Protein AF-A0A7T2UNK9-F1 (afdb_monomer_lite)

Radius of gyration: 37.45 Å; chains: 1; bounding box: 100×78×127 Å

Sequence (846 aa):
MREQMENLTQFVATYQAVFDERLAEYAATNLMSWNDPSWLAGDKGVAWFRQSKRAVLIFSHTEMQGIERIDIDDNYAQFMKAIIILETFRRSRPPSVATTNKILNILRRWYYEMVKMTGQSHPMYLNSDIIHGAMRRHNENSASSSNVSDYCDIAVSLARIIRPFNLTLSNIECQNQFPSRNHTNNTKKRKAADSNPEDTNDNKLISIRAFISIIELLYLAKSNGEKIFYNCILLLIITGWRFQELQSIRIDALIKRSLKGDKLLYAQEHELPEYNLGIKYLGAKKSGWRTFWAAPSTIKLIESIFDAVMALTDESRQILIQYRNSGFTDFLPPSIRALPHDLIEVSELNGLVFSGSGGTRGNAGLRKSMVNAFLQKGIGIKPITKSNPVTSREKLFLFTKKQINDFVELKYAQSKSFHDGYKCTLVIRDNGVEQKFNYEDLLFISPTSTFGMDHTLVTITNPEPLTHDILQSLLGGNKQRISIFDKLNLTEDNGERIELNPHIPRHNINTFLAISGLTDHLQAMLMGRIDITQNQFYQHRVESFNYKASSLAIMALNNNSESFKSPTRENFGDDRNASYENDNVTAQSILPAIAESGDRRINALAKAAKSKTVYSGIDAAKKYMAIVVDPNLSPEDNLKVNLHTVGESRDEVTLHLEKTLSSKFLPDLKRAHDKLLSVKRNELAKELIERHAQLHALPLGACTRDVARWGCPFGMKCQSGGPCGYFTLTGRLDEYEAINIKVTNKRAEVYQLEQLNEKDNSFELALSEQREALLLLEAFQANVIKSFSDREIVSLISQDKSNPLASIVNRIESQKLVGKTPKTLADAFYIEQLRIEKRKLTTEDE

Organism: NCBI:txid656

Foldseek 3Di:
DVVLVVLLVVLLVVLQVVVCVQCVVQVNNPPDDLQDQKAWAELSHGRLRHHPDTDIQGLQWLDDQLADTDGADPSLSSVLSSLLSCQQPVDPHGDHNVVSNLSSNLSSLLQRLCCVVPVDRHPQARAQVSSVSSLVSVVVRDPDLVVSQVSLVVSQVSLVVCQVSSNYPDRHDYDRPRCPPPPDDPCPVVCVVVPDLADDPPVAAADPLNVVVLVVLVVVVDDLLSLLLSLLVVVCLQQLAFPVFQLFFFLPQKDWAADDDPLQVVCVVVVFDRTWIWGWTQHPPQLGIDIQIGDRVCVVVNVVSSVSLCVSCVLVLVQLVVCVVVVNPFLAFPVLVPDPDQKDWLLNCDVGFKDFQLPPVGSVSVSVVSQVLCCDDDRNDAFDWDQDPVDNPDITGIDGSVSSRSSLSVVQVPDSQPDPPRRQWDWDDRPNDTDIDHNSRRSAKAFPCSLQLVDRMTGRSHIHGDDQVSSQQQQQVDVVGQHVCNSVVRADPVSHRGHHHSSNSSLVVLLVCLVLVPDLVVVCSSHSHPDSVVSVVNNSNNSNPCVQVVVVVVVVVVPDPPDDDDDDDPPPDDDDDDDDDDDDDDDDDDDDDDDDDDDPVVVVVVVVVPPVDLQQLVNVCVVVLWWKFDPQDDLVLSCCLSNVVQDPDLVSLLVSCVRQPDCLWPVVLVVVLVVCVVVVNNVVSSVSSSVQSAWDDDSAFTFSDPCVPPNDSVNPCVLQLRDDPRGHGSLHPSNLVSLVVNLVVLVVVLVVLVVVCVVPVVSVVVSVVSVNSNVSSVSSNVSSVVSRVNIDIGRCLDCDPSNSCNVVNVVVVVLVPPDDDDPDPVSVVVVVVVVVVVVVVVVVVD

Secondary structure (DSSP, 8-state):
-HHHHHHHHHHHHHHHHHHHHHHHHTT-TTT--TT-SEEEEBTT--GGGB-SS-EEEE-SB--BTTB---BPPHHHHHHHHHHHHHHHHSSSSPPPHHHHHHHHHHHHHHHHHHHHHHS--SGGG--HHHHHHHHHHHHHT-S-HHHHHHHHHHHHHHHHHHGGG--SSS------SS------TTSHHHHHHH--TT---GGGS--HHHHHHHHHHHHH--SHHHHHHHHHHHHHHHH---HHHHHT-BTT-EEEEE--THHHHHHHHTT--SEEEEEEEEETTTTEEEEEEPPGGGHHHHHHHHHHHHHHHHHHHHHHHHHHHTTTS----HHHHT-S-SEEEGGGGBTTTEEE--GGGHHHHHHHHHHHHHHSSS--PPPEEEE-SS-TTPEEEEEEHHHHHHHHHHHHHTSTT-STTTTTEEEEEETTEEEEEEGGGBSSEEEETTT-TT-SEEEEEEEEE--HHHHHHHTB--TTS--HHHHTT-B-TTSPBP-B-TTHHHHHHHHHHHHTT--HHHHHHHTT-S-GGGSHHHHTTTS-HHHHHHHHHHHHHTT--S---PPPTT-----------------------------HHHHHHHHHTT-S----HHHHHHHHTEEEEPTTS-HHHHHHHHHT---SSHHHHHHHHHHH--SSSSHHHHHHHHHHHHTT-HHHHHHHHHHT---EE-SSSEESS-HHHH--TTTTGGGGT---TTEE----THHHHHHHHHHHHHHHHHHHHHHHHTT-GGGHHHHHHHHHHHHHHHHHHHHHHHHHTTSEEEETTS--TT-TTHHHHHHHHHHHSTT----SHHHHHHHHHHHHHHHHHHSS--

pLDDT: mean 73.13, std 19.63, range [22.64, 97.06]

Structure (mmCIF, N/CA/C/O backbone):
data_AF-A0A7T2UNK9-F1
#
_entry.id   AF-A0A7T2UNK9-F1
#
loop_
_atom_site.group_PDB
_atom_site.id
_atom_site.type_symbol
_atom_site.label_atom_id
_atom_site.label_alt_id
_atom_site.label_comp_id
_atom_site.label_asym_id
_atom_site.label_entity_id
_atom_site.label_seq_id
_atom_site.pdbx_PDB_ins_code
_atom_site.Cartn_x
_atom_site.Cartn_y
_atom_site.Cartn_z
_atom_site.occupancy
_atom_site.B_iso_or_equiv
_atom_site.auth_seq_id
_atom_site.auth_comp_id
_atom_site.auth_asym_id
_atom_site.auth_atom_id
_atom_site.pdbx_PDB_model_num
ATOM 1 N N . MET A 1 1 ? -47.170 22.556 19.948 1.00 80.62 1 MET A N 1
ATOM 2 C CA . MET A 1 1 ? -46.203 22.169 21.004 1.00 80.62 1 MET A CA 1
ATOM 3 C C . MET A 1 1 ? -46.579 20.844 21.660 1.00 80.62 1 MET A C 1
ATOM 5 O O . MET A 1 1 ? -45.781 19.930 21.552 1.00 80.62 1 MET A O 1
ATOM 9 N N . ARG A 1 2 ? -47.777 20.694 22.256 1.00 85.75 2 ARG A N 1
ATOM 10 C CA . ARG A 1 2 ? -48.217 19.427 2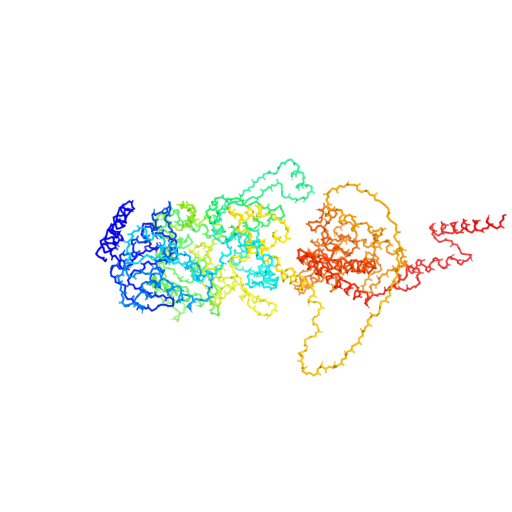2.885 1.00 85.75 2 ARG A CA 1
ATOM 11 C C . ARG A 1 2 ? -48.158 18.215 21.941 1.00 85.75 2 ARG A C 1
ATOM 13 O O . ARG A 1 2 ? -47.501 17.242 22.267 1.00 85.75 2 ARG A O 1
ATOM 20 N N . GLU A 1 3 ? -48.714 18.351 20.737 1.00 88.94 3 GLU A N 1
ATOM 21 C CA . GLU A 1 3 ? -48.640 17.329 19.676 1.00 88.94 3 GLU A CA 1
ATOM 22 C C . GLU A 1 3 ? -47.195 16.894 19.362 1.00 88.94 3 GLU A C 1
ATOM 24 O O . GLU A 1 3 ? -46.898 15.714 19.256 1.00 88.94 3 GLU A O 1
ATOM 29 N N . GLN A 1 4 ? -46.261 17.846 19.282 1.00 89.25 4 GLN A N 1
ATOM 30 C CA . GLN A 1 4 ? -44.852 17.572 18.968 1.00 89.25 4 GLN A CA 1
ATOM 31 C C . GLN A 1 4 ? -44.138 16.825 20.105 1.00 89.25 4 GLN A C 1
ATOM 33 O O . GLN A 1 4 ? -43.268 15.995 19.855 1.00 89.25 4 GLN A O 1
ATOM 38 N N . MET A 1 5 ? -44.508 17.107 21.361 1.00 87.00 5 MET A N 1
ATOM 39 C CA . MET A 1 5 ? -44.008 16.362 22.521 1.00 87.00 5 MET A CA 1
ATOM 40 C C . MET A 1 5 ? -44.530 14.927 22.515 1.00 87.00 5 MET A C 1
ATOM 42 O O . MET A 1 5 ? -43.743 14.004 22.691 1.00 87.00 5 MET A O 1
ATOM 46 N N . GLU A 1 6 ? -45.825 14.739 22.253 1.00 91.00 6 GLU A N 1
ATOM 47 C CA . GLU A 1 6 ? -46.444 13.412 22.150 1.00 91.00 6 GLU A CA 1
ATOM 48 C C . GLU A 1 6 ? -45.817 12.591 21.015 1.00 91.00 6 GLU A C 1
ATOM 50 O O . GLU A 1 6 ? -45.406 11.450 21.240 1.00 91.00 6 GLU A O 1
ATOM 55 N N . ASN A 1 7 ? -45.628 13.196 19.836 1.00 91.81 7 ASN A N 1
ATOM 56 C CA . ASN A 1 7 ? -44.958 12.556 18.703 1.00 91.81 7 ASN A CA 1
ATOM 57 C C . ASN A 1 7 ? -43.518 12.153 19.047 1.00 91.81 7 ASN A C 1
ATOM 59 O O . ASN A 1 7 ? -43.092 11.055 18.690 1.00 91.81 7 ASN A O 1
ATOM 63 N N . LEU A 1 8 ? -42.765 12.996 19.766 1.00 92.50 8 LEU A N 1
ATOM 64 C CA . LEU A 1 8 ? -41.409 12.661 20.210 1.00 92.50 8 LEU A CA 1
ATOM 65 C C . LEU A 1 8 ? -41.403 11.489 21.193 1.00 92.50 8 LEU A C 1
ATOM 67 O O . LEU A 1 8 ? -40.608 10.564 21.024 1.00 92.50 8 LEU A O 1
ATOM 71 N N . THR A 1 9 ? -42.288 11.495 22.189 1.00 93.56 9 THR A N 1
ATOM 72 C CA . THR A 1 9 ? -42.405 10.394 23.152 1.00 93.56 9 THR A CA 1
ATOM 73 C C . THR A 1 9 ? -42.759 9.086 22.445 1.00 93.56 9 THR A C 1
ATOM 75 O O . THR A 1 9 ? -42.119 8.064 22.692 1.00 93.56 9 THR A O 1
ATOM 78 N N . GLN A 1 10 ? -43.711 9.115 21.510 1.00 93.75 10 GLN A N 1
ATOM 79 C CA . GLN A 1 10 ? -44.103 7.940 20.732 1.00 93.75 10 GLN A CA 1
ATOM 80 C C . GLN A 1 10 ? -42.977 7.456 19.808 1.00 93.75 10 GLN A C 1
ATOM 82 O O . GLN A 1 10 ? -42.738 6.251 19.693 1.00 93.75 10 GLN A O 1
ATOM 87 N N . PHE A 1 11 ? -42.251 8.381 19.178 1.00 95.44 11 PHE A N 1
ATOM 88 C CA . PHE A 1 11 ? -41.097 8.077 18.338 1.00 95.44 11 PHE A CA 1
ATOM 89 C C . PHE A 1 11 ? -40.001 7.367 19.138 1.00 95.44 11 PHE A C 1
ATOM 91 O O . PHE A 1 11 ? -39.546 6.296 18.739 1.00 95.44 11 PHE A O 1
ATOM 98 N N . VAL A 1 12 ? -39.619 7.915 20.295 1.00 96.12 12 VAL A N 1
ATOM 99 C CA . VAL A 1 12 ? -38.621 7.305 21.186 1.00 96.12 12 VAL A CA 1
ATOM 100 C C . VAL A 1 12 ? -39.077 5.923 21.646 1.00 96.12 12 VAL A C 1
ATOM 102 O O . VAL A 1 12 ? -38.320 4.968 21.490 1.00 96.12 12 VAL A O 1
ATOM 105 N N . ALA A 1 13 ? -40.319 5.786 22.120 1.00 95.38 13 ALA A N 1
ATOM 106 C CA . ALA A 1 13 ? -40.859 4.506 22.578 1.00 95.38 13 ALA A CA 1
ATOM 107 C C . ALA A 1 13 ? -40.846 3.434 21.473 1.00 95.38 13 ALA A C 1
ATOM 109 O O . ALA A 1 13 ? -40.486 2.285 21.723 1.00 95.38 13 ALA A O 1
ATOM 110 N N . THR A 1 14 ? -41.170 3.818 20.234 1.00 95.62 14 THR A N 1
ATOM 111 C CA . THR A 1 14 ? -41.161 2.906 19.078 1.00 95.62 14 THR A CA 1
ATOM 112 C C . THR A 1 14 ? -39.763 2.344 18.820 1.00 95.62 14 THR A C 1
ATOM 114 O O . THR A 1 14 ? -39.595 1.134 18.684 1.00 95.62 14 THR A O 1
ATOM 117 N N . TYR A 1 15 ? -38.736 3.197 18.770 1.00 95.44 15 TYR A N 1
ATOM 118 C CA . TYR A 1 15 ? -37.372 2.737 18.481 1.00 95.44 15 TYR A CA 1
ATOM 119 C C . TYR A 1 15 ? -36.661 2.131 19.691 1.00 95.44 15 TYR A C 1
ATOM 121 O O . TYR A 1 15 ? -35.747 1.330 19.503 1.00 95.44 15 TYR A O 1
ATOM 129 N N . GLN A 1 16 ? -37.103 2.446 20.907 1.00 95.81 16 GLN A N 1
ATOM 130 C CA . GLN A 1 16 ? -36.698 1.722 22.105 1.00 95.81 16 GLN A CA 1
ATOM 131 C C . GLN A 1 16 ? -37.211 0.276 22.070 1.00 95.81 16 GLN A C 1
ATOM 133 O O . GLN A 1 16 ? -36.425 -0.645 22.264 1.00 95.81 16 GLN A O 1
ATOM 138 N N . ALA A 1 17 ? -38.478 0.052 21.703 1.00 94.19 17 ALA A N 1
ATOM 139 C CA . ALA A 1 17 ? -39.016 -1.301 21.550 1.00 94.19 17 ALA A CA 1
ATOM 140 C C . ALA A 1 17 ? -38.251 -2.114 20.487 1.00 94.19 17 ALA A C 1
ATOM 142 O O . ALA A 1 17 ? -37.890 -3.263 20.731 1.00 94.19 17 ALA A O 1
ATOM 143 N N . VAL A 1 18 ? -37.919 -1.498 19.341 1.00 92.44 18 VAL A N 1
ATOM 144 C CA . VAL A 1 18 ? -37.078 -2.131 18.303 1.00 92.44 18 VAL A CA 1
ATOM 145 C C . VAL A 1 18 ? -35.681 -2.460 18.835 1.00 92.44 18 VAL A C 1
ATOM 147 O O . VAL A 1 18 ? -35.119 -3.500 18.498 1.00 92.44 18 VAL A O 1
ATOM 150 N N . PHE A 1 19 ? -35.089 -1.581 19.646 1.00 92.31 19 PHE A N 1
ATOM 151 C CA . PHE A 1 19 ? -33.796 -1.838 20.272 1.00 92.31 19 PHE A CA 1
ATOM 152 C C . PHE A 1 19 ? -33.856 -3.056 21.197 1.00 92.31 19 PHE A C 1
ATOM 154 O O . PHE A 1 19 ? -33.013 -3.941 21.062 1.00 92.31 19 PHE A O 1
ATOM 161 N N . ASP A 1 20 ? -34.854 -3.124 22.077 1.00 91.44 20 ASP A N 1
ATOM 162 C CA . ASP A 1 20 ? -35.005 -4.206 23.053 1.00 91.44 20 ASP A CA 1
ATOM 163 C C . ASP A 1 20 ? -35.283 -5.556 22.368 1.00 91.44 20 ASP A C 1
ATOM 165 O O . ASP A 1 20 ? -34.641 -6.559 22.688 1.00 91.44 20 ASP A O 1
ATOM 169 N N . GLU A 1 21 ? -36.163 -5.574 21.359 1.00 90.06 21 GLU A N 1
ATOM 170 C CA . GLU A 1 21 ? -36.463 -6.760 20.543 1.00 90.06 21 GLU A CA 1
ATOM 171 C C . GLU A 1 21 ? -35.196 -7.305 19.873 1.00 90.06 21 GLU A C 1
ATOM 173 O O . GLU A 1 21 ? -34.854 -8.484 20.002 1.00 90.06 21 GLU A O 1
ATOM 178 N N . ARG A 1 22 ? -34.433 -6.430 19.210 1.00 86.50 22 ARG A N 1
ATOM 179 C CA . ARG A 1 22 ? -33.183 -6.817 18.550 1.00 86.50 22 ARG A CA 1
ATOM 180 C C . ARG A 1 22 ? -32.131 -7.258 19.558 1.00 86.50 22 ARG A C 1
ATOM 182 O O . ARG A 1 22 ? -31.371 -8.181 19.285 1.00 86.50 22 ARG A O 1
ATOM 189 N N . LEU A 1 23 ? -32.044 -6.626 20.723 1.00 86.06 23 LEU A N 1
ATOM 190 C CA . LEU A 1 23 ? -31.084 -7.014 21.755 1.00 86.06 23 LEU A CA 1
ATOM 191 C C . LEU A 1 23 ? -31.362 -8.440 22.266 1.00 86.06 23 LEU A C 1
ATOM 193 O O . LEU A 1 23 ? -30.418 -9.200 22.514 1.00 86.06 23 LEU A O 1
ATOM 197 N N . ALA A 1 24 ? -32.642 -8.816 22.356 1.00 85.88 24 ALA A N 1
ATOM 198 C CA . ALA A 1 24 ? -33.083 -10.167 22.683 1.00 85.88 24 ALA A CA 1
ATOM 199 C C . ALA A 1 24 ? -32.728 -11.188 21.588 1.00 85.88 24 ALA A C 1
ATOM 201 O O . ALA A 1 24 ? -32.190 -12.244 21.922 1.00 85.88 24 ALA A O 1
ATOM 202 N N . GLU A 1 25 ? -32.913 -10.866 20.299 1.00 83.94 25 GLU A N 1
ATOM 203 C CA . GLU A 1 25 ? -32.491 -11.731 19.175 1.00 83.94 25 GLU A CA 1
ATOM 204 C C . GLU A 1 25 ? -30.994 -12.089 19.235 1.00 83.94 25 GLU A C 1
ATOM 206 O O . GLU A 1 25 ? -30.589 -13.192 18.871 1.00 83.94 25 GLU A O 1
ATOM 211 N N . TYR A 1 26 ? -30.162 -11.161 19.714 1.00 76.44 26 TYR A N 1
ATOM 212 C CA . TYR A 1 26 ? -28.715 -11.343 19.852 1.00 76.44 26 TYR A CA 1
ATOM 213 C C . TYR A 1 26 ? -28.284 -11.940 21.204 1.00 76.44 26 TYR A C 1
ATOM 215 O O . TYR A 1 26 ? -27.080 -12.027 21.460 1.00 76.44 26 TYR A O 1
ATOM 223 N N . ALA A 1 27 ? -29.227 -12.330 22.072 1.00 79.25 27 ALA A N 1
ATOM 224 C CA . ALA A 1 27 ? -28.974 -12.817 23.433 1.00 79.25 27 ALA A CA 1
ATOM 225 C C . ALA A 1 27 ? -28.066 -11.878 24.260 1.00 79.25 27 ALA A C 1
ATOM 227 O O . ALA A 1 27 ? -27.228 -12.319 25.047 1.00 79.25 27 ALA A O 1
ATOM 228 N N . ALA A 1 28 ? -28.213 -10.564 24.061 1.00 77.56 28 ALA A N 1
ATOM 229 C CA . ALA A 1 28 ? -27.320 -9.539 24.603 1.00 77.56 28 ALA A CA 1
ATOM 230 C C . ALA A 1 28 ? -27.998 -8.608 25.626 1.00 77.56 28 ALA A C 1
ATOM 232 O O . ALA A 1 28 ? -27.474 -7.535 25.922 1.00 77.56 28 ALA A O 1
ATOM 233 N N . THR A 1 29 ? -29.145 -9.014 26.176 1.00 79.44 29 THR A N 1
ATOM 234 C CA . THR A 1 29 ? -30.021 -8.185 27.025 1.00 79.44 29 THR A CA 1
ATOM 235 C C . THR A 1 29 ? -29.346 -7.610 28.270 1.00 79.44 29 THR A C 1
ATOM 237 O O . THR A 1 29 ? -29.632 -6.485 28.655 1.00 79.44 29 THR A O 1
ATOM 240 N N . ASN A 1 30 ? -28.391 -8.332 28.862 1.00 80.56 30 ASN A N 1
ATOM 241 C CA . ASN A 1 30 ? -27.669 -7.892 30.065 1.00 80.56 30 ASN A CA 1
ATOM 242 C C . ASN A 1 30 ? -26.362 -7.133 29.768 1.00 80.56 30 ASN A C 1
ATOM 244 O O . ASN A 1 30 ? -25.624 -6.799 30.693 1.00 80.56 30 ASN A O 1
ATOM 248 N N . LEU A 1 31 ? -26.021 -6.918 28.493 1.00 77.50 31 LEU A N 1
ATOM 249 C CA . LEU A 1 31 ? -24.723 -6.366 28.085 1.00 77.50 31 LEU A CA 1
ATOM 250 C C . LEU A 1 31 ? -24.780 -4.884 27.689 1.00 77.50 31 LEU A C 1
ATOM 252 O O . LEU A 1 31 ? -23.730 -4.252 27.583 1.00 77.50 31 LEU A O 1
ATOM 256 N N . MET A 1 32 ? -25.970 -4.341 27.428 1.00 85.75 32 MET A N 1
ATOM 257 C CA . MET A 1 32 ? -26.172 -2.956 26.998 1.00 85.75 32 MET A CA 1
ATOM 258 C C . MET A 1 32 ? -27.596 -2.517 27.341 1.00 85.75 32 MET A C 1
ATOM 260 O O . MET A 1 32 ? -28.534 -3.267 27.089 1.00 85.75 32 MET A O 1
ATOM 264 N N . SER A 1 33 ? -27.766 -1.306 27.870 1.00 89.88 33 SER A N 1
ATOM 265 C CA . SER A 1 33 ? -29.074 -0.735 28.200 1.00 89.88 33 SER A CA 1
ATOM 266 C C . SER A 1 33 ? -29.395 0.472 27.324 1.00 89.88 33 SER A C 1
ATOM 268 O O . SER A 1 33 ? -28.523 1.274 26.969 1.00 89.88 33 SER A O 1
ATOM 270 N N . TRP A 1 34 ? -30.680 0.645 27.008 1.00 92.88 34 TRP A N 1
ATOM 271 C CA . TRP A 1 34 ? -31.168 1.820 26.290 1.00 92.88 34 TRP A CA 1
ATOM 272 C C . TRP A 1 34 ? -30.782 3.120 27.004 1.00 92.88 34 TRP A C 1
ATOM 274 O O . TRP A 1 34 ? -30.349 4.070 26.356 1.00 92.88 34 TRP A O 1
ATOM 284 N N . ASN A 1 35 ? -30.846 3.150 28.338 1.00 91.56 35 ASN A N 1
ATOM 285 C CA . ASN A 1 35 ? -30.592 4.348 29.146 1.00 91.56 35 ASN A CA 1
ATOM 286 C C . ASN A 1 35 ? -29.110 4.620 29.431 1.00 91.56 35 ASN A C 1
ATOM 288 O O . ASN A 1 35 ? -28.793 5.631 30.055 1.00 91.56 35 ASN A O 1
ATOM 292 N N . ASP A 1 36 ? -28.190 3.795 28.929 1.00 90.88 36 ASP A N 1
ATOM 293 C CA . ASP A 1 36 ? -26.763 4.029 29.143 1.00 90.88 36 ASP A CA 1
ATOM 294 C C . ASP A 1 36 ? -26.322 5.387 28.554 1.00 90.88 36 ASP A C 1
ATOM 296 O O . ASP A 1 36 ? -26.754 5.766 27.456 1.00 90.88 36 ASP A O 1
ATOM 300 N N . PRO A 1 37 ? -25.425 6.133 29.231 1.00 89.44 37 PRO A N 1
ATOM 301 C CA . PRO A 1 37 ? -24.912 7.414 28.731 1.00 89.44 37 PRO A CA 1
ATOM 302 C C . PRO A 1 37 ? -24.014 7.243 27.495 1.00 89.44 37 PRO A C 1
ATOM 304 O O . PRO A 1 37 ? -23.742 8.197 26.756 1.00 89.44 37 PRO A O 1
ATOM 307 N N . SER A 1 38 ? -23.542 6.018 27.261 1.00 91.94 38 SER A N 1
ATOM 308 C CA . SER A 1 38 ? -22.772 5.641 26.087 1.00 91.94 38 SER A CA 1
ATOM 309 C C . SER A 1 38 ? -22.966 4.172 25.743 1.00 91.94 38 SER A C 1
ATOM 311 O O . SER A 1 38 ? -23.018 3.341 26.645 1.00 91.94 38 SER A O 1
ATOM 313 N N . TRP A 1 39 ? -22.949 3.840 24.455 1.00 91.88 39 TRP A N 1
ATOM 314 C CA . TRP A 1 39 ? -22.945 2.456 23.986 1.00 91.88 39 TRP A CA 1
ATOM 315 C C . TRP A 1 39 ? -21.561 2.048 23.494 1.00 91.88 39 TRP A C 1
ATOM 317 O O . TRP A 1 39 ? -20.914 2.762 22.717 1.00 91.88 39 TRP A O 1
ATOM 327 N N . LEU A 1 40 ? -21.099 0.877 23.934 1.00 84.62 40 LEU A N 1
ATOM 328 C CA . LEU A 1 40 ? -19.861 0.294 23.432 1.00 84.62 40 LEU A CA 1
ATOM 329 C C . LEU A 1 40 ? -20.054 -0.129 21.975 1.00 84.62 40 LEU A C 1
ATOM 331 O O . LEU A 1 40 ? -21.005 -0.828 21.626 1.00 84.62 40 LEU A O 1
ATOM 335 N N . ALA A 1 41 ? -19.121 0.274 21.119 1.00 81.56 41 ALA A N 1
ATOM 336 C CA . ALA A 1 41 ? -19.121 -0.062 19.706 1.00 81.56 41 ALA A CA 1
ATOM 337 C C . ALA A 1 41 ? -17.737 -0.554 19.273 1.00 81.56 41 ALA A C 1
ATOM 339 O O . ALA A 1 41 ? -16.728 -0.390 19.963 1.00 81.56 41 ALA A O 1
ATOM 340 N N . GLY A 1 42 ? -17.656 -1.182 18.106 1.00 74.75 42 GLY A N 1
ATOM 341 C CA . GLY A 1 42 ? -16.371 -1.675 17.642 1.00 74.75 42 GLY A CA 1
ATOM 342 C C . GLY A 1 42 ? -15.954 -2.976 18.311 1.00 74.75 42 GLY A C 1
ATOM 343 O O . GLY A 1 42 ? -16.760 -3.896 18.408 1.00 74.75 42 GLY A O 1
ATOM 344 N N . ASP A 1 43 ? -14.688 -3.078 18.717 1.00 60.38 43 ASP A N 1
ATOM 345 C CA . ASP A 1 43 ? -14.091 -4.340 19.181 1.00 60.38 43 ASP A CA 1
ATOM 346 C C . ASP A 1 43 ? -14.748 -4.874 20.462 1.00 60.38 43 ASP A C 1
ATOM 348 O O . ASP A 1 43 ? -14.984 -6.074 20.583 1.00 60.38 43 ASP A O 1
ATOM 352 N N . LYS A 1 44 ? -15.121 -3.967 21.367 1.00 73.25 44 LYS A N 1
ATOM 353 C CA . LYS A 1 44 ? -15.916 -4.222 22.576 1.00 73.25 44 LYS A CA 1
ATOM 354 C C . LYS A 1 44 ? -17.414 -3.973 22.377 1.00 73.25 44 LYS A C 1
ATOM 356 O O . LYS A 1 44 ? -18.142 -3.841 23.353 1.00 73.25 44 LYS A O 1
ATOM 361 N N . GLY A 1 45 ? -17.863 -3.838 21.130 1.00 76.00 45 GLY A N 1
ATOM 362 C CA . GLY A 1 45 ? -19.258 -3.558 20.819 1.00 76.00 45 GLY A CA 1
ATOM 363 C C . GLY A 1 45 ? -20.181 -4.729 21.139 1.00 76.00 45 GLY A C 1
ATOM 364 O O . GLY A 1 45 ? -19.789 -5.892 21.030 1.00 76.00 45 GLY A O 1
ATOM 365 N N . VAL A 1 46 ? -21.421 -4.405 21.494 1.00 77.12 46 VAL A N 1
ATOM 366 C CA . VAL A 1 46 ? -22.480 -5.375 21.800 1.00 77.12 46 VAL A CA 1
ATOM 367 C C . VAL A 1 46 ? -23.384 -5.553 20.574 1.00 77.12 46 VAL A C 1
ATOM 369 O O . VAL A 1 46 ? -23.640 -4.594 19.843 1.00 77.12 46 VAL A O 1
ATOM 372 N N . ALA A 1 47 ? -23.841 -6.784 20.322 1.00 81.94 47 ALA A N 1
ATOM 373 C CA . ALA A 1 47 ? -24.751 -7.130 19.224 1.00 81.94 47 ALA A CA 1
ATOM 374 C C . ALA A 1 47 ? -24.311 -6.554 17.851 1.00 81.94 47 ALA A C 1
ATOM 376 O O . ALA A 1 47 ? -23.175 -6.767 17.410 1.00 81.94 47 ALA A O 1
ATOM 377 N N . TRP A 1 48 ? -25.182 -5.804 17.167 1.00 82.44 48 TRP A N 1
ATOM 378 C CA . TRP A 1 48 ? -24.922 -5.216 15.843 1.00 82.44 48 TRP A CA 1
ATOM 379 C C . TRP A 1 48 ? -23.871 -4.093 15.838 1.00 82.44 48 TRP A C 1
ATOM 381 O O . TRP A 1 48 ? -23.377 -3.720 14.769 1.00 82.44 48 TRP A O 1
ATOM 391 N N . PHE A 1 49 ? -23.462 -3.578 17.003 1.00 80.38 49 PHE A N 1
ATOM 392 C CA . PHE A 1 49 ? -22.372 -2.604 17.107 1.00 80.38 49 PHE A CA 1
ATOM 393 C C . PHE A 1 49 ? -20.976 -3.246 17.164 1.00 80.38 49 PHE A C 1
ATOM 395 O O . PHE A 1 49 ? -19.976 -2.521 17.108 1.00 80.38 49 PHE A O 1
ATOM 402 N N . ARG A 1 50 ? -20.864 -4.584 17.210 1.00 74.56 50 ARG A N 1
ATOM 403 C CA . ARG A 1 50 ? -19.571 -5.289 17.224 1.00 74.56 50 ARG A CA 1
ATOM 404 C C . ARG A 1 50 ? -18.873 -5.230 15.860 1.00 74.56 50 ARG A C 1
ATOM 406 O O . ARG A 1 50 ? -19.375 -5.774 14.873 1.00 74.56 50 ARG A O 1
ATOM 413 N N . GLN A 1 51 ? -17.713 -4.569 15.788 1.00 70.00 51 GLN A N 1
ATOM 414 C CA . GLN A 1 51 ? -16.895 -4.365 14.575 1.00 70.00 51 GLN A CA 1
ATOM 415 C C . GLN A 1 51 ? -15.385 -4.324 14.900 1.00 70.00 51 GLN A C 1
ATOM 417 O O . GLN A 1 51 ? -14.987 -4.323 16.051 1.00 70.00 51 GLN A O 1
ATOM 422 N N . SER A 1 52 ? -14.501 -4.277 13.902 1.00 53.91 52 SER A N 1
ATOM 423 C CA . SER A 1 52 ? -13.048 -4.468 14.106 1.00 53.91 52 SER A CA 1
ATOM 424 C C . SER A 1 52 ? -12.310 -3.319 14.823 1.00 53.91 52 SER A C 1
ATOM 426 O O . SER A 1 52 ? -11.190 -3.505 15.295 1.00 53.91 52 SER A O 1
ATOM 428 N N . LYS A 1 53 ? -12.874 -2.103 14.859 1.00 61.19 53 LYS A N 1
ATOM 429 C CA . LYS A 1 53 ? -12.219 -0.903 15.416 1.00 61.19 53 LYS A CA 1
ATOM 430 C C . LYS A 1 53 ? -12.933 -0.435 16.672 1.00 61.19 53 LYS A C 1
ATOM 432 O O . LYS A 1 53 ? -14.107 -0.111 16.557 1.00 61.19 53 LYS A O 1
ATOM 437 N N . ARG A 1 54 ? -12.224 -0.321 17.804 1.00 68.88 54 ARG A N 1
ATOM 438 C CA . ARG A 1 54 ? -12.740 0.253 19.059 1.00 68.88 54 ARG A CA 1
ATOM 439 C C . ARG A 1 54 ? -13.446 1.583 18.825 1.00 68.88 54 ARG A C 1
ATOM 441 O O . ARG A 1 54 ? -12.881 2.478 18.197 1.00 68.88 54 ARG A O 1
ATOM 448 N N . ALA A 1 55 ? -14.652 1.710 19.359 1.00 79.06 55 ALA A N 1
ATOM 449 C CA . ALA A 1 55 ? -15.423 2.939 19.331 1.00 79.06 55 ALA A CA 1
ATOM 450 C C . ALA A 1 55 ? -16.352 3.011 20.545 1.00 79.06 55 ALA A C 1
ATOM 452 O O . ALA A 1 55 ? -16.671 2.007 21.173 1.00 79.06 55 ALA A O 1
ATOM 453 N N . VAL A 1 56 ? -16.803 4.210 20.876 1.00 88.19 56 VAL A N 1
ATOM 454 C CA . VAL A 1 56 ? -17.833 4.416 21.892 1.00 88.19 56 VAL A CA 1
ATOM 455 C C . VAL A 1 56 ? -18.795 5.451 21.332 1.00 88.19 56 VAL A C 1
ATOM 457 O O . VAL A 1 56 ? -18.355 6.491 20.844 1.00 88.19 56 VAL A O 1
ATOM 460 N N . LEU A 1 57 ? -20.087 5.137 21.351 1.00 91.38 57 LEU A N 1
ATOM 461 C CA . LEU A 1 57 ? -21.156 6.053 20.971 1.00 91.38 57 LEU A CA 1
ATOM 462 C C . LEU A 1 57 ? -21.559 6.820 22.225 1.00 91.38 57 LEU A C 1
ATOM 464 O O . LEU A 1 57 ? -22.095 6.220 23.149 1.00 91.38 57 LEU A O 1
ATOM 468 N N . ILE A 1 58 ? -21.257 8.114 22.290 1.00 92.94 58 ILE A N 1
ATOM 469 C CA . ILE A 1 58 ? -21.487 8.926 23.489 1.00 92.94 58 ILE A CA 1
ATOM 470 C C . ILE A 1 58 ? -22.697 9.838 23.286 1.00 92.94 58 ILE A C 1
ATOM 472 O O . ILE A 1 58 ? -22.709 10.640 22.352 1.00 92.94 58 ILE A O 1
ATOM 476 N N . PHE A 1 59 ? -23.676 9.745 24.187 1.00 95.38 59 PHE A N 1
ATOM 477 C CA . PHE A 1 59 ? -24.932 10.499 24.115 1.00 95.38 59 PHE A CA 1
ATOM 478 C C . PHE A 1 59 ? -25.045 11.596 25.180 1.00 95.38 59 PHE A C 1
ATOM 480 O O . PHE A 1 59 ? -25.984 12.378 25.131 1.00 95.38 59 PHE A O 1
ATOM 487 N N . SER A 1 60 ? -24.095 11.671 26.119 1.00 94.44 60 SER A N 1
ATOM 488 C CA . SER A 1 60 ? -24.190 12.536 27.302 1.00 94.44 60 SER A CA 1
ATOM 489 C C . SER A 1 60 ? -23.668 13.965 27.130 1.00 94.44 60 SER A C 1
ATOM 491 O O . SER A 1 60 ? -24.040 14.830 27.911 1.00 94.44 60 SER A O 1
ATOM 493 N N . HIS A 1 61 ? -22.792 14.235 26.158 1.00 94.25 61 HIS A N 1
ATOM 494 C CA . HIS A 1 61 ? -22.151 15.552 26.012 1.00 94.25 61 HIS A CA 1
ATOM 495 C C . HIS A 1 61 ? -21.715 15.840 24.568 1.00 94.25 61 HIS A C 1
ATOM 497 O O . HIS A 1 61 ? -21.592 14.911 23.772 1.00 94.25 61 HIS A O 1
ATOM 503 N N . THR A 1 62 ? -21.432 17.098 24.207 1.00 93.06 62 THR A N 1
ATOM 504 C CA . THR A 1 62 ? -21.093 17.543 22.828 1.00 93.06 62 THR A CA 1
ATOM 505 C C . THR A 1 62 ? -19.606 17.623 22.471 1.00 93.06 62 THR A C 1
ATOM 507 O O . THR A 1 62 ? -19.295 17.870 21.311 1.00 93.06 62 THR A O 1
ATOM 510 N N . GLU A 1 63 ? -18.688 17.392 23.412 1.00 89.62 63 GLU A N 1
ATOM 511 C CA . GLU A 1 63 ? -17.241 17.588 23.208 1.00 89.62 63 GLU A CA 1
ATOM 512 C C . GLU A 1 63 ? -16.689 16.868 21.961 1.00 89.62 63 GLU A C 1
ATOM 514 O O . GLU A 1 63 ? -16.793 15.639 21.829 1.00 89.62 63 GLU A O 1
ATOM 519 N N . MET A 1 64 ? -16.119 17.642 21.030 1.00 88.00 64 MET A N 1
ATOM 520 C CA . MET A 1 64 ? -15.419 17.163 19.833 1.00 88.00 64 MET A CA 1
ATOM 521 C C . MET A 1 64 ? -14.667 18.305 19.135 1.00 88.00 64 MET A C 1
ATOM 523 O O . MET A 1 64 ? -14.794 19.467 19.499 1.00 88.00 64 MET A O 1
ATOM 527 N N . GLN A 1 65 ? -13.913 18.003 18.073 1.00 78.88 65 GLN A N 1
ATOM 528 C CA . GLN A 1 65 ? -13.214 19.033 17.300 1.00 78.88 65 GLN A CA 1
ATOM 529 C C . GLN A 1 65 ? -14.172 20.142 16.816 1.00 78.88 65 GLN A C 1
ATOM 531 O O . GLN A 1 65 ? -15.145 19.871 16.095 1.00 78.88 65 GLN A O 1
ATOM 536 N N . GLY A 1 66 ? -13.860 21.378 17.221 1.00 82.06 66 GLY A N 1
ATOM 537 C CA . GLY A 1 66 ? -14.607 22.597 16.901 1.00 82.06 66 GLY A CA 1
ATOM 538 C C . GLY A 1 66 ? -15.791 22.915 17.819 1.00 82.06 66 GLY A C 1
ATOM 539 O O . GLY A 1 66 ? -16.510 23.871 17.540 1.00 82.06 66 GLY A O 1
ATOM 540 N N . ILE A 1 67 ? -16.043 22.114 18.864 1.00 90.62 67 ILE A N 1
ATOM 541 C CA . ILE A 1 67 ? -17.195 22.272 19.763 1.00 90.62 67 ILE A CA 1
ATOM 542 C C . ILE A 1 67 ? -16.801 21.961 21.216 1.00 90.62 67 ILE A C 1
ATOM 544 O O . ILE A 1 67 ? -16.239 20.904 21.504 1.00 90.62 67 ILE A O 1
ATOM 548 N N . GLU A 1 68 ? -17.141 22.863 22.138 1.00 92.12 68 GLU A N 1
ATOM 549 C CA . GLU A 1 68 ? -16.921 22.677 23.577 1.00 92.12 68 GLU A CA 1
ATOM 550 C C . GLU A 1 68 ? -17.910 21.686 24.211 1.00 92.12 68 GLU A C 1
ATOM 552 O O . GLU A 1 68 ? -18.909 21.263 23.616 1.00 92.12 68 GLU A O 1
ATOM 557 N N . ARG A 1 69 ? -17.613 21.288 25.447 1.00 94.38 69 ARG A N 1
ATOM 558 C CA . ARG A 1 69 ? -18.444 20.359 26.203 1.00 94.38 69 ARG A CA 1
ATOM 559 C C . ARG A 1 69 ? -19.691 21.062 26.749 1.00 94.38 69 ARG A C 1
ATOM 561 O O . ARG A 1 69 ? -19.586 21.909 27.625 1.00 94.38 69 ARG A O 1
ATOM 568 N N . ILE A 1 70 ? -20.859 20.639 26.273 1.00 94.38 70 ILE A N 1
ATOM 569 C CA . ILE A 1 70 ? -22.174 20.916 26.859 1.00 94.38 70 ILE A CA 1
ATOM 570 C C . ILE A 1 70 ? -22.812 19.569 27.191 1.00 94.38 70 ILE A C 1
ATOM 572 O O . ILE A 1 70 ? -22.778 18.660 26.355 1.00 94.38 70 ILE A O 1
ATOM 576 N N . ASP A 1 71 ? -23.371 19.440 28.391 1.00 95.50 71 ASP A N 1
ATOM 577 C CA . ASP A 1 71 ? -24.131 18.254 28.778 1.00 95.50 71 ASP A CA 1
ATOM 578 C C . ASP A 1 71 ? -25.480 18.228 28.038 1.00 95.50 71 ASP A C 1
ATOM 580 O O . ASP A 1 71 ? -26.156 19.248 27.860 1.00 95.50 71 ASP A O 1
ATOM 584 N N . ILE A 1 72 ? -25.831 17.055 27.521 1.00 95.38 72 ILE A N 1
ATOM 585 C CA . ILE A 1 72 ? -26.987 16.871 26.644 1.00 95.38 72 ILE A CA 1
ATOM 586 C C . ILE A 1 72 ? -28.215 16.530 27.488 1.00 95.38 72 ILE A C 1
ATOM 588 O O . ILE A 1 72 ? -28.171 15.598 28.288 1.00 95.38 72 ILE A O 1
ATOM 592 N N . ASP A 1 73 ? -29.305 17.273 27.281 1.00 95.75 73 ASP A N 1
ATOM 593 C CA . ASP A 1 73 ? -30.607 17.019 27.905 1.00 95.75 73 ASP A CA 1
ATOM 594 C C . ASP A 1 73 ? -31.116 15.611 27.594 1.00 95.75 73 ASP A C 1
ATOM 596 O O . ASP A 1 73 ? -30.948 15.115 26.474 1.00 95.75 73 ASP A O 1
ATOM 600 N N . ASP A 1 74 ? -31.777 14.981 28.566 1.00 94.12 74 ASP A N 1
ATOM 601 C CA . ASP A 1 74 ? -32.230 13.598 28.431 1.00 94.12 74 ASP A CA 1
ATOM 602 C C . ASP A 1 74 ? -33.161 13.427 27.223 1.00 94.12 74 ASP A C 1
ATOM 604 O O . ASP A 1 74 ? -32.925 12.544 26.402 1.00 94.12 74 ASP A O 1
ATOM 608 N N . ASN A 1 75 ? -34.114 14.340 26.987 1.00 94.31 75 ASN A N 1
ATOM 609 C CA . ASN A 1 75 ? -35.019 14.234 25.834 1.00 94.31 75 ASN A CA 1
ATOM 610 C C . ASN A 1 75 ? -34.253 14.241 24.505 1.00 94.31 75 ASN A C 1
ATOM 612 O O . ASN A 1 75 ? -34.613 13.531 23.561 1.00 94.31 75 ASN A O 1
ATOM 616 N N . TYR A 1 76 ? -33.170 15.018 24.423 1.00 96.62 76 TYR A N 1
ATOM 617 C CA . TYR A 1 76 ? -32.323 15.047 23.236 1.00 96.62 76 TYR A CA 1
ATOM 618 C C . TYR A 1 76 ? -31.425 13.812 23.126 1.00 96.62 76 TYR A C 1
ATOM 620 O O . TYR A 1 76 ? -31.231 13.287 22.026 1.00 96.62 76 TYR A O 1
ATOM 628 N N . ALA A 1 77 ? -30.915 13.290 24.242 1.00 96.38 77 ALA A N 1
ATOM 629 C CA . ALA A 1 77 ? -30.175 12.033 24.265 1.00 96.38 77 ALA A CA 1
ATOM 630 C C . ALA A 1 77 ? -31.045 10.858 23.784 1.00 96.38 77 ALA A C 1
ATOM 632 O O . ALA A 1 77 ? -30.606 10.080 22.932 1.00 96.38 77 ALA A O 1
ATOM 633 N N . GLN A 1 78 ? -32.293 10.777 24.253 1.00 96.38 78 GLN A N 1
ATOM 634 C CA . GLN A 1 78 ? -33.278 9.782 23.821 1.00 96.38 78 GLN A CA 1
ATOM 635 C C . GLN A 1 78 ? -33.617 9.924 22.328 1.00 96.38 78 GLN A C 1
ATOM 637 O O . GLN A 1 78 ? -33.624 8.938 21.586 1.00 96.38 78 GLN A O 1
ATOM 642 N N . PHE A 1 79 ? -33.794 11.158 21.849 1.00 96.56 79 PHE A N 1
ATOM 643 C CA . PHE A 1 79 ? -33.973 11.455 20.426 1.00 96.56 79 PHE A CA 1
ATOM 644 C C . PHE A 1 79 ? -32.793 10.966 19.570 1.00 96.56 79 PHE A C 1
ATOM 646 O O . PHE A 1 79 ? -32.997 10.294 18.556 1.00 96.56 79 PHE A O 1
ATOM 653 N N . MET A 1 80 ? -31.548 11.237 19.981 1.00 96.81 80 MET A N 1
ATOM 654 C CA . MET A 1 80 ? -30.365 10.770 19.249 1.00 96.81 80 MET A CA 1
ATOM 655 C C . MET A 1 80 ? -30.306 9.243 19.162 1.00 96.81 80 MET A C 1
ATOM 657 O O . MET A 1 80 ? -30.022 8.705 18.090 1.00 96.81 80 MET A O 1
ATOM 661 N N . LYS A 1 81 ? -30.588 8.543 20.266 1.00 96.25 81 LYS A N 1
ATOM 662 C CA . LYS A 1 81 ? -30.626 7.073 20.316 1.00 96.25 81 LYS A CA 1
ATOM 663 C C . LYS A 1 81 ? -31.656 6.513 19.336 1.00 96.25 81 LYS A C 1
ATOM 665 O O . LYS A 1 81 ? -31.316 5.647 18.527 1.00 96.25 81 LYS A O 1
ATOM 670 N N . ALA A 1 82 ? -32.865 7.073 19.322 1.00 96.38 82 ALA A N 1
ATOM 671 C CA . ALA A 1 82 ? -33.925 6.679 18.397 1.00 96.38 82 ALA A CA 1
ATOM 672 C C . ALA A 1 82 ? -33.530 6.874 16.921 1.00 96.38 82 ALA A C 1
ATOM 674 O O . ALA A 1 82 ? -33.720 5.967 16.110 1.00 96.38 82 ALA A O 1
ATOM 675 N N . ILE A 1 83 ? -32.877 7.990 16.570 1.00 94.50 83 ILE A N 1
ATOM 676 C CA . ILE A 1 83 ? -32.375 8.223 15.203 1.00 94.50 83 ILE A CA 1
ATOM 677 C C . ILE A 1 83 ? -31.301 7.208 14.801 1.00 94.50 83 ILE A C 1
ATOM 679 O O . ILE A 1 83 ? -31.300 6.725 13.666 1.00 94.50 83 ILE A O 1
ATOM 683 N N . ILE A 1 84 ? -30.393 6.855 15.716 1.00 93.56 84 ILE A N 1
ATOM 684 C CA . ILE A 1 84 ? -29.362 5.846 15.452 1.00 93.56 84 ILE A CA 1
ATOM 685 C C . ILE A 1 84 ? -29.990 4.477 15.172 1.00 93.56 84 ILE A C 1
ATOM 687 O O . ILE A 1 84 ? -29.561 3.802 14.233 1.00 93.56 84 ILE A O 1
ATOM 691 N N . ILE A 1 85 ? -31.006 4.067 15.934 1.00 93.75 85 ILE A N 1
ATOM 692 C CA . ILE A 1 85 ? -31.697 2.785 15.726 1.00 93.75 85 ILE A CA 1
ATOM 693 C C . ILE A 1 85 ? -32.521 2.788 14.439 1.00 93.75 85 ILE A C 1
ATOM 695 O O . ILE A 1 85 ? -32.395 1.850 13.648 1.00 93.75 85 ILE A O 1
ATOM 699 N N . LEU A 1 86 ? -33.247 3.871 14.153 1.00 92.81 86 LEU A N 1
ATOM 700 C CA . LEU A 1 86 ? -33.925 4.071 12.872 1.00 92.81 86 LEU A CA 1
ATOM 701 C C . LEU A 1 86 ? -32.960 3.892 11.693 1.00 92.81 86 LEU A C 1
ATOM 703 O O . LEU A 1 86 ? -33.197 3.066 10.815 1.00 92.81 86 LEU A O 1
ATOM 707 N N . GLU A 1 87 ? -31.836 4.610 11.668 1.00 89.06 87 GLU A N 1
ATOM 708 C CA . GLU A 1 87 ? -30.869 4.497 10.568 1.00 89.06 87 GLU A CA 1
ATOM 709 C C . GLU A 1 87 ? -30.184 3.127 10.497 1.00 89.06 87 GLU A C 1
ATOM 711 O O . GLU A 1 87 ? -29.787 2.690 9.412 1.00 89.06 87 GLU A O 1
ATOM 716 N N . THR A 1 88 ? -30.058 2.441 11.633 1.00 87.00 88 THR A N 1
ATOM 717 C CA . THR A 1 88 ? -29.453 1.109 11.706 1.00 87.00 88 THR A CA 1
ATOM 718 C C . THR A 1 88 ? -30.326 0.060 11.025 1.00 87.00 88 THR A C 1
ATOM 720 O O . THR A 1 88 ? -29.800 -0.743 10.253 1.00 87.00 88 THR A O 1
ATOM 723 N N . PHE A 1 89 ? -31.642 0.100 11.256 1.00 85.50 89 PHE A N 1
ATOM 724 C CA . PHE A 1 89 ? -32.578 -0.932 10.794 1.00 85.50 89 PHE A CA 1
ATOM 725 C C . PHE A 1 89 ? -33.438 -0.535 9.589 1.00 85.50 89 PHE A C 1
ATOM 727 O O . PHE A 1 89 ? -34.033 -1.403 8.959 1.00 85.50 89 PHE A O 1
ATOM 734 N N . ARG A 1 90 ? -33.447 0.740 9.178 1.00 81.12 90 ARG A N 1
ATOM 735 C CA . ARG A 1 90 ? -34.049 1.168 7.899 1.00 81.12 90 ARG A CA 1
ATOM 736 C C . ARG A 1 90 ? -33.315 0.598 6.685 1.00 81.12 90 ARG A C 1
ATOM 738 O O . ARG A 1 90 ? -33.867 0.503 5.592 1.00 81.12 90 ARG A O 1
ATOM 745 N N . ARG A 1 91 ? -32.035 0.272 6.852 1.00 72.19 91 ARG A N 1
ATOM 746 C CA . ARG A 1 91 ? -31.180 -0.295 5.807 1.00 72.19 91 ARG A CA 1
ATOM 747 C C . ARG A 1 91 ? -31.273 -1.815 5.856 1.00 72.19 91 ARG A C 1
ATOM 749 O O . ARG A 1 91 ? -31.327 -2.395 6.931 1.00 72.19 91 ARG A O 1
ATOM 756 N N . SER A 1 92 ? -31.140 -2.475 4.705 1.00 63.84 92 SER A N 1
ATOM 757 C CA . SER A 1 92 ? -31.109 -3.947 4.630 1.00 63.84 92 SER A CA 1
ATOM 758 C C . SER A 1 92 ? -29.986 -4.579 5.468 1.00 63.84 92 SER A C 1
ATOM 760 O O . SER A 1 92 ? -30.015 -5.775 5.734 1.00 63.84 92 SER A O 1
ATOM 762 N N . ARG A 1 93 ? -28.955 -3.799 5.834 1.00 65.38 93 ARG A N 1
ATOM 763 C CA . ARG A 1 93 ? -27.859 -4.203 6.724 1.00 65.38 93 ARG A CA 1
ATOM 764 C C . ARG A 1 93 ? -27.426 -3.031 7.619 1.00 65.38 93 ARG A C 1
ATOM 766 O O . ARG A 1 93 ? -27.348 -1.912 7.099 1.00 65.38 93 ARG A O 1
ATOM 773 N N . PRO A 1 94 ? -27.038 -3.288 8.885 1.00 73.69 94 PRO A N 1
ATOM 774 C CA . PRO A 1 94 ? -26.529 -2.263 9.795 1.00 73.69 94 PRO A CA 1
ATOM 775 C C . PRO A 1 94 ? -25.341 -1.474 9.209 1.00 73.69 94 PRO A C 1
ATOM 777 O O . PRO A 1 94 ? -24.462 -2.066 8.565 1.00 73.69 94 PRO A O 1
ATOM 780 N N . PRO A 1 95 ? -25.274 -0.146 9.417 1.00 77.25 95 PRO A N 1
ATOM 781 C CA . PRO A 1 95 ? -24.165 0.684 8.961 1.00 77.25 95 PRO A CA 1
ATOM 782 C C . PRO A 1 95 ? -22.852 0.362 9.696 1.00 77.25 95 PRO A C 1
ATOM 784 O O . PRO A 1 95 ? -22.815 -0.255 10.761 1.00 77.25 95 PRO A O 1
ATOM 787 N N . SER A 1 96 ? -21.723 0.796 9.122 1.00 77.31 96 SER A N 1
ATOM 788 C CA . SER A 1 96 ? -20.439 0.706 9.826 1.00 77.31 96 SER A CA 1
ATOM 789 C C . SER A 1 96 ? -20.431 1.634 11.042 1.00 77.31 96 SER A C 1
ATOM 791 O O . SER A 1 96 ? -20.991 2.726 10.987 1.00 77.31 96 SER A O 1
ATOM 793 N N . VAL A 1 97 ? -19.712 1.261 12.101 1.00 81.12 97 VAL A N 1
ATOM 794 C CA . VAL A 1 97 ? -19.562 2.066 13.326 1.00 81.12 97 VAL A CA 1
ATOM 795 C C . VAL A 1 97 ? -19.000 3.456 13.016 1.00 81.12 97 VAL A C 1
ATOM 797 O O . VAL A 1 97 ? -19.385 4.435 13.642 1.00 81.12 97 VAL A O 1
ATOM 800 N N . ALA A 1 98 ? -18.142 3.578 11.997 1.00 79.75 98 ALA A N 1
ATOM 801 C CA . ALA A 1 98 ? -17.664 4.874 11.517 1.00 79.75 98 ALA A CA 1
ATOM 802 C C . ALA A 1 98 ? -18.795 5.747 10.940 1.00 79.75 98 ALA A C 1
ATOM 804 O O . ALA A 1 98 ? -18.812 6.953 11.164 1.00 79.75 98 ALA A O 1
ATOM 805 N N . THR A 1 99 ? -19.745 5.147 10.220 1.00 83.50 99 THR A N 1
ATOM 806 C CA . THR A 1 99 ? -20.922 5.851 9.683 1.00 83.50 99 THR A CA 1
ATOM 807 C C . THR A 1 99 ? -21.872 6.247 10.811 1.00 83.50 99 THR A C 1
ATOM 809 O O . THR A 1 99 ? -22.312 7.391 10.859 1.00 83.50 99 THR A O 1
ATOM 812 N N . THR A 1 100 ? -22.120 5.342 11.761 1.00 88.25 100 THR A N 1
ATOM 813 C CA . THR A 1 100 ? -22.929 5.608 12.960 1.00 88.25 100 THR A CA 1
ATOM 814 C C . THR A 1 100 ? -22.346 6.757 13.785 1.00 88.25 100 THR A C 1
ATOM 816 O O . THR A 1 100 ? -23.065 7.685 14.141 1.00 88.25 100 THR A O 1
ATOM 819 N N . ASN A 1 101 ? -21.027 6.762 14.006 1.00 88.69 101 ASN A N 1
ATOM 820 C CA . ASN A 1 101 ? -20.324 7.856 14.679 1.00 88.69 101 ASN A CA 1
ATOM 821 C C . ASN A 1 101 ? -20.450 9.192 13.939 1.00 88.69 101 ASN A C 1
ATOM 823 O O . ASN A 1 101 ? -20.593 10.228 14.581 1.00 88.69 101 ASN A O 1
ATOM 827 N N . LYS A 1 102 ? -20.404 9.193 12.599 1.00 89.25 102 LYS A N 1
ATOM 828 C CA . LYS A 1 102 ? -20.624 10.417 11.812 1.00 89.25 102 LYS A CA 1
ATOM 829 C C . LYS A 1 102 ? -22.029 10.979 12.039 1.00 89.25 102 LYS A C 1
ATOM 831 O O . LYS A 1 102 ? -22.148 12.170 12.303 1.00 89.25 102 LYS A O 1
ATOM 836 N N . ILE A 1 103 ? -23.058 10.129 11.994 1.00 92.75 103 ILE A N 1
ATOM 837 C CA . ILE A 1 103 ? -24.451 10.523 12.263 1.00 92.75 103 ILE A CA 1
ATOM 838 C C . ILE A 1 103 ? -24.580 11.098 13.678 1.00 92.75 103 ILE A C 1
ATOM 840 O O . ILE A 1 103 ? -25.073 12.209 13.842 1.00 92.75 103 ILE A O 1
ATOM 844 N N . LEU A 1 104 ? -24.069 10.392 14.690 1.00 94.56 104 LEU A N 1
ATOM 845 C CA . LEU A 1 104 ? -24.112 10.852 16.081 1.00 94.56 104 LEU A CA 1
ATOM 846 C C . LEU A 1 104 ? -23.405 12.201 16.263 1.00 94.56 104 LEU A C 1
ATOM 848 O O . LEU A 1 104 ? -23.931 13.105 16.905 1.00 94.56 104 LEU A O 1
ATOM 852 N N . ASN A 1 105 ? -22.230 12.369 15.657 1.00 93.56 105 ASN A N 1
ATOM 853 C CA . ASN A 1 105 ? -21.496 13.626 15.719 1.00 93.56 105 ASN A CA 1
ATOM 854 C C . ASN A 1 105 ? -22.254 14.782 15.060 1.00 93.56 105 ASN A C 1
ATOM 856 O O . ASN A 1 105 ? -22.138 15.897 15.554 1.00 93.56 105 ASN A O 1
ATOM 860 N N . ILE A 1 106 ? -23.023 14.543 13.991 1.00 95.06 106 ILE A N 1
ATOM 861 C CA . ILE A 1 106 ? -23.906 15.553 13.383 1.00 95.06 106 ILE A CA 1
ATOM 862 C C . ILE A 1 106 ? -24.999 15.968 14.368 1.00 95.06 106 ILE A C 1
ATOM 864 O O . ILE A 1 106 ? -25.154 17.156 14.636 1.00 95.06 106 ILE A O 1
ATOM 868 N N . LEU A 1 107 ? -25.692 15.001 14.973 1.00 96.19 107 LEU A N 1
ATOM 869 C CA . LEU A 1 107 ? -26.766 15.275 15.933 1.00 96.19 107 LEU A CA 1
ATOM 870 C C . LEU A 1 107 ? -26.266 16.041 17.168 1.00 96.19 107 LEU A C 1
ATOM 872 O O . LEU A 1 107 ? -26.950 16.945 17.650 1.00 96.19 107 LEU A O 1
ATOM 876 N N . ARG A 1 108 ? -25.051 15.739 17.642 1.00 96.00 108 ARG A N 1
ATOM 877 C CA . ARG A 1 108 ? -24.383 16.486 18.721 1.00 96.00 108 ARG A CA 1
ATOM 878 C C . ARG A 1 108 ? -24.042 17.925 18.308 1.00 96.00 108 ARG A C 1
ATOM 880 O O . ARG A 1 108 ? -24.161 18.821 19.138 1.00 96.00 108 ARG A O 1
ATOM 887 N N . ARG A 1 109 ? -23.662 18.180 17.043 1.00 95.19 109 ARG A N 1
ATOM 888 C CA . ARG A 1 109 ? -23.463 19.560 16.544 1.00 95.19 109 ARG A CA 1
ATOM 889 C C . ARG A 1 109 ? -24.773 20.335 16.484 1.00 95.19 109 ARG A C 1
ATOM 891 O O . ARG A 1 109 ? -24.776 21.514 16.807 1.00 95.19 109 ARG A O 1
ATOM 898 N N . TRP A 1 110 ? -25.867 19.683 16.089 1.00 96.06 110 TRP A N 1
ATOM 899 C CA . TRP A 1 110 ? -27.191 20.310 16.077 1.00 96.06 110 TRP A CA 1
ATOM 900 C C . TRP A 1 110 ? -27.627 20.719 17.485 1.00 96.06 110 TRP A C 1
ATOM 902 O O . TRP A 1 110 ? -28.081 21.844 17.662 1.00 96.06 110 TRP A O 1
ATOM 912 N N . TYR A 1 111 ? -27.411 19.858 18.488 1.00 97.06 111 TYR A N 1
ATOM 913 C CA . TYR A 1 111 ? -27.685 20.199 19.888 1.00 97.06 111 TYR A CA 1
ATOM 914 C C . TYR A 1 111 ? -26.865 21.401 20.348 1.00 97.06 111 TYR A C 1
ATOM 916 O O . TYR A 1 111 ? -27.410 22.358 20.890 1.00 97.06 111 TYR A O 1
ATOM 924 N N . TYR A 1 112 ? -25.554 21.359 20.099 1.00 96.62 112 TYR A N 1
ATOM 925 C CA . TYR A 1 112 ? -24.659 22.447 20.467 1.00 96.62 112 TYR A CA 1
ATOM 926 C C . TYR A 1 112 ? -25.118 23.781 19.871 1.00 96.62 112 TYR A C 1
ATOM 928 O O . TYR A 1 112 ? -25.214 24.780 20.582 1.00 96.62 112 TYR A O 1
ATOM 936 N N . GLU A 1 113 ? -25.440 23.789 18.576 1.00 95.81 113 GLU A N 1
ATOM 937 C CA . GLU A 1 113 ? -25.879 25.006 17.903 1.00 95.81 113 GLU A CA 1
ATOM 938 C C . GLU A 1 113 ? -27.245 25.482 18.410 1.00 95.81 113 GLU A C 1
ATOM 940 O O . GLU A 1 113 ? -27.429 26.677 18.621 1.00 95.81 113 GLU A O 1
ATOM 945 N N . MET A 1 114 ? -28.177 24.567 18.690 1.00 95.81 114 MET A N 1
ATOM 946 C CA . MET A 1 114 ? -29.488 24.892 19.259 1.00 95.81 114 MET A CA 1
ATOM 947 C C . MET A 1 114 ? -29.350 25.605 20.607 1.00 95.81 114 MET A C 1
ATOM 949 O O . MET A 1 114 ? -29.918 26.684 20.788 1.00 95.81 114 MET A O 1
ATOM 953 N N . VAL A 1 115 ? -28.540 25.053 21.515 1.00 95.88 115 VAL A N 1
ATOM 954 C CA . VAL A 1 115 ? -28.293 25.645 22.838 1.00 95.88 115 VAL A CA 1
ATOM 955 C C . VAL A 1 115 ? -27.627 27.013 22.699 1.00 95.88 115 VAL A C 1
ATOM 957 O O . VAL A 1 115 ? -28.031 27.960 23.368 1.00 95.88 115 VAL A O 1
ATOM 960 N N . LYS A 1 116 ? -26.642 27.160 21.805 1.00 93.81 116 LYS A N 1
ATOM 961 C CA . LYS A 1 116 ? -25.934 28.435 21.614 1.00 93.81 116 LYS A CA 1
ATOM 962 C C . LYS A 1 116 ? -26.775 29.517 20.941 1.00 93.81 116 LYS A C 1
ATOM 964 O O . LYS A 1 116 ? -26.655 30.675 21.324 1.00 93.81 116 LYS A O 1
ATOM 969 N N . MET A 1 117 ? -27.602 29.165 19.958 1.00 92.19 117 MET A N 1
ATOM 970 C CA . MET A 1 117 ? -28.423 30.132 19.222 1.00 92.19 117 MET A CA 1
ATOM 971 C C . MET A 1 117 ? -29.699 30.521 19.972 1.00 92.19 117 MET A C 1
ATOM 973 O O . MET A 1 117 ? -30.156 31.651 19.834 1.00 92.19 117 MET A O 1
ATOM 977 N N . THR A 1 118 ? -30.295 29.595 20.729 1.00 91.06 118 THR A N 1
ATOM 978 C CA . THR A 1 118 ? -31.655 29.772 21.274 1.00 91.06 118 THR A CA 1
ATOM 979 C C . THR A 1 118 ? -31.761 29.600 22.789 1.00 91.06 118 THR A C 1
ATOM 981 O O . THR A 1 118 ? -32.793 29.940 23.362 1.00 91.06 118 THR A O 1
ATOM 984 N N . GLY A 1 119 ? -30.738 29.046 23.450 1.00 91.69 119 GLY A N 1
ATOM 985 C CA . GLY A 1 119 ? -30.797 28.656 24.863 1.00 91.69 119 GLY A CA 1
ATOM 986 C C . GLY A 1 119 ? -31.684 27.437 25.151 1.00 91.69 119 GLY A C 1
ATOM 987 O O . GLY A 1 119 ? -31.805 27.038 26.305 1.00 91.69 119 GLY A O 1
ATOM 988 N N . GLN A 1 120 ? -32.305 26.838 24.130 1.00 93.31 120 GLN A N 1
ATOM 989 C CA . GLN A 1 120 ? -33.185 25.677 24.269 1.00 93.31 120 GLN A CA 1
ATOM 990 C C . GLN A 1 120 ? -32.405 24.362 24.161 1.00 93.31 120 GLN A C 1
ATOM 992 O O . GLN A 1 120 ? -31.417 24.272 23.433 1.00 93.31 120 GLN A O 1
ATOM 997 N N . SER A 1 121 ? -32.888 23.320 24.840 1.00 92.88 121 SER A N 1
ATOM 998 C CA . SER A 1 121 ? -32.273 21.982 24.855 1.00 92.88 121 SER A CA 1
ATOM 999 C C . SER A 1 121 ? -33.158 20.877 24.259 1.00 92.88 121 SER A C 1
ATOM 1001 O O . SER A 1 121 ? -32.664 19.807 23.904 1.00 92.88 121 SER A O 1
ATOM 1003 N N . HIS A 1 122 ? -34.460 21.118 24.094 1.00 93.56 122 HIS A N 1
ATOM 1004 C CA . HIS A 1 122 ? -35.403 20.091 23.647 1.00 93.56 122 HIS A CA 1
ATOM 1005 C C . HIS A 1 122 ? -35.413 19.924 22.106 1.00 93.56 122 HIS A C 1
ATOM 1007 O O . HIS A 1 122 ? -35.485 20.932 21.400 1.00 93.56 122 HIS A O 1
ATOM 1013 N N . PRO A 1 123 ? -35.450 18.688 21.548 1.00 93.06 123 PRO A N 1
ATOM 1014 C CA . PRO A 1 123 ? -35.418 18.433 20.095 1.00 93.06 123 PRO A CA 1
ATOM 1015 C C . PRO A 1 123 ? -36.458 19.189 19.263 1.00 93.06 123 PRO A C 1
ATOM 1017 O O . PRO A 1 123 ? -36.200 19.523 18.112 1.00 93.06 123 PRO A O 1
ATOM 1020 N N . MET A 1 124 ? -37.625 19.480 19.848 1.00 93.06 124 MET A N 1
ATOM 1021 C CA . MET A 1 124 ? -38.722 20.184 19.167 1.00 93.06 124 MET A CA 1
ATOM 1022 C C . MET A 1 124 ? -38.325 21.554 18.596 1.00 93.06 124 MET A C 1
ATOM 1024 O O . MET A 1 124 ? -38.981 22.047 17.678 1.00 93.06 124 MET A O 1
ATOM 1028 N N . TYR A 1 125 ? -37.291 22.181 19.164 1.00 93.31 125 TYR A N 1
ATOM 1029 C CA . TYR A 1 125 ? -36.816 23.500 18.757 1.00 93.31 125 TYR A CA 1
ATOM 1030 C C . TYR A 1 125 ? -35.839 23.449 17.581 1.00 93.31 125 TYR A C 1
ATOM 1032 O O . TYR A 1 125 ? -35.465 24.503 17.074 1.00 93.31 125 TYR A O 1
ATOM 1040 N N . LEU A 1 126 ? -35.453 22.256 17.110 1.00 93.69 126 LEU A N 1
ATOM 1041 C CA . LEU A 1 126 ? -34.656 22.117 15.896 1.00 93.69 126 LEU A CA 1
ATOM 1042 C C . LEU A 1 126 ? -35.390 22.743 14.702 1.00 93.69 126 LEU A C 1
ATOM 1044 O O . LEU A 1 126 ? -36.568 22.486 14.452 1.00 93.69 126 LEU A O 1
ATOM 1048 N N . ASN A 1 127 ? -34.658 23.554 13.948 1.00 92.88 127 ASN A N 1
ATOM 1049 C CA . ASN A 1 127 ? -35.132 24.234 12.751 1.00 92.88 127 ASN A CA 1
ATOM 1050 C C . ASN A 1 127 ? -33.996 24.330 11.718 1.00 92.88 127 ASN A C 1
ATOM 1052 O O . ASN A 1 127 ? -32.858 23.917 11.973 1.00 92.88 127 ASN A O 1
ATOM 1056 N N . SER A 1 128 ? -34.305 24.855 10.533 1.00 91.69 128 SER A N 1
ATOM 1057 C CA . SER A 1 128 ? -33.324 24.995 9.453 1.00 91.69 128 SER A CA 1
ATOM 1058 C C . SER A 1 128 ? -32.133 25.878 9.831 1.00 91.69 128 SER A C 1
ATOM 1060 O O . SER A 1 128 ? -30.999 25.516 9.515 1.00 91.69 128 SER A O 1
ATOM 1062 N N . ASP A 1 129 ? -32.368 26.974 10.557 1.00 92.19 129 ASP A N 1
ATOM 1063 C CA . ASP A 1 129 ? -31.328 27.939 10.932 1.00 92.19 129 ASP A CA 1
ATOM 1064 C C . ASP A 1 129 ? -30.290 27.332 11.878 1.00 92.19 129 ASP A C 1
ATOM 1066 O O . ASP A 1 129 ? -29.093 27.562 11.707 1.00 92.19 129 ASP A O 1
ATOM 1070 N N . ILE A 1 130 ? -30.725 26.495 12.824 1.00 94.44 130 ILE A N 1
ATOM 1071 C CA . ILE A 1 130 ? -29.846 25.744 13.731 1.00 94.44 130 ILE A CA 1
ATOM 1072 C C . ILE A 1 130 ? -28.964 24.778 12.940 1.00 94.44 130 ILE A C 1
ATOM 1074 O O . ILE A 1 130 ? -27.754 24.700 13.159 1.00 94.44 130 ILE A O 1
ATOM 1078 N N . ILE A 1 131 ? -29.542 24.038 11.991 1.00 94.81 131 ILE A N 1
ATOM 1079 C CA . ILE A 1 131 ? -28.774 23.089 11.176 1.00 94.81 131 ILE A CA 1
ATOM 1080 C C . ILE A 1 131 ? -27.761 23.831 10.301 1.00 94.81 131 ILE A C 1
ATOM 1082 O O . ILE A 1 131 ? -26.608 23.409 10.198 1.00 94.81 131 ILE A O 1
ATOM 1086 N N . HIS A 1 132 ? -28.160 24.949 9.702 1.00 94.25 132 HIS A N 1
ATOM 1087 C CA . HIS A 1 132 ? -27.281 25.822 8.927 1.00 94.25 132 HIS A CA 1
ATOM 1088 C C . HIS A 1 132 ? -26.186 26.467 9.784 1.00 94.25 132 HIS A C 1
ATOM 1090 O O . HIS A 1 132 ? -25.032 26.517 9.364 1.00 94.25 132 HIS A O 1
ATOM 1096 N N . GLY A 1 133 ? -26.489 26.889 11.012 1.00 93.19 133 GLY A N 1
ATOM 1097 C CA . GLY A 1 133 ? -25.491 27.327 11.993 1.00 93.19 133 GLY A CA 1
ATOM 1098 C C . GLY A 1 133 ? -24.464 26.230 12.288 1.00 93.19 133 GLY A C 1
ATOM 1099 O O . GLY A 1 133 ? -23.258 26.462 12.194 1.00 93.19 133 GLY A O 1
ATOM 1100 N N . ALA A 1 134 ? -24.926 24.996 12.505 1.00 94.19 134 ALA A N 1
ATOM 1101 C CA . ALA A 1 134 ? -24.054 23.852 12.751 1.00 94.19 134 ALA A CA 1
ATOM 1102 C C . ALA A 1 134 ? -23.166 23.522 11.534 1.00 94.19 134 ALA A C 1
ATOM 1104 O O . ALA A 1 134 ? -22.011 23.124 11.705 1.00 94.19 134 ALA A O 1
ATOM 1105 N N . MET A 1 135 ? -23.678 23.695 10.307 1.00 94.06 135 MET A N 1
ATOM 1106 C CA . MET A 1 135 ? -22.893 23.572 9.069 1.00 94.06 135 MET A CA 1
ATOM 1107 C C . MET A 1 135 ? -21.793 24.638 8.991 1.00 94.06 135 MET A C 1
ATOM 1109 O O . MET A 1 135 ? -20.635 24.290 8.753 1.00 94.06 135 MET A O 1
ATOM 1113 N N . ARG A 1 136 ? -22.124 25.914 9.244 1.00 93.06 136 ARG A N 1
ATOM 1114 C CA . ARG A 1 136 ? -21.159 27.031 9.238 1.00 93.06 136 ARG A CA 1
ATOM 1115 C C . ARG A 1 136 ? -20.043 26.820 10.248 1.00 93.06 136 ARG A C 1
ATOM 1117 O O . ARG A 1 136 ? -18.873 26.850 9.876 1.00 93.06 136 ARG A O 1
ATOM 1124 N N . ARG A 1 137 ? -20.391 26.470 11.486 1.00 91.44 137 ARG A N 1
ATOM 1125 C CA . ARG A 1 137 ? -19.399 26.189 12.528 1.00 91.44 137 ARG A CA 1
ATOM 1126 C C . ARG A 1 137 ? -18.501 25.012 12.169 1.00 91.44 137 ARG A C 1
ATOM 1128 O O . ARG A 1 137 ? -17.299 25.047 12.426 1.00 91.44 137 ARG A O 1
ATOM 1135 N N . HIS A 1 138 ? -19.057 23.953 11.579 1.00 91.69 138 HIS A N 1
ATOM 1136 C CA . HIS A 1 138 ? -18.240 22.825 11.141 1.00 91.69 138 HIS A CA 1
ATOM 1137 C C . HIS A 1 138 ? -17.247 23.231 10.044 1.00 91.69 138 HIS A C 1
ATOM 1139 O O . HIS A 1 138 ? -16.100 22.785 10.093 1.00 91.69 138 HIS A O 1
ATOM 1145 N N . ASN A 1 139 ? -17.665 24.092 9.112 1.00 89.94 139 ASN A N 1
ATOM 1146 C CA . ASN A 1 139 ? -16.803 24.660 8.080 1.00 89.94 139 ASN A CA 1
ATOM 1147 C C . ASN A 1 139 ? -15.668 25.509 8.678 1.00 89.94 139 ASN A C 1
ATOM 1149 O O . ASN A 1 139 ? -14.509 25.282 8.353 1.00 89.94 139 ASN A O 1
ATOM 1153 N N . GLU A 1 140 ? -15.977 26.408 9.614 1.00 89.56 140 GLU A N 1
ATOM 1154 C CA . GLU A 1 140 ? -14.991 27.272 10.290 1.00 89.56 140 GLU A CA 1
ATOM 1155 C C . GLU A 1 140 ? -13.916 26.482 11.055 1.00 89.56 140 GLU A C 1
ATOM 1157 O O . GLU A 1 140 ? -12.780 26.928 11.183 1.00 89.56 140 GLU A O 1
ATOM 1162 N N . ASN A 1 141 ? -14.260 25.288 11.546 1.00 87.12 141 ASN A N 1
ATOM 1163 C CA . ASN A 1 141 ? -13.377 24.458 12.370 1.00 87.12 141 ASN A CA 1
ATOM 1164 C C . ASN A 1 141 ? -12.757 23.267 11.616 1.00 87.12 141 ASN A C 1
ATOM 1166 O O . ASN A 1 141 ? -12.126 22.406 12.237 1.00 87.12 141 ASN A O 1
ATOM 1170 N N . SER A 1 142 ? -12.939 23.182 10.294 1.00 83.44 142 SER A N 1
ATOM 1171 C CA . SER A 1 142 ? -12.440 22.075 9.471 1.00 83.44 142 SER A CA 1
ATOM 1172 C C . SER A 1 142 ? -11.591 22.573 8.308 1.00 83.44 142 SER A C 1
ATOM 1174 O O . SER A 1 142 ? -12.067 23.289 7.440 1.00 83.44 142 SER A O 1
ATOM 1176 N N . ALA A 1 143 ? -10.358 22.075 8.199 1.00 77.06 143 ALA A N 1
ATOM 1177 C CA . ALA A 1 143 ? -9.482 22.384 7.063 1.00 77.06 143 ALA A CA 1
ATOM 1178 C C . ALA A 1 143 ? -9.860 21.642 5.757 1.00 77.06 143 ALA A C 1
ATOM 1180 O O . ALA A 1 143 ? -9.309 21.923 4.697 1.00 77.06 143 ALA A O 1
ATOM 1181 N N . SER A 1 144 ? -10.763 20.653 5.815 1.00 76.75 144 SER A N 1
ATOM 1182 C CA . SER A 1 144 ? -11.118 19.794 4.675 1.00 76.75 144 SER A CA 1
ATOM 1183 C C . SER A 1 144 ? -12.508 20.119 4.132 1.00 76.75 144 SER A C 1
ATOM 1185 O O . SER A 1 144 ? -13.513 19.668 4.681 1.00 76.75 144 SER A O 1
ATOM 1187 N N . SER A 1 145 ? -12.561 20.812 2.992 1.00 75.25 145 SER A N 1
ATOM 1188 C CA . SER A 1 145 ? -13.821 21.154 2.313 1.00 75.25 145 SER A CA 1
ATOM 1189 C C . SER A 1 145 ? -14.658 19.920 1.943 1.00 75.25 145 SER A C 1
ATOM 1191 O O . SER A 1 145 ? -15.879 19.936 2.070 1.00 75.25 145 SER A O 1
ATOM 1193 N N . SER A 1 146 ? -14.023 18.811 1.541 1.00 68.88 146 SER A N 1
ATOM 1194 C CA . SER A 1 146 ? -14.719 17.552 1.234 1.00 68.88 146 SER A CA 1
ATOM 1195 C C . SER A 1 146 ? -15.397 16.939 2.460 1.00 68.88 146 SER A C 1
ATOM 1197 O O . SER A 1 146 ? -16.485 16.385 2.343 1.00 68.88 146 SER A O 1
ATOM 1199 N N . ASN A 1 147 ? -14.768 17.036 3.638 1.00 79.56 147 ASN A N 1
ATOM 1200 C CA . ASN A 1 147 ? -15.350 16.532 4.881 1.00 79.56 147 ASN A CA 1
ATOM 1201 C C . ASN A 1 147 ? -16.548 17.384 5.321 1.00 79.56 147 ASN A C 1
ATOM 1203 O O . ASN A 1 147 ? -17.561 16.838 5.750 1.00 79.56 147 ASN A O 1
ATOM 1207 N N . VAL A 1 148 ? -16.448 18.708 5.155 1.00 85.06 148 VAL A N 1
ATOM 1208 C CA . VAL A 1 148 ? -17.545 19.644 5.442 1.00 85.06 148 VAL A CA 1
ATOM 1209 C C . VAL A 1 148 ? -18.755 19.343 4.559 1.00 85.06 148 VAL A C 1
ATOM 1211 O O . VAL A 1 148 ? -19.876 19.286 5.057 1.00 85.06 148 VAL A O 1
ATOM 1214 N N . SER A 1 149 ? -18.540 19.083 3.270 1.00 81.50 149 SER A N 1
ATOM 1215 C CA . SER A 1 149 ? -19.635 18.742 2.360 1.00 81.50 149 SER A CA 1
ATOM 1216 C C . SER A 1 149 ? -20.263 17.386 2.667 1.00 81.50 149 SER A C 1
ATOM 1218 O O . SER A 1 149 ? -21.483 17.307 2.772 1.00 81.50 149 SER A O 1
ATOM 1220 N N . ASP A 1 150 ? -19.454 16.348 2.930 1.00 80.50 150 ASP A N 1
ATOM 1221 C CA . ASP A 1 150 ? -19.957 15.040 3.380 1.00 80.50 150 ASP A CA 1
ATOM 1222 C C . ASP A 1 150 ? -20.820 15.177 4.646 1.00 80.50 150 ASP A C 1
ATOM 1224 O O . ASP A 1 150 ? -21.873 14.549 4.764 1.00 80.50 150 ASP A O 1
ATOM 1228 N N . TYR A 1 151 ? -20.383 15.999 5.606 1.00 89.81 151 TYR A N 1
ATOM 1229 C CA . TYR A 1 151 ? -21.162 16.329 6.797 1.00 89.81 151 TYR A CA 1
ATOM 1230 C C . TYR A 1 151 ? -22.501 16.977 6.424 1.00 89.81 151 TYR A C 1
ATOM 1232 O O . TYR A 1 151 ? -23.546 16.547 6.918 1.00 89.81 151 TYR A O 1
ATOM 1240 N N . CYS A 1 152 ? -22.483 17.984 5.547 1.00 89.50 152 CYS A N 1
ATOM 1241 C CA . CYS A 1 152 ? -23.678 18.722 5.155 1.00 89.50 152 CYS A CA 1
ATOM 1242 C C . CYS A 1 152 ? -24.676 17.837 4.391 1.00 89.50 152 CYS A C 1
ATOM 1244 O O . CYS A 1 152 ? -25.871 17.899 4.672 1.00 89.50 152 CYS A O 1
ATOM 1246 N N . ASP A 1 153 ? -24.209 16.960 3.500 1.00 86.31 153 ASP A N 1
ATOM 1247 C CA . ASP A 1 153 ? -25.054 16.010 2.766 1.00 86.31 153 ASP A CA 1
ATOM 1248 C C . ASP A 1 153 ? -25.756 15.027 3.711 1.00 86.31 153 ASP A C 1
ATOM 1250 O O . ASP A 1 153 ? -26.960 14.773 3.590 1.00 86.31 153 ASP A O 1
ATOM 1254 N N . ILE A 1 154 ? -25.027 14.497 4.700 1.00 89.19 154 ILE A N 1
ATOM 1255 C CA . ILE A 1 154 ? -25.620 13.616 5.713 1.00 89.19 154 ILE A CA 1
ATOM 1256 C C . ILE A 1 154 ? -26.614 14.402 6.578 1.00 89.19 154 ILE A C 1
ATOM 1258 O O . ILE A 1 154 ? -27.698 13.889 6.850 1.00 89.19 154 ILE A O 1
ATOM 1262 N N . ALA A 1 155 ? -26.302 15.641 6.966 1.00 92.75 155 ALA A N 1
ATOM 1263 C CA . ALA A 1 155 ? -27.200 16.492 7.746 1.00 92.75 155 ALA A CA 1
ATOM 1264 C C . ALA A 1 155 ? -28.525 16.771 7.009 1.00 92.75 155 ALA A C 1
ATOM 1266 O O . ALA A 1 155 ? -29.597 16.596 7.589 1.00 92.75 155 ALA A O 1
ATOM 1267 N N . VAL A 1 156 ? -28.471 17.107 5.716 1.00 92.19 156 VAL A N 1
ATOM 1268 C CA . VAL A 1 156 ? -29.665 17.277 4.867 1.00 92.19 156 VAL A CA 1
ATOM 1269 C C . VAL A 1 156 ? -30.453 15.971 4.762 1.00 92.19 156 VAL A C 1
ATOM 1271 O O . VAL A 1 156 ? -31.681 15.960 4.875 1.00 92.19 156 VAL A O 1
ATOM 1274 N N . SER A 1 157 ? -29.761 14.840 4.588 1.00 90.50 157 SER A N 1
ATOM 1275 C CA . SER A 1 157 ? -30.423 13.536 4.553 1.00 90.50 157 SER A CA 1
ATOM 1276 C C . SER A 1 157 ? -31.138 13.221 5.868 1.00 90.50 157 SER A C 1
ATOM 1278 O O . SER A 1 157 ? -32.264 12.731 5.820 1.00 90.50 157 SER A O 1
ATOM 1280 N N . LEU A 1 158 ? -30.521 13.497 7.021 1.00 92.06 158 LEU A N 1
ATOM 1281 C CA . LEU A 1 158 ? -31.122 13.289 8.343 1.00 92.06 158 LEU A CA 1
ATOM 1282 C C . LEU A 1 158 ? -32.351 14.177 8.549 1.00 92.06 158 LEU A C 1
ATOM 1284 O O . LEU A 1 158 ? -33.394 13.669 8.952 1.00 92.06 158 LEU A O 1
ATOM 1288 N N . ALA A 1 159 ? -32.278 15.461 8.189 1.00 91.31 159 ALA A N 1
ATOM 1289 C CA . ALA A 1 159 ? -33.419 16.375 8.265 1.00 91.31 159 ALA A CA 1
ATOM 1290 C C . ALA A 1 159 ? -34.628 15.857 7.465 1.00 91.31 159 ALA A C 1
ATOM 1292 O O . ALA A 1 159 ? -35.759 15.856 7.950 1.00 91.31 159 ALA A O 1
ATOM 1293 N N . ARG A 1 160 ? -34.382 15.326 6.261 1.00 90.19 160 ARG A N 1
ATOM 1294 C CA . ARG A 1 160 ? -35.420 14.709 5.422 1.00 90.19 160 ARG A CA 1
ATOM 1295 C C . ARG A 1 160 ? -35.993 13.421 6.019 1.00 90.19 160 ARG A C 1
ATOM 1297 O O . ARG A 1 160 ? -37.166 13.142 5.807 1.00 90.19 160 ARG A O 1
ATOM 1304 N N . ILE A 1 161 ? -35.185 12.636 6.733 1.00 88.44 161 ILE A N 1
ATOM 1305 C CA . ILE A 1 161 ? -35.631 11.404 7.407 1.00 88.44 161 ILE A CA 1
ATOM 1306 C C . ILE A 1 161 ? -36.519 11.723 8.610 1.00 88.44 161 ILE A C 1
ATOM 1308 O O . ILE A 1 161 ? -37.461 10.985 8.865 1.00 88.44 161 ILE A O 1
ATOM 1312 N N . ILE A 1 162 ? -36.228 12.805 9.332 1.00 89.75 162 ILE A N 1
ATOM 1313 C CA . ILE A 1 162 ? -36.965 13.202 10.538 1.00 89.75 162 ILE A CA 1
ATOM 1314 C C . ILE A 1 162 ? -38.310 13.856 10.193 1.00 89.75 162 ILE A C 1
ATOM 1316 O O . ILE A 1 162 ? -39.283 13.680 10.920 1.00 89.75 162 ILE A O 1
ATOM 1320 N N . ARG A 1 163 ? -38.385 14.572 9.065 1.00 87.38 163 ARG A N 1
ATOM 1321 C CA . ARG A 1 163 ? -39.562 15.355 8.653 1.00 87.38 163 ARG A CA 1
ATOM 1322 C C . ARG A 1 163 ? -40.908 14.604 8.717 1.00 87.38 163 ARG A C 1
ATOM 1324 O O . ARG A 1 163 ? -41.842 15.181 9.264 1.00 87.38 163 ARG A O 1
ATOM 1331 N N . PRO A 1 164 ? -41.049 13.357 8.220 1.00 88.56 164 PRO A N 1
ATOM 1332 C CA . PRO A 1 164 ? -42.334 12.652 8.233 1.00 88.56 164 PRO A CA 1
ATOM 1333 C C . PRO A 1 164 ? -42.868 12.357 9.637 1.00 88.56 164 PRO A C 1
ATOM 1335 O O . PRO A 1 164 ? -44.061 12.128 9.787 1.00 88.56 164 PRO A O 1
ATOM 1338 N N . PHE A 1 165 ? -42.001 12.353 10.654 1.00 89.94 165 PHE A N 1
ATOM 1339 C CA . PHE A 1 165 ? -42.387 12.055 12.031 1.00 89.94 165 PHE A CA 1
ATOM 1340 C C . PHE A 1 165 ? -42.964 13.262 12.773 1.00 89.94 165 PHE A C 1
ATOM 1342 O O . PHE A 1 165 ? -43.440 13.077 13.885 1.00 89.94 165 PHE A O 1
ATOM 1349 N N . ASN A 1 166 ? -42.924 14.465 12.179 1.00 89.88 166 ASN A N 1
ATOM 1350 C CA . ASN A 1 166 ? -43.478 15.689 12.764 1.00 89.88 166 ASN A CA 1
ATOM 1351 C C . ASN A 1 166 ? -43.062 15.843 14.244 1.00 89.88 166 ASN A C 1
ATOM 1353 O O . ASN A 1 166 ? -43.899 15.735 15.139 1.00 89.88 166 ASN A O 1
ATOM 1357 N N . LEU A 1 167 ? -41.744 15.969 14.479 1.00 90.38 167 LEU A N 1
ATOM 1358 C CA . LEU A 1 167 ? -41.126 16.045 15.818 1.00 90.38 167 LEU A CA 1
ATOM 1359 C C . LEU A 1 167 ? -40.731 17.473 16.231 1.00 90.38 167 LEU A C 1
ATOM 1361 O O . LEU A 1 167 ? -40.310 17.699 17.367 1.00 90.38 167 LEU A O 1
ATOM 1365 N N . THR A 1 168 ? -40.781 18.424 15.299 1.00 90.81 168 THR A N 1
ATOM 1366 C CA . THR A 1 168 ? -40.281 19.791 15.464 1.00 90.81 168 THR A CA 1
ATOM 1367 C C . THR A 1 168 ? -41.377 20.825 15.259 1.00 90.81 168 THR A C 1
ATOM 1369 O O . THR A 1 168 ? -42.293 20.640 14.467 1.00 90.81 168 THR A O 1
ATOM 1372 N N . LEU A 1 169 ? -41.271 21.963 15.952 1.00 87.56 169 LEU A N 1
ATOM 1373 C CA . LEU A 1 169 ? -42.245 23.061 15.863 1.00 87.56 169 LEU A CA 1
ATOM 1374 C C . LEU A 1 169 ? -42.287 23.715 14.476 1.00 87.56 169 LEU A C 1
ATOM 1376 O O . LEU A 1 169 ? -43.283 24.336 14.117 1.00 87.56 169 LEU A O 1
ATOM 1380 N N . SER A 1 170 ? -41.199 23.593 13.717 1.00 85.56 170 SER A N 1
ATOM 1381 C CA . SER A 1 170 ? -41.083 24.079 12.346 1.00 85.56 170 SER A CA 1
ATOM 1382 C C . SER A 1 170 ? -40.599 22.958 11.436 1.00 85.56 170 SER A C 1
ATOM 1384 O O . SER A 1 170 ? -39.829 22.093 11.864 1.00 85.56 170 SER A O 1
ATOM 1386 N N . ASN A 1 171 ? -41.038 22.973 10.177 1.00 82.38 171 ASN A N 1
ATOM 1387 C CA . ASN A 1 171 ? -40.534 22.035 9.184 1.00 82.38 171 ASN A CA 1
ATOM 1388 C C . ASN A 1 171 ? -39.059 22.312 8.904 1.00 82.38 171 ASN A C 1
ATOM 1390 O O . ASN A 1 171 ? -38.680 23.417 8.519 1.00 82.38 171 ASN A O 1
ATOM 1394 N N . ILE A 1 172 ? -38.232 21.280 9.054 1.00 86.00 172 ILE A N 1
ATOM 1395 C CA . ILE A 1 172 ? -36.811 21.379 8.746 1.00 86.00 172 ILE A CA 1
ATOM 1396 C C . ILE A 1 172 ? -36.616 21.238 7.234 1.00 86.00 172 ILE A C 1
ATOM 1398 O O . ILE A 1 172 ? -36.638 20.135 6.671 1.00 86.00 172 ILE A O 1
ATOM 1402 N N . GLU A 1 173 ? -36.390 22.367 6.574 1.00 84.75 173 GLU A N 1
ATOM 1403 C CA . GLU A 1 173 ? -35.982 22.459 5.174 1.00 84.75 173 GLU A CA 1
ATOM 1404 C C . GLU A 1 173 ? -34.585 23.055 5.077 1.00 84.75 173 GLU A C 1
ATOM 1406 O O . GLU A 1 173 ? -34.394 24.265 5.169 1.00 84.75 173 GLU A O 1
ATOM 1411 N N . CYS A 1 174 ? -33.588 22.194 4.912 1.00 84.81 174 CYS A N 1
ATOM 1412 C CA . CYS A 1 174 ? -32.205 22.614 4.783 1.00 84.81 174 CYS A CA 1
ATOM 1413 C C . CYS A 1 174 ? -31.598 22.067 3.492 1.00 84.81 174 CYS A C 1
ATOM 1415 O O . CYS A 1 174 ? -31.896 20.960 3.042 1.00 84.81 174 CYS A O 1
ATOM 1417 N N . GLN A 1 175 ? -30.734 22.878 2.896 1.00 86.62 175 GLN A N 1
ATOM 1418 C CA . GLN A 1 175 ? -29.863 22.498 1.791 1.00 86.62 175 GLN A CA 1
ATOM 1419 C C . GLN A 1 175 ? -28.409 22.553 2.259 1.00 86.62 175 GLN A C 1
ATOM 1421 O O . GLN A 1 175 ? -28.094 23.226 3.244 1.00 86.62 175 GLN A O 1
ATOM 1426 N N . ASN A 1 176 ? -27.534 21.838 1.556 1.00 86.19 176 ASN A N 1
ATOM 1427 C CA . ASN A 1 176 ? -26.102 21.862 1.818 1.00 86.19 176 ASN A CA 1
ATOM 1428 C C . ASN A 1 176 ? -25.561 23.273 1.501 1.00 86.19 176 ASN A C 1
ATOM 1430 O O . ASN A 1 176 ? -25.557 23.672 0.340 1.00 86.19 176 ASN A O 1
ATOM 1434 N N . GLN A 1 177 ? -25.140 24.023 2.530 1.00 83.00 177 GLN A N 1
ATOM 1435 C CA . GLN A 1 177 ? -24.588 25.384 2.390 1.00 83.00 177 GLN A CA 1
ATOM 1436 C C . GLN A 1 177 ? -23.139 25.404 1.904 1.00 83.00 177 GLN A C 1
ATOM 1438 O O . GLN A 1 177 ? -22.681 26.392 1.335 1.00 83.00 177 GLN A O 1
ATOM 1443 N N . PHE A 1 178 ? -22.425 24.302 2.115 1.00 82.75 178 PHE A N 1
ATOM 1444 C CA . PHE A 1 178 ? -21.033 24.136 1.732 1.00 82.75 178 PHE A CA 1
ATOM 1445 C C . PHE A 1 178 ? -20.906 22.922 0.826 1.00 82.75 178 PHE A C 1
ATOM 1447 O O . PHE A 1 178 ? -20.227 21.955 1.193 1.00 82.75 178 PHE A O 1
ATOM 1454 N N . PRO A 1 179 ? -21.555 22.940 -0.354 1.00 70.12 179 PRO A N 1
ATOM 1455 C CA . PRO A 1 179 ? -21.390 21.880 -1.317 1.00 70.12 179 PRO A CA 1
ATOM 1456 C C . PRO A 1 179 ? -19.968 21.993 -1.860 1.00 70.12 179 PRO A C 1
ATOM 1458 O O . PRO A 1 179 ? -19.709 22.561 -2.919 1.00 70.12 179 PRO A O 1
ATOM 1461 N N . SER A 1 180 ? -19.009 21.419 -1.144 1.00 55.50 180 SER A N 1
ATOM 1462 C CA . SER A 1 180 ? -17.801 20.960 -1.795 1.00 55.50 180 SER A CA 1
ATOM 1463 C C . SER A 1 180 ? -18.290 19.880 -2.729 1.00 55.50 180 SER A C 1
ATOM 1465 O O . SER A 1 180 ? -18.844 18.871 -2.285 1.00 55.50 180 SER A O 1
ATOM 1467 N N . ARG A 1 181 ? -18.203 20.146 -4.031 1.00 45.22 181 ARG A N 1
ATOM 1468 C CA . ARG A 1 181 ? -18.521 19.168 -5.061 1.00 45.22 181 ARG A CA 1
ATOM 1469 C C . ARG A 1 181 ? -17.624 17.962 -4.810 1.00 45.22 181 ARG A C 1
ATOM 1471 O O . ARG A 1 181 ? -16.538 17.872 -5.374 1.00 45.22 181 ARG A O 1
ATOM 1478 N N . ASN A 1 182 ? -18.078 17.010 -4.001 1.00 37.28 182 ASN A N 1
ATOM 1479 C CA . ASN A 1 182 ? -17.543 15.672 -4.042 1.00 37.28 182 ASN A CA 1
ATOM 1480 C C . ASN A 1 182 ? -17.969 15.148 -5.401 1.00 37.28 182 ASN A C 1
ATOM 1482 O O . ASN A 1 182 ? -19.111 14.756 -5.609 1.00 37.28 182 ASN A O 1
ATOM 1486 N N . HIS A 1 183 ? -17.016 15.313 -6.318 1.00 42.66 183 HIS A N 1
ATOM 1487 C CA . HIS A 1 183 ? -16.868 14.918 -7.708 1.00 42.66 183 HIS A CA 1
ATOM 1488 C C . HIS A 1 183 ? -17.613 13.625 -8.065 1.00 42.66 183 HIS A C 1
ATOM 1490 O O . HIS A 1 183 ? -17.009 12.599 -8.382 1.00 42.66 183 HIS A O 1
ATOM 1496 N N . THR A 1 184 ? -18.936 13.654 -7.997 1.00 37.06 184 THR A N 1
ATOM 1497 C CA . THR A 1 184 ? -19.820 12.530 -8.265 1.00 37.06 184 THR A CA 1
ATOM 1498 C C . THR A 1 184 ? -20.342 12.674 -9.688 1.00 37.06 184 THR A C 1
ATOM 1500 O O . THR A 1 184 ? -20.926 13.678 -10.082 1.00 37.06 184 THR A O 1
ATOM 1503 N N . ASN A 1 185 ? -19.972 11.659 -10.462 1.00 36.56 185 ASN A N 1
ATOM 1504 C CA . ASN A 1 185 ? -20.293 11.203 -11.816 1.00 36.56 185 ASN A CA 1
ATOM 1505 C C . ASN A 1 185 ? -20.930 12.139 -12.870 1.00 36.56 185 ASN A C 1
ATOM 1507 O O . ASN A 1 185 ? -20.499 12.059 -14.016 1.00 36.56 185 ASN A O 1
ATOM 1511 N N . ASN A 1 186 ? -21.862 13.045 -12.563 1.00 31.02 186 ASN A N 1
ATOM 1512 C CA . ASN A 1 186 ? -22.611 13.768 -13.606 1.00 31.02 186 ASN A CA 1
ATOM 1513 C C . ASN A 1 186 ? -22.046 15.135 -14.024 1.00 31.02 186 ASN A C 1
ATOM 1515 O O . ASN A 1 186 ? -22.381 15.609 -15.105 1.00 31.02 186 ASN A O 1
ATOM 1519 N N . THR A 1 187 ? -21.122 15.732 -13.266 1.00 37.31 187 THR A N 1
ATOM 1520 C CA . THR A 1 187 ? -20.456 16.997 -13.665 1.00 37.31 187 THR A CA 1
ATOM 1521 C C . THR A 1 187 ? -18.981 16.818 -14.051 1.00 37.31 187 THR A C 1
ATOM 1523 O O . THR A 1 187 ? -18.288 17.800 -14.301 1.00 37.31 187 THR A O 1
ATOM 1526 N N . LYS A 1 188 ? -18.475 15.577 -14.147 1.00 39.31 188 LYS A N 1
ATOM 1527 C CA . LYS A 1 188 ? -17.079 15.297 -14.553 1.00 39.31 188 LYS A CA 1
ATOM 1528 C C . LYS A 1 188 ? -16.804 15.596 -16.030 1.00 39.31 188 LYS A C 1
ATOM 1530 O O . LYS A 1 188 ? -15.705 16.020 -16.356 1.00 39.31 188 LYS A O 1
ATOM 1535 N N . LYS A 1 189 ? -17.823 15.491 -16.895 1.00 34.44 189 LYS A N 1
ATOM 1536 C CA . LYS A 1 189 ? -17.736 15.911 -18.306 1.00 34.44 189 LYS A CA 1
ATOM 1537 C C . LYS A 1 189 ? -17.456 17.409 -18.482 1.00 34.44 189 LYS A C 1
ATOM 1539 O O . LYS A 1 189 ? -16.870 17.779 -19.484 1.00 34.44 189 LYS A O 1
ATOM 1544 N N . ARG A 1 190 ? -17.859 18.260 -17.526 1.00 33.41 190 ARG A N 1
ATOM 1545 C CA . ARG A 1 190 ? -17.652 19.719 -17.609 1.00 33.41 190 ARG A CA 1
ATOM 1546 C C . ARG A 1 190 ? -16.327 20.186 -17.006 1.00 33.41 190 ARG A C 1
ATOM 1548 O O . ARG A 1 190 ? -15.819 21.204 -17.435 1.00 33.41 190 ARG A O 1
ATOM 1555 N N . LYS A 1 191 ? -15.718 19.432 -16.079 1.00 36.00 191 LYS A N 1
ATOM 1556 C CA . LYS A 1 191 ? -14.374 19.770 -15.575 1.00 36.00 191 LYS A CA 1
ATOM 1557 C C . LYS A 1 191 ? -13.251 19.463 -16.566 1.00 36.00 191 LYS A C 1
ATOM 1559 O O . LYS A 1 191 ? -12.227 20.117 -16.477 1.00 36.00 191 LYS A O 1
ATOM 1564 N N . ALA A 1 192 ? -13.435 18.548 -17.516 1.00 34.56 192 ALA A N 1
ATOM 1565 C CA . ALA A 1 192 ? -12.474 18.388 -18.611 1.00 34.56 192 ALA A CA 1
ATOM 1566 C C . ALA A 1 192 ? -12.337 19.660 -19.477 1.00 34.56 192 ALA A C 1
ATOM 1568 O O . ALA A 1 192 ? -11.320 19.826 -20.130 1.00 34.56 192 ALA A O 1
ATOM 1569 N N . ALA A 1 193 ? -13.337 20.552 -19.453 1.00 33.41 193 ALA A N 1
ATOM 1570 C CA . ALA A 1 193 ? -13.320 21.813 -20.192 1.00 33.41 193 ALA A CA 1
ATOM 1571 C C . ALA A 1 193 ? -12.769 23.010 -19.384 1.00 33.41 193 ALA A C 1
ATOM 1573 O O . ALA A 1 193 ? -12.333 23.973 -19.990 1.00 33.41 193 ALA A O 1
ATOM 1574 N N . ASP A 1 194 ? -12.775 22.946 -18.043 1.00 32.72 194 ASP A N 1
ATOM 1575 C CA . ASP A 1 194 ? -12.471 24.090 -17.151 1.00 32.72 194 ASP A CA 1
ATOM 1576 C C . ASP A 1 194 ? -11.298 23.835 -16.174 1.00 32.72 194 ASP A C 1
ATOM 1578 O O . ASP A 1 194 ? -10.993 24.676 -15.328 1.00 32.72 194 ASP A O 1
ATOM 1582 N N . SER A 1 195 ? -10.674 22.649 -16.185 1.00 33.50 195 SER A N 1
ATOM 1583 C CA . SER A 1 195 ? -9.549 22.348 -15.279 1.00 33.50 195 SER A CA 1
ATOM 1584 C C . SER A 1 195 ? -8.231 22.717 -15.951 1.00 33.50 195 SER A C 1
ATOM 1586 O O . SER A 1 195 ? -7.904 22.148 -16.987 1.00 33.50 195 SER A O 1
ATOM 1588 N N . ASN A 1 196 ? -7.459 23.621 -15.343 1.00 33.81 196 ASN A N 1
ATOM 1589 C CA . ASN A 1 196 ? -6.125 23.963 -15.831 1.00 33.81 196 ASN A CA 1
ATOM 1590 C C . ASN A 1 196 ? -5.185 22.738 -15.667 1.00 33.81 196 ASN A C 1
ATOM 1592 O O . ASN A 1 196 ? -5.108 22.207 -14.553 1.00 33.81 196 ASN A O 1
ATOM 1596 N N . PRO A 1 197 ? -4.481 22.264 -16.716 1.00 33.47 197 PRO A N 1
ATOM 1597 C CA . PRO A 1 197 ? -3.642 21.052 -16.681 1.00 33.47 197 PRO A CA 1
ATOM 1598 C C . PRO A 1 197 ? -2.484 21.070 -15.667 1.00 33.47 197 PRO A C 1
ATOM 1600 O O . PRO A 1 197 ? -1.857 20.032 -15.435 1.00 33.47 197 PRO A O 1
ATOM 1603 N N . GLU A 1 198 ? -2.189 22.235 -15.087 1.00 30.47 198 GLU A N 1
ATOM 1604 C CA . GLU A 1 198 ? -1.090 22.467 -14.143 1.00 30.47 198 GLU A CA 1
ATOM 1605 C C . GLU A 1 198 ? -1.436 22.155 -12.677 1.00 30.47 198 GLU A C 1
ATOM 1607 O O . GLU A 1 198 ? -0.534 21.962 -11.864 1.00 30.47 198 GLU A O 1
ATOM 1612 N N . ASP A 1 199 ? -2.719 22.074 -12.314 1.00 37.19 199 ASP A N 1
ATOM 1613 C CA . ASP A 1 199 ? -3.141 21.994 -10.910 1.00 37.19 199 ASP A CA 1
ATOM 1614 C C . ASP A 1 199 ? -3.324 20.530 -10.456 1.00 37.19 199 ASP A C 1
ATOM 1616 O O . ASP A 1 199 ? -4.439 20.052 -10.201 1.00 37.19 199 ASP A O 1
ATOM 1620 N N . THR A 1 200 ? -2.221 19.766 -10.395 1.00 40.09 200 THR A N 1
ATOM 1621 C CA . THR A 1 200 ? -2.216 18.403 -9.837 1.00 40.09 200 THR A CA 1
ATOM 1622 C C . THR A 1 200 ? -1.584 18.265 -8.465 1.00 40.09 200 THR A C 1
ATOM 1624 O O . THR A 1 200 ? -0.561 18.835 -8.112 1.00 40.09 200 THR A O 1
ATOM 1627 N N . ASN A 1 201 ? -2.234 17.430 -7.654 1.00 43.81 201 ASN A N 1
ATOM 1628 C CA . ASN A 1 201 ? -1.807 17.099 -6.302 1.00 43.81 201 ASN A CA 1
ATOM 1629 C C . ASN A 1 201 ? -0.754 15.973 -6.354 1.00 43.81 201 ASN A C 1
ATOM 1631 O O . ASN A 1 201 ? -1.045 14.820 -6.008 1.00 43.81 201 ASN A O 1
ATOM 1635 N N . ASP A 1 202 ? 0.434 16.324 -6.853 1.00 44.72 202 ASP A N 1
ATOM 1636 C CA . ASP A 1 202 ? 1.573 15.442 -7.161 1.00 44.72 202 ASP A CA 1
ATOM 1637 C C . ASP A 1 202 ? 2.165 14.759 -5.912 1.00 44.72 202 ASP A C 1
ATOM 1639 O O . ASP A 1 202 ? 2.738 13.674 -5.991 1.00 44.72 202 ASP A O 1
ATOM 1643 N N . ASN A 1 203 ? 1.867 15.289 -4.723 1.00 48.88 203 ASN A N 1
ATOM 1644 C CA . ASN A 1 203 ? 2.287 14.795 -3.402 1.00 48.88 203 ASN A CA 1
ATOM 1645 C C . ASN A 1 203 ? 1.797 13.369 -3.034 1.00 48.88 203 ASN A C 1
ATOM 1647 O O . ASN A 1 203 ? 1.911 12.949 -1.883 1.00 48.88 203 ASN A O 1
ATOM 1651 N N . LYS A 1 204 ? 1.157 12.629 -3.951 1.00 50.47 204 LYS A N 1
ATOM 1652 C CA . LYS A 1 204 ? 0.543 11.306 -3.701 1.00 50.47 204 LYS A CA 1
ATOM 1653 C C . LYS A 1 204 ? 1.095 10.170 -4.567 1.00 50.47 204 LYS A C 1
ATOM 1655 O O . LYS A 1 204 ? 0.569 9.057 -4.480 1.00 50.47 204 LYS A O 1
ATOM 1660 N N . LEU A 1 205 ? 2.082 10.430 -5.415 1.00 56.06 205 LEU A N 1
ATOM 1661 C CA . LEU A 1 205 ? 2.702 9.441 -6.304 1.00 56.06 205 LEU A CA 1
ATOM 1662 C C . LEU A 1 205 ? 4.120 9.107 -5.822 1.00 56.06 205 LEU A C 1
ATOM 1664 O O . LEU A 1 205 ? 4.696 9.851 -5.034 1.00 56.06 205 LEU A O 1
ATOM 1668 N N . ILE A 1 206 ? 4.661 7.954 -6.237 1.00 62.91 206 ILE A N 1
ATOM 1669 C CA . ILE A 1 206 ? 6.037 7.587 -5.866 1.00 62.91 206 ILE A CA 1
ATOM 1670 C C . ILE A 1 206 ? 7.026 8.420 -6.680 1.00 62.91 206 ILE A C 1
ATOM 1672 O O . ILE A 1 206 ? 6.871 8.533 -7.899 1.00 62.91 206 ILE A O 1
ATOM 1676 N N . SER A 1 207 ? 8.052 8.968 -6.034 1.00 63.75 207 SER A N 1
ATOM 1677 C CA . SER A 1 207 ? 9.183 9.538 -6.759 1.00 63.75 207 SER A CA 1
ATOM 1678 C C . SER A 1 207 ? 10.003 8.420 -7.418 1.00 63.75 207 SER A C 1
ATOM 1680 O O . SER A 1 207 ? 9.987 7.259 -6.991 1.00 63.75 207 SER A O 1
ATOM 1682 N N . ILE A 1 208 ? 10.746 8.757 -8.473 1.00 56.19 208 ILE A N 1
ATOM 1683 C CA . ILE A 1 208 ? 11.665 7.806 -9.117 1.00 56.19 208 ILE A CA 1
ATOM 1684 C C . ILE A 1 208 ? 12.729 7.353 -8.114 1.00 56.19 208 ILE A C 1
ATOM 1686 O O . ILE A 1 208 ? 13.038 6.162 -8.040 1.00 56.19 208 ILE A O 1
ATOM 1690 N N . ARG A 1 209 ? 13.241 8.282 -7.298 1.00 64.62 209 ARG A N 1
ATOM 1691 C CA . ARG A 1 209 ? 14.230 7.976 -6.269 1.00 64.62 209 ARG A CA 1
ATOM 1692 C C . ARG A 1 209 ? 13.681 6.990 -5.239 1.00 64.62 209 ARG A C 1
ATOM 1694 O O . ARG A 1 209 ? 14.326 5.973 -4.997 1.00 64.62 209 ARG A O 1
ATOM 1701 N N . ALA A 1 210 ? 12.464 7.198 -4.739 1.00 67.81 210 ALA A N 1
ATOM 1702 C CA . ALA A 1 210 ? 11.801 6.268 -3.830 1.00 67.81 210 ALA A CA 1
ATOM 1703 C C . ALA A 1 210 ? 11.574 4.882 -4.455 1.00 67.81 210 ALA A C 1
ATOM 1705 O O . ALA A 1 210 ? 11.743 3.865 -3.782 1.00 67.81 210 ALA A O 1
ATOM 1706 N N . PHE A 1 211 ? 11.236 4.809 -5.747 1.00 67.38 211 PHE A N 1
ATOM 1707 C CA . PHE A 1 211 ? 11.105 3.532 -6.453 1.00 67.38 211 PHE A CA 1
ATOM 1708 C C . PHE A 1 211 ? 12.445 2.793 -6.578 1.00 67.38 211 PHE A C 1
ATOM 1710 O O . PHE A 1 211 ? 12.515 1.596 -6.297 1.00 67.38 211 PHE A O 1
ATOM 1717 N N . ILE A 1 212 ? 13.522 3.499 -6.935 1.00 61.31 212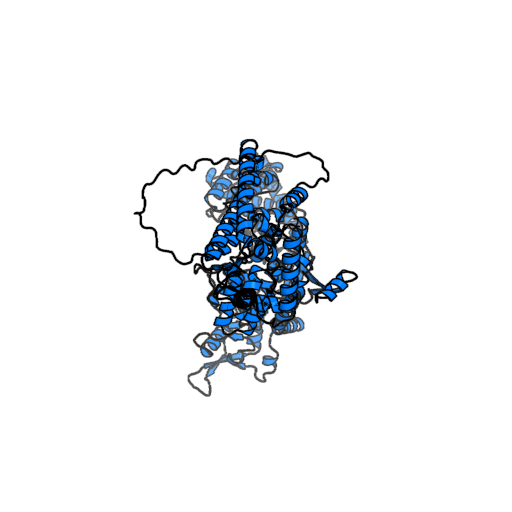 ILE A N 1
ATOM 1718 C CA . ILE A 1 212 ? 14.877 2.934 -6.974 1.00 61.31 212 ILE A CA 1
ATOM 1719 C C . ILE A 1 212 ? 15.286 2.451 -5.582 1.00 61.31 212 ILE A C 1
ATOM 1721 O O . ILE A 1 212 ? 15.785 1.337 -5.454 1.00 61.31 212 ILE A O 1
ATOM 1725 N N . SER A 1 213 ? 15.003 3.221 -4.531 1.00 71.06 213 SER A N 1
ATOM 1726 C CA . SER A 1 213 ? 15.293 2.823 -3.153 1.00 71.06 213 SER A CA 1
ATOM 1727 C C . SER A 1 213 ? 14.549 1.558 -2.722 1.00 71.06 213 SER A C 1
ATOM 1729 O O . SER A 1 213 ? 15.115 0.761 -1.982 1.00 71.06 213 SER A O 1
ATOM 1731 N N . ILE A 1 214 ? 13.335 1.295 -3.225 1.00 73.00 214 ILE A N 1
ATOM 1732 C CA . ILE A 1 214 ? 12.652 0.001 -3.023 1.00 73.00 214 ILE A CA 1
ATOM 1733 C C . ILE A 1 214 ? 13.412 -1.144 -3.704 1.00 73.00 214 ILE A C 1
ATOM 1735 O O . ILE A 1 214 ? 13.508 -2.229 -3.135 1.00 73.00 214 ILE A O 1
ATOM 1739 N N . ILE A 1 215 ? 13.955 -0.931 -4.905 1.00 66.56 215 ILE A N 1
ATOM 1740 C CA . ILE A 1 215 ? 14.761 -1.945 -5.604 1.00 66.56 215 ILE A CA 1
ATOM 1741 C C . ILE A 1 215 ? 16.091 -2.169 -4.874 1.00 66.56 215 ILE A C 1
ATOM 1743 O O . ILE A 1 215 ? 16.510 -3.313 -4.721 1.00 66.56 215 ILE A O 1
ATOM 1747 N N . GLU A 1 216 ? 16.724 -1.110 -4.363 1.00 67.12 216 GLU A N 1
ATOM 1748 C CA . GLU A 1 216 ? 17.950 -1.192 -3.556 1.00 67.12 216 GLU A CA 1
ATOM 1749 C C . GLU A 1 216 ? 17.753 -2.085 -2.311 1.00 67.12 216 GLU A C 1
ATOM 1751 O O . GLU A 1 216 ? 18.689 -2.785 -1.911 1.00 67.12 216 GLU A O 1
ATOM 1756 N N . LEU A 1 217 ? 16.532 -2.173 -1.755 1.00 75.44 217 LEU A N 1
ATOM 1757 C CA . LEU A 1 217 ? 16.216 -3.095 -0.651 1.00 75.44 217 LEU A CA 1
ATOM 1758 C C . LEU A 1 217 ? 16.488 -4.567 -0.991 1.00 75.44 217 LEU A C 1
ATOM 1760 O O . LEU A 1 217 ? 16.807 -5.319 -0.072 1.00 75.44 217 LEU A O 1
ATOM 1764 N N . LEU A 1 218 ? 16.430 -4.975 -2.267 1.00 65.62 218 LEU A N 1
ATOM 1765 C CA . LEU A 1 218 ? 16.786 -6.337 -2.694 1.00 65.62 218 LEU A CA 1
ATOM 1766 C C . LEU A 1 218 ? 18.187 -6.728 -2.209 1.00 65.62 218 LEU A C 1
ATOM 1768 O O . LEU A 1 218 ? 18.423 -7.868 -1.818 1.00 65.62 218 LEU A O 1
ATOM 1772 N N . TYR A 1 219 ? 19.113 -5.769 -2.234 1.00 71.44 219 TYR A N 1
ATOM 1773 C CA . TYR A 1 219 ? 20.512 -5.987 -1.887 1.00 71.44 219 TYR A CA 1
ATOM 1774 C C . TYR A 1 219 ? 20.852 -5.520 -0.469 1.00 71.44 219 TYR A C 1
ATOM 1776 O O . TYR A 1 219 ? 21.813 -6.018 0.118 1.00 71.44 219 TYR A O 1
ATOM 1784 N N . LEU A 1 220 ? 20.096 -4.564 0.079 1.00 78.00 220 LEU A N 1
ATOM 1785 C CA . LEU A 1 220 ? 20.378 -3.955 1.381 1.00 78.00 220 LEU A CA 1
ATOM 1786 C C . LEU A 1 220 ? 19.654 -4.629 2.557 1.00 78.00 220 LEU A C 1
ATOM 1788 O O . LEU A 1 220 ? 20.127 -4.512 3.688 1.00 78.00 220 LEU A O 1
ATOM 1792 N N . ALA A 1 221 ? 18.539 -5.331 2.326 1.00 80.75 221 ALA A N 1
ATOM 1793 C CA . ALA A 1 221 ? 17.782 -6.006 3.382 1.00 80.75 221 ALA A CA 1
ATOM 1794 C C . ALA A 1 221 ? 18.584 -7.165 4.001 1.00 80.75 221 ALA A C 1
ATOM 1796 O O . ALA A 1 221 ? 18.898 -8.156 3.335 1.00 80.75 221 ALA A O 1
ATOM 1797 N N . LYS A 1 222 ? 18.889 -7.075 5.302 1.00 80.25 222 LYS A N 1
ATOM 1798 C CA . LYS A 1 222 ? 19.714 -8.066 6.015 1.00 80.25 222 LYS A CA 1
ATOM 1799 C C . LYS A 1 222 ? 18.867 -9.016 6.851 1.00 80.25 222 LYS A C 1
ATOM 1801 O O . LYS A 1 222 ? 19.047 -10.229 6.769 1.00 80.25 222 LYS A O 1
ATOM 1806 N N . SER A 1 223 ? 17.946 -8.475 7.643 1.00 82.25 223 SER A N 1
ATOM 1807 C CA . SER A 1 223 ? 17.108 -9.260 8.556 1.00 82.25 223 SER A CA 1
ATOM 1808 C C . SER A 1 223 ? 15.958 -9.966 7.833 1.00 82.25 223 SER A C 1
ATOM 1810 O O . SER A 1 223 ? 15.477 -9.504 6.797 1.00 82.25 223 SER A O 1
ATOM 1812 N N . ASN A 1 224 ? 15.464 -11.065 8.415 1.00 85.31 224 ASN A N 1
ATOM 1813 C CA . ASN A 1 224 ? 14.297 -11.781 7.886 1.00 85.31 224 ASN A CA 1
ATOM 1814 C C . ASN A 1 224 ? 13.071 -10.859 7.785 1.00 85.31 224 ASN A C 1
ATOM 1816 O O . ASN A 1 224 ? 12.359 -10.895 6.787 1.00 85.31 224 ASN A O 1
ATOM 1820 N N . GLY A 1 225 ? 12.884 -9.964 8.762 1.00 83.69 225 GLY A N 1
ATOM 1821 C CA . GLY A 1 225 ? 11.844 -8.936 8.734 1.00 83.69 225 GLY A CA 1
ATOM 1822 C C . GLY A 1 225 ? 11.931 -8.012 7.523 1.00 83.69 225 GLY A C 1
ATOM 1823 O O . GLY A 1 225 ? 10.959 -7.853 6.790 1.00 83.69 225 GLY A O 1
ATOM 1824 N N . GLU A 1 226 ? 13.104 -7.433 7.266 1.00 85.31 226 GLU A N 1
ATOM 1825 C CA . GLU A 1 226 ? 13.320 -6.548 6.110 1.00 85.31 226 GLU A CA 1
ATOM 1826 C C . GLU A 1 226 ? 13.049 -7.270 4.784 1.00 85.31 226 GLU A C 1
ATOM 1828 O O . GLU A 1 226 ? 12.408 -6.706 3.898 1.00 85.31 226 GLU A O 1
ATOM 1833 N N . LYS A 1 227 ? 13.463 -8.538 4.666 1.00 87.94 227 LYS A N 1
ATOM 1834 C CA . LYS A 1 227 ? 13.209 -9.366 3.478 1.00 87.94 227 LYS A CA 1
ATOM 1835 C C . LYS A 1 227 ? 11.722 -9.678 3.291 1.00 87.94 227 LYS A C 1
ATOM 1837 O O . LYS A 1 227 ? 11.228 -9.599 2.167 1.00 87.94 227 LYS A O 1
ATOM 1842 N N . ILE A 1 228 ? 10.989 -9.982 4.367 1.00 90.00 228 ILE A N 1
ATOM 1843 C CA . ILE A 1 228 ? 9.526 -10.163 4.326 1.00 90.00 228 ILE A CA 1
ATOM 1844 C C . ILE A 1 228 ? 8.850 -8.864 3.865 1.00 90.00 228 ILE A C 1
ATOM 1846 O O . ILE A 1 228 ? 7.985 -8.889 2.990 1.00 90.00 228 ILE A O 1
ATOM 1850 N N . PHE A 1 229 ? 9.266 -7.718 4.410 1.00 86.94 229 PHE A N 1
ATOM 1851 C CA . PHE A 1 229 ? 8.715 -6.412 4.047 1.00 86.94 229 PHE A CA 1
ATOM 1852 C C . PHE A 1 229 ? 8.976 -6.043 2.582 1.00 86.94 229 PHE A C 1
ATOM 1854 O O . PHE A 1 229 ? 8.057 -5.612 1.885 1.00 86.94 229 PHE A O 1
ATOM 1861 N N . TYR A 1 230 ? 10.200 -6.253 2.097 1.00 85.88 230 TYR A N 1
ATOM 1862 C CA . TYR A 1 230 ? 10.563 -6.042 0.697 1.00 85.88 230 TYR A CA 1
ATOM 1863 C C . TYR A 1 230 ? 9.658 -6.845 -0.251 1.00 85.88 230 TYR A C 1
ATOM 1865 O O . TYR A 1 230 ? 9.036 -6.275 -1.149 1.00 85.88 230 TYR A O 1
ATOM 1873 N N . ASN A 1 231 ? 9.508 -8.148 0.003 1.00 88.62 231 ASN A N 1
ATOM 1874 C CA . ASN A 1 231 ? 8.647 -9.028 -0.790 1.00 88.62 231 ASN A CA 1
ATOM 1875 C C . ASN A 1 231 ? 7.167 -8.609 -0.729 1.00 88.62 231 ASN A C 1
ATOM 1877 O O . ASN A 1 231 ? 6.463 -8.639 -1.739 1.00 88.62 231 ASN A O 1
ATOM 1881 N N . CYS A 1 232 ? 6.702 -8.146 0.435 1.00 89.25 232 CYS A N 1
ATOM 1882 C CA . CYS A 1 232 ? 5.371 -7.563 0.609 1.00 89.25 232 CYS A CA 1
ATOM 1883 C C . CYS A 1 232 ? 5.165 -6.330 -0.292 1.00 89.25 232 CYS A C 1
ATOM 1885 O O . CYS A 1 232 ? 4.151 -6.239 -0.988 1.00 89.25 232 CYS A O 1
ATOM 1887 N N . ILE A 1 233 ? 6.119 -5.391 -0.320 1.00 84.06 233 ILE A N 1
ATOM 1888 C CA . ILE A 1 233 ? 6.044 -4.209 -1.194 1.00 84.06 233 ILE A CA 1
ATOM 1889 C C . ILE A 1 233 ? 6.049 -4.612 -2.664 1.00 84.06 233 ILE A C 1
ATOM 1891 O O . ILE A 1 233 ? 5.216 -4.113 -3.422 1.00 84.06 233 ILE A O 1
ATOM 1895 N N . LEU A 1 234 ? 6.953 -5.502 -3.076 1.00 80.62 234 LEU A N 1
ATOM 1896 C CA . LEU A 1 234 ? 7.004 -5.964 -4.460 1.00 80.62 234 LEU A CA 1
ATOM 1897 C C . LEU A 1 234 ? 5.669 -6.554 -4.897 1.00 80.62 234 LEU A C 1
ATOM 1899 O O . LEU A 1 234 ? 5.161 -6.202 -5.960 1.00 80.62 234 LEU A O 1
ATOM 1903 N N . LEU A 1 235 ? 5.063 -7.398 -4.062 1.00 86.12 235 LEU A N 1
ATOM 1904 C CA . LEU A 1 235 ? 3.786 -8.007 -4.398 1.00 86.12 235 LEU A CA 1
ATOM 1905 C C . LEU A 1 235 ? 2.672 -6.955 -4.509 1.00 86.12 235 LEU A C 1
ATOM 1907 O O . LEU A 1 235 ? 1.856 -7.038 -5.426 1.00 86.12 235 LEU A O 1
ATOM 1911 N N . LEU A 1 236 ? 2.669 -5.916 -3.665 1.00 84.25 236 LEU A N 1
ATOM 1912 C CA . LEU A 1 236 ? 1.757 -4.769 -3.804 1.00 84.25 236 LEU A CA 1
ATOM 1913 C C . LEU A 1 236 ? 1.992 -3.976 -5.101 1.00 84.25 236 LEU A C 1
ATOM 1915 O O . LEU A 1 236 ? 1.024 -3.513 -5.704 1.00 84.25 236 LEU A O 1
ATOM 1919 N N . ILE A 1 237 ? 3.246 -3.826 -5.539 1.00 75.12 237 ILE A N 1
ATOM 1920 C CA . ILE A 1 237 ? 3.616 -3.144 -6.793 1.00 75.12 237 ILE A CA 1
ATOM 1921 C C . ILE A 1 237 ? 3.249 -3.977 -8.023 1.00 75.12 237 ILE A C 1
ATOM 1923 O O . ILE A 1 237 ? 2.870 -3.406 -9.036 1.00 75.12 237 ILE A O 1
ATOM 1927 N N . ILE A 1 238 ? 3.335 -5.304 -7.962 1.00 73.81 238 ILE A N 1
ATOM 1928 C CA . ILE A 1 238 ? 2.977 -6.178 -9.089 1.00 73.81 238 ILE A CA 1
ATOM 1929 C C . ILE A 1 238 ? 1.453 -6.271 -9.236 1.00 73.81 238 ILE A C 1
ATOM 1931 O O . ILE A 1 238 ? 0.925 -6.250 -10.346 1.00 73.81 238 ILE A O 1
ATOM 1935 N N . THR A 1 239 ? 0.737 -6.378 -8.115 1.00 77.25 239 THR A N 1
ATOM 1936 C CA . THR A 1 239 ? -0.707 -6.674 -8.106 1.00 77.25 239 THR A CA 1
ATOM 1937 C C . THR A 1 239 ? -1.597 -5.434 -8.037 1.00 77.25 239 THR A C 1
ATOM 1939 O O . THR A 1 239 ? -2.754 -5.470 -8.454 1.00 77.25 239 THR A O 1
ATOM 1942 N N . GLY A 1 240 ? -1.104 -4.326 -7.477 1.00 74.12 240 GLY A N 1
ATOM 1943 C CA . GLY A 1 240 ? -1.905 -3.121 -7.231 1.00 74.12 240 GLY A CA 1
ATOM 1944 C C . GLY A 1 240 ? -2.938 -3.276 -6.123 1.00 74.12 240 GLY A C 1
ATOM 1945 O O . GLY A 1 240 ? -3.895 -2.492 -6.042 1.00 74.12 240 GLY A O 1
ATOM 1946 N N . TRP A 1 241 ? -2.790 -4.295 -5.284 1.00 80.44 241 TRP A N 1
ATOM 1947 C CA . TRP A 1 241 ? -3.711 -4.583 -4.198 1.00 80.44 241 TRP A CA 1
ATOM 1948 C C . TRP A 1 241 ? -3.711 -3.512 -3.110 1.00 80.44 241 TRP A C 1
ATOM 1950 O O . TRP A 1 241 ? -2.774 -2.737 -2.918 1.00 80.44 241 TRP A O 1
ATOM 1960 N N . ARG A 1 242 ? -4.817 -3.454 -2.371 1.00 79.06 242 ARG A N 1
ATOM 1961 C CA . ARG A 1 242 ? -4.860 -2.794 -1.067 1.00 79.06 242 ARG A CA 1
ATOM 1962 C C . ARG A 1 242 ? -4.149 -3.668 -0.051 1.00 79.06 242 ARG A C 1
ATOM 1964 O O . ARG A 1 242 ? -4.197 -4.890 -0.132 1.00 79.06 242 ARG A O 1
ATOM 1971 N N . PHE A 1 243 ? -3.626 -3.036 0.993 1.00 84.50 243 PHE A N 1
ATOM 1972 C CA . PHE A 1 243 ? -3.014 -3.766 2.096 1.00 84.50 243 PHE A CA 1
ATOM 1973 C C . PHE A 1 243 ? -3.920 -4.864 2.683 1.00 84.50 243 PHE A C 1
ATOM 1975 O O . PHE A 1 243 ? -3.450 -5.962 2.927 1.00 84.50 243 PHE A O 1
ATOM 1982 N N . GLN A 1 244 ? -5.222 -4.603 2.851 1.00 81.31 244 GLN A N 1
ATOM 1983 C CA . GLN A 1 244 ? -6.165 -5.608 3.368 1.00 81.31 244 GLN A CA 1
ATOM 1984 C C . GLN A 1 244 ? -6.298 -6.845 2.467 1.00 81.31 244 GLN A C 1
ATOM 1986 O O . GLN A 1 244 ? -6.507 -7.940 2.974 1.00 81.31 244 GLN A O 1
ATOM 1991 N N . GLU A 1 245 ? -6.177 -6.673 1.147 1.00 87.44 245 GLU A N 1
ATOM 1992 C CA . GLU A 1 245 ? -6.229 -7.781 0.185 1.00 87.44 245 GLU A CA 1
ATOM 1993 C C . GLU A 1 245 ? -4.968 -8.646 0.354 1.00 87.44 245 GLU A C 1
ATOM 1995 O O . GLU A 1 245 ? -5.078 -9.857 0.529 1.00 87.44 245 GLU A O 1
ATOM 2000 N N . LEU A 1 246 ? -3.792 -8.006 0.447 1.00 89.88 246 LEU A N 1
ATOM 2001 C CA . LEU A 1 246 ? -2.503 -8.659 0.707 1.00 89.88 246 LEU A CA 1
ATOM 2002 C C . LEU A 1 246 ? -2.448 -9.366 2.076 1.00 89.88 246 LEU A C 1
ATOM 2004 O O . LEU A 1 246 ? -1.958 -10.485 2.178 1.00 89.88 246 LEU A O 1
ATOM 2008 N N . GLN A 1 247 ? -2.963 -8.725 3.126 1.00 88.81 247 GLN A N 1
ATOM 2009 C CA . GLN A 1 247 ? -2.942 -9.239 4.500 1.00 88.81 247 GLN A CA 1
ATOM 2010 C C . GLN A 1 247 ? -3.676 -10.585 4.633 1.00 88.81 247 GLN A C 1
ATOM 2012 O O . GLN A 1 247 ? -3.371 -11.362 5.530 1.00 88.81 247 GLN A O 1
ATOM 2017 N N . SER A 1 248 ? -4.638 -10.851 3.745 1.00 89.06 248 SER A N 1
ATOM 2018 C CA . SER A 1 248 ? -5.451 -12.075 3.728 1.00 89.06 248 SER A CA 1
ATOM 2019 C C . SER A 1 248 ? -4.913 -13.185 2.821 1.00 89.06 248 SER A C 1
ATOM 2021 O O . SER A 1 248 ? -5.556 -14.227 2.682 1.00 89.06 248 SER A O 1
ATOM 2023 N N . ILE A 1 249 ? -3.771 -12.964 2.162 1.00 94.25 249 ILE A N 1
ATOM 2024 C CA . ILE A 1 249 ? -3.194 -13.946 1.243 1.00 94.25 249 ILE A CA 1
ATOM 2025 C C . ILE A 1 249 ? -2.727 -15.164 2.023 1.00 94.25 249 ILE A C 1
ATOM 2027 O O . ILE A 1 249 ? -2.007 -15.047 3.015 1.00 94.25 249 ILE A O 1
ATOM 2031 N N . ARG A 1 250 ? -3.139 -16.332 1.535 1.00 95.00 250 ARG A N 1
ATOM 2032 C CA . ARG A 1 250 ? -2.776 -17.630 2.089 1.00 95.00 250 ARG A CA 1
ATOM 2033 C C . ARG A 1 250 ? -1.574 -18.227 1.365 1.00 95.00 250 ARG A C 1
ATOM 2035 O O . ARG A 1 250 ? -1.317 -17.893 0.208 1.00 95.00 250 ARG A O 1
ATOM 2042 N N . ILE A 1 251 ? -0.880 -19.147 2.023 1.00 95.06 251 ILE A N 1
ATOM 2043 C CA . ILE A 1 251 ? 0.231 -19.905 1.425 1.00 95.06 251 ILE A CA 1
ATOM 2044 C C . ILE A 1 251 ? -0.209 -20.760 0.223 1.00 95.06 251 ILE A C 1
ATOM 2046 O O . ILE A 1 251 ? 0.543 -20.930 -0.728 1.00 95.06 251 ILE A O 1
ATOM 2050 N N . ASP A 1 252 ? -1.462 -21.220 0.213 1.00 94.44 252 ASP A N 1
ATOM 2051 C CA . ASP A 1 252 ? -2.070 -22.030 -0.850 1.00 94.44 252 ASP A CA 1
ATOM 2052 C C . ASP A 1 252 ? -2.786 -21.187 -1.926 1.00 94.44 252 ASP A C 1
ATOM 2054 O O . ASP A 1 252 ? -3.592 -21.696 -2.706 1.00 94.44 252 ASP A O 1
ATOM 2058 N N . ALA A 1 253 ? -2.522 -19.877 -1.978 1.00 95.12 253 ALA A N 1
ATOM 2059 C CA . ALA A 1 253 ? -3.228 -18.964 -2.873 1.00 95.12 253 ALA A CA 1
ATOM 2060 C C . ALA A 1 253 ? -2.868 -19.132 -4.360 1.00 95.12 253 ALA A C 1
ATOM 2062 O O . ALA A 1 253 ? -3.621 -18.655 -5.215 1.00 95.12 253 ALA A O 1
ATOM 2063 N N . LEU A 1 254 ? -1.738 -19.763 -4.692 1.00 95.62 254 LEU A N 1
ATOM 2064 C CA . LEU A 1 254 ? -1.295 -19.920 -6.078 1.00 95.62 254 LEU A CA 1
ATOM 2065 C C . LEU A 1 254 ? -2.130 -20.970 -6.825 1.00 95.62 254 LEU A C 1
ATOM 2067 O O . LEU A 1 254 ? -2.287 -22.106 -6.393 1.00 95.62 254 LEU A O 1
ATOM 2071 N N . ILE A 1 255 ? -2.636 -20.591 -7.997 1.00 91.94 255 ILE A N 1
ATOM 2072 C CA . ILE A 1 255 ? -3.398 -21.443 -8.910 1.00 91.94 255 ILE A CA 1
ATOM 2073 C C . ILE A 1 255 ? -2.606 -21.567 -10.207 1.00 91.94 255 ILE A C 1
ATOM 2075 O O . ILE A 1 255 ? -2.424 -20.579 -10.915 1.00 91.94 255 ILE A O 1
ATOM 2079 N N . LYS A 1 256 ? -2.194 -22.783 -10.565 1.00 92.56 256 LYS A N 1
ATOM 2080 C CA . LYS A 1 256 ? -1.554 -23.066 -11.857 1.00 92.56 256 LYS A CA 1
ATOM 2081 C C . LYS A 1 256 ? -2.561 -23.699 -12.813 1.00 92.56 256 LYS A C 1
ATOM 2083 O O . LYS A 1 256 ? -3.297 -24.608 -12.433 1.00 92.56 256 LYS A O 1
ATOM 2088 N N . ARG A 1 257 ? -2.619 -23.212 -14.054 1.00 84.12 257 ARG A N 1
ATOM 2089 C CA . ARG A 1 257 ? -3.429 -23.805 -15.133 1.00 84.12 257 ARG A CA 1
ATOM 2090 C C . ARG A 1 257 ? -2.577 -23.983 -16.380 1.00 84.12 257 ARG A C 1
ATOM 2092 O O . ARG A 1 257 ? -2.079 -22.993 -16.905 1.00 84.12 257 ARG A O 1
ATOM 2099 N N . SER A 1 258 ? -2.454 -25.215 -16.865 1.00 82.19 258 SER A N 1
ATOM 2100 C CA . SER A 1 258 ? -1.717 -25.537 -18.094 1.00 82.19 258 SER A CA 1
ATOM 2101 C C . SER A 1 258 ? -2.255 -24.758 -19.300 1.00 82.19 258 SER A C 1
ATOM 2103 O O . SER A 1 258 ? -3.478 -24.656 -19.474 1.00 82.19 258 SER A O 1
ATOM 2105 N N . LEU A 1 259 ? -1.360 -24.247 -20.146 1.00 72.25 259 LEU A N 1
ATOM 2106 C CA . LEU A 1 259 ? -1.727 -23.676 -21.441 1.00 72.25 259 LEU A CA 1
ATOM 2107 C C . LEU A 1 259 ? -2.156 -24.782 -22.417 1.00 72.25 259 LEU A C 1
ATOM 2109 O O . LEU A 1 259 ? -1.824 -25.953 -22.246 1.00 72.25 259 LEU A O 1
ATOM 2113 N N . LYS A 1 260 ? -2.957 -24.416 -23.421 1.00 72.88 260 LYS A N 1
ATOM 2114 C CA . LYS A 1 260 ? -3.441 -25.321 -24.473 1.00 72.88 260 LYS A CA 1
ATOM 2115 C C . LYS A 1 260 ? -3.440 -24.599 -25.821 1.00 72.88 260 LYS A C 1
ATOM 2117 O O . LYS A 1 260 ? -3.652 -23.384 -25.850 1.00 72.88 260 LYS A O 1
ATOM 2122 N N . GLY A 1 261 ? -3.267 -25.357 -26.905 1.00 72.88 261 GLY A N 1
ATOM 2123 C CA . GLY A 1 261 ? -3.303 -24.854 -28.284 1.00 72.88 261 GLY A CA 1
ATOM 2124 C C . GLY A 1 261 ? -2.190 -23.845 -28.577 1.00 72.88 261 GLY A C 1
ATOM 2125 O O . GLY A 1 261 ? -1.098 -23.950 -28.024 1.00 72.88 261 GLY A O 1
ATOM 2126 N N . ASP A 1 262 ? -2.500 -22.833 -29.383 1.00 52.09 262 ASP A N 1
ATOM 2127 C CA . ASP A 1 262 ? -1.552 -21.824 -29.884 1.00 52.09 262 ASP A CA 1
ATOM 2128 C C . ASP A 1 262 ? -0.772 -21.100 -28.775 1.00 52.09 262 ASP A C 1
ATOM 2130 O O . ASP A 1 262 ? 0.386 -20.734 -28.945 1.00 52.09 262 ASP A O 1
ATOM 2134 N N . LYS A 1 263 ? -1.380 -20.934 -27.592 1.00 52.78 263 LYS A N 1
ATOM 2135 C CA . LYS A 1 263 ? -0.729 -20.289 -26.440 1.00 52.78 263 LYS A CA 1
ATOM 2136 C C . LYS A 1 263 ? 0.397 -21.130 -25.838 1.00 52.78 263 LYS A C 1
ATOM 2138 O O . LYS A 1 263 ? 1.311 -20.560 -25.254 1.00 52.78 263 LYS A O 1
ATOM 2143 N N . LEU A 1 264 ? 0.302 -22.459 -25.931 1.00 60.53 264 LEU A N 1
ATOM 2144 C CA . LEU A 1 264 ? 1.344 -23.371 -25.459 1.00 60.53 264 LEU A CA 1
ATOM 2145 C C . LEU A 1 264 ? 2.527 -23.375 -26.430 1.00 60.53 264 LEU A C 1
ATOM 2147 O O . LEU A 1 264 ? 3.654 -23.215 -25.977 1.00 60.53 264 LEU A O 1
ATOM 2151 N N . LEU A 1 265 ? 2.258 -23.461 -27.740 1.00 57.47 265 LEU A N 1
ATOM 2152 C CA . LEU A 1 265 ? 3.300 -23.336 -28.767 1.00 57.47 265 LEU A CA 1
ATOM 2153 C C . LEU A 1 265 ? 4.062 -22.016 -28.615 1.00 57.47 265 LEU A C 1
ATOM 2155 O O . LEU A 1 265 ? 5.283 -22.014 -28.522 1.00 57.47 265 LEU A O 1
ATOM 2159 N N . TYR A 1 266 ? 3.336 -20.907 -28.471 1.00 52.25 266 TYR A N 1
ATOM 2160 C CA . TYR A 1 266 ? 3.940 -19.597 -28.251 1.00 52.25 266 TYR A CA 1
ATOM 2161 C C . TYR A 1 266 ? 4.792 -19.537 -26.971 1.00 52.25 266 TYR A C 1
ATOM 2163 O O . TYR A 1 266 ? 5.840 -18.902 -26.951 1.00 52.25 266 TYR A O 1
ATOM 2171 N N . ALA A 1 267 ? 4.368 -20.184 -25.879 1.00 52.72 267 ALA A N 1
ATOM 2172 C CA . ALA A 1 267 ? 5.169 -20.215 -24.656 1.00 52.72 267 ALA A CA 1
ATOM 2173 C C . ALA A 1 267 ? 6.478 -20.999 -24.850 1.00 52.72 267 ALA A C 1
ATOM 2175 O O . ALA A 1 267 ? 7.526 -20.541 -24.396 1.00 52.72 267 ALA A O 1
ATOM 2176 N N . GLN A 1 268 ? 6.419 -22.125 -25.569 1.00 70.62 268 GLN A N 1
ATOM 2177 C CA . GLN A 1 268 ? 7.570 -22.974 -25.890 1.00 70.62 268 GLN A CA 1
ATOM 2178 C C . GLN A 1 268 ? 8.573 -22.273 -26.807 1.00 70.62 268 GLN A C 1
ATOM 2180 O O . GLN A 1 268 ? 9.768 -22.291 -26.531 1.00 70.62 268 GLN A O 1
ATOM 2185 N N . GLU A 1 269 ? 8.091 -21.581 -27.839 1.00 58.22 269 GLU A N 1
ATOM 2186 C CA . GLU A 1 269 ? 8.925 -20.800 -28.764 1.00 58.22 269 GLU A CA 1
ATOM 2187 C C . GLU A 1 269 ? 9.670 -19.637 -28.087 1.00 58.22 269 GLU A C 1
ATOM 2189 O O . GLU A 1 269 ? 10.660 -19.136 -28.619 1.00 58.22 269 GLU A O 1
ATOM 2194 N N . HIS A 1 270 ? 9.195 -19.185 -26.923 1.00 46.62 270 HIS A N 1
ATOM 2195 C CA . HIS A 1 270 ? 9.679 -17.988 -26.234 1.00 46.62 270 HIS A CA 1
ATOM 2196 C C . HIS A 1 270 ? 10.252 -18.250 -24.833 1.00 46.62 270 HIS A C 1
ATOM 2198 O O . HIS A 1 270 ? 10.482 -17.294 -24.090 1.00 46.62 270 HIS A O 1
ATOM 2204 N N . GLU A 1 271 ? 10.453 -19.517 -24.455 1.00 66.12 271 GLU A N 1
ATOM 2205 C CA . GLU A 1 271 ? 10.947 -19.924 -23.127 1.00 66.12 271 GLU A CA 1
ATOM 2206 C C . GLU A 1 271 ? 10.135 -19.324 -21.955 1.00 66.12 271 GLU A C 1
ATOM 2208 O O . GLU A 1 271 ? 10.640 -19.069 -20.851 1.00 66.12 271 GLU A O 1
ATOM 2213 N N . LEU A 1 272 ? 8.846 -19.071 -22.192 1.00 60.81 272 LEU A N 1
ATOM 2214 C CA . LEU A 1 272 ? 7.910 -18.581 -21.186 1.00 60.81 272 LEU A CA 1
ATOM 2215 C C . LEU A 1 272 ? 7.283 -19.762 -20.431 1.00 60.81 272 LEU A C 1
ATOM 2217 O O . LEU A 1 272 ? 7.208 -20.871 -20.958 1.00 60.81 272 LEU A O 1
ATOM 2221 N N . PRO A 1 273 ? 6.785 -19.552 -19.199 1.00 69.06 273 PRO A N 1
ATOM 2222 C CA . PRO A 1 273 ? 6.097 -20.609 -18.468 1.00 69.06 273 PRO A CA 1
ATOM 2223 C C . PRO A 1 273 ? 4.911 -21.180 -19.260 1.00 69.06 273 PRO A C 1
ATOM 2225 O O . PRO A 1 273 ? 4.022 -20.443 -19.686 1.00 69.06 273 PRO A O 1
ATOM 2228 N N . GLU A 1 274 ? 4.854 -22.508 -19.387 1.00 81.31 274 GLU A N 1
ATOM 2229 C CA . GLU A 1 274 ? 3.801 -23.250 -20.106 1.00 81.31 274 GLU A CA 1
ATOM 2230 C C . GLU A 1 274 ? 2.439 -23.283 -19.368 1.00 81.31 274 GLU A C 1
ATOM 2232 O O . GLU A 1 274 ? 1.542 -24.083 -19.658 1.00 81.31 274 GLU A O 1
ATOM 2237 N N . TYR A 1 275 ? 2.256 -22.413 -18.377 1.00 80.12 275 TYR A N 1
ATOM 2238 C CA . TYR A 1 275 ? 1.061 -22.324 -17.547 1.00 80.12 275 TYR A CA 1
ATOM 2239 C C . TYR A 1 275 ? 0.709 -20.871 -17.234 1.00 80.12 275 TYR A C 1
ATOM 2241 O O . TYR A 1 275 ? 1.566 -20.002 -17.100 1.00 80.12 275 TYR A O 1
ATOM 2249 N N . ASN A 1 276 ? -0.584 -20.620 -17.035 1.00 75.44 276 ASN A N 1
ATOM 2250 C CA . ASN A 1 276 ? -1.055 -19.399 -16.397 1.00 75.44 276 ASN A CA 1
ATOM 2251 C C . ASN A 1 276 ? -0.936 -19.539 -14.879 1.00 75.44 276 ASN A C 1
ATOM 2253 O O . ASN A 1 276 ? -1.408 -20.529 -14.306 1.00 75.44 276 ASN A O 1
ATOM 2257 N N . LEU A 1 277 ? -0.379 -18.517 -14.233 1.00 81.06 277 LEU A N 1
ATOM 2258 C CA . LEU A 1 277 ? -0.359 -18.393 -12.781 1.00 81.06 277 LEU A CA 1
ATOM 2259 C C . LEU A 1 277 ? -1.441 -17.411 -12.323 1.00 81.06 277 LEU A C 1
ATOM 2261 O O . LEU A 1 277 ? -1.518 -16.276 -12.794 1.00 81.06 277 LEU A O 1
ATOM 2265 N N . GLY A 1 278 ? -2.275 -17.855 -11.393 1.00 83.38 278 GLY A N 1
ATOM 2266 C CA . GLY A 1 278 ? -3.251 -17.040 -10.690 1.00 83.38 278 GLY A CA 1
ATOM 2267 C C . GLY A 1 278 ? -2.923 -16.947 -9.202 1.00 83.38 278 GLY A C 1
ATOM 2268 O O . GLY A 1 278 ? -2.393 -17.894 -8.634 1.00 83.38 278 GLY A O 1
ATOM 2269 N N . ILE A 1 279 ? -3.288 -15.844 -8.551 1.00 91.00 279 ILE A N 1
ATOM 2270 C CA . ILE A 1 279 ? -3.266 -15.715 -7.089 1.00 91.00 279 ILE A CA 1
ATOM 2271 C C . ILE A 1 279 ? -4.698 -15.506 -6.600 1.00 91.00 279 ILE A C 1
ATOM 2273 O O . ILE A 1 279 ? -5.353 -14.527 -6.969 1.00 91.00 279 ILE A O 1
ATOM 2277 N N . LYS A 1 280 ? -5.210 -16.435 -5.793 1.00 92.88 280 LYS A N 1
ATOM 2278 C CA . LYS A 1 280 ? -6.535 -16.361 -5.175 1.00 92.88 280 LYS A CA 1
ATOM 2279 C C . LYS A 1 280 ? -6.496 -15.439 -3.959 1.00 92.88 280 LYS A C 1
ATOM 2281 O O . LYS A 1 280 ? -5.689 -15.631 -3.059 1.00 92.88 280 LYS A O 1
ATOM 2286 N N . TYR A 1 281 ? -7.395 -14.464 -3.908 1.00 90.19 281 TYR A N 1
ATOM 2287 C CA . TYR A 1 281 ? -7.435 -13.479 -2.829 1.00 90.19 281 TYR A CA 1
ATOM 2288 C C . TYR A 1 281 ? -8.860 -13.020 -2.514 1.00 90.19 281 TYR A C 1
ATOM 2290 O O . TYR A 1 281 ? -9.775 -13.173 -3.331 1.00 90.19 281 TYR A O 1
ATOM 2298 N N . LEU A 1 282 ? -9.049 -12.444 -1.325 1.00 86.56 282 LEU A N 1
ATOM 2299 C CA . LEU A 1 282 ? -10.303 -11.815 -0.922 1.00 86.56 282 LEU A CA 1
ATOM 2300 C C . LEU A 1 282 ? -10.269 -10.325 -1.290 1.00 86.56 282 LEU A C 1
ATOM 2302 O O . LEU A 1 282 ? -9.496 -9.549 -0.730 1.00 86.56 282 LEU A O 1
ATOM 2306 N N . GLY A 1 283 ? -11.097 -9.915 -2.250 1.00 78.88 283 GLY A N 1
ATOM 2307 C CA . GLY A 1 283 ? -11.171 -8.529 -2.706 1.00 78.88 283 GLY A CA 1
ATOM 2308 C C . GLY A 1 283 ? -11.827 -7.607 -1.675 1.00 78.88 283 GLY A C 1
ATOM 2309 O O . GLY A 1 283 ? -12.835 -7.955 -1.064 1.00 78.88 283 GLY A O 1
ATOM 2310 N N . ALA A 1 284 ? -11.297 -6.392 -1.508 1.00 70.69 284 ALA A N 1
ATOM 2311 C CA . ALA A 1 284 ? -11.857 -5.421 -0.570 1.00 70.69 284 ALA A CA 1
ATOM 2312 C C . ALA A 1 284 ? -13.170 -4.800 -1.083 1.00 70.69 284 ALA A C 1
ATOM 2314 O O . ALA A 1 284 ? -13.536 -4.922 -2.249 1.00 70.69 284 ALA A O 1
ATOM 2315 N N . LYS A 1 285 ? -13.860 -4.050 -0.212 1.00 66.50 285 LYS A N 1
ATOM 2316 C CA . LYS A 1 285 ? -15.114 -3.338 -0.531 1.00 66.50 285 LYS A CA 1
ATOM 2317 C C . LYS A 1 285 ? -16.186 -4.244 -1.151 1.00 66.50 285 LYS A C 1
ATOM 2319 O O . LYS A 1 285 ? -16.824 -3.834 -2.118 1.00 66.50 285 LYS A O 1
ATOM 2324 N N . LYS A 1 286 ? -16.432 -5.419 -0.562 1.00 65.69 286 LYS A N 1
ATOM 2325 C CA . LYS A 1 286 ? -17.514 -6.324 -0.985 1.00 65.69 286 LYS A CA 1
ATOM 2326 C C . LYS A 1 286 ? -17.254 -7.043 -2.312 1.00 65.69 286 LYS A C 1
ATOM 2328 O O . LYS A 1 286 ? -18.182 -7.627 -2.867 1.00 65.69 286 LYS A O 1
ATOM 2333 N N . SER A 1 287 ? -16.021 -7.019 -2.821 1.00 64.56 287 SER A N 1
ATOM 2334 C CA . SER A 1 287 ? -15.661 -7.731 -4.048 1.00 64.56 287 SER A CA 1
ATOM 2335 C C . SER A 1 287 ? -15.684 -9.250 -3.879 1.00 64.56 287 SER A C 1
ATOM 2337 O O . SER A 1 287 ? -15.845 -9.936 -4.878 1.00 64.56 287 SER A O 1
ATOM 2339 N N . GLY A 1 288 ? -15.593 -9.808 -2.669 1.00 78.00 288 GLY A N 1
ATOM 2340 C CA . GLY A 1 288 ? -15.545 -11.261 -2.480 1.00 78.00 288 GLY A CA 1
ATOM 2341 C C . GLY A 1 288 ? -14.299 -11.907 -3.093 1.00 78.00 288 GLY A C 1
ATOM 2342 O O . GLY A 1 288 ? -13.321 -11.234 -3.419 1.00 78.00 288 GLY A O 1
ATOM 2343 N N . TRP A 1 289 ? -14.313 -13.234 -3.236 1.00 82.94 289 TRP A N 1
ATOM 2344 C CA . TRP A 1 289 ? -13.165 -13.994 -3.738 1.00 82.94 289 TRP A CA 1
ATOM 2345 C C . TRP A 1 289 ? -12.871 -13.705 -5.213 1.00 82.94 289 TRP A C 1
ATOM 2347 O O . TRP A 1 289 ? -13.773 -13.683 -6.056 1.00 82.94 289 TRP A O 1
ATOM 2357 N N . ARG A 1 290 ? -11.595 -13.482 -5.529 1.00 80.44 290 ARG A N 1
ATOM 2358 C CA . ARG A 1 290 ? -11.092 -13.171 -6.870 1.00 80.44 290 ARG A CA 1
ATOM 2359 C C . ARG A 1 290 ? -9.789 -13.914 -7.143 1.00 80.44 290 ARG A C 1
ATOM 2361 O O . ARG A 1 290 ? -9.141 -14.424 -6.231 1.00 80.44 290 ARG A O 1
ATOM 2368 N N . THR A 1 291 ? -9.413 -13.954 -8.415 1.00 80.69 291 THR A N 1
ATOM 2369 C CA . THR A 1 291 ? -8.118 -14.469 -8.859 1.00 80.69 291 THR A CA 1
ATOM 2370 C C . THR A 1 291 ? -7.429 -13.392 -9.678 1.00 80.69 291 THR A C 1
ATOM 2372 O O . THR A 1 291 ? -7.984 -12.922 -10.670 1.00 80.69 291 THR A O 1
ATOM 2375 N N . PHE A 1 292 ? -6.235 -12.994 -9.252 1.00 80.44 292 PHE A N 1
ATOM 2376 C CA . PHE A 1 292 ? -5.339 -12.156 -10.039 1.00 80.44 292 PHE A CA 1
ATOM 2377 C C . PHE A 1 292 ? -4.551 -13.056 -10.987 1.00 80.44 292 PHE A C 1
ATOM 2379 O O . PHE A 1 292 ? -3.808 -13.907 -10.511 1.00 80.44 292 PHE A O 1
ATOM 2386 N N . TRP A 1 293 ? -4.721 -12.897 -12.297 1.00 76.06 293 TRP A N 1
ATOM 2387 C CA . TRP A 1 293 ? -3.947 -13.639 -13.295 1.00 76.06 293 TRP A CA 1
ATOM 2388 C C . TRP A 1 293 ? -2.689 -12.851 -13.657 1.00 76.06 293 TRP A C 1
ATOM 2390 O O . TRP A 1 293 ? -2.783 -11.707 -14.099 1.00 76.06 293 TRP A O 1
ATOM 2400 N N . ALA A 1 294 ? -1.523 -13.455 -13.431 1.00 67.56 294 ALA A N 1
ATOM 2401 C CA . ALA A 1 294 ? -0.232 -12.822 -13.656 1.00 67.56 294 ALA A CA 1
ATOM 2402 C C . ALA A 1 294 ? 0.110 -12.729 -15.149 1.00 67.56 294 ALA A C 1
ATOM 2404 O O . ALA A 1 294 ? -0.265 -13.591 -15.945 1.00 67.56 294 ALA A O 1
ATOM 2405 N N . ALA A 1 295 ? 0.870 -11.697 -15.516 1.00 63.28 295 ALA A N 1
ATOM 2406 C CA . ALA A 1 295 ? 1.481 -11.622 -16.836 1.00 63.28 295 ALA A CA 1
ATOM 2407 C C . ALA A 1 295 ? 2.592 -12.685 -16.955 1.00 63.28 295 ALA A C 1
ATOM 2409 O O . ALA A 1 295 ? 3.317 -12.887 -15.979 1.00 63.28 295 ALA A O 1
ATOM 2410 N N . PRO A 1 296 ? 2.799 -13.318 -18.127 1.00 57.84 296 PRO A N 1
ATOM 2411 C CA . PRO A 1 296 ? 3.803 -14.375 -18.289 1.00 57.84 296 PRO A CA 1
ATOM 2412 C C . PRO A 1 296 ? 5.209 -13.989 -17.809 1.00 57.84 296 PRO A C 1
ATOM 2414 O O . PRO A 1 296 ? 5.893 -14.789 -17.176 1.00 57.84 296 PRO A O 1
ATOM 2417 N N . SER A 1 297 ? 5.613 -12.733 -18.028 1.00 56.38 297 SER A N 1
ATOM 2418 C CA . SER A 1 297 ? 6.920 -12.205 -17.619 1.00 56.38 297 SER A CA 1
ATOM 2419 C C . SER A 1 297 ? 7.100 -12.052 -16.105 1.00 56.38 297 SER A C 1
ATOM 2421 O O . SER A 1 297 ? 8.234 -12.002 -15.636 1.00 56.38 297 SER A O 1
ATOM 2423 N N . THR A 1 298 ? 6.018 -11.980 -15.324 1.00 63.28 298 THR A N 1
ATOM 2424 C CA . THR A 1 298 ? 6.078 -11.789 -13.864 1.00 63.28 298 THR A CA 1
ATOM 2425 C C . THR A 1 298 ? 5.856 -13.075 -13.072 1.00 63.28 298 THR A C 1
ATOM 2427 O O . THR A 1 298 ? 6.048 -13.066 -11.857 1.00 63.28 298 THR A O 1
ATOM 2430 N N . ILE A 1 299 ? 5.512 -14.188 -13.733 1.00 74.25 299 ILE A N 1
ATOM 2431 C CA . ILE A 1 299 ? 5.232 -15.488 -13.097 1.00 74.25 299 ILE A CA 1
ATOM 2432 C C . ILE A 1 299 ? 6.403 -15.943 -12.220 1.00 74.25 299 ILE A C 1
ATOM 2434 O O . ILE A 1 299 ? 6.211 -16.145 -11.023 1.00 74.25 299 ILE A O 1
ATOM 2438 N N . LYS A 1 300 ? 7.620 -16.012 -12.782 1.00 75.75 300 LYS A N 1
ATOM 2439 C CA . LYS A 1 300 ? 8.821 -16.457 -12.050 1.00 75.75 300 LYS A CA 1
ATOM 2440 C C . LYS A 1 300 ? 9.114 -15.584 -10.823 1.00 75.75 300 LYS A C 1
ATOM 2442 O O . LYS A 1 300 ? 9.524 -16.090 -9.785 1.00 75.75 300 LYS A O 1
ATOM 2447 N N . LEU A 1 301 ? 8.876 -14.273 -10.927 1.00 76.31 301 LEU A N 1
ATOM 2448 C CA . LEU A 1 301 ? 9.059 -13.342 -9.812 1.00 76.31 301 LEU A CA 1
ATOM 2449 C C . LEU A 1 301 ? 8.028 -13.583 -8.703 1.00 76.31 301 LEU A C 1
ATOM 2451 O O . LEU A 1 301 ? 8.391 -13.597 -7.534 1.00 76.31 301 LEU A O 1
ATOM 2455 N N . ILE A 1 302 ? 6.755 -13.788 -9.054 1.00 83.25 302 ILE A N 1
ATOM 2456 C CA . ILE A 1 302 ? 5.700 -14.082 -8.073 1.00 83.25 302 ILE A CA 1
ATOM 2457 C C . ILE A 1 302 ? 5.993 -15.397 -7.349 1.00 83.25 302 ILE A C 1
ATOM 2459 O O . ILE A 1 302 ? 5.863 -15.449 -6.130 1.00 83.25 302 ILE A O 1
ATOM 2463 N N . GLU A 1 303 ? 6.407 -16.438 -8.068 1.00 88.75 303 GLU A N 1
ATOM 2464 C CA . GLU A 1 303 ? 6.773 -17.722 -7.457 1.00 88.75 303 GLU A CA 1
ATOM 2465 C C . GLU A 1 303 ? 7.965 -17.568 -6.514 1.00 88.75 303 GLU A C 1
ATOM 2467 O O . GLU A 1 303 ? 7.865 -17.952 -5.356 1.00 88.75 303 GLU A O 1
ATOM 2472 N N . SER A 1 304 ? 9.019 -16.874 -6.951 1.00 86.31 304 SER A N 1
ATOM 2473 C CA . SER A 1 304 ? 10.175 -16.551 -6.108 1.00 86.31 304 SER A CA 1
ATOM 2474 C C . SER A 1 304 ? 9.786 -15.780 -4.838 1.00 86.31 304 SER A C 1
ATOM 2476 O O . SER A 1 304 ? 10.274 -16.095 -3.753 1.00 86.31 304 SER A O 1
ATOM 2478 N N . ILE A 1 305 ? 8.855 -14.820 -4.933 1.00 89.75 305 ILE A N 1
ATOM 2479 C CA . ILE A 1 305 ? 8.311 -14.101 -3.770 1.00 89.75 305 ILE A CA 1
ATOM 2480 C C . ILE A 1 305 ? 7.607 -15.072 -2.812 1.00 89.75 305 ILE A C 1
ATOM 2482 O O . ILE A 1 305 ? 7.838 -15.009 -1.604 1.00 89.75 305 ILE A O 1
ATOM 2486 N N . PHE A 1 306 ? 6.744 -15.954 -3.324 1.00 95.44 306 PHE A N 1
ATOM 2487 C CA . PHE A 1 306 ? 6.035 -16.933 -2.497 1.00 95.44 306 PHE A CA 1
ATOM 2488 C C . PHE A 1 306 ? 7.012 -17.897 -1.824 1.00 95.44 306 PHE A C 1
ATOM 2490 O O . PHE A 1 306 ? 6.946 -18.051 -0.608 1.00 95.44 306 PHE A O 1
ATOM 2497 N N . ASP A 1 307 ? 7.949 -18.474 -2.571 1.00 94.19 307 ASP A N 1
ATOM 2498 C CA . ASP A 1 307 ? 8.940 -19.419 -2.052 1.00 94.19 307 ASP A CA 1
ATOM 2499 C C . ASP A 1 307 ? 9.826 -18.767 -0.982 1.00 94.19 307 ASP A C 1
ATOM 2501 O O . ASP A 1 307 ? 9.992 -19.309 0.114 1.00 94.19 307 ASP A O 1
ATOM 2505 N N . ALA A 1 308 ? 10.325 -17.555 -1.249 1.00 92.50 308 ALA A N 1
ATOM 2506 C CA . ALA A 1 308 ? 11.142 -16.807 -0.301 1.00 92.50 308 ALA A CA 1
ATOM 2507 C C . ALA A 1 308 ? 10.373 -16.480 0.985 1.00 92.50 308 ALA A C 1
ATOM 2509 O O . ALA A 1 308 ? 10.894 -16.665 2.085 1.00 92.50 308 ALA A O 1
ATOM 2510 N N . VAL A 1 309 ? 9.130 -16.001 0.877 1.00 95.06 309 VAL A N 1
ATOM 2511 C CA . VAL A 1 309 ? 8.324 -15.645 2.052 1.00 95.06 309 VAL A CA 1
ATOM 2512 C C . VAL A 1 309 ? 7.896 -16.893 2.822 1.00 95.06 309 VAL A C 1
ATOM 2514 O O . VAL A 1 309 ? 7.945 -16.875 4.051 1.00 95.06 309 VAL A O 1
ATOM 2517 N N . MET A 1 310 ? 7.537 -17.989 2.149 1.00 95.38 310 MET A N 1
ATOM 2518 C CA . MET A 1 310 ? 7.224 -19.261 2.808 1.00 95.38 310 MET A CA 1
ATOM 2519 C C . MET A 1 310 ? 8.412 -19.761 3.633 1.00 95.38 310 MET A C 1
ATOM 2521 O O . MET A 1 310 ? 8.224 -20.060 4.811 1.00 95.38 310 MET A O 1
ATOM 2525 N N . ALA A 1 311 ? 9.626 -19.742 3.071 1.00 95.38 311 ALA A N 1
ATOM 2526 C CA . ALA A 1 311 ? 10.847 -20.117 3.784 1.00 95.38 311 ALA A CA 1
ATOM 2527 C C . ALA A 1 311 ? 11.142 -19.189 4.977 1.00 95.38 311 ALA A C 1
ATOM 2529 O O . ALA A 1 311 ? 11.444 -19.657 6.071 1.00 95.38 311 ALA A O 1
ATOM 2530 N N . LEU A 1 312 ? 11.005 -17.870 4.802 1.00 93.62 312 LEU A N 1
ATOM 2531 C CA . LEU A 1 312 ? 11.247 -16.886 5.869 1.00 93.62 312 LEU A CA 1
ATOM 2532 C C . LEU A 1 312 ? 10.234 -16.969 7.021 1.00 93.62 312 LEU A C 1
ATOM 2534 O O . LEU A 1 312 ? 10.529 -16.513 8.125 1.00 93.62 312 LEU A O 1
ATOM 2538 N N . THR A 1 313 ? 9.041 -17.506 6.764 1.00 94.94 313 THR A N 1
ATOM 2539 C CA . THR A 1 313 ? 7.937 -17.574 7.733 1.00 94.94 313 THR A CA 1
ATOM 2540 C C . THR A 1 313 ? 7.711 -18.967 8.311 1.00 94.94 313 THR A C 1
ATOM 2542 O O . THR A 1 313 ? 6.849 -19.116 9.176 1.00 94.94 313 THR A O 1
ATOM 2545 N N . ASP A 1 314 ? 8.468 -19.977 7.873 1.00 94.69 314 ASP A N 1
ATOM 2546 C CA . ASP A 1 314 ? 8.252 -21.375 8.254 1.00 94.69 314 ASP A CA 1
ATOM 2547 C C . ASP A 1 314 ? 8.352 -21.599 9.768 1.00 94.69 314 ASP A C 1
ATOM 2549 O O . ASP A 1 314 ? 7.399 -22.076 10.374 1.00 94.69 314 ASP A O 1
ATOM 2553 N N . GLU A 1 315 ? 9.423 -21.137 10.419 1.00 91.75 315 GLU A N 1
ATOM 2554 C CA . GLU A 1 315 ? 9.595 -21.287 11.874 1.00 91.75 315 GLU A CA 1
ATOM 2555 C C . GLU A 1 315 ? 8.433 -20.655 12.662 1.00 91.75 315 GLU A C 1
ATOM 2557 O O . GLU A 1 315 ? 7.847 -21.270 13.555 1.00 91.75 315 GLU A O 1
ATOM 2562 N N . SER A 1 316 ? 8.029 -19.442 12.272 1.00 93.25 316 SER A N 1
ATOM 2563 C CA . SER A 1 316 ? 6.872 -18.752 12.857 1.00 93.25 316 SER A CA 1
ATOM 2564 C C . SER A 1 316 ? 5.571 -19.537 12.668 1.00 93.25 316 SER A C 1
ATOM 2566 O O . SER A 1 316 ? 4.716 -19.560 13.553 1.00 93.25 316 SER A O 1
ATOM 2568 N N . ARG A 1 317 ? 5.415 -20.200 11.521 1.00 94.94 317 ARG A N 1
ATOM 2569 C CA . ARG A 1 317 ? 4.253 -21.029 11.204 1.00 94.94 317 ARG A CA 1
ATOM 2570 C C . ARG A 1 317 ? 4.227 -22.306 12.035 1.00 94.94 317 ARG A C 1
ATOM 2572 O O . ARG A 1 317 ? 3.182 -22.617 12.599 1.00 94.94 317 ARG A O 1
ATOM 2579 N N . GLN A 1 318 ? 5.357 -23.000 12.170 1.00 93.94 318 GLN A N 1
ATOM 2580 C CA . GLN A 1 318 ? 5.458 -24.211 12.993 1.00 93.94 318 GLN A CA 1
ATOM 2581 C C . GLN A 1 318 ? 5.112 -23.927 14.458 1.00 93.94 318 GLN A C 1
ATOM 2583 O O . GLN A 1 318 ? 4.370 -24.690 15.076 1.00 93.94 318 GLN A O 1
ATOM 2588 N N . ILE A 1 319 ? 5.566 -22.787 14.988 1.00 92.44 319 ILE A N 1
ATOM 2589 C CA . ILE A 1 319 ? 5.210 -22.327 16.336 1.00 92.44 319 ILE A CA 1
ATOM 2590 C C . ILE A 1 319 ? 3.685 -22.161 16.479 1.00 92.44 319 ILE A C 1
ATOM 2592 O O . ILE A 1 319 ? 3.085 -22.677 17.421 1.00 92.44 319 ILE A O 1
ATOM 2596 N N . LEU A 1 320 ? 3.031 -21.485 15.528 1.00 92.94 320 LEU A N 1
ATOM 2597 C CA . LEU A 1 320 ? 1.576 -21.288 15.553 1.00 92.94 320 LEU A CA 1
ATOM 2598 C C . LEU A 1 320 ? 0.798 -22.611 15.435 1.00 92.94 320 LEU A C 1
ATOM 2600 O O . LEU A 1 320 ? -0.197 -22.794 16.139 1.00 92.94 320 LEU A O 1
ATOM 2604 N N . ILE A 1 321 ? 1.261 -23.541 14.592 1.00 93.94 321 ILE A N 1
ATOM 2605 C CA . ILE A 1 321 ? 0.680 -24.887 14.458 1.00 93.94 321 ILE A CA 1
ATOM 2606 C C . ILE A 1 321 ? 0.793 -25.647 15.783 1.00 93.94 321 ILE A C 1
ATOM 2608 O O . ILE A 1 321 ? -0.187 -26.241 16.232 1.00 93.94 321 ILE A O 1
ATOM 2612 N N . GLN A 1 322 ? 1.950 -25.589 16.451 1.00 92.00 322 GLN A N 1
ATOM 2613 C CA . GLN A 1 322 ? 2.146 -26.209 17.762 1.00 92.00 322 GLN A CA 1
ATOM 2614 C C . GLN A 1 322 ? 1.146 -25.665 18.789 1.00 92.00 322 GLN A C 1
ATOM 2616 O O . GLN A 1 322 ? 0.482 -26.449 19.470 1.00 92.00 322 GLN A O 1
ATOM 2621 N N . TYR A 1 323 ? 1.001 -24.340 18.882 1.00 91.81 323 TYR A N 1
ATOM 2622 C CA . TYR A 1 323 ? 0.053 -23.719 19.811 1.00 91.81 323 TYR A CA 1
ATOM 2623 C C . TYR A 1 323 ? -1.387 -24.118 19.504 1.00 91.81 323 TYR A C 1
ATOM 2625 O O . TYR A 1 323 ? -2.172 -24.366 20.416 1.00 91.81 323 TYR A O 1
ATOM 2633 N N . ARG A 1 324 ? -1.757 -24.217 18.225 1.00 91.06 324 ARG A N 1
ATOM 2634 C CA . ARG A 1 324 ? -3.110 -24.631 17.852 1.00 91.06 324 ARG A CA 1
ATOM 2635 C C . ARG A 1 324 ? -3.370 -26.099 18.176 1.00 91.06 324 ARG A C 1
ATOM 2637 O O . ARG A 1 324 ? -4.438 -26.408 18.699 1.00 91.06 324 ARG A O 1
ATOM 2644 N N . ASN A 1 325 ? -2.399 -26.977 17.933 1.00 91.75 325 ASN A N 1
ATOM 2645 C CA . ASN A 1 325 ? -2.494 -28.403 18.255 1.00 91.75 325 ASN A CA 1
ATOM 2646 C C . ASN A 1 325 ? -2.617 -28.655 19.766 1.00 91.75 325 ASN A C 1
ATOM 2648 O O . ASN A 1 325 ? -3.271 -29.614 20.165 1.00 91.75 325 ASN A O 1
ATOM 2652 N N . SER A 1 326 ? -2.048 -27.784 20.607 1.00 89.75 326 SER A N 1
ATOM 2653 C CA . SER A 1 326 ? -2.246 -27.828 22.062 1.00 89.75 326 SER A CA 1
ATOM 2654 C C . SER A 1 326 ? -3.567 -27.200 22.525 1.00 89.75 326 SER A C 1
ATOM 2656 O O . SER A 1 326 ? -3.838 -27.155 23.718 1.00 89.75 326 SER A O 1
ATOM 2658 N N . GLY A 1 327 ? -4.402 -26.677 21.620 1.00 87.00 327 GLY A N 1
ATOM 2659 C CA . GLY A 1 327 ? -5.600 -25.921 21.998 1.00 87.00 327 GLY A CA 1
ATOM 2660 C C . GLY A 1 327 ? -5.283 -24.574 22.661 1.00 87.00 327 GLY A C 1
ATOM 2661 O O . GLY A 1 327 ? -6.138 -24.003 23.343 1.00 87.00 327 GLY A O 1
ATOM 2662 N N . PHE A 1 328 ? -4.073 -24.048 22.439 1.00 88.50 328 PHE A N 1
ATOM 2663 C CA . PHE A 1 328 ? -3.525 -22.842 23.057 1.00 88.50 328 PHE A CA 1
ATOM 2664 C C . PHE A 1 328 ? -3.396 -22.939 24.583 1.00 88.50 328 PHE A C 1
ATOM 2666 O O . PHE A 1 328 ? -3.648 -21.958 25.279 1.00 88.50 328 PHE A O 1
ATOM 2673 N N . THR A 1 329 ? -3.034 -24.113 25.106 1.00 85.44 329 THR A N 1
ATOM 2674 C CA . THR A 1 329 ? -2.721 -24.306 26.536 1.00 85.44 329 THR A CA 1
ATOM 2675 C C . THR A 1 329 ? -1.222 -24.376 26.812 1.00 85.44 329 THR A C 1
ATOM 2677 O O . THR A 1 329 ? -0.801 -24.340 27.964 1.00 85.44 329 THR A O 1
ATOM 2680 N N . ASP A 1 330 ? -0.413 -24.528 25.766 1.00 87.75 330 ASP A N 1
ATOM 2681 C CA . ASP A 1 330 ? 1.020 -24.776 25.867 1.00 87.75 330 ASP A CA 1
ATOM 2682 C C . ASP A 1 330 ? 1.766 -23.986 24.792 1.00 87.75 330 ASP A C 1
ATOM 2684 O O . ASP A 1 330 ? 1.605 -24.236 23.592 1.00 87.75 330 ASP A O 1
ATOM 2688 N N . PHE A 1 331 ? 2.566 -23.029 25.260 1.00 88.75 331 PHE A N 1
ATOM 2689 C CA . PHE A 1 331 ? 3.326 -22.063 24.472 1.00 88.75 331 PHE A CA 1
ATOM 2690 C C . PHE A 1 331 ? 4.842 -22.250 24.591 1.00 88.75 331 PHE A C 1
ATOM 2692 O O . PHE A 1 331 ? 5.615 -21.455 24.055 1.00 88.75 331 PHE A O 1
ATOM 2699 N N . LEU A 1 332 ? 5.296 -23.273 25.317 1.00 87.75 332 LEU A N 1
ATOM 2700 C CA . LEU A 1 332 ? 6.719 -23.492 25.548 1.00 87.75 332 LEU A CA 1
ATOM 2701 C C . LEU A 1 332 ? 7.395 -24.083 24.302 1.00 87.75 332 LEU A C 1
ATOM 2703 O O . LEU A 1 332 ? 6.978 -25.153 23.838 1.00 87.75 332 LEU A O 1
ATOM 2707 N N . PRO A 1 333 ? 8.490 -23.468 23.810 1.00 84.62 333 PRO A N 1
ATOM 2708 C CA . PRO A 1 333 ? 9.303 -24.049 22.749 1.00 84.62 333 PRO A CA 1
ATOM 2709 C C . PRO A 1 333 ? 9.799 -25.461 23.115 1.00 84.62 333 PRO A C 1
ATOM 2711 O O . PRO A 1 333 ? 10.205 -25.680 24.266 1.00 84.62 333 PRO A O 1
ATOM 2714 N N . PRO A 1 334 ? 9.850 -26.413 22.162 1.00 84.44 334 PRO A N 1
ATOM 2715 C CA . PRO A 1 334 ? 10.330 -27.774 22.417 1.00 84.44 334 PRO A CA 1
ATOM 2716 C C . PRO A 1 334 ? 11.737 -27.813 23.029 1.00 84.44 334 PRO A C 1
ATOM 2718 O O . PRO A 1 334 ? 11.982 -28.570 23.968 1.00 84.44 334 PRO A O 1
ATOM 2721 N N . SER A 1 335 ? 12.631 -26.928 22.575 1.00 85.19 335 SER A N 1
ATOM 2722 C CA . SER A 1 335 ? 14.000 -26.796 23.089 1.00 85.19 335 SER A CA 1
ATOM 2723 C C . SER A 1 335 ? 14.039 -26.447 24.577 1.00 85.19 335 SER A C 1
ATOM 2725 O O . SER A 1 335 ? 14.857 -26.983 25.315 1.00 85.19 335 SER A O 1
ATOM 2727 N N . ILE A 1 336 ? 13.117 -25.597 25.042 1.00 85.69 336 ILE A N 1
ATOM 2728 C CA . ILE A 1 336 ? 13.000 -25.232 26.460 1.00 85.69 336 ILE A CA 1
ATOM 2729 C C . ILE A 1 336 ? 12.388 -26.380 27.266 1.00 85.69 336 ILE A C 1
ATOM 2731 O O . ILE A 1 336 ? 12.784 -26.641 28.404 1.00 85.69 336 ILE A O 1
ATOM 2735 N N . ARG A 1 337 ? 11.429 -27.102 26.681 1.00 84.62 337 ARG A N 1
ATOM 2736 C CA . ARG A 1 337 ? 10.802 -28.256 27.332 1.00 84.62 337 ARG A CA 1
ATOM 2737 C C . ARG A 1 337 ? 11.814 -29.356 27.629 1.00 84.62 337 ARG A C 1
ATOM 2739 O O . ARG A 1 337 ? 11.781 -29.889 28.736 1.00 84.62 337 ARG A O 1
ATOM 2746 N N . ALA A 1 338 ? 12.711 -29.625 26.680 1.00 86.06 338 ALA A N 1
ATOM 2747 C CA . ALA A 1 338 ? 13.746 -30.653 26.766 1.00 86.06 338 ALA A CA 1
ATOM 2748 C C . ALA A 1 338 ? 14.816 -30.385 27.840 1.00 86.06 338 ALA A C 1
ATOM 2750 O O . ALA A 1 338 ? 15.513 -31.315 28.241 1.00 86.06 338 ALA A O 1
ATOM 2751 N N . LEU A 1 339 ? 14.948 -29.146 28.333 1.00 85.12 339 LEU A N 1
ATOM 2752 C CA . LEU A 1 339 ? 15.904 -28.833 29.396 1.00 85.12 339 LEU A CA 1
ATOM 2753 C C . LEU A 1 339 ? 15.544 -29.592 30.689 1.00 85.12 339 LEU A C 1
ATOM 2755 O O . LEU A 1 339 ? 14.384 -29.564 31.105 1.00 85.12 339 LEU A O 1
ATOM 2759 N N . PRO A 1 340 ? 16.508 -30.228 31.378 1.00 81.94 340 PRO A N 1
ATOM 2760 C CA . PRO A 1 340 ? 16.226 -31.025 32.575 1.00 81.94 340 PRO A CA 1
ATOM 2761 C C . PRO A 1 340 ? 15.878 -30.177 33.811 1.00 81.94 340 PRO A C 1
ATOM 2763 O O . PRO A 1 340 ? 15.309 -30.689 34.771 1.00 81.94 340 PRO A O 1
ATOM 2766 N N . HIS A 1 341 ? 16.183 -28.877 33.790 1.00 84.75 341 HIS A N 1
ATOM 2767 C CA . HIS A 1 341 ? 15.953 -27.951 34.900 1.00 84.75 341 HIS A CA 1
ATOM 2768 C C . HIS A 1 341 ? 14.743 -27.043 34.624 1.00 84.75 341 HIS A C 1
ATOM 2770 O O . HIS A 1 341 ? 14.517 -26.638 33.484 1.00 84.75 341 HIS A O 1
ATOM 2776 N N . ASP A 1 342 ? 13.967 -26.707 35.661 1.00 88.94 342 ASP A N 1
ATOM 2777 C CA . ASP A 1 342 ? 12.822 -25.784 35.541 1.00 88.94 342 ASP A CA 1
ATOM 2778 C C . ASP A 1 342 ? 13.242 -24.305 35.541 1.00 88.94 342 ASP A C 1
ATOM 2780 O O . ASP A 1 342 ? 12.604 -23.475 34.899 1.00 88.94 342 ASP A O 1
ATOM 2784 N N . LEU A 1 343 ? 14.331 -23.975 36.241 1.00 90.44 343 LEU A N 1
ATOM 2785 C CA . LEU A 1 343 ? 14.875 -22.619 36.306 1.00 90.44 343 LEU A CA 1
ATOM 2786 C C . LEU A 1 343 ? 15.832 -22.378 35.141 1.00 90.44 343 LEU A C 1
ATOM 2788 O O . LEU A 1 343 ? 16.877 -23.020 35.066 1.00 90.44 343 LEU A O 1
ATOM 2792 N N . ILE A 1 344 ? 15.488 -21.419 34.287 1.00 89.75 344 ILE A N 1
ATOM 2793 C CA . ILE A 1 344 ? 16.236 -21.081 33.075 1.00 89.75 344 ILE A CA 1
ATOM 2794 C C . ILE A 1 344 ? 16.784 -19.667 33.208 1.00 89.75 344 ILE A C 1
ATOM 2796 O O . ILE A 1 344 ? 16.069 -18.739 33.603 1.00 89.75 344 ILE A O 1
ATOM 2800 N N . GLU A 1 345 ? 18.066 -19.500 32.908 1.00 90.50 345 GLU A N 1
ATOM 2801 C CA . GLU A 1 345 ? 18.724 -18.201 32.945 1.00 90.50 345 GLU A CA 1
ATOM 2802 C C . GLU A 1 345 ? 18.263 -17.345 31.760 1.00 90.50 345 GLU A C 1
ATOM 2804 O O . GLU A 1 345 ? 18.127 -17.826 30.638 1.00 90.50 345 GLU A O 1
ATOM 2809 N N . VAL A 1 346 ? 18.019 -16.051 31.982 1.00 88.19 346 VAL A N 1
ATOM 2810 C CA . VAL A 1 346 ? 17.458 -15.171 30.943 1.00 88.19 346 VAL A CA 1
ATOM 2811 C C . VAL A 1 346 ? 18.299 -15.120 29.658 1.00 88.19 346 VAL A C 1
ATOM 2813 O O . VAL A 1 346 ? 17.755 -14.899 28.581 1.00 88.19 346 VAL A O 1
ATOM 2816 N N . SER A 1 347 ? 19.614 -15.322 29.741 1.00 87.56 347 SER A N 1
ATOM 2817 C CA . SER A 1 347 ? 20.513 -15.317 28.582 1.00 87.56 347 SER A CA 1
ATOM 2818 C C . SER A 1 347 ? 20.343 -16.567 27.718 1.00 87.56 347 SER A C 1
ATOM 2820 O O . SER A 1 347 ? 20.560 -16.482 26.513 1.00 87.56 347 SER A O 1
ATOM 2822 N N . GLU A 1 348 ? 19.896 -17.690 28.294 1.00 88.31 348 GLU A N 1
ATOM 2823 C CA . GLU A 1 348 ? 19.556 -18.919 27.558 1.00 88.31 348 GLU A CA 1
ATOM 2824 C C . GLU A 1 348 ? 18.279 -18.753 26.719 1.00 88.31 348 GLU A C 1
ATOM 2826 O O . GLU A 1 348 ? 18.035 -19.519 25.793 1.00 88.31 348 GLU A O 1
ATOM 2831 N N . LEU A 1 349 ? 17.464 -17.729 27.001 1.00 89.00 349 LEU A N 1
ATOM 2832 C CA . LEU A 1 349 ? 16.252 -17.434 26.231 1.00 89.00 349 LEU A CA 1
ATOM 2833 C C . LEU A 1 349 ? 16.541 -16.735 24.893 1.00 89.00 349 LEU A C 1
ATOM 2835 O O . LEU A 1 349 ? 15.633 -16.607 24.065 1.00 89.00 349 LEU A O 1
ATOM 2839 N N . ASN A 1 350 ? 17.778 -16.283 24.665 1.00 89.94 350 ASN A N 1
ATOM 2840 C CA . ASN A 1 350 ? 18.195 -15.714 23.388 1.00 89.94 350 ASN A CA 1
ATOM 2841 C C . ASN A 1 350 ? 18.304 -16.811 22.316 1.00 89.94 350 ASN A C 1
ATOM 2843 O O . ASN A 1 350 ? 18.957 -17.827 22.521 1.00 89.94 350 ASN A O 1
ATOM 2847 N N . GLY A 1 351 ? 17.667 -16.599 21.170 1.00 86.44 351 GLY A N 1
ATOM 2848 C CA . GLY A 1 351 ? 17.493 -17.588 20.107 1.00 86.44 351 GLY A CA 1
ATOM 2849 C C . GLY A 1 351 ? 16.333 -18.566 20.329 1.00 86.44 351 GLY A C 1
ATOM 2850 O O . GLY A 1 351 ? 15.996 -19.286 19.399 1.00 86.44 351 GLY A O 1
ATOM 2851 N N . LEU A 1 352 ? 15.703 -18.584 21.513 1.00 88.69 352 LEU A N 1
ATOM 2852 C CA . LEU A 1 352 ? 14.586 -19.490 21.831 1.00 88.69 352 LEU A CA 1
ATOM 2853 C C . LEU A 1 352 ? 13.256 -18.750 22.018 1.00 88.69 352 LEU A C 1
ATOM 2855 O O . LEU A 1 352 ? 12.244 -19.117 21.431 1.00 88.69 352 LEU A O 1
ATOM 2859 N N . VAL A 1 353 ? 13.250 -17.702 22.848 1.00 87.88 353 VAL A N 1
ATOM 2860 C CA . VAL A 1 353 ? 12.072 -16.849 23.109 1.00 87.88 353 VAL A CA 1
ATOM 2861 C C . VAL A 1 353 ? 12.269 -15.469 22.498 1.00 87.88 353 VAL A C 1
ATOM 2863 O O . VAL A 1 353 ? 11.338 -14.874 21.951 1.00 87.88 353 VAL A O 1
ATOM 2866 N N . PHE A 1 354 ? 13.498 -14.962 22.564 1.00 89.50 354 PHE A N 1
ATOM 2867 C CA . PHE A 1 354 ? 13.860 -13.638 22.083 1.00 89.50 354 PHE A CA 1
ATOM 2868 C C . PHE A 1 354 ? 14.992 -13.702 21.068 1.00 89.50 354 PHE A C 1
ATOM 2870 O O . PHE A 1 354 ? 15.795 -14.623 21.088 1.00 89.50 354 PHE A O 1
ATOM 2877 N N . SER A 1 355 ? 15.102 -12.683 20.226 1.00 87.31 355 SER A N 1
ATOM 2878 C CA . SER A 1 355 ? 16.296 -12.412 19.423 1.00 87.31 355 SER A CA 1
ATOM 2879 C C . SER A 1 355 ? 16.612 -10.925 19.493 1.00 87.31 355 SER A C 1
ATOM 2881 O O . SER A 1 355 ? 15.704 -10.099 19.594 1.00 87.31 355 SER A O 1
ATOM 2883 N N . GLY A 1 356 ? 17.887 -10.551 19.470 1.00 83.06 356 GLY A N 1
ATOM 2884 C CA . GLY A 1 356 ? 18.260 -9.145 19.511 1.00 83.06 356 GLY A CA 1
ATOM 2885 C C . GLY A 1 356 ? 19.760 -8.902 19.522 1.00 83.06 356 GLY A C 1
ATOM 2886 O O . GLY A 1 356 ? 20.544 -9.764 19.902 1.00 83.06 356 GLY A O 1
ATOM 2887 N N . SER A 1 357 ? 20.160 -7.693 19.129 1.00 78.00 357 SER A N 1
ATOM 2888 C CA . SER A 1 357 ? 21.567 -7.269 19.143 1.00 78.00 357 SER A CA 1
ATOM 2889 C C . SER A 1 357 ? 22.010 -6.695 20.492 1.00 78.00 357 SER A C 1
ATOM 2891 O O . SER A 1 357 ? 23.202 -6.563 20.748 1.00 78.00 357 SER A O 1
ATOM 2893 N N . GLY A 1 358 ? 21.059 -6.291 21.346 1.00 73.56 358 GLY A N 1
ATOM 2894 C CA . GLY A 1 358 ? 21.347 -5.583 22.599 1.00 73.56 358 GLY A CA 1
ATOM 2895 C C . GLY A 1 358 ? 21.866 -4.146 22.423 1.00 73.56 358 GLY A C 1
ATOM 2896 O O . GLY A 1 358 ? 22.205 -3.489 23.413 1.00 73.56 358 GLY A O 1
ATOM 2897 N N . GLY A 1 359 ? 21.891 -3.637 21.185 1.00 79.00 359 GLY A N 1
ATOM 2898 C CA . GLY A 1 359 ? 22.370 -2.297 20.841 1.00 79.00 359 GLY A CA 1
ATOM 2899 C C . GLY A 1 359 ? 23.856 -2.094 21.155 1.00 79.00 359 GLY A C 1
ATOM 2900 O O . GLY A 1 359 ? 24.651 -3.028 21.121 1.00 79.00 359 GLY A O 1
ATOM 2901 N N . THR A 1 360 ? 24.235 -0.867 21.520 1.00 75.94 360 THR A N 1
ATOM 2902 C CA . THR A 1 360 ? 25.629 -0.498 21.850 1.00 75.94 360 THR A CA 1
ATOM 2903 C C . THR A 1 360 ? 26.193 -1.223 23.074 1.00 75.94 360 THR A C 1
ATOM 2905 O O . THR A 1 360 ? 27.404 -1.277 23.254 1.00 75.94 360 THR A O 1
ATOM 2908 N N . ARG A 1 361 ? 25.326 -1.790 23.924 1.00 77.25 361 ARG A N 1
ATOM 2909 C CA . ARG A 1 361 ? 25.708 -2.520 25.144 1.00 77.25 361 ARG A CA 1
ATOM 2910 C C . ARG A 1 361 ? 25.844 -4.033 24.932 1.00 77.25 361 ARG A C 1
ATOM 2912 O O . ARG A 1 361 ? 26.077 -4.746 25.910 1.00 77.25 361 ARG A O 1
ATOM 2919 N N . GLY A 1 362 ? 25.659 -4.525 23.703 1.00 83.44 362 GLY A N 1
ATOM 2920 C CA . GLY A 1 362 ? 25.776 -5.942 23.349 1.00 83.44 362 GLY A CA 1
ATOM 2921 C C . GLY A 1 362 ? 24.982 -6.865 24.282 1.00 83.44 362 GLY A C 1
ATOM 2922 O O . GLY A 1 362 ? 23.861 -6.549 24.690 1.00 83.44 362 GLY A O 1
ATOM 2923 N N . ASN A 1 363 ? 25.588 -7.983 24.689 1.00 82.19 363 ASN A N 1
ATOM 2924 C CA . ASN A 1 363 ? 24.936 -9.022 25.499 1.00 82.19 363 ASN A CA 1
ATOM 2925 C C . ASN A 1 363 ? 24.361 -8.513 26.834 1.00 82.19 363 ASN A C 1
ATOM 2927 O O . ASN A 1 363 ? 23.272 -8.925 27.233 1.00 82.19 363 ASN A O 1
ATOM 2931 N N . ALA A 1 364 ? 25.030 -7.573 27.510 1.00 81.19 364 ALA A N 1
ATOM 2932 C CA . ALA A 1 364 ? 24.520 -6.993 28.756 1.00 81.19 364 ALA A CA 1
ATOM 2933 C C . ALA A 1 364 ? 23.253 -6.147 28.519 1.00 81.19 364 ALA A C 1
ATOM 2935 O O . ALA A 1 364 ? 22.308 -6.174 29.316 1.00 81.19 364 ALA A O 1
ATOM 2936 N N . GLY A 1 365 ? 23.210 -5.419 27.398 1.00 83.69 365 GLY A N 1
ATOM 2937 C CA . GLY A 1 365 ? 22.025 -4.692 26.944 1.00 83.69 365 GLY A CA 1
ATOM 2938 C C . GLY A 1 365 ? 20.874 -5.626 26.578 1.00 83.69 365 GLY A C 1
ATOM 2939 O O . GLY A 1 365 ? 19.730 -5.370 26.964 1.00 83.69 365 GLY A O 1
ATOM 2940 N N . LEU A 1 366 ? 21.180 -6.733 25.898 1.00 85.62 366 LEU A N 1
ATOM 2941 C CA . LEU A 1 366 ? 20.205 -7.754 25.519 1.00 85.62 366 LEU A CA 1
ATOM 2942 C C . LEU A 1 366 ? 19.572 -8.406 26.753 1.00 85.62 366 LEU A C 1
ATOM 2944 O O . LEU A 1 366 ? 18.351 -8.398 26.893 1.00 85.62 366 LEU A O 1
ATOM 2948 N N . ARG A 1 367 ? 20.399 -8.858 27.702 1.00 87.06 367 ARG A N 1
ATOM 2949 C CA . ARG A 1 367 ? 19.983 -9.415 28.999 1.00 87.06 367 ARG A CA 1
ATOM 2950 C C . ARG A 1 367 ? 19.020 -8.485 29.734 1.00 87.06 367 ARG A C 1
ATOM 2952 O O . ARG A 1 367 ? 17.939 -8.902 30.145 1.00 87.06 367 ARG A O 1
ATOM 2959 N N . LYS A 1 368 ? 19.381 -7.205 29.865 1.00 86.56 368 LYS A N 1
ATOM 2960 C CA . LYS A 1 368 ? 18.527 -6.197 30.512 1.00 86.56 368 LYS A CA 1
ATOM 2961 C C . LYS A 1 368 ? 17.204 -6.003 29.769 1.00 86.56 368 LYS A C 1
ATOM 2963 O O . LYS A 1 368 ? 16.170 -5.842 30.409 1.00 86.56 368 LYS A O 1
ATOM 2968 N N . SER A 1 369 ? 17.233 -6.021 28.439 1.00 87.44 369 SER A N 1
ATOM 2969 C CA . SER A 1 369 ? 16.037 -5.865 27.606 1.00 87.44 369 SER A CA 1
ATOM 2970 C C . SER A 1 369 ? 15.084 -7.050 27.759 1.00 87.44 369 SER A C 1
ATOM 2972 O O . SER A 1 369 ? 13.888 -6.831 27.921 1.00 87.44 369 SER A O 1
ATOM 2974 N N . MET A 1 370 ? 15.605 -8.281 27.800 1.00 88.88 370 MET A N 1
ATOM 2975 C CA . MET A 1 370 ? 14.815 -9.490 28.059 1.00 88.88 370 MET A CA 1
ATOM 2976 C C . MET A 1 370 ? 14.165 -9.447 29.444 1.00 88.88 370 MET A C 1
ATOM 2978 O O . MET A 1 370 ? 12.955 -9.606 29.555 1.00 88.88 370 MET A O 1
ATOM 2982 N N . VAL A 1 371 ? 14.927 -9.128 30.498 1.00 88.50 371 VAL A N 1
ATOM 2983 C CA . VAL A 1 371 ? 14.369 -8.967 31.854 1.00 88.50 371 VAL A CA 1
ATOM 2984 C C . VAL A 1 371 ? 13.288 -7.882 31.879 1.00 88.50 371 VAL A C 1
ATOM 2986 O O . VAL A 1 371 ? 12.208 -8.094 32.424 1.00 88.50 371 VAL A O 1
ATOM 2989 N N . ASN A 1 372 ? 13.537 -6.736 31.242 1.00 87.06 372 ASN A N 1
ATOM 2990 C CA . ASN A 1 372 ? 12.546 -5.669 31.136 1.00 87.06 372 ASN A CA 1
ATOM 2991 C C . ASN A 1 372 ? 11.290 -6.099 30.367 1.00 87.06 372 ASN A C 1
ATOM 2993 O O . ASN A 1 372 ? 10.218 -5.602 30.691 1.00 87.06 372 ASN A O 1
ATOM 2997 N N . ALA A 1 373 ? 11.391 -7.005 29.391 1.00 85.75 373 ALA A N 1
ATOM 2998 C CA . ALA A 1 373 ? 10.231 -7.522 28.667 1.00 85.75 373 ALA A CA 1
ATOM 2999 C C . ALA A 1 373 ? 9.292 -8.324 29.583 1.00 85.75 373 ALA A C 1
ATOM 3001 O O . ALA A 1 373 ? 8.080 -8.177 29.467 1.00 85.75 373 ALA A O 1
ATOM 3002 N N . PHE A 1 374 ? 9.832 -9.097 30.533 1.00 86.31 374 PHE A N 1
ATOM 3003 C CA . PHE A 1 374 ? 9.030 -9.773 31.565 1.00 86.31 374 PHE A CA 1
ATOM 3004 C C . PHE A 1 374 ? 8.456 -8.796 32.608 1.00 86.31 374 PHE A C 1
ATOM 3006 O O . PHE A 1 374 ? 7.344 -8.990 33.106 1.00 86.31 374 PHE A O 1
ATOM 3013 N N . LEU A 1 375 ? 9.202 -7.730 32.930 1.00 82.56 375 LEU A N 1
ATOM 3014 C CA . LEU A 1 375 ? 8.823 -6.745 33.949 1.00 82.56 375 LEU A CA 1
ATOM 3015 C C . LEU A 1 375 ? 7.819 -5.684 33.457 1.00 82.56 375 LEU A C 1
ATOM 3017 O O . LEU A 1 375 ? 6.986 -5.232 34.243 1.00 82.56 375 LEU A O 1
ATOM 3021 N N . GLN A 1 376 ? 7.912 -5.231 32.201 1.00 72.00 376 GLN A N 1
ATOM 3022 C CA . GLN A 1 376 ? 7.143 -4.097 31.670 1.00 72.00 376 GLN A CA 1
ATOM 3023 C C . GLN A 1 376 ? 5.903 -4.513 30.861 1.00 72.00 376 GLN A C 1
ATOM 3025 O O . GLN A 1 376 ? 5.885 -5.527 30.179 1.00 72.00 376 GLN A O 1
ATOM 3030 N N . LYS A 1 377 ? 4.879 -3.644 30.915 1.00 47.72 377 LYS A N 1
ATOM 3031 C CA . LYS A 1 377 ? 3.560 -3.724 30.251 1.00 47.72 377 LYS A CA 1
ATOM 3032 C C . LYS A 1 377 ? 2.764 -5.015 30.518 1.00 47.72 377 LYS A C 1
ATOM 3034 O O . LYS A 1 377 ? 2.703 -5.929 29.707 1.00 47.72 377 LYS A O 1
ATOM 3039 N N . GLY A 1 378 ? 2.038 -5.003 31.638 1.00 50.25 378 GLY A N 1
ATOM 3040 C CA . GLY A 1 378 ? 0.817 -5.801 31.829 1.00 50.25 378 GLY A CA 1
ATOM 3041 C C . GLY A 1 378 ? 0.991 -7.252 32.284 1.00 50.25 378 GLY A C 1
ATOM 3042 O O . GLY A 1 378 ? -0.017 -7.936 32.408 1.00 50.25 378 GLY A O 1
ATOM 3043 N N . ILE A 1 379 ? 2.224 -7.711 32.533 1.00 59.78 379 ILE A N 1
ATOM 3044 C CA . ILE A 1 379 ? 2.519 -9.105 32.920 1.00 59.78 379 ILE A CA 1
ATOM 3045 C C . ILE A 1 379 ? 3.086 -9.195 34.348 1.00 59.78 379 ILE A C 1
ATOM 3047 O O . ILE A 1 379 ? 2.634 -10.016 35.139 1.00 59.78 379 ILE A O 1
ATOM 3051 N N . GLY A 1 380 ? 4.032 -8.318 34.717 1.00 67.75 380 GLY A N 1
ATOM 3052 C CA . GLY A 1 380 ? 4.516 -8.191 36.101 1.00 67.75 380 GLY A CA 1
ATOM 3053 C C . GLY A 1 380 ? 5.282 -9.410 36.638 1.00 67.75 380 GLY A C 1
ATOM 3054 O O . GLY A 1 380 ? 5.408 -9.560 37.856 1.00 67.75 380 GLY A O 1
ATOM 3055 N N . ILE A 1 381 ? 5.803 -10.270 35.755 1.00 82.19 381 ILE A N 1
ATOM 3056 C CA . ILE A 1 381 ? 6.546 -11.476 36.134 1.00 82.19 381 ILE A CA 1
ATOM 3057 C C . ILE A 1 381 ? 7.948 -11.074 36.599 1.00 82.19 381 ILE A C 1
ATOM 3059 O O . ILE A 1 381 ? 8.745 -10.514 35.844 1.00 82.19 381 ILE A O 1
ATOM 3063 N N . LYS A 1 382 ? 8.257 -11.361 37.867 1.00 84.94 382 LYS A N 1
ATOM 3064 C CA . LYS A 1 382 ? 9.550 -11.033 38.478 1.00 84.94 382 LYS A CA 1
ATOM 3065 C C . LYS A 1 382 ? 10.543 -12.195 38.333 1.00 84.94 382 LYS A C 1
ATOM 3067 O O . LYS A 1 382 ? 10.162 -13.335 38.607 1.00 84.94 382 LYS A O 1
ATOM 3072 N N . PRO A 1 383 ? 11.810 -11.916 37.971 1.00 87.94 383 PRO A N 1
ATOM 3073 C CA . PRO A 1 383 ? 12.852 -12.933 37.936 1.00 87.94 383 PRO A CA 1
ATOM 3074 C C . PRO A 1 383 ? 13.253 -13.372 39.346 1.00 87.94 383 PRO A C 1
ATOM 3076 O O . PRO A 1 383 ? 13.323 -12.561 40.276 1.00 87.94 383 PRO A O 1
ATOM 3079 N N . ILE A 1 384 ? 13.629 -14.640 39.482 1.00 87.25 384 ILE A N 1
ATOM 3080 C CA . ILE A 1 384 ? 14.321 -15.156 40.663 1.00 87.25 384 ILE A CA 1
ATOM 3081 C C . ILE A 1 384 ? 15.792 -14.751 40.544 1.00 87.25 384 ILE A C 1
ATOM 3083 O O . ILE A 1 384 ? 16.473 -15.108 39.584 1.00 87.25 384 ILE A O 1
ATOM 3087 N N . THR A 1 385 ? 16.284 -13.975 41.509 1.00 84.12 385 THR A N 1
ATOM 3088 C CA . THR A 1 385 ? 17.657 -13.452 41.481 1.00 84.12 385 THR A CA 1
ATOM 3089 C C . THR A 1 385 ? 18.584 -14.328 42.320 1.00 84.12 385 THR A C 1
ATOM 3091 O O . THR A 1 385 ? 18.320 -14.535 43.502 1.00 84.12 385 THR A O 1
ATOM 3094 N N . LYS A 1 386 ? 19.687 -14.810 41.736 1.00 82.44 386 LYS A N 1
ATOM 3095 C CA . LYS A 1 386 ? 20.758 -15.532 42.451 1.00 82.44 386 LYS A CA 1
ATOM 3096 C C . LYS A 1 386 ? 22.115 -14.866 42.208 1.00 82.44 386 LYS A C 1
ATOM 3098 O O . LYS A 1 386 ? 22.312 -14.230 41.175 1.00 82.44 386 LYS A O 1
ATOM 3103 N N . SER A 1 387 ? 23.048 -14.988 43.150 1.00 73.75 387 SER A N 1
ATOM 3104 C CA . SER A 1 387 ? 24.443 -14.582 42.930 1.00 73.75 387 SER A CA 1
ATOM 3105 C C . SER A 1 387 ? 25.107 -15.522 41.926 1.00 73.75 387 SER A C 1
ATOM 3107 O O . SER A 1 387 ? 24.933 -16.738 42.020 1.00 73.75 387 SER A O 1
ATOM 3109 N N . ASN A 1 388 ? 25.851 -14.976 40.963 1.00 70.19 388 ASN A N 1
ATOM 3110 C CA . ASN A 1 388 ? 26.643 -15.783 40.043 1.00 70.19 388 ASN A CA 1
ATOM 3111 C C . ASN A 1 388 ? 27.763 -16.496 40.838 1.00 70.19 388 ASN A C 1
ATOM 3113 O O . ASN A 1 388 ? 28.521 -15.819 41.538 1.00 70.19 388 ASN A O 1
ATOM 3117 N N . PRO A 1 389 ? 27.868 -17.838 40.772 1.00 62.28 389 PRO A N 1
ATOM 3118 C CA . PRO A 1 389 ? 28.881 -18.596 41.508 1.00 62.28 389 PRO A CA 1
ATOM 3119 C C . PRO A 1 389 ? 30.320 -18.342 41.026 1.00 62.28 389 PRO A C 1
ATOM 3121 O O . PRO A 1 389 ? 31.253 -18.620 41.772 1.00 62.28 389 PRO A O 1
ATOM 3124 N N . VAL A 1 390 ? 30.513 -17.803 39.814 1.00 62.53 390 VAL A N 1
ATOM 3125 C CA . VAL A 1 390 ? 31.840 -17.556 39.211 1.00 62.53 390 VAL A CA 1
ATOM 3126 C C . VAL A 1 390 ? 32.331 -16.125 39.462 1.00 62.53 390 VAL A C 1
ATOM 3128 O O . VAL A 1 390 ? 33.513 -15.892 39.702 1.00 62.53 390 VAL A O 1
ATOM 3131 N N . THR A 1 391 ? 31.421 -15.153 39.457 1.00 59.91 391 THR A N 1
ATOM 3132 C CA . THR A 1 391 ? 31.711 -13.723 39.626 1.00 59.91 391 THR A CA 1
ATOM 3133 C C . THR A 1 391 ? 30.737 -13.135 40.638 1.00 59.91 391 THR A C 1
ATOM 3135 O O . THR A 1 391 ? 29.605 -12.794 40.309 1.00 59.91 391 THR A O 1
ATOM 3138 N N . SER A 1 392 ? 31.183 -12.939 41.882 1.00 55.78 392 SER A N 1
ATOM 3139 C CA . SER A 1 392 ? 30.356 -12.456 43.007 1.00 55.78 392 SER A CA 1
ATOM 3140 C C . SER A 1 392 ? 29.660 -11.098 42.785 1.00 55.78 392 SER A C 1
ATOM 3142 O O . SER A 1 392 ? 28.783 -10.720 43.561 1.00 55.78 392 SER A O 1
ATOM 3144 N N . ARG A 1 393 ? 30.019 -10.362 41.721 1.00 60.06 393 ARG A N 1
ATOM 3145 C CA . ARG A 1 393 ? 29.417 -9.078 41.321 1.00 60.06 393 ARG A CA 1
ATOM 3146 C C . ARG A 1 393 ? 28.255 -9.201 40.324 1.00 60.06 393 ARG A C 1
ATOM 3148 O O . ARG A 1 393 ? 27.520 -8.230 40.155 1.00 60.06 393 ARG A O 1
ATOM 3155 N N . GLU A 1 394 ? 28.054 -10.350 39.678 1.00 67.12 394 GLU A N 1
ATOM 3156 C CA . GLU A 1 394 ? 26.986 -10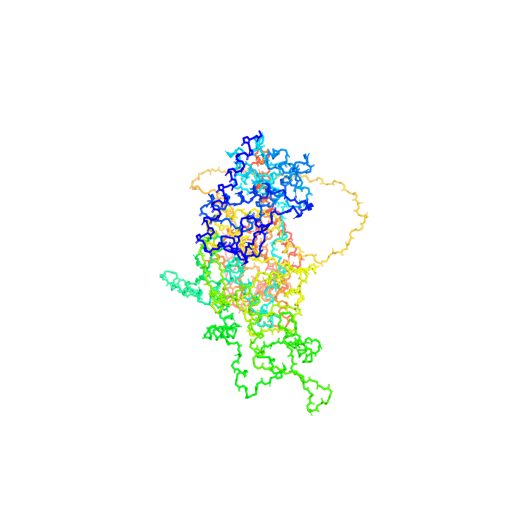.541 38.688 1.00 67.12 394 GLU A CA 1
ATOM 3157 C C . GLU A 1 394 ? 25.765 -11.248 39.287 1.00 67.12 394 GLU A C 1
ATOM 3159 O O . GLU A 1 394 ? 25.869 -12.244 40.000 1.00 67.12 394 GLU A O 1
ATOM 3164 N N . LYS A 1 395 ? 24.572 -10.724 38.988 1.00 78.69 395 LYS A N 1
ATOM 3165 C CA . LYS A 1 395 ? 23.293 -11.311 39.405 1.00 78.69 395 LYS A CA 1
ATOM 3166 C C . LYS A 1 395 ? 22.705 -12.121 38.258 1.00 78.69 395 LYS A C 1
ATOM 3168 O O . LYS A 1 395 ? 22.485 -11.562 37.183 1.00 78.69 395 LYS A O 1
ATOM 3173 N N . LEU A 1 396 ? 22.410 -13.396 38.498 1.00 83.69 396 LEU A N 1
ATOM 3174 C CA . LEU A 1 396 ? 21.655 -14.265 37.595 1.00 83.69 396 LEU A CA 1
ATOM 3175 C C . LEU A 1 396 ? 20.158 -13.958 37.709 1.00 83.69 396 LEU A C 1
ATOM 3177 O O . LEU A 1 396 ? 19.650 -13.807 38.821 1.00 83.69 396 LEU A O 1
ATOM 3181 N N . PHE A 1 397 ? 19.467 -13.865 36.572 1.00 88.62 397 PHE A N 1
ATOM 3182 C CA . PHE A 1 397 ? 18.022 -13.652 36.505 1.00 88.62 397 PHE A CA 1
ATOM 3183 C C . PHE A 1 397 ? 17.400 -14.915 35.920 1.00 88.62 397 PHE A C 1
ATOM 3185 O O . PHE A 1 397 ? 17.609 -15.219 34.748 1.00 88.62 397 PHE A O 1
ATOM 3192 N N . LEU A 1 398 ? 16.681 -15.657 36.756 1.00 89.81 398 LEU A N 1
ATOM 3193 C CA . LEU A 1 398 ? 16.126 -16.965 36.426 1.00 89.81 398 LEU A CA 1
ATOM 3194 C C . LEU A 1 398 ? 14.603 -16.878 36.322 1.00 89.81 398 LEU A C 1
ATOM 3196 O O . LEU A 1 398 ? 13.966 -16.195 37.130 1.00 89.81 398 LEU A O 1
ATOM 3200 N N . PHE A 1 399 ? 14.031 -17.605 35.369 1.00 90.69 399 PHE A N 1
ATOM 3201 C CA . PHE A 1 399 ? 12.588 -17.751 35.186 1.00 90.69 399 PHE A CA 1
ATOM 3202 C C . PHE A 1 399 ? 12.214 -19.234 35.163 1.00 90.69 399 PHE A C 1
ATOM 3204 O O . PHE A 1 399 ? 12.980 -20.054 34.660 1.00 90.69 399 PHE A O 1
ATOM 3211 N N . THR A 1 400 ? 11.052 -19.588 35.713 1.00 91.06 400 THR A N 1
ATOM 3212 C CA . THR A 1 400 ? 10.527 -20.960 35.613 1.00 91.06 400 THR A CA 1
ATOM 3213 C C . THR A 1 400 ? 9.932 -21.215 34.229 1.00 91.06 400 THR A C 1
ATOM 3215 O O . THR A 1 400 ? 9.497 -20.274 33.553 1.00 91.06 400 THR A O 1
ATOM 3218 N N . LYS A 1 401 ? 9.816 -22.482 33.808 1.00 91.81 401 LYS A N 1
ATOM 3219 C CA . LYS A 1 401 ? 9.134 -22.819 32.542 1.00 91.81 401 LYS A CA 1
ATOM 3220 C C . LYS A 1 401 ? 7.699 -22.294 32.522 1.00 91.81 401 LYS A C 1
ATOM 3222 O O . LYS A 1 401 ? 7.255 -21.758 31.511 1.00 91.81 401 LYS A O 1
ATOM 3227 N N . LYS A 1 402 ? 7.003 -22.363 33.661 1.00 89.31 402 LYS A N 1
ATOM 3228 C CA . LYS A 1 402 ? 5.659 -21.792 33.818 1.00 89.31 402 LYS A CA 1
ATOM 3229 C C . LYS A 1 402 ? 5.645 -20.279 33.573 1.00 89.31 402 LYS A C 1
ATOM 3231 O O . LYS A 1 402 ? 4.836 -19.808 32.789 1.00 89.31 402 LYS A O 1
ATOM 3236 N N . GLN A 1 403 ? 6.576 -19.527 34.166 1.00 89.69 403 GLN A N 1
ATOM 3237 C CA . GLN A 1 403 ? 6.672 -18.078 33.947 1.00 89.69 403 GLN A CA 1
ATOM 3238 C C . GLN A 1 403 ? 6.913 -17.718 32.473 1.00 89.69 403 GLN A C 1
ATOM 3240 O O . GLN A 1 403 ? 6.383 -16.720 31.988 1.00 89.69 403 GLN A O 1
ATOM 3245 N N . ILE A 1 404 ? 7.700 -18.522 31.755 1.00 89.69 404 ILE A N 1
ATOM 3246 C CA . ILE A 1 404 ? 7.950 -18.324 30.321 1.00 89.69 404 ILE A CA 1
ATOM 3247 C C . ILE A 1 404 ? 6.684 -18.619 29.505 1.00 89.69 404 ILE A C 1
ATOM 3249 O O . ILE A 1 404 ? 6.347 -17.836 28.620 1.00 89.69 404 ILE A O 1
ATOM 3253 N N . ASN A 1 405 ? 5.962 -19.699 29.821 1.00 90.31 405 ASN A N 1
ATOM 3254 C CA . ASN A 1 405 ? 4.682 -20.024 29.186 1.00 90.31 405 ASN A CA 1
ATOM 3255 C C . ASN A 1 405 ? 3.657 -18.895 29.371 1.00 90.31 405 ASN A C 1
ATOM 3257 O O . ASN A 1 405 ? 3.121 -18.375 28.393 1.00 90.31 405 ASN A O 1
ATOM 3261 N N . ASP A 1 406 ? 3.460 -18.474 30.623 1.00 88.44 406 ASP A N 1
ATOM 3262 C CA . ASP A 1 406 ? 2.510 -17.427 31.004 1.00 88.44 406 ASP A CA 1
ATOM 3263 C C . ASP A 1 406 ? 2.848 -16.100 30.304 1.00 88.44 406 ASP A C 1
ATOM 3265 O O . ASP A 1 406 ? 1.957 -15.369 29.876 1.00 88.44 406 ASP A O 1
ATOM 3269 N N . PHE A 1 407 ? 4.137 -15.787 30.123 1.00 88.56 407 PHE A N 1
ATOM 3270 C CA . PHE A 1 407 ? 4.570 -14.605 29.376 1.00 88.56 407 PHE A CA 1
ATOM 3271 C C . PHE A 1 407 ? 4.090 -14.617 27.915 1.00 88.56 407 PHE A C 1
ATOM 3273 O O . PHE A 1 407 ? 3.559 -13.608 27.438 1.00 88.56 407 PHE A O 1
ATOM 3280 N N . VAL A 1 408 ? 4.259 -15.739 27.206 1.00 88.19 408 VAL A N 1
ATOM 3281 C CA . VAL A 1 408 ? 3.858 -15.862 25.792 1.00 88.19 408 VAL A CA 1
ATOM 3282 C C . VAL A 1 408 ? 2.337 -15.826 25.657 1.00 88.19 408 VAL A C 1
ATOM 3284 O O . VAL A 1 408 ? 1.820 -15.127 24.779 1.00 88.19 408 VAL A O 1
ATOM 3287 N N . GLU A 1 409 ? 1.624 -16.514 26.549 1.00 87.56 409 GLU A N 1
ATOM 3288 C CA . GLU A 1 409 ? 0.162 -16.515 26.595 1.00 87.56 409 GLU A CA 1
ATOM 3289 C C . GLU A 1 409 ? -0.391 -15.111 26.853 1.00 87.56 409 GLU A C 1
ATOM 3291 O O . GLU A 1 409 ? -1.233 -14.628 26.098 1.00 87.56 409 GLU A O 1
ATOM 3296 N N . LEU A 1 410 ? 0.116 -14.409 27.871 1.00 84.38 410 LEU A N 1
ATOM 3297 C CA . LEU A 1 410 ? -0.361 -13.074 28.233 1.00 84.38 410 LEU A CA 1
ATOM 3298 C C . LEU A 1 410 ? -0.132 -12.054 27.115 1.00 84.38 410 LEU A C 1
ATOM 3300 O O . LEU A 1 410 ? -0.980 -11.190 26.883 1.00 84.38 410 LEU A O 1
ATOM 3304 N N . LYS A 1 411 ? 0.979 -12.168 26.380 1.00 82.06 411 LYS A N 1
ATOM 3305 C CA . LYS A 1 411 ? 1.232 -11.373 25.170 1.00 82.06 411 LYS A CA 1
ATOM 3306 C C . LYS A 1 411 ? 0.137 -11.569 24.121 1.00 82.06 411 LYS A C 1
ATOM 3308 O O . LYS A 1 411 ? -0.331 -10.584 23.547 1.00 82.06 411 LYS A O 1
ATOM 3313 N N . TYR A 1 412 ? -0.304 -12.806 23.902 1.00 82.12 412 TYR A N 1
ATOM 3314 C CA . TYR A 1 412 ? -1.427 -13.084 23.012 1.00 82.12 412 TYR A CA 1
ATOM 3315 C C . TYR A 1 412 ? -2.767 -12.643 23.600 1.00 82.12 412 TYR A C 1
ATOM 3317 O O . TYR A 1 412 ? -3.542 -12.025 22.876 1.00 82.12 412 TYR A O 1
ATOM 3325 N N . ALA A 1 413 ? -3.024 -12.860 24.890 1.00 78.75 413 ALA A N 1
ATOM 3326 C CA . ALA A 1 413 ? -4.257 -12.451 25.569 1.00 78.75 413 ALA A CA 1
ATOM 3327 C C . ALA A 1 413 ? -4.483 -10.929 25.548 1.00 78.75 413 ALA A C 1
ATOM 3329 O O . ALA A 1 413 ? -5.619 -10.460 25.535 1.00 78.75 413 ALA A O 1
ATOM 3330 N N . GLN A 1 414 ? -3.408 -10.139 25.495 1.00 72.56 414 GLN A N 1
ATOM 3331 C CA . GLN A 1 414 ? -3.479 -8.689 25.292 1.00 72.56 414 GLN A CA 1
ATOM 3332 C C . GLN A 1 414 ? -3.799 -8.292 23.835 1.00 72.56 414 GLN A C 1
ATOM 3334 O O . GLN A 1 414 ? -4.147 -7.136 23.573 1.00 72.56 414 GLN A O 1
ATOM 3339 N N . SER A 1 415 ? -3.679 -9.214 22.877 1.00 68.06 415 SER A N 1
ATOM 3340 C CA . SER A 1 415 ? -3.963 -8.975 21.461 1.00 68.06 415 SER A CA 1
ATOM 3341 C C . SER A 1 415 ? -5.464 -9.070 21.149 1.00 68.06 415 SER A C 1
ATOM 3343 O O . SER A 1 415 ? -6.216 -9.822 21.763 1.00 68.06 415 SER A O 1
ATOM 3345 N N . LYS A 1 416 ? -5.915 -8.321 20.135 1.00 58.56 416 LYS A N 1
ATOM 3346 C CA . LYS A 1 416 ? -7.336 -8.242 19.733 1.00 58.56 416 LYS A CA 1
ATOM 3347 C C . LYS A 1 416 ? -7.918 -9.560 19.204 1.00 58.56 416 LYS A C 1
ATOM 3349 O O . LYS A 1 416 ? -9.135 -9.674 19.096 1.00 58.56 416 LYS A O 1
ATOM 3354 N N . SER A 1 417 ? -7.063 -10.518 18.860 1.00 62.31 417 SER A N 1
ATOM 3355 C CA . SER A 1 417 ? -7.418 -11.754 18.156 1.00 62.31 417 SER A CA 1
ATOM 3356 C C . SER A 1 417 ? -7.303 -12.988 19.055 1.00 62.31 417 SER A C 1
ATOM 3358 O O . SER A 1 417 ? -7.092 -14.090 18.558 1.00 62.31 417 SER A O 1
ATOM 3360 N N . PHE A 1 418 ? -7.358 -12.821 20.379 1.00 74.44 418 PHE A N 1
ATOM 3361 C CA . PHE A 1 418 ? -7.167 -13.921 21.324 1.00 74.44 418 PHE A CA 1
ATOM 3362 C C . PHE A 1 418 ? -8.330 -14.029 22.314 1.00 74.44 418 PHE A C 1
ATOM 3364 O O . PHE A 1 418 ? -8.246 -13.633 23.471 1.00 74.44 418 PHE A O 1
ATOM 3371 N N . HIS A 1 419 ? -9.447 -14.561 21.821 1.00 71.81 419 HIS A N 1
ATOM 3372 C CA . HIS A 1 419 ? -10.608 -14.953 22.617 1.00 71.81 419 HIS A CA 1
ATOM 3373 C C . HIS A 1 419 ? -11.209 -16.246 22.054 1.00 71.81 419 HIS A C 1
ATOM 3375 O O . HIS A 1 419 ? -10.886 -16.651 20.931 1.00 71.81 419 HIS A O 1
ATOM 3381 N N . ASP A 1 420 ? -12.081 -16.898 22.821 1.00 67.00 420 ASP A N 1
ATOM 3382 C CA . ASP A 1 420 ? -12.627 -18.203 22.446 1.00 67.00 420 ASP A CA 1
ATOM 3383 C C . ASP A 1 420 ? -13.315 -18.169 21.074 1.00 67.00 420 ASP A C 1
ATOM 3385 O O . ASP A 1 420 ? -14.033 -17.226 20.726 1.00 67.00 420 ASP A O 1
ATOM 3389 N N . GLY A 1 421 ? -12.998 -19.177 20.252 1.00 68.81 421 GLY A N 1
ATOM 3390 C CA . GLY A 1 421 ? -13.433 -19.303 18.856 1.00 68.81 421 GLY A CA 1
ATOM 3391 C C . GLY A 1 421 ? -12.659 -18.468 17.822 1.00 68.81 421 GLY A C 1
ATOM 3392 O O . GLY A 1 421 ? -12.971 -18.560 16.631 1.00 68.81 421 GLY A O 1
ATOM 3393 N N . TYR A 1 422 ? -11.682 -17.654 18.246 1.00 75.88 422 TYR A N 1
ATOM 3394 C CA . TYR A 1 422 ? -10.943 -16.727 17.373 1.00 75.88 422 TYR A CA 1
ATOM 3395 C C . TYR A 1 422 ? -9.440 -16.610 17.685 1.00 75.88 422 TYR A C 1
ATOM 3397 O O . TYR A 1 422 ? -8.771 -15.765 17.093 1.00 75.88 422 TYR A O 1
ATOM 3405 N N . LYS A 1 423 ? -8.893 -17.453 18.575 1.00 83.19 423 LYS A N 1
ATOM 3406 C CA . LYS A 1 423 ? -7.466 -17.459 18.947 1.00 83.19 423 LYS A CA 1
ATOM 3407 C C . LYS A 1 423 ? -6.566 -17.517 17.703 1.00 83.19 423 LYS A C 1
ATOM 3409 O O . LYS A 1 423 ? -6.736 -18.389 16.850 1.00 83.19 423 LYS A O 1
ATOM 3414 N N . CYS A 1 424 ? -5.653 -16.547 17.580 1.00 86.88 424 CYS A N 1
ATOM 3415 C CA . CYS A 1 424 ? -4.722 -16.401 16.451 1.00 86.88 424 CYS A CA 1
ATOM 3416 C C . CYS A 1 424 ? -5.423 -16.524 15.085 1.00 86.88 424 CYS A C 1
ATOM 3418 O O . CYS A 1 424 ? -5.018 -17.300 14.217 1.00 86.88 424 CYS A O 1
ATOM 3420 N N . THR A 1 425 ? -6.532 -15.796 14.925 1.00 87.50 425 THR A N 1
ATOM 3421 C CA . THR A 1 425 ? -7.345 -15.789 13.704 1.00 87.50 425 THR A CA 1
ATOM 3422 C C . THR A 1 425 ? -7.566 -14.356 13.221 1.00 87.50 425 THR A C 1
AT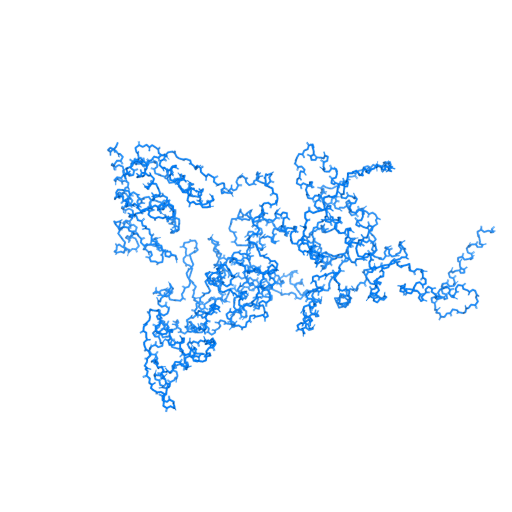OM 3424 O O . THR A 1 425 ? -8.017 -13.490 13.970 1.00 87.50 425 THR A O 1
ATOM 3427 N N . LEU A 1 426 ? -7.272 -14.092 11.950 1.00 86.19 426 LEU A N 1
ATOM 3428 C CA . LEU A 1 426 ? -7.615 -12.855 11.259 1.00 86.19 426 LEU A CA 1
ATOM 3429 C C . LEU A 1 426 ? -9.055 -12.957 10.740 1.00 86.19 426 LEU A C 1
ATOM 3431 O O . LEU A 1 426 ? -9.391 -13.874 9.992 1.00 86.19 426 LEU A O 1
ATOM 3435 N N . VAL A 1 427 ? -9.905 -12.001 11.115 1.00 82.62 427 VAL A N 1
ATOM 3436 C CA . VAL A 1 427 ? -11.311 -11.957 10.686 1.00 82.62 427 VAL A CA 1
ATOM 3437 C C . VAL A 1 427 ? -11.544 -10.761 9.780 1.00 82.62 427 VAL A C 1
ATOM 3439 O O . VAL A 1 427 ? -11.369 -9.610 10.188 1.00 82.62 427 VAL A O 1
ATOM 3442 N N . ILE A 1 428 ? -11.998 -11.028 8.559 1.00 79.38 428 ILE A N 1
ATOM 3443 C CA . ILE A 1 428 ? -12.377 -10.007 7.584 1.00 79.38 428 ILE A CA 1
ATOM 3444 C C . ILE A 1 428 ? -13.859 -10.171 7.267 1.00 79.38 428 ILE A C 1
ATOM 3446 O O . ILE A 1 428 ? -14.312 -11.243 6.879 1.00 79.38 428 ILE A O 1
ATOM 3450 N N . ARG A 1 429 ? -14.633 -9.092 7.413 1.00 71.75 429 ARG A N 1
ATOM 3451 C CA . ARG A 1 429 ? -16.037 -9.070 6.988 1.00 71.75 429 ARG A CA 1
ATOM 3452 C C . ARG A 1 429 ? -16.131 -8.673 5.521 1.00 71.75 429 ARG A C 1
ATOM 3454 O O . ARG A 1 429 ? -15.902 -7.511 5.186 1.00 71.75 429 ARG A O 1
ATOM 3461 N N . ASP A 1 430 ? -16.538 -9.611 4.673 1.00 67.44 430 ASP A N 1
ATOM 3462 C CA . ASP A 1 430 ? -16.887 -9.358 3.275 1.00 67.44 430 ASP A CA 1
ATOM 3463 C C . ASP A 1 430 ? -18.375 -9.635 3.063 1.00 67.44 430 ASP A C 1
ATOM 3465 O O . ASP A 1 430 ? -18.886 -10.681 3.448 1.00 67.44 430 ASP A O 1
ATOM 3469 N N . ASN A 1 431 ? -19.109 -8.672 2.502 1.00 64.94 431 ASN A N 1
ATOM 3470 C CA . ASN A 1 431 ? -20.547 -8.820 2.249 1.00 64.94 431 ASN A CA 1
ATOM 3471 C C . ASN A 1 431 ? -21.408 -9.251 3.453 1.00 64.94 431 ASN A C 1
ATOM 3473 O O . ASN A 1 431 ? -22.489 -9.801 3.264 1.00 64.94 431 ASN A O 1
ATOM 3477 N N . GLY A 1 432 ? -20.988 -8.935 4.681 1.00 60.28 432 GLY A N 1
ATOM 3478 C CA . GLY A 1 432 ? -21.698 -9.343 5.901 1.00 60.28 432 GLY A CA 1
ATOM 3479 C C . GLY A 1 432 ? -21.398 -10.775 6.352 1.00 60.28 432 GLY A C 1
ATOM 3480 O O . GLY A 1 432 ? -21.873 -11.171 7.408 1.00 60.28 432 GLY A O 1
ATOM 3481 N N . VAL A 1 433 ? -20.577 -11.514 5.604 1.00 70.44 433 VAL A N 1
ATOM 3482 C CA . VAL A 1 433 ? -20.060 -12.831 5.979 1.00 70.44 433 VAL A CA 1
ATOM 3483 C C . VAL A 1 433 ? -18.680 -12.658 6.612 1.00 70.44 433 VAL A C 1
ATOM 3485 O O . VAL A 1 433 ? -17.820 -11.948 6.082 1.00 70.44 433 VAL A O 1
ATOM 3488 N N . GLU A 1 434 ? -18.462 -13.294 7.761 1.00 79.38 434 GLU A N 1
ATOM 3489 C CA . GLU A 1 434 ? -17.147 -13.345 8.401 1.00 79.38 434 GLU A CA 1
ATOM 3490 C C . GLU A 1 434 ? -16.266 -14.382 7.701 1.00 79.38 434 GLU A C 1
ATOM 3492 O O . GLU A 1 434 ? -16.561 -15.574 7.713 1.00 79.38 434 GLU A O 1
ATOM 3497 N N . GLN A 1 435 ? -15.176 -13.923 7.092 1.00 83.44 435 GLN A N 1
ATOM 3498 C CA . GLN A 1 435 ? -14.108 -14.771 6.572 1.00 83.44 435 GLN A CA 1
ATOM 3499 C C . GLN A 1 435 ? -13.024 -14.873 7.645 1.00 83.44 435 GLN A C 1
ATOM 3501 O O . GLN A 1 435 ? -12.478 -13.854 8.078 1.00 83.44 435 GLN A O 1
ATOM 3506 N N . LYS A 1 436 ? -12.744 -16.098 8.094 1.00 85.56 436 LYS A N 1
ATOM 3507 C CA . LYS A 1 436 ? -11.750 -16.397 9.128 1.00 85.56 436 LYS A CA 1
ATOM 3508 C C . LYS A 1 436 ? -10.505 -16.996 8.481 1.00 85.56 436 LYS A C 1
ATOM 3510 O O . LYS A 1 436 ? -10.614 -17.929 7.691 1.00 85.56 436 LYS A O 1
ATOM 3515 N N . PHE A 1 437 ? -9.342 -16.470 8.840 1.00 89.81 437 PHE A N 1
ATOM 3516 C CA . PHE A 1 437 ? -8.040 -16.939 8.380 1.00 89.81 437 PHE A CA 1
ATOM 3517 C C . PHE A 1 437 ? -7.176 -17.234 9.599 1.00 89.81 437 PHE A C 1
ATOM 3519 O O . PHE A 1 437 ? -6.915 -16.330 10.395 1.00 89.81 437 PHE A O 1
ATOM 3526 N N . ASN A 1 438 ? -6.740 -18.476 9.771 1.00 92.12 438 ASN A N 1
ATOM 3527 C CA . ASN A 1 438 ? -5.793 -18.799 10.830 1.00 92.12 438 ASN A CA 1
ATOM 3528 C C . ASN A 1 438 ? -4.447 -18.128 10.531 1.00 92.12 438 ASN A C 1
ATOM 3530 O O . ASN A 1 438 ? -4.074 -17.995 9.367 1.00 92.12 438 ASN A O 1
ATOM 3534 N N . TYR A 1 439 ? -3.720 -17.679 11.556 1.00 93.00 439 TYR A N 1
ATOM 3535 C CA . TYR A 1 439 ? -2.449 -16.978 11.345 1.00 93.00 439 TYR A CA 1
ATOM 3536 C C . TYR A 1 439 ? -1.428 -17.831 10.584 1.00 93.00 439 TYR A C 1
ATOM 3538 O O . TYR A 1 439 ? -0.741 -17.308 9.714 1.00 93.00 439 TYR A O 1
ATOM 3546 N N . GLU A 1 440 ? -1.358 -19.133 10.856 1.00 94.50 440 GLU A N 1
ATOM 3547 C CA . GLU A 1 440 ? -0.435 -20.054 10.187 1.00 94.50 440 GLU A CA 1
ATOM 3548 C C . GLU A 1 440 ? -0.739 -20.265 8.692 1.00 94.50 440 GLU A C 1
ATOM 3550 O O . GLU A 1 440 ? 0.171 -20.575 7.923 1.00 94.50 440 GLU A O 1
ATOM 3555 N N . ASP A 1 441 ? -1.979 -20.023 8.256 1.00 95.12 441 ASP A N 1
ATOM 3556 C CA . ASP A 1 441 ? -2.363 -20.124 6.843 1.00 95.12 441 ASP A CA 1
ATOM 3557 C C . ASP A 1 441 ? -1.911 -18.898 6.037 1.00 95.12 441 ASP A C 1
ATOM 3559 O O . ASP A 1 441 ? -1.872 -18.944 4.805 1.00 95.12 441 ASP A O 1
ATOM 3563 N N . LEU A 1 442 ? -1.606 -17.783 6.708 1.00 95.50 442 LEU A N 1
ATOM 3564 C CA . LEU A 1 442 ? -1.253 -16.522 6.065 1.00 95.50 442 LEU A CA 1
ATOM 3565 C C . LEU A 1 442 ? 0.176 -16.557 5.511 1.00 95.50 442 LEU A C 1
ATOM 3567 O O . LEU A 1 442 ? 1.104 -17.116 6.102 1.00 95.50 442 LEU A O 1
ATOM 3571 N N . LEU A 1 443 ? 0.357 -15.895 4.368 1.00 95.44 443 LEU A N 1
ATOM 3572 C CA . LEU A 1 443 ? 1.656 -15.765 3.716 1.00 95.44 443 LEU A CA 1
ATOM 3573 C C . LEU A 1 443 ? 2.577 -14.812 4.491 1.00 95.44 443 LEU A C 1
ATOM 3575 O O . LEU A 1 443 ? 3.732 -15.136 4.739 1.00 95.44 443 LEU A O 1
ATOM 3579 N N . PHE A 1 444 ? 2.064 -13.649 4.907 1.00 93.44 444 PHE A N 1
ATOM 3580 C CA . PHE A 1 444 ? 2.851 -12.608 5.576 1.00 93.44 444 PHE A CA 1
ATOM 3581 C C . PHE A 1 444 ? 2.610 -12.589 7.089 1.00 93.44 444 PHE A C 1
ATOM 3583 O O . PHE A 1 444 ? 1.769 -11.839 7.595 1.00 93.44 444 PHE A O 1
ATOM 3590 N N . ILE A 1 445 ? 3.405 -13.381 7.806 1.00 93.00 445 ILE A N 1
ATOM 3591 C CA . ILE A 1 445 ? 3.504 -13.375 9.270 1.00 93.00 445 ILE A CA 1
ATOM 3592 C C . ILE A 1 445 ? 4.931 -13.046 9.707 1.00 93.00 445 ILE A C 1
ATOM 3594 O O . ILE A 1 445 ? 5.884 -13.270 8.966 1.00 93.00 445 ILE A O 1
ATOM 3598 N N . SER A 1 446 ? 5.093 -12.505 10.908 1.00 90.31 446 SER A N 1
ATOM 3599 C CA . SER A 1 446 ? 6.412 -12.247 11.488 1.00 90.31 446 SER A CA 1
ATOM 3600 C C . SER A 1 446 ? 6.356 -12.248 13.012 1.00 90.31 446 SER A C 1
ATOM 3602 O O . SER A 1 446 ? 5.311 -11.900 13.564 1.00 90.31 446 SER A O 1
ATOM 3604 N N . PRO A 1 447 ? 7.469 -12.519 13.709 1.00 89.19 447 PRO A N 1
ATOM 3605 C CA . PRO A 1 447 ? 7.537 -12.339 15.153 1.00 89.19 447 PRO A CA 1
ATOM 3606 C C . PRO A 1 447 ? 7.224 -10.905 15.601 1.00 89.19 447 PRO A C 1
ATOM 3608 O O . PRO A 1 447 ? 7.515 -9.934 14.892 1.00 89.19 447 PRO A O 1
ATOM 3611 N N . THR A 1 448 ? 6.691 -10.755 16.811 1.00 84.69 448 THR A N 1
ATOM 3612 C CA . THR A 1 448 ? 6.369 -9.438 17.376 1.00 84.69 448 THR A CA 1
ATOM 3613 C C . THR A 1 448 ? 7.625 -8.565 17.481 1.00 84.69 448 THR A C 1
ATOM 3615 O O . THR A 1 448 ? 8.689 -9.022 17.909 1.00 84.69 448 THR A O 1
ATOM 3618 N N . SER A 1 449 ? 7.487 -7.283 17.131 1.00 79.19 449 SER A N 1
ATOM 3619 C CA . SER A 1 449 ? 8.563 -6.273 17.109 1.00 79.19 449 SER A CA 1
ATOM 3620 C C . SER A 1 449 ? 9.637 -6.460 16.029 1.00 79.19 449 SER A C 1
ATOM 3622 O O . SER A 1 449 ? 10.566 -5.660 15.974 1.00 79.19 449 SER A O 1
ATOM 3624 N N . THR A 1 450 ? 9.498 -7.431 15.119 1.00 79.00 450 THR A N 1
ATOM 3625 C CA . THR A 1 450 ? 10.440 -7.652 13.998 1.00 79.00 450 THR A CA 1
ATOM 3626 C C . THR A 1 450 ? 10.625 -6.416 13.112 1.00 79.00 450 THR A C 1
ATOM 3628 O O . THR A 1 450 ? 11.703 -6.172 12.579 1.00 79.00 450 THR A O 1
ATOM 3631 N N . PHE A 1 451 ? 9.568 -5.620 12.962 1.00 72.50 451 PHE A N 1
ATOM 3632 C CA . PHE A 1 451 ? 9.548 -4.416 12.130 1.00 72.50 451 PHE A CA 1
ATOM 3633 C C . PHE A 1 451 ? 9.864 -3.125 12.896 1.00 72.50 451 PHE A C 1
ATOM 3635 O O . PHE A 1 451 ? 9.790 -2.029 12.341 1.00 72.50 451 PHE A O 1
ATOM 3642 N N . GLY A 1 452 ? 10.180 -3.244 14.182 1.00 68.38 452 GLY A N 1
ATOM 3643 C CA . GLY A 1 452 ? 10.607 -2.138 15.014 1.00 68.38 452 GLY A CA 1
ATOM 3644 C C . GLY A 1 452 ? 12.038 -1.733 14.690 1.00 68.38 452 GLY A C 1
ATOM 3645 O O . GLY A 1 452 ? 12.968 -2.364 15.177 1.00 68.38 452 GLY A O 1
ATOM 3646 N N . MET A 1 453 ? 12.231 -0.700 13.871 1.00 69.00 453 MET A N 1
ATOM 3647 C CA . MET A 1 453 ? 13.574 -0.296 13.424 1.00 69.00 453 MET A CA 1
ATOM 3648 C C . MET A 1 453 ? 14.440 0.306 14.544 1.00 69.00 453 MET A C 1
ATOM 3650 O O . MET A 1 453 ? 15.665 0.288 14.451 1.00 69.00 453 MET A O 1
ATOM 3654 N N . ASP A 1 454 ? 13.806 0.794 15.608 1.00 63.81 454 ASP A N 1
ATOM 3655 C CA . ASP A 1 454 ? 14.389 1.299 16.854 1.00 63.81 454 ASP A CA 1
ATOM 3656 C C . ASP A 1 454 ? 14.499 0.230 17.958 1.00 63.81 454 ASP A C 1
ATOM 3658 O O . ASP A 1 454 ? 15.147 0.444 18.987 1.00 63.81 454 ASP A O 1
ATOM 3662 N N . HIS A 1 455 ? 13.874 -0.933 17.766 1.00 66.69 455 HIS A N 1
ATOM 3663 C CA . HIS A 1 455 ? 13.812 -1.981 18.773 1.00 66.69 455 HIS A CA 1
ATOM 3664 C C . HIS A 1 455 ? 15.027 -2.913 18.690 1.00 66.69 455 HIS A C 1
ATOM 3666 O O . HIS A 1 455 ? 15.379 -3.447 17.642 1.00 66.69 455 HIS A O 1
ATOM 3672 N N . THR A 1 456 ? 15.656 -3.162 19.839 1.00 70.31 456 THR A N 1
ATOM 3673 C CA . THR A 1 456 ? 16.816 -4.061 19.961 1.00 70.31 456 THR A CA 1
ATOM 3674 C C . THR A 1 456 ? 16.441 -5.497 20.327 1.00 70.31 456 THR A C 1
ATOM 3676 O O . THR A 1 456 ? 17.335 -6.340 20.409 1.00 70.31 456 THR A O 1
ATOM 3679 N N . LEU A 1 457 ? 15.150 -5.767 20.566 1.00 84.44 457 LEU A N 1
ATOM 3680 C CA . LEU A 1 457 ? 14.616 -7.046 21.035 1.00 84.44 457 LEU A CA 1
ATOM 3681 C C . LEU A 1 457 ? 13.349 -7.434 20.256 1.00 84.44 457 LEU A C 1
ATOM 3683 O O . LEU A 1 457 ? 12.371 -6.685 20.225 1.00 84.44 457 LEU A O 1
ATOM 3687 N N . VAL A 1 458 ? 13.359 -8.638 19.700 1.00 87.12 458 VAL A N 1
ATOM 3688 C CA . VAL A 1 458 ? 12.266 -9.302 18.981 1.00 87.12 458 VAL A CA 1
ATOM 3689 C C . VAL A 1 458 ? 11.779 -10.480 19.821 1.00 87.12 458 VAL A C 1
ATOM 3691 O O . VAL A 1 458 ? 12.591 -11.187 20.415 1.00 87.12 458 VAL A O 1
ATOM 3694 N N . THR A 1 459 ? 10.464 -10.696 19.901 1.00 88.50 459 THR A N 1
ATOM 3695 C CA . THR A 1 459 ? 9.874 -11.856 20.599 1.00 88.50 459 THR A CA 1
ATOM 3696 C C . THR A 1 459 ? 9.483 -12.917 19.572 1.00 88.50 459 THR A C 1
ATOM 3698 O O . THR A 1 459 ? 8.468 -12.765 18.894 1.00 88.50 459 THR A O 1
ATOM 3701 N N . ILE A 1 460 ? 10.298 -13.967 19.449 1.00 89.56 460 ILE A N 1
ATOM 3702 C CA . ILE A 1 460 ? 10.182 -15.017 18.421 1.00 89.56 460 ILE A CA 1
ATOM 3703 C C . ILE A 1 460 ? 8.891 -15.822 18.609 1.00 89.56 460 ILE A C 1
ATOM 3705 O O . ILE A 1 460 ? 8.186 -16.113 17.648 1.00 89.56 460 ILE A O 1
ATOM 3709 N N . THR A 1 461 ? 8.542 -16.109 19.864 1.00 89.44 461 THR A N 1
ATOM 3710 C CA . THR A 1 461 ? 7.418 -16.969 20.267 1.00 89.44 461 THR A CA 1
ATOM 3711 C C . THR A 1 461 ? 6.034 -16.364 20.055 1.00 89.44 461 THR A C 1
ATOM 3713 O O . THR A 1 461 ? 5.045 -17.076 20.222 1.00 89.44 461 THR A O 1
ATOM 3716 N N . ASN A 1 462 ? 5.935 -15.090 19.661 1.00 90.12 462 ASN A N 1
ATOM 3717 C CA . ASN A 1 462 ? 4.667 -14.439 19.337 1.00 90.12 462 ASN A CA 1
ATOM 3718 C C . ASN A 1 462 ? 4.609 -13.985 17.860 1.00 90.12 462 ASN A C 1
ATOM 3720 O O . ASN A 1 462 ? 4.674 -12.779 17.596 1.00 90.12 462 ASN A O 1
ATOM 3724 N N . PRO A 1 463 ? 4.492 -14.897 16.876 1.00 91.75 463 PRO A N 1
ATOM 3725 C CA . PRO A 1 463 ? 4.194 -14.514 15.499 1.00 91.75 463 PRO A CA 1
ATOM 3726 C C . PRO A 1 463 ? 2.820 -13.848 15.345 1.00 91.75 463 PRO A C 1
ATOM 3728 O O . PRO A 1 463 ? 1.823 -14.301 15.921 1.00 91.75 463 PRO A O 1
ATOM 3731 N N . GLU A 1 464 ? 2.763 -12.797 14.529 1.00 88.81 464 GLU A N 1
ATOM 3732 C CA . GLU A 1 464 ? 1.555 -12.046 14.179 1.00 88.81 464 GLU A CA 1
ATOM 3733 C C . GLU A 1 464 ? 1.543 -11.657 12.686 1.00 88.81 464 GLU A C 1
ATOM 3735 O O . GLU A 1 464 ? 2.604 -11.525 12.065 1.00 88.81 464 GLU A O 1
ATOM 3740 N N . PRO A 1 465 ? 0.359 -11.482 12.068 1.00 89.44 465 PRO A N 1
ATOM 3741 C CA . PRO A 1 465 ? 0.265 -10.987 10.702 1.00 89.44 465 PRO A CA 1
ATOM 3742 C C . PRO A 1 465 ? 0.707 -9.528 10.615 1.00 89.44 465 PRO A C 1
ATOM 3744 O O . PRO A 1 465 ? 0.493 -8.733 11.535 1.00 89.44 465 PRO A O 1
ATOM 3747 N N . LEU A 1 466 ? 1.247 -9.145 9.458 1.00 85.69 466 LEU A N 1
ATOM 3748 C CA . LEU A 1 466 ? 1.573 -7.748 9.183 1.00 85.69 466 LEU A CA 1
ATOM 3749 C C . LEU A 1 466 ? 0.320 -6.869 9.353 1.00 85.69 466 LEU A C 1
ATOM 3751 O O . LEU A 1 466 ? -0.779 -7.242 8.937 1.00 85.69 466 LEU A O 1
ATOM 3755 N N . THR A 1 467 ? 0.475 -5.679 9.938 1.00 83.06 467 THR A N 1
ATOM 3756 C CA . THR A 1 467 ? -0.623 -4.717 10.134 1.00 83.06 467 THR A CA 1
ATOM 3757 C C . THR A 1 467 ? -0.404 -3.436 9.335 1.00 83.06 467 THR A C 1
ATOM 3759 O O . THR A 1 467 ? 0.716 -3.106 8.940 1.00 83.06 467 THR A O 1
ATOM 3762 N N . HIS A 1 468 ? -1.489 -2.692 9.097 1.00 82.62 468 HIS A N 1
ATOM 3763 C CA . HIS A 1 468 ? -1.437 -1.457 8.314 1.00 82.62 468 HIS A CA 1
ATOM 3764 C C . HIS A 1 468 ? -0.531 -0.404 8.961 1.00 82.62 468 HIS A C 1
ATOM 3766 O O . HIS A 1 468 ? 0.245 0.242 8.263 1.00 82.62 468 HIS A O 1
ATOM 3772 N N . ASP A 1 469 ? -0.592 -0.277 10.289 1.00 80.19 469 ASP A N 1
ATOM 3773 C CA . ASP A 1 469 ? 0.187 0.706 11.047 1.00 80.19 469 ASP A CA 1
ATOM 3774 C C . ASP A 1 469 ? 1.692 0.404 10.973 1.00 80.19 469 ASP A C 1
ATOM 3776 O O . ASP A 1 469 ? 2.517 1.316 10.859 1.00 80.19 469 ASP A O 1
ATOM 3780 N N . ILE A 1 470 ? 2.056 -0.885 10.992 1.00 81.00 470 ILE A N 1
ATOM 3781 C CA . ILE A 1 470 ? 3.438 -1.332 10.795 1.00 81.00 470 ILE A CA 1
ATOM 3782 C C . ILE A 1 470 ? 3.896 -0.988 9.378 1.00 81.00 470 ILE A C 1
ATOM 3784 O O . ILE A 1 470 ? 4.926 -0.335 9.220 1.00 81.00 470 ILE A O 1
ATOM 3788 N N . LEU A 1 471 ? 3.116 -1.357 8.354 1.00 84.62 471 LEU A N 1
ATOM 3789 C CA . LEU A 1 471 ? 3.460 -1.062 6.963 1.00 84.62 471 LEU A CA 1
ATOM 3790 C C . LEU A 1 471 ? 3.632 0.450 6.736 1.00 84.62 471 LEU A C 1
ATOM 3792 O O . LEU A 1 471 ? 4.618 0.873 6.140 1.00 84.62 471 LEU A O 1
ATOM 3796 N N . GLN A 1 472 ? 2.708 1.271 7.243 1.00 84.00 472 GLN A N 1
ATOM 3797 C CA . GLN A 1 472 ? 2.782 2.729 7.140 1.00 84.00 472 GLN A CA 1
ATOM 3798 C C . GLN A 1 472 ? 4.041 3.292 7.809 1.00 84.00 472 GLN A C 1
ATOM 3800 O O . GLN A 1 472 ? 4.656 4.210 7.272 1.00 84.00 472 GLN A O 1
ATOM 3805 N N . SER A 1 473 ? 4.431 2.747 8.964 1.00 84.25 473 SER A N 1
ATOM 3806 C CA . SER A 1 473 ? 5.646 3.172 9.669 1.00 84.25 473 SER A CA 1
ATOM 3807 C C . SER A 1 473 ? 6.902 2.841 8.860 1.00 84.25 473 SER A C 1
ATOM 3809 O O . SER A 1 473 ? 7.756 3.701 8.666 1.00 84.25 473 SER A O 1
ATOM 3811 N N . LEU A 1 474 ? 6.988 1.617 8.334 1.00 84.38 474 LEU A N 1
ATOM 3812 C CA . LEU A 1 474 ? 8.133 1.153 7.546 1.00 84.38 474 LEU A CA 1
ATOM 3813 C C . LEU A 1 474 ? 8.299 1.908 6.225 1.00 84.38 474 LEU A C 1
ATOM 3815 O O . LEU A 1 474 ? 9.423 2.088 5.771 1.00 84.38 474 LEU A O 1
ATOM 3819 N N . LEU A 1 475 ? 7.191 2.356 5.634 1.00 84.88 475 LEU A N 1
ATOM 3820 C CA . LEU A 1 475 ? 7.159 3.153 4.409 1.00 84.88 475 LEU A CA 1
ATOM 3821 C C . LEU A 1 475 ? 7.477 4.644 4.628 1.00 84.88 475 LEU A C 1
ATOM 3823 O O . LEU A 1 475 ? 7.480 5.405 3.669 1.00 84.88 475 LEU A O 1
ATOM 3827 N N . GLY A 1 476 ? 7.697 5.084 5.868 1.00 82.12 476 GLY A N 1
ATOM 3828 C CA . GLY A 1 476 ? 7.963 6.490 6.176 1.00 82.12 476 GLY A CA 1
ATOM 3829 C C . GLY A 1 476 ? 6.713 7.358 6.318 1.00 82.12 476 GLY A C 1
ATOM 3830 O O . GLY A 1 476 ? 6.818 8.528 6.657 1.00 82.12 476 GLY A O 1
ATOM 3831 N N . GLY A 1 477 ? 5.505 6.807 6.195 1.00 79.50 477 GLY A N 1
ATOM 3832 C CA . GLY A 1 477 ? 4.269 7.576 6.385 1.00 79.50 477 GLY A CA 1
ATOM 3833 C C . GLY A 1 477 ? 4.041 8.088 7.818 1.00 79.50 477 GLY A C 1
ATOM 3834 O O . GLY A 1 477 ? 3.158 8.917 8.032 1.00 79.50 477 GLY A O 1
ATOM 3835 N N . ASN A 1 478 ? 4.799 7.599 8.807 1.00 78.69 478 ASN A N 1
ATOM 3836 C CA . ASN A 1 478 ? 4.789 8.108 10.178 1.00 78.69 478 ASN A CA 1
ATOM 3837 C C . ASN A 1 478 ? 6.112 8.822 10.499 1.00 78.69 478 ASN A C 1
ATOM 3839 O O . ASN A 1 478 ? 7.146 8.172 10.650 1.00 78.69 478 ASN A O 1
ATOM 3843 N N . LYS A 1 479 ? 6.057 10.149 10.657 1.00 76.00 479 LYS A N 1
ATOM 3844 C CA . LYS A 1 479 ? 7.225 11.005 10.935 1.00 76.00 479 LYS A CA 1
ATOM 3845 C C . LYS A 1 479 ? 7.862 10.776 12.308 1.00 76.00 479 LYS A C 1
ATOM 3847 O O . LYS A 1 479 ? 9.012 11.136 12.513 1.00 76.00 479 LYS A O 1
ATOM 3852 N N . GLN A 1 480 ? 7.132 10.185 13.255 1.00 78.88 480 GLN A N 1
ATOM 3853 C CA . GLN A 1 480 ? 7.637 9.920 14.608 1.00 78.88 480 GLN A CA 1
ATOM 3854 C C . GLN A 1 480 ? 8.418 8.604 14.714 1.00 78.88 480 GLN A C 1
ATOM 3856 O O . GLN A 1 480 ? 8.949 8.298 15.778 1.00 78.88 480 GLN A O 1
ATOM 3861 N N . ARG A 1 481 ? 8.443 7.788 13.653 1.00 80.56 481 ARG A N 1
ATOM 3862 C CA . ARG A 1 481 ? 9.078 6.466 13.652 1.00 80.56 481 ARG A CA 1
ATOM 3863 C C . ARG A 1 481 ? 10.139 6.367 12.569 1.00 80.56 481 ARG A C 1
ATOM 3865 O O . ARG A 1 481 ? 9.971 6.904 11.478 1.00 80.56 481 ARG A O 1
ATOM 3872 N N . ILE A 1 482 ? 11.190 5.611 12.873 1.00 83.12 482 ILE A N 1
ATOM 3873 C CA . ILE A 1 482 ? 12.255 5.275 11.928 1.00 83.12 482 ILE A CA 1
ATOM 3874 C C . ILE A 1 482 ? 11.687 4.302 10.884 1.00 83.12 482 ILE A C 1
ATOM 3876 O O . ILE A 1 482 ? 11.165 3.240 11.232 1.00 83.12 482 ILE A O 1
ATOM 3880 N N . SER A 1 483 ? 11.766 4.677 9.610 1.00 88.44 483 SER A N 1
ATOM 3881 C CA . SER A 1 483 ? 11.381 3.846 8.465 1.00 88.44 483 SER A CA 1
ATOM 3882 C C . SER A 1 483 ? 12.525 2.933 8.024 1.00 88.44 483 SER A C 1
ATOM 3884 O O . SER A 1 483 ? 13.658 3.053 8.498 1.00 88.44 483 SER A O 1
ATOM 3886 N N . ILE A 1 484 ? 12.255 2.023 7.081 1.00 86.00 484 ILE A N 1
ATOM 3887 C CA . ILE A 1 484 ? 13.334 1.224 6.484 1.00 86.00 484 ILE A CA 1
ATOM 3888 C C . ILE A 1 484 ? 14.315 2.102 5.697 1.00 86.00 484 ILE A C 1
ATOM 3890 O O . ILE A 1 484 ? 15.511 1.821 5.683 1.00 86.00 484 ILE A O 1
ATOM 3894 N N . PHE A 1 485 ? 13.812 3.169 5.069 1.00 87.69 485 PHE A N 1
ATOM 3895 C CA . PHE A 1 485 ? 14.614 4.084 4.267 1.00 87.69 485 PHE A CA 1
ATOM 3896 C C . PHE A 1 485 ? 15.557 4.883 5.166 1.00 87.69 485 PHE A C 1
ATOM 3898 O O . PHE A 1 485 ? 16.753 4.921 4.896 1.00 87.69 485 PHE A O 1
ATOM 3905 N N . ASP A 1 486 ? 15.057 5.380 6.302 1.00 87.38 486 ASP A N 1
ATOM 3906 C CA . ASP A 1 486 ? 15.874 6.077 7.305 1.00 87.38 486 ASP A CA 1
ATOM 3907 C C . ASP A 1 486 ? 17.006 5.186 7.821 1.00 87.38 486 ASP A C 1
ATOM 3909 O O . ASP A 1 486 ? 18.163 5.593 7.860 1.00 87.38 486 ASP A O 1
ATOM 3913 N N . LYS A 1 487 ? 16.687 3.937 8.185 1.00 84.50 487 LYS A N 1
ATOM 3914 C CA . LYS A 1 487 ? 17.670 2.983 8.716 1.00 84.50 487 LYS A CA 1
ATOM 3915 C C . LYS A 1 487 ? 18.795 2.686 7.722 1.00 84.50 487 LYS A C 1
ATOM 3917 O O . LYS A 1 487 ? 19.922 2.417 8.133 1.00 84.50 487 LYS A O 1
ATOM 3922 N N . LEU A 1 488 ? 18.478 2.694 6.430 1.00 83.38 488 LEU A N 1
ATOM 3923 C CA . LEU A 1 488 ? 19.420 2.426 5.347 1.00 83.38 488 LEU A CA 1
ATOM 3924 C C . LEU A 1 488 ? 20.025 3.706 4.747 1.00 83.38 488 LEU A C 1
ATOM 3926 O O . LEU A 1 488 ? 20.774 3.606 3.779 1.00 83.38 488 LEU A O 1
ATOM 3930 N N . ASN A 1 489 ? 19.743 4.881 5.326 1.00 85.06 489 ASN A N 1
ATOM 3931 C CA . ASN A 1 489 ? 20.157 6.196 4.827 1.00 85.06 489 ASN A CA 1
ATOM 3932 C C . ASN A 1 489 ? 19.760 6.440 3.357 1.00 85.06 489 ASN A C 1
ATOM 3934 O O . ASN A 1 489 ? 20.542 6.964 2.565 1.00 85.06 489 ASN A O 1
ATOM 3938 N N . LEU A 1 490 ? 18.545 6.034 2.986 1.00 82.06 490 LEU A N 1
ATOM 3939 C CA . LEU A 1 490 ? 17.964 6.255 1.664 1.00 82.06 490 LEU A CA 1
ATOM 3940 C C . LEU A 1 490 ? 17.060 7.491 1.698 1.00 82.06 490 LEU A C 1
ATOM 3942 O O . LEU A 1 490 ? 16.075 7.527 2.436 1.00 82.06 490 LEU A O 1
ATOM 3946 N N . THR A 1 491 ? 17.393 8.491 0.886 1.00 85.00 491 THR A N 1
ATOM 3947 C CA . THR A 1 491 ? 16.686 9.777 0.795 1.00 85.00 491 THR A CA 1
ATOM 3948 C C . THR A 1 491 ? 16.271 10.084 -0.640 1.00 85.00 491 THR A C 1
ATOM 3950 O O . THR A 1 491 ? 16.795 9.493 -1.594 1.00 85.00 491 THR A O 1
ATOM 3953 N N . GLU A 1 492 ? 15.350 11.035 -0.776 1.00 79.75 492 GLU A N 1
ATOM 3954 C CA . GLU A 1 492 ? 15.038 11.724 -2.028 1.00 79.75 492 GLU A CA 1
ATOM 3955 C C . GLU A 1 492 ? 16.267 12.492 -2.557 1.00 79.75 492 GLU A C 1
ATOM 3957 O O . GLU A 1 492 ? 17.247 12.706 -1.833 1.00 79.75 492 GLU A O 1
ATOM 3962 N N . ASP A 1 493 ? 16.227 12.914 -3.825 1.00 67.88 493 ASP A N 1
ATOM 3963 C CA . ASP A 1 493 ? 17.358 13.587 -4.490 1.00 67.88 493 ASP A CA 1
ATOM 3964 C C . ASP A 1 493 ? 17.694 14.954 -3.861 1.00 67.88 493 ASP A C 1
ATOM 3966 O O . ASP A 1 493 ? 18.843 15.390 -3.876 1.00 67.88 493 ASP A O 1
ATOM 3970 N N . ASN A 1 494 ? 16.705 15.613 -3.254 1.00 71.31 494 ASN A N 1
ATOM 3971 C CA . ASN A 1 494 ? 16.860 16.858 -2.495 1.00 71.31 494 ASN A CA 1
ATOM 3972 C C . ASN A 1 494 ? 17.322 16.632 -1.037 1.00 71.31 494 ASN A C 1
ATOM 3974 O O . ASN A 1 494 ? 17.393 17.584 -0.262 1.00 71.31 494 ASN A O 1
ATOM 3978 N N . GLY A 1 495 ? 17.616 15.385 -0.650 1.00 75.81 495 GLY A N 1
ATOM 3979 C CA . GLY A 1 495 ? 17.995 15.006 0.712 1.00 75.81 495 GLY A CA 1
ATOM 3980 C C . GLY A 1 495 ? 16.817 14.838 1.675 1.00 75.81 495 GLY A C 1
ATOM 3981 O O . GLY A 1 495 ? 17.035 14.513 2.843 1.00 75.81 495 GLY A O 1
ATOM 3982 N N . GLU A 1 496 ? 15.576 15.026 1.220 1.00 83.50 496 GLU A N 1
ATOM 3983 C CA . GLU A 1 496 ? 14.396 14.797 2.048 1.00 83.50 496 GLU A CA 1
ATOM 3984 C C . GLU A 1 496 ? 14.160 13.308 2.312 1.00 83.50 496 GLU A C 1
ATOM 3986 O O . GLU A 1 496 ? 14.615 12.405 1.603 1.00 83.50 496 GLU A O 1
ATOM 3991 N N . ARG A 1 497 ? 13.414 13.045 3.379 1.00 85.25 497 ARG A N 1
ATOM 3992 C CA . ARG A 1 497 ? 13.029 11.699 3.777 1.00 85.25 497 ARG A CA 1
ATOM 3993 C C . ARG A 1 497 ? 12.008 11.114 2.802 1.00 85.25 497 ARG A C 1
ATOM 3995 O O . ARG A 1 497 ? 11.010 11.757 2.495 1.00 85.25 497 ARG A O 1
ATOM 4002 N N . ILE A 1 498 ? 12.209 9.858 2.407 1.00 83.94 498 ILE A N 1
ATOM 4003 C CA . ILE A 1 498 ? 11.249 9.127 1.572 1.00 83.94 498 ILE A CA 1
ATOM 4004 C C . ILE A 1 498 ? 9.988 8.821 2.393 1.00 83.94 498 ILE A C 1
ATOM 4006 O O . ILE A 1 498 ? 10.041 8.103 3.397 1.00 83.94 498 ILE A O 1
ATOM 4010 N N . GLU A 1 499 ? 8.837 9.331 1.950 1.00 82.25 499 GLU A N 1
ATOM 4011 C CA . GLU A 1 499 ? 7.539 9.100 2.590 1.00 82.25 499 GLU A CA 1
ATOM 4012 C C . GLU A 1 499 ? 6.552 8.457 1.619 1.00 82.25 499 GLU A C 1
ATOM 4014 O O . GLU A 1 499 ? 6.029 9.087 0.701 1.00 82.25 499 GLU A O 1
ATOM 4019 N N . LEU A 1 500 ? 6.242 7.182 1.856 1.00 76.62 500 LEU A N 1
ATOM 4020 C CA . LEU A 1 500 ? 5.285 6.433 1.058 1.00 76.62 500 LEU A CA 1
ATOM 4021 C C . LEU A 1 500 ? 4.021 6.108 1.861 1.00 76.62 500 LEU A C 1
ATOM 4023 O O . LEU A 1 500 ? 4.048 5.609 2.986 1.00 76.62 500 LEU A O 1
ATOM 4027 N N . ASN A 1 501 ? 2.861 6.352 1.257 1.00 70.75 501 ASN A N 1
ATOM 4028 C CA . ASN A 1 501 ? 1.583 5.888 1.776 1.00 70.75 501 ASN A CA 1
ATOM 4029 C C . ASN A 1 501 ? 1.341 4.425 1.331 1.00 70.75 501 ASN A C 1
ATOM 4031 O O . ASN A 1 501 ? 1.577 4.094 0.167 1.00 70.75 501 ASN A O 1
ATOM 4035 N N . PRO A 1 502 ? 0.803 3.547 2.200 1.00 64.94 502 PRO A N 1
ATOM 4036 C CA . PRO A 1 502 ? 0.412 2.174 1.853 1.00 64.94 502 PRO A CA 1
ATOM 4037 C C . PRO A 1 502 ? -0.466 2.010 0.596 1.00 64.94 502 PRO A C 1
ATOM 4039 O O . PRO A 1 502 ? -0.545 0.920 0.035 1.00 64.94 502 PRO A O 1
ATOM 4042 N N . HIS A 1 503 ? -1.161 3.064 0.155 1.00 65.12 503 HIS A N 1
ATOM 4043 C CA . HIS A 1 503 ? -1.973 3.073 -1.065 1.00 65.12 503 HIS A CA 1
ATOM 4044 C C . HIS A 1 503 ? -1.205 3.452 -2.348 1.00 65.12 503 HIS A C 1
ATOM 4046 O O . HIS A 1 503 ? -1.770 3.332 -3.436 1.00 65.12 503 HIS A O 1
ATOM 4052 N N . ILE A 1 504 ? 0.055 3.891 -2.257 1.00 60.31 504 ILE A N 1
ATOM 4053 C CA . ILE A 1 504 ? 0.847 4.404 -3.390 1.00 60.31 504 ILE A CA 1
ATOM 4054 C C . ILE A 1 504 ? 1.100 3.369 -4.496 1.00 60.31 504 ILE A C 1
ATOM 4056 O O . ILE A 1 504 ? 0.877 3.728 -5.653 1.00 60.31 504 ILE A O 1
ATOM 4060 N N . PRO A 1 505 ? 1.454 2.094 -4.219 1.00 56.59 505 PRO A N 1
ATOM 4061 C CA . PRO A 1 505 ? 1.654 1.100 -5.282 1.00 56.59 505 PRO A CA 1
ATOM 4062 C C . PRO A 1 505 ? 0.437 0.973 -6.211 1.00 56.59 505 PRO A C 1
ATOM 4064 O O . PRO A 1 505 ? 0.562 0.912 -7.434 1.00 56.59 505 PRO A O 1
ATOM 4067 N N . ARG A 1 506 ? -0.770 1.065 -5.636 1.00 60.03 506 ARG A N 1
ATOM 4068 C CA . ARG A 1 506 ? -2.029 1.085 -6.385 1.00 60.03 506 ARG A CA 1
ATOM 4069 C C . ARG A 1 506 ? -2.212 2.369 -7.195 1.00 60.03 506 ARG A C 1
ATOM 4071 O O . ARG A 1 506 ? -2.763 2.300 -8.292 1.00 60.03 506 ARG A O 1
ATOM 4078 N N . HIS A 1 507 ? -1.813 3.531 -6.679 1.00 57.50 507 HIS A N 1
ATOM 4079 C CA . HIS A 1 507 ? -1.871 4.783 -7.441 1.00 57.50 507 HIS A CA 1
ATOM 4080 C C . HIS A 1 507 ? -0.977 4.709 -8.682 1.00 57.50 507 HIS A C 1
ATOM 4082 O O . HIS A 1 507 ? -1.464 4.993 -9.771 1.00 57.50 507 HIS A O 1
ATOM 4088 N N . ASN A 1 508 ? 0.246 4.195 -8.543 1.00 54.44 508 ASN A N 1
ATOM 4089 C CA . ASN A 1 508 ? 1.196 4.081 -9.648 1.00 54.44 508 ASN A CA 1
ATOM 4090 C C . ASN A 1 508 ? 0.713 3.130 -10.738 1.00 54.44 508 ASN A C 1
ATOM 4092 O O . ASN A 1 508 ? 0.711 3.517 -11.897 1.00 54.44 508 ASN A O 1
ATOM 4096 N N . ILE A 1 509 ? 0.239 1.925 -10.399 1.00 54.78 509 ILE A N 1
ATOM 4097 C CA . ILE A 1 509 ? -0.258 0.991 -11.422 1.00 54.78 509 ILE A CA 1
ATOM 4098 C C . ILE A 1 509 ? -1.463 1.569 -12.159 1.00 54.78 509 ILE A C 1
ATOM 4100 O O . ILE A 1 509 ? -1.556 1.435 -13.369 1.00 54.78 509 ILE A O 1
ATOM 4104 N N . ASN A 1 510 ? -2.385 2.246 -11.471 1.00 49.81 510 ASN A N 1
ATOM 4105 C CA . ASN A 1 510 ? -3.521 2.860 -12.160 1.00 49.81 510 ASN A CA 1
ATOM 4106 C C . ASN A 1 510 ? -3.090 3.997 -13.093 1.00 49.81 510 ASN A C 1
ATOM 4108 O O . ASN A 1 510 ? -3.674 4.128 -14.165 1.00 49.81 510 ASN A O 1
ATOM 4112 N N . THR A 1 511 ? -2.060 4.758 -12.721 1.00 47.62 511 THR A N 1
ATOM 4113 C CA . THR A 1 511 ? -1.428 5.756 -13.589 1.00 47.62 511 THR A CA 1
ATOM 4114 C C . THR A 1 511 ? -0.707 5.087 -14.767 1.00 47.62 511 THR A C 1
ATOM 4116 O O . THR A 1 511 ? -0.931 5.483 -15.902 1.00 47.62 511 THR A O 1
ATOM 4119 N N . PHE A 1 512 ? 0.060 4.013 -14.552 1.00 46.97 512 PHE A N 1
ATOM 4120 C CA . PHE A 1 512 ? 0.736 3.252 -15.614 1.00 46.97 512 PHE A CA 1
ATOM 4121 C C . PHE A 1 512 ? -0.246 2.589 -16.591 1.00 46.97 512 PHE A C 1
ATOM 4123 O O . PHE A 1 512 ? -0.055 2.677 -17.801 1.00 46.97 512 PHE A O 1
ATOM 4130 N N . LEU A 1 513 ? -1.317 1.966 -16.091 1.00 43.75 513 LEU A N 1
ATOM 4131 C CA . LEU A 1 513 ? -2.341 1.326 -16.921 1.00 43.75 513 LEU A CA 1
ATOM 4132 C C . LEU A 1 513 ? -3.137 2.366 -17.726 1.00 43.75 513 LEU A C 1
ATOM 4134 O O . LEU A 1 513 ? -3.425 2.130 -18.900 1.00 43.75 513 LEU A O 1
ATOM 4138 N N . ALA A 1 514 ? -3.415 3.536 -17.143 1.00 39.41 514 ALA A N 1
ATOM 4139 C CA . ALA A 1 514 ? -4.027 4.658 -17.853 1.00 39.41 514 ALA A CA 1
ATOM 4140 C C . ALA A 1 514 ? -3.084 5.271 -18.908 1.00 39.41 514 ALA A C 1
ATOM 4142 O O . ALA A 1 514 ? -3.512 5.517 -20.031 1.00 39.41 514 ALA A O 1
ATOM 4143 N N . ILE A 1 515 ? -1.788 5.432 -18.601 1.00 36.97 515 ILE A N 1
ATOM 4144 C CA . ILE A 1 515 ? -0.751 5.839 -19.571 1.00 36.97 515 ILE A CA 1
ATOM 4145 C C . ILE A 1 515 ? -0.641 4.825 -20.722 1.00 36.97 515 ILE A C 1
ATOM 4147 O O . ILE A 1 515 ? -0.382 5.212 -21.861 1.00 36.97 515 ILE A O 1
ATOM 4151 N N . SER A 1 516 ? -0.851 3.534 -20.444 1.00 34.72 516 SER A N 1
ATOM 4152 C CA . SER A 1 516 ? -0.825 2.462 -21.448 1.00 34.72 516 SER A CA 1
ATOM 4153 C C . SER A 1 516 ? -2.094 2.354 -22.306 1.00 34.72 516 SER A C 1
ATOM 4155 O O . SER A 1 516 ? -2.142 1.509 -23.195 1.00 34.72 516 SER A O 1
ATOM 4157 N N . GLY A 1 517 ? -3.114 3.190 -22.065 1.00 33.66 517 GLY A N 1
ATOM 4158 C CA . GLY A 1 517 ? -4.342 3.224 -22.867 1.00 33.66 517 GLY A CA 1
ATOM 4159 C C . GLY A 1 517 ? -5.295 2.043 -22.645 1.00 33.66 517 GLY A C 1
ATOM 4160 O O . GLY A 1 517 ? -6.169 1.805 -23.478 1.00 33.66 517 GLY A O 1
ATOM 4161 N N . LEU A 1 518 ? -5.149 1.289 -21.547 1.00 36.31 518 LEU A N 1
ATOM 4162 C CA . LEU A 1 518 ? -6.068 0.196 -21.222 1.00 36.31 518 LEU A CA 1
ATOM 4163 C C . LEU A 1 518 ? -7.462 0.736 -20.895 1.00 36.31 518 LEU A C 1
ATOM 4165 O O . LEU A 1 518 ? -7.626 1.678 -20.126 1.00 36.31 518 LEU A O 1
ATOM 4169 N N . THR A 1 519 ? -8.478 0.087 -21.453 1.00 36.88 519 THR A N 1
ATOM 4170 C CA . THR A 1 519 ? -9.884 0.456 -21.262 1.00 36.88 519 THR A CA 1
ATOM 4171 C C . THR A 1 519 ? -10.340 0.306 -19.803 1.00 36.88 519 THR A C 1
ATOM 4173 O O . THR A 1 519 ? -9.952 -0.653 -19.127 1.00 36.88 519 THR A O 1
ATOM 4176 N N . ASP A 1 520 ? -11.260 1.164 -19.352 1.00 38.81 520 ASP A N 1
ATOM 4177 C CA . ASP A 1 520 ? -11.750 1.217 -17.965 1.00 38.81 520 ASP A CA 1
ATOM 4178 C C . ASP A 1 520 ? -12.273 -0.115 -17.428 1.00 38.81 520 ASP A C 1
ATOM 4180 O O . ASP A 1 520 ? -12.071 -0.448 -16.263 1.00 38.81 520 ASP A O 1
ATOM 4184 N N . HIS A 1 521 ? -12.939 -0.908 -18.258 1.00 37.12 521 HIS A N 1
ATOM 4185 C CA . HIS A 1 521 ? -13.482 -2.193 -17.831 1.00 37.12 521 HIS A CA 1
ATOM 4186 C C . HIS A 1 521 ? -12.366 -3.207 -17.521 1.00 37.12 521 HIS A C 1
ATOM 4188 O O . HIS A 1 521 ? -12.406 -3.860 -16.477 1.00 37.12 521 HIS A O 1
ATOM 4194 N N . LEU A 1 522 ? -11.321 -3.272 -18.354 1.00 36.59 522 LEU A N 1
ATOM 4195 C CA . LEU A 1 522 ? -10.145 -4.119 -18.122 1.00 36.59 522 LEU A CA 1
ATOM 4196 C C . LEU A 1 522 ? -9.326 -3.635 -16.925 1.00 36.59 522 LEU A C 1
ATOM 4198 O O . LEU A 1 522 ? -8.912 -4.443 -16.097 1.00 36.59 522 LEU A O 1
ATOM 4202 N N . GLN A 1 523 ? -9.159 -2.321 -16.766 1.00 44.19 523 GLN A N 1
ATOM 4203 C CA . GLN A 1 523 ? -8.511 -1.755 -15.585 1.00 44.19 523 GLN A CA 1
ATOM 4204 C C . GLN A 1 523 ? -9.296 -2.084 -14.303 1.00 44.19 523 GLN A C 1
ATOM 4206 O O . GLN A 1 523 ? -8.704 -2.455 -13.293 1.00 44.19 523 GLN A O 1
ATOM 4211 N N . ALA A 1 524 ? -10.631 -1.999 -14.316 1.00 42.78 524 ALA A N 1
ATOM 4212 C CA . ALA A 1 524 ? -11.460 -2.358 -13.161 1.00 42.78 524 ALA A CA 1
ATOM 4213 C C . ALA A 1 524 ? -11.339 -3.852 -12.819 1.00 42.78 524 ALA A C 1
ATOM 4215 O O . ALA A 1 524 ? -11.187 -4.196 -11.643 1.00 42.78 524 ALA A O 1
ATOM 4216 N N . MET A 1 525 ? -11.339 -4.710 -13.842 1.00 40.03 525 MET A N 1
ATOM 4217 C CA . MET A 1 525 ? -11.193 -6.160 -13.721 1.00 40.03 525 MET A CA 1
ATOM 4218 C C . MET A 1 525 ? -9.823 -6.553 -13.150 1.00 40.03 525 MET A C 1
ATOM 4220 O O . MET A 1 525 ? -9.766 -7.287 -12.165 1.00 40.03 525 MET A O 1
ATOM 4224 N N . LEU A 1 526 ? -8.734 -5.999 -13.693 1.00 37.28 526 LEU A N 1
ATOM 4225 C CA . LEU A 1 526 ? -7.364 -6.224 -13.215 1.00 37.28 526 LEU A CA 1
ATOM 4226 C C . LEU A 1 526 ? -7.163 -5.731 -11.774 1.00 37.28 526 LEU A C 1
ATOM 4228 O O . LEU A 1 526 ? -6.431 -6.339 -11.001 1.00 37.28 526 LEU A O 1
ATOM 4232 N N . MET A 1 527 ? -7.843 -4.647 -11.387 1.00 47.31 527 MET A N 1
ATOM 4233 C CA . MET A 1 527 ? -7.714 -4.019 -10.065 1.00 47.31 527 MET A CA 1
ATOM 4234 C C . MET A 1 527 ? -8.730 -4.530 -9.023 1.00 47.31 527 MET A C 1
ATOM 4236 O O . MET A 1 527 ? -8.816 -3.951 -7.927 1.00 47.31 527 MET A O 1
ATOM 4240 N N . GLY A 1 528 ? -9.535 -5.548 -9.362 1.00 40.94 528 GLY A N 1
ATOM 4241 C CA . GLY A 1 528 ? -10.525 -6.177 -8.477 1.00 40.94 528 GLY A CA 1
ATOM 4242 C C . GLY A 1 528 ? -11.691 -5.275 -8.053 1.00 40.94 528 GLY A C 1
ATOM 4243 O O . GLY A 1 528 ? -12.201 -5.405 -6.935 1.00 40.94 528 GLY A O 1
ATOM 4244 N N . ARG A 1 529 ? -12.088 -4.313 -8.893 1.00 48.44 529 ARG A N 1
ATOM 4245 C CA . ARG A 1 529 ? -13.145 -3.329 -8.603 1.00 48.44 529 ARG A CA 1
ATOM 4246 C C . ARG A 1 529 ? -14.488 -3.821 -9.150 1.00 48.44 529 ARG A C 1
ATOM 4248 O O . ARG A 1 529 ? -14.561 -4.237 -10.298 1.00 48.44 529 ARG A O 1
ATOM 4255 N N . ILE A 1 530 ? -15.546 -3.741 -8.339 1.00 35.06 530 ILE A N 1
ATOM 4256 C CA . ILE A 1 530 ? -16.924 -4.021 -8.792 1.00 35.06 530 ILE A CA 1
ATOM 4257 C C . ILE A 1 530 ? -17.471 -2.874 -9.651 1.00 35.06 530 ILE A C 1
ATOM 4259 O O . ILE A 1 530 ? -18.185 -3.106 -10.616 1.00 35.06 530 ILE A O 1
ATOM 4263 N N . ASP A 1 531 ? -17.138 -1.634 -9.292 1.00 39.31 531 ASP A N 1
ATOM 4264 C CA . ASP A 1 531 ? -17.673 -0.433 -9.930 1.00 39.31 531 ASP A CA 1
ATOM 4265 C C . ASP A 1 531 ? -16.596 0.236 -10.795 1.00 39.31 531 ASP A C 1
ATOM 4267 O O . ASP A 1 531 ? -15.572 0.703 -10.285 1.00 39.31 531 ASP A O 1
ATOM 4271 N N . ILE A 1 532 ? -16.842 0.268 -12.108 1.00 36.41 532 ILE A N 1
ATOM 4272 C CA . ILE A 1 532 ? -15.946 0.817 -13.138 1.00 36.41 532 ILE A CA 1
ATOM 4273 C C . ILE A 1 532 ? -15.756 2.332 -12.956 1.00 36.41 532 ILE A C 1
ATOM 4275 O O . ILE A 1 532 ? -14.672 2.853 -13.223 1.00 36.41 532 ILE A O 1
ATOM 4279 N N . THR A 1 533 ? -16.740 3.045 -12.394 1.00 40.03 533 THR A N 1
ATOM 4280 C CA . THR A 1 533 ? -16.657 4.501 -12.160 1.00 40.03 533 THR A CA 1
ATOM 4281 C C . THR A 1 533 ? -15.573 4.881 -11.145 1.00 40.03 533 THR A C 1
ATOM 4283 O O . THR A 1 533 ? -15.120 6.027 -11.095 1.00 40.03 533 THR A O 1
ATOM 4286 N N . GLN A 1 534 ? -15.060 3.903 -10.387 1.00 40.53 534 GLN A N 1
ATOM 4287 C CA . GLN A 1 534 ? -13.898 4.082 -9.520 1.00 40.53 534 GLN A CA 1
ATOM 4288 C C . GLN A 1 534 ? -12.607 4.378 -10.305 1.00 40.53 534 GLN A C 1
ATOM 4290 O O . GLN A 1 534 ? -11.667 4.914 -9.720 1.00 40.53 534 GLN A O 1
ATOM 4295 N N . ASN A 1 535 ? -12.522 4.052 -11.599 1.00 44.25 535 ASN A N 1
ATOM 4296 C CA . ASN A 1 535 ? -11.329 4.288 -12.429 1.00 44.25 535 ASN A CA 1
ATOM 4297 C C . ASN A 1 535 ? -11.168 5.751 -12.861 1.00 44.25 535 ASN A C 1
ATOM 4299 O O . ASN A 1 535 ? -10.043 6.243 -12.908 1.00 44.25 535 ASN A O 1
ATOM 4303 N N . GLN A 1 536 ? -12.273 6.484 -13.015 1.00 42.81 536 GLN A N 1
ATOM 4304 C CA . GLN A 1 536 ? -12.275 7.897 -13.419 1.00 42.81 536 GLN A CA 1
ATOM 4305 C C . GLN A 1 536 ? -11.554 8.824 -12.423 1.00 42.81 536 GLN A C 1
ATOM 4307 O O . GLN A 1 536 ? -11.072 9.887 -12.788 1.00 42.81 536 GLN A O 1
ATOM 4312 N N . PHE A 1 537 ? -11.421 8.424 -11.152 1.00 39.50 537 PHE A N 1
ATOM 4313 C CA . PHE A 1 537 ? -10.641 9.168 -10.148 1.00 39.50 537 PHE A CA 1
ATOM 4314 C C . PHE A 1 537 ? -9.123 9.176 -10.416 1.00 39.50 537 PHE A C 1
ATOM 4316 O O . PHE A 1 537 ? -8.395 9.922 -9.758 1.00 39.50 537 PHE A O 1
ATOM 4323 N N . TYR A 1 538 ? -8.650 8.323 -11.328 1.00 43.03 538 TYR A N 1
ATOM 4324 C CA . TYR A 1 538 ? -7.234 8.107 -11.628 1.00 43.03 538 TYR A CA 1
ATOM 4325 C C . TYR A 1 538 ? -6.839 8.643 -13.015 1.00 43.03 538 TYR A C 1
ATOM 4327 O O . TYR A 1 538 ? -5.696 9.049 -13.179 1.00 43.03 538 TYR A O 1
ATOM 4335 N N . GLN A 1 539 ? -7.779 8.724 -13.969 1.00 36.09 539 GLN A N 1
ATOM 4336 C CA . GLN A 1 539 ? -7.562 9.293 -15.312 1.00 36.09 539 GLN A CA 1
ATOM 4337 C C . GLN A 1 539 ? -7.246 10.794 -15.286 1.00 36.09 539 GLN A C 1
ATOM 4339 O O . GLN A 1 539 ? -6.274 11.218 -15.897 1.00 36.09 539 GLN A O 1
ATOM 4344 N N . HIS A 1 540 ? -7.958 11.576 -14.470 1.00 38.09 540 HIS A N 1
ATOM 4345 C CA . HIS A 1 540 ? -7.700 13.018 -14.322 1.00 38.09 540 HIS A CA 1
ATOM 4346 C C . HIS A 1 540 ? -6.338 13.357 -13.686 1.00 38.09 540 HIS A C 1
ATOM 4348 O O . HIS A 1 540 ? -5.940 14.512 -13.663 1.00 38.09 540 HIS A O 1
ATOM 4354 N N . ARG A 1 541 ? -5.622 12.365 -13.131 1.00 37.56 541 ARG A N 1
ATOM 4355 C CA . ARG A 1 541 ? -4.245 12.530 -12.623 1.00 37.56 541 ARG A CA 1
ATOM 4356 C C . ARG A 1 541 ? -3.174 12.134 -13.642 1.00 37.56 541 ARG A C 1
ATOM 4358 O O . ARG A 1 541 ? -1.997 12.300 -13.371 1.00 37.56 541 ARG A O 1
ATOM 4365 N N . VAL A 1 542 ? -3.584 11.536 -14.760 1.00 36.88 542 VAL A N 1
ATOM 4366 C CA . VAL A 1 542 ? -2.732 11.145 -15.898 1.00 36.88 542 VAL A CA 1
ATOM 4367 C C . VAL A 1 542 ? -2.756 12.237 -16.972 1.00 36.88 542 VAL A C 1
ATOM 4369 O O . VAL A 1 542 ? -1.820 12.356 -17.761 1.00 36.88 542 VAL A O 1
ATOM 4372 N N . GLU A 1 543 ? -3.824 13.039 -16.979 1.00 34.97 543 GLU A N 1
ATOM 4373 C CA . GLU A 1 543 ? -3.955 14.272 -17.756 1.00 34.97 543 GLU A CA 1
ATOM 4374 C C . GLU A 1 543 ? -3.092 15.419 -17.210 1.00 34.97 543 GLU A C 1
ATOM 4376 O O . GLU A 1 543 ? -2.948 16.406 -17.925 1.00 34.97 543 GLU A O 1
ATOM 4381 N N . SER A 1 544 ? -2.464 15.306 -16.020 1.00 36.78 544 SER A N 1
ATOM 4382 C CA . SER A 1 544 ? -1.474 16.319 -15.649 1.00 36.78 544 SER A CA 1
ATOM 4383 C C . SER A 1 544 ? -0.307 16.294 -16.593 1.00 36.78 544 SER A C 1
ATOM 4385 O O . SER A 1 544 ? 0.481 15.341 -16.676 1.00 36.78 544 SER A O 1
ATOM 4387 N N . PHE A 1 545 ? -0.177 17.451 -17.213 1.00 35.06 545 PHE A N 1
ATOM 4388 C CA . PHE A 1 545 ? 0.965 17.875 -17.970 1.00 35.06 545 PHE A CA 1
ATOM 4389 C C . PHE A 1 545 ? 2.263 17.571 -17.223 1.00 35.06 545 PHE A C 1
ATOM 4391 O O . PHE A 1 545 ? 3.160 16.962 -17.794 1.00 35.06 545 PHE A O 1
ATOM 4398 N N . ASN A 1 546 ? 2.291 17.803 -15.907 1.00 34.69 546 ASN A N 1
ATOM 4399 C CA . ASN A 1 546 ? 3.446 17.581 -15.044 1.00 34.69 546 ASN A CA 1
ATOM 4400 C C . ASN A 1 546 ? 3.863 16.120 -14.835 1.00 34.69 546 ASN A C 1
ATOM 4402 O O . ASN A 1 546 ? 5.032 15.917 -14.575 1.00 34.69 546 ASN A O 1
ATOM 4406 N N . TYR A 1 547 ? 3.047 15.070 -14.980 1.00 37.47 547 TYR A N 1
ATOM 4407 C CA . TYR A 1 547 ? 3.570 13.689 -14.821 1.00 37.47 547 TYR A CA 1
ATOM 4408 C C . TYR A 1 547 ? 4.112 13.100 -16.118 1.00 37.47 547 TYR A C 1
ATOM 4410 O O . TYR A 1 547 ? 5.140 12.412 -16.107 1.00 37.47 547 TYR A O 1
ATOM 4418 N N . LYS A 1 548 ? 3.471 13.423 -17.249 1.00 36.00 548 LYS A N 1
ATOM 4419 C CA . LYS A 1 548 ? 4.079 13.203 -18.563 1.00 36.00 548 LYS A CA 1
ATOM 4420 C C . LYS A 1 548 ? 5.364 14.026 -18.623 1.00 36.00 548 LYS A C 1
ATOM 4422 O O . LYS A 1 548 ? 6.433 13.429 -18.686 1.00 36.00 548 LYS A O 1
ATOM 4427 N N . ALA A 1 549 ? 5.274 15.345 -18.463 1.00 33.94 549 ALA A N 1
ATOM 4428 C CA . ALA A 1 549 ? 6.387 16.280 -18.558 1.00 33.94 549 ALA A CA 1
ATOM 4429 C C . ALA A 1 549 ? 7.445 16.129 -17.462 1.00 33.94 549 ALA A C 1
ATOM 4431 O O . ALA A 1 549 ? 8.587 16.297 -17.812 1.00 33.94 549 ALA A O 1
ATOM 4432 N N . SER A 1 550 ? 7.172 15.755 -16.205 1.00 34.16 550 SER A N 1
ATOM 4433 C CA . SER A 1 550 ? 8.225 15.572 -15.175 1.00 34.16 550 SER A CA 1
ATOM 4434 C C . SER A 1 550 ? 8.925 14.226 -15.282 1.00 34.16 550 SER A C 1
ATOM 4436 O O . SER A 1 550 ? 10.130 14.169 -15.077 1.00 34.16 550 SER A O 1
ATOM 4438 N N . SER A 1 551 ? 8.240 13.142 -15.677 1.00 35.53 551 SER A N 1
ATOM 4439 C CA . SER A 1 551 ? 8.960 11.902 -16.022 1.00 35.53 551 SER A CA 1
ATOM 4440 C C . SER A 1 551 ? 9.855 12.097 -17.256 1.00 35.53 551 SER A C 1
ATOM 4442 O O . SER A 1 551 ? 10.922 11.497 -17.346 1.00 35.53 551 SER A O 1
ATOM 4444 N N . LEU A 1 552 ? 9.459 13.005 -18.157 1.00 36.84 552 LEU A N 1
ATOM 4445 C CA . LEU A 1 552 ? 10.214 13.419 -19.343 1.00 36.84 552 LEU A CA 1
ATOM 4446 C C . LEU A 1 552 ? 11.260 14.507 -19.078 1.00 36.84 552 LEU A C 1
ATOM 4448 O O . LEU A 1 552 ? 12.309 14.512 -19.710 1.00 36.84 552 LEU A O 1
ATOM 4452 N N . ALA A 1 553 ? 11.005 15.410 -18.138 1.00 31.80 553 ALA A N 1
ATOM 4453 C CA . ALA A 1 553 ? 11.874 16.511 -17.756 1.00 31.80 553 ALA A CA 1
ATOM 4454 C C . ALA A 1 553 ? 12.916 16.039 -16.753 1.00 31.80 553 ALA A C 1
ATOM 4456 O O . ALA A 1 553 ? 14.004 16.570 -16.765 1.00 31.80 553 ALA A O 1
ATOM 4457 N N . ILE A 1 554 ? 12.693 14.981 -15.970 1.00 35.53 554 ILE A N 1
ATOM 4458 C CA . ILE A 1 554 ? 13.769 14.306 -15.221 1.00 35.53 554 ILE A CA 1
ATOM 4459 C C . ILE A 1 554 ? 14.759 13.621 -16.184 1.00 35.53 554 ILE A C 1
ATOM 4461 O O . ILE A 1 554 ? 15.959 13.567 -15.905 1.00 35.53 554 ILE A O 1
ATOM 4465 N N . MET A 1 555 ? 14.283 13.171 -17.351 1.00 35.81 555 MET A N 1
ATOM 4466 C CA . MET A 1 555 ? 15.139 12.693 -18.444 1.00 35.81 555 MET A CA 1
ATOM 4467 C C . MET A 1 555 ? 15.820 13.841 -19.219 1.00 35.81 555 MET A C 1
ATOM 4469 O O . MET A 1 555 ? 16.900 13.634 -19.764 1.00 35.81 555 MET A O 1
ATOM 4473 N N . ALA A 1 556 ? 15.249 15.054 -19.240 1.00 33.53 556 ALA A N 1
ATOM 4474 C CA . ALA A 1 556 ? 15.798 16.212 -19.964 1.00 33.53 556 ALA A CA 1
ATOM 4475 C C . ALA A 1 556 ? 16.624 17.206 -19.106 1.00 33.53 556 ALA A C 1
ATOM 4477 O O . ALA A 1 556 ? 17.572 17.796 -19.614 1.00 33.53 556 ALA A O 1
ATOM 4478 N N . LEU A 1 557 ? 16.312 17.393 -17.817 1.00 31.30 557 LEU A N 1
ATOM 4479 C CA . LEU A 1 557 ? 16.917 18.368 -16.886 1.00 31.30 557 LEU A CA 1
ATOM 4480 C C . LEU A 1 557 ? 18.189 17.849 -16.209 1.00 31.30 557 LEU A C 1
ATOM 4482 O O . LEU A 1 557 ? 19.009 18.646 -15.762 1.00 31.30 557 LEU A O 1
ATOM 4486 N N . ASN A 1 558 ? 18.430 16.536 -16.211 1.00 36.56 558 ASN A N 1
ATOM 4487 C CA . ASN A 1 558 ? 19.726 15.977 -15.811 1.00 36.56 558 ASN A CA 1
ATOM 4488 C C . ASN A 1 558 ? 20.858 16.283 -16.821 1.00 36.56 558 ASN A C 1
ATOM 4490 O O . ASN A 1 558 ? 21.994 15.873 -16.596 1.00 36.56 558 ASN A O 1
ATOM 4494 N N . ASN A 1 559 ? 20.568 17.009 -17.910 1.00 38.03 559 ASN A N 1
ATOM 4495 C CA . ASN A 1 559 ? 21.540 17.395 -18.936 1.00 38.03 559 ASN A CA 1
ATOM 4496 C C . ASN A 1 559 ? 22.314 18.696 -18.646 1.00 38.03 559 ASN A C 1
ATOM 4498 O O . ASN A 1 559 ? 23.176 19.031 -19.455 1.00 38.03 559 ASN A O 1
ATOM 4502 N N . ASN A 1 560 ? 22.058 19.419 -17.543 1.00 35.09 560 ASN A N 1
ATOM 4503 C CA . ASN A 1 560 ? 22.773 20.664 -17.202 1.00 35.09 560 ASN A CA 1
ATOM 4504 C C . ASN A 1 560 ? 23.052 20.796 -15.686 1.00 35.09 560 ASN A C 1
ATOM 4506 O O . ASN A 1 560 ? 22.508 21.672 -15.017 1.00 35.09 560 ASN A O 1
ATOM 4510 N N . SER A 1 561 ? 23.930 19.957 -15.128 1.00 26.73 561 SER A N 1
ATOM 4511 C CA . SER A 1 561 ? 24.402 20.094 -13.738 1.00 26.73 561 SER A CA 1
ATOM 4512 C C . SER A 1 561 ? 25.678 20.937 -13.587 1.00 26.73 561 SER A C 1
ATOM 4514 O O . SER A 1 561 ? 26.469 20.676 -12.686 1.00 26.73 561 SER A O 1
ATOM 4516 N N . GLU A 1 562 ? 25.884 21.952 -14.428 1.00 30.05 562 GLU A N 1
ATOM 4517 C CA . GLU A 1 562 ? 26.928 22.965 -14.218 1.00 30.05 562 GLU A CA 1
ATOM 4518 C C . GLU A 1 562 ? 26.417 24.373 -14.550 1.00 30.05 562 GLU A C 1
ATOM 4520 O O . GLU A 1 562 ? 26.809 24.965 -15.544 1.00 30.05 562 GLU A O 1
ATOM 4525 N N . SER A 1 563 ? 25.528 24.921 -13.715 1.00 28.92 563 SER A N 1
ATOM 4526 C CA . SER A 1 563 ? 25.481 26.368 -13.422 1.00 28.92 563 SER A CA 1
ATOM 4527 C C . SER A 1 563 ? 24.383 26.684 -12.398 1.00 28.92 563 SER A C 1
ATOM 4529 O O . SER A 1 563 ? 23.315 27.184 -12.744 1.00 28.92 563 SER A O 1
ATOM 4531 N N . PHE A 1 564 ? 24.641 26.435 -11.114 1.00 23.28 564 PHE A N 1
ATOM 4532 C CA . PHE A 1 564 ? 23.939 27.147 -10.041 1.00 23.28 564 PHE A CA 1
ATOM 4533 C C . PHE A 1 564 ? 24.896 28.194 -9.463 1.00 23.28 564 PHE A C 1
ATOM 4535 O O . PHE A 1 564 ? 25.676 27.924 -8.553 1.00 23.28 564 PHE A O 1
ATOM 4542 N N . LYS A 1 565 ? 24.845 29.409 -10.014 1.00 27.20 565 LYS A N 1
ATOM 4543 C CA . LYS A 1 565 ? 25.124 30.628 -9.250 1.00 27.20 565 LYS A CA 1
ATOM 4544 C C . LYS A 1 565 ? 23.829 31.428 -9.210 1.00 27.20 565 LYS A C 1
ATOM 4546 O O . LYS A 1 565 ? 23.201 31.657 -10.238 1.00 27.20 565 LYS A O 1
ATOM 4551 N N . SER A 1 566 ? 23.415 31.765 -7.998 1.00 23.94 566 SER A N 1
ATOM 4552 C CA . SER A 1 566 ? 22.233 32.556 -7.671 1.00 23.94 566 SER A CA 1
ATOM 4553 C C . SER A 1 566 ? 22.218 33.881 -8.450 1.00 23.94 566 SER A C 1
ATOM 4555 O O . SER A 1 566 ? 23.252 34.548 -8.506 1.00 23.94 566 SER A O 1
ATOM 4557 N N . PRO A 1 567 ? 21.079 34.300 -9.031 1.00 24.25 567 PRO A N 1
ATOM 4558 C CA . PRO A 1 567 ? 21.011 35.571 -9.734 1.00 24.25 567 PRO A CA 1
ATOM 4559 C C . PRO A 1 567 ? 21.024 36.721 -8.719 1.00 24.25 567 PRO A C 1
ATOM 4561 O O . PRO A 1 567 ? 20.127 36.845 -7.883 1.00 24.25 567 PRO A O 1
ATOM 4564 N N . THR A 1 568 ? 22.046 37.571 -8.791 1.00 25.22 568 THR A N 1
ATOM 4565 C CA . THR A 1 568 ? 22.020 38.924 -8.227 1.00 25.22 568 THR A CA 1
ATOM 4566 C C . THR A 1 568 ? 21.370 39.902 -9.207 1.00 25.22 568 THR A C 1
ATOM 4568 O O . THR A 1 568 ? 21.283 39.675 -10.411 1.00 25.22 568 THR A O 1
ATOM 4571 N N . ARG A 1 569 ? 20.863 40.998 -8.644 1.00 28.92 569 ARG A N 1
ATOM 4572 C CA . ARG A 1 569 ? 19.843 41.902 -9.189 1.00 28.92 569 ARG A CA 1
ATOM 4573 C C . ARG A 1 569 ? 20.336 42.895 -10.265 1.00 28.92 569 ARG A C 1
ATOM 4575 O O . ARG A 1 569 ? 19.751 43.964 -10.375 1.00 28.92 569 ARG A O 1
ATOM 4582 N N . GLU A 1 570 ? 21.373 42.573 -11.042 1.00 28.58 570 GLU A N 1
ATOM 4583 C CA . GLU A 1 570 ? 22.066 43.559 -11.904 1.00 28.58 570 GLU A CA 1
ATOM 4584 C C . GLU A 1 570 ? 22.038 43.315 -13.424 1.00 28.58 570 GLU A C 1
ATOM 4586 O O . GLU A 1 570 ? 22.509 44.169 -14.162 1.00 28.58 570 GLU A O 1
ATOM 4591 N N . ASN A 1 571 ? 21.411 42.256 -13.948 1.00 28.20 571 ASN A N 1
ATOM 4592 C CA . ASN A 1 571 ? 21.395 42.013 -15.405 1.00 28.20 571 ASN A CA 1
ATOM 4593 C C . ASN A 1 571 ? 20.063 42.368 -16.092 1.00 28.20 571 ASN A C 1
ATOM 4595 O O . ASN A 1 571 ? 19.568 41.611 -16.923 1.00 28.20 571 ASN A O 1
ATOM 4599 N N . PHE A 1 572 ? 19.485 43.528 -15.764 1.00 31.25 572 PHE A N 1
ATOM 4600 C CA . PHE A 1 572 ? 18.564 44.202 -16.687 1.00 31.25 572 PHE A CA 1
ATOM 4601 C C . PHE A 1 572 ? 19.394 45.079 -17.627 1.00 31.25 572 PHE A C 1
ATOM 4603 O O . PHE A 1 572 ? 19.738 46.208 -17.289 1.00 31.25 572 PHE A O 1
ATOM 4610 N N . GLY A 1 573 ? 19.735 44.526 -18.790 1.00 25.28 573 GLY A N 1
ATOM 4611 C CA . GLY A 1 573 ? 20.237 45.275 -19.937 1.00 25.28 573 GLY A CA 1
ATOM 4612 C C . GLY A 1 573 ? 19.154 45.320 -21.006 1.00 25.28 573 GLY A C 1
ATOM 4613 O O . GLY A 1 573 ? 18.742 44.275 -21.500 1.00 25.28 573 GLY A O 1
ATOM 4614 N N . ASP A 1 574 ? 18.676 46.530 -21.283 1.00 36.84 574 ASP A N 1
ATOM 4615 C CA . ASP A 1 574 ? 17.861 46.909 -22.438 1.00 36.84 574 ASP A CA 1
ATOM 4616 C C . ASP A 1 574 ? 18.439 46.297 -23.725 1.00 36.84 574 ASP A C 1
ATOM 4618 O O . ASP A 1 574 ? 19.601 46.540 -24.033 1.00 36.84 574 ASP A O 1
ATOM 4622 N N . ASP A 1 575 ? 17.633 45.560 -24.492 1.00 25.47 575 ASP A N 1
ATOM 4623 C CA . ASP A 1 575 ? 17.643 45.751 -25.943 1.00 25.47 575 ASP A CA 1
ATOM 4624 C C . ASP A 1 575 ? 16.358 45.229 -26.589 1.00 25.47 575 ASP A C 1
ATOM 4626 O O . ASP A 1 575 ? 15.996 44.050 -26.542 1.00 25.47 575 ASP A O 1
ATOM 4630 N N . ARG A 1 576 ? 15.633 46.181 -27.173 1.00 30.44 576 ARG A N 1
ATOM 4631 C CA . ARG A 1 576 ? 14.455 45.981 -28.009 1.00 30.44 576 ARG A CA 1
ATOM 4632 C C . ARG A 1 576 ? 14.914 45.791 -29.456 1.00 30.44 576 ARG A C 1
ATOM 4634 O O . ARG A 1 576 ? 15.874 46.419 -29.879 1.00 30.44 576 ARG A O 1
ATOM 4641 N N . ASN A 1 577 ? 14.091 45.072 -30.220 1.00 30.88 577 ASN A N 1
ATOM 4642 C CA . ASN A 1 577 ? 14.040 45.000 -31.689 1.00 30.88 577 ASN A CA 1
ATOM 4643 C C . ASN A 1 577 ? 15.000 44.027 -32.395 1.00 30.88 577 ASN A C 1
ATOM 4645 O O . ASN A 1 577 ? 16.160 44.329 -32.637 1.00 30.88 577 ASN A O 1
ATOM 4649 N N . ALA A 1 578 ? 14.423 42.943 -32.920 1.00 24.33 578 ALA A N 1
ATOM 4650 C CA . ALA A 1 578 ? 14.786 42.419 -34.236 1.00 24.33 578 ALA A CA 1
ATOM 4651 C C . ALA A 1 578 ? 13.556 41.737 -34.858 1.00 24.33 578 ALA A C 1
ATOM 4653 O O . ALA A 1 578 ? 13.165 40.635 -34.478 1.00 24.33 578 ALA A O 1
ATOM 4654 N N . SER A 1 579 ? 12.908 42.448 -35.778 1.00 24.47 579 SER A N 1
ATOM 4655 C CA . SER A 1 579 ? 11.903 41.933 -36.706 1.00 24.47 579 SER A CA 1
ATOM 4656 C C . SER A 1 579 ? 12.562 40.977 -37.701 1.00 24.47 579 SER A C 1
ATOM 4658 O O . SER A 1 579 ? 13.534 41.365 -38.345 1.00 24.47 579 SER A O 1
ATOM 4660 N N . TYR A 1 580 ? 12.023 39.768 -37.864 1.00 25.20 580 TYR A N 1
ATOM 4661 C CA . TYR A 1 580 ? 12.397 38.889 -38.972 1.00 25.20 580 TYR A CA 1
ATOM 4662 C C . TYR A 1 580 ? 11.384 39.039 -40.105 1.00 25.20 580 TYR A C 1
ATOM 4664 O O . TYR A 1 580 ? 10.196 38.763 -39.940 1.00 25.20 580 TYR A O 1
ATOM 4672 N N . GLU A 1 581 ? 11.885 39.542 -41.230 1.00 22.64 581 GLU A N 1
ATOM 4673 C CA . GLU A 1 581 ? 11.185 39.668 -42.501 1.00 22.64 581 GLU A CA 1
ATOM 4674 C C . GLU A 1 581 ? 10.913 38.298 -43.137 1.00 22.64 581 GLU A C 1
ATOM 4676 O O . GLU A 1 581 ? 11.661 37.334 -42.971 1.00 22.64 581 GLU A O 1
ATOM 4681 N N . ASN A 1 582 ? 9.793 38.252 -43.859 1.00 28.02 582 ASN A N 1
ATOM 4682 C CA . ASN A 1 582 ? 9.334 37.151 -44.694 1.00 28.02 582 ASN A CA 1
ATOM 4683 C C . ASN A 1 582 ? 10.299 36.875 -45.849 1.00 28.02 582 ASN A C 1
ATOM 4685 O O . ASN A 1 582 ? 10.590 37.796 -46.604 1.00 28.02 582 ASN A O 1
ATOM 4689 N N . ASP A 1 583 ? 10.576 35.597 -46.112 1.00 22.78 583 ASP A N 1
ATOM 4690 C CA . ASP A 1 583 ? 10.907 35.141 -47.461 1.00 22.78 583 ASP A CA 1
ATOM 4691 C C . ASP A 1 583 ? 9.926 34.052 -47.910 1.00 22.78 583 ASP A C 1
ATOM 4693 O O . ASP A 1 583 ? 9.861 32.943 -47.377 1.00 22.78 583 ASP A O 1
ATOM 4697 N N . ASN A 1 584 ? 9.124 34.422 -48.909 1.00 22.95 584 ASN A N 1
ATOM 4698 C CA . ASN A 1 584 ? 8.211 33.554 -49.635 1.00 22.95 584 ASN A CA 1
ATOM 4699 C C . ASN A 1 584 ? 8.984 32.779 -50.708 1.00 22.95 584 ASN A C 1
ATOM 4701 O O . ASN A 1 584 ? 9.524 33.386 -51.630 1.00 22.95 584 ASN A O 1
ATOM 4705 N N . VAL A 1 585 ? 8.910 31.447 -50.688 1.00 23.12 585 VAL A N 1
ATOM 4706 C CA . VAL A 1 585 ? 9.139 30.632 -51.890 1.00 23.12 585 VAL A CA 1
ATOM 4707 C C . VAL A 1 585 ? 7.880 29.824 -52.171 1.00 23.12 585 VAL A C 1
ATOM 4709 O O . VAL A 1 585 ? 7.446 28.978 -51.392 1.00 23.12 585 VAL A O 1
ATOM 4712 N N . THR A 1 586 ? 7.259 30.159 -53.294 1.00 26.22 586 THR A N 1
ATOM 4713 C CA . THR A 1 586 ? 6.012 29.608 -53.815 1.00 26.22 586 THR A CA 1
ATOM 4714 C C . THR A 1 586 ? 6.267 28.267 -54.502 1.00 26.22 586 THR A C 1
ATOM 4716 O O . THR A 1 586 ? 7.097 28.175 -55.401 1.00 26.22 586 THR A O 1
ATOM 4719 N N . ALA A 1 587 ? 5.495 27.238 -54.149 1.00 25.53 587 ALA A N 1
ATOM 4720 C CA . ALA A 1 587 ? 5.341 26.032 -54.961 1.00 25.53 587 ALA A CA 1
ATOM 4721 C C . ALA A 1 587 ? 3.861 25.881 -55.334 1.00 25.53 587 ALA A C 1
ATOM 4723 O O . ALA A 1 587 ? 3.007 25.630 -54.483 1.00 25.53 587 ALA A O 1
ATOM 4724 N N . GLN A 1 588 ? 3.559 26.106 -56.613 1.00 25.81 588 GLN A N 1
ATOM 4725 C CA . GLN A 1 588 ? 2.224 25.965 -57.186 1.00 25.81 588 GLN A CA 1
ATOM 4726 C C . GLN A 1 588 ? 1.761 24.500 -57.225 1.00 25.81 588 GLN A C 1
ATOM 4728 O O . GLN A 1 588 ? 2.529 23.564 -57.434 1.00 25.81 588 GLN A O 1
ATOM 4733 N N . SER A 1 589 ? 0.455 24.356 -57.018 1.00 30.67 589 SER A N 1
ATOM 4734 C CA . SER A 1 589 ? -0.372 23.150 -56.974 1.00 30.67 589 SER A CA 1
ATOM 4735 C C . SER A 1 589 ? -0.341 22.289 -58.235 1.00 30.67 589 SER A C 1
ATOM 4737 O O . SER A 1 589 ? -0.476 22.869 -59.304 1.00 30.67 589 SER A O 1
ATOM 4739 N N . ILE A 1 590 ? -0.418 20.952 -58.096 1.00 23.67 590 ILE A N 1
ATOM 4740 C CA . ILE A 1 590 ? -1.324 20.082 -58.884 1.00 23.67 590 ILE A CA 1
ATOM 4741 C C . ILE A 1 590 ? -1.715 18.843 -58.040 1.00 23.67 590 ILE A C 1
ATOM 4743 O O . ILE A 1 590 ? -0.874 18.012 -57.707 1.00 23.67 590 ILE A O 1
ATOM 4747 N N . LEU A 1 591 ? -3.006 18.702 -57.721 1.00 23.97 591 LEU A N 1
ATOM 4748 C CA . LEU A 1 591 ? -3.682 17.432 -57.391 1.00 23.97 591 LEU A CA 1
ATOM 4749 C C . LEU A 1 591 ? -4.742 17.175 -58.475 1.00 23.97 591 LEU A C 1
ATOM 4751 O O . LEU A 1 591 ? -5.304 18.137 -59.001 1.00 23.97 591 LEU A O 1
ATOM 4755 N N . PRO A 1 592 ? -5.089 15.904 -58.744 1.00 29.55 592 PRO A N 1
ATOM 4756 C CA . PRO A 1 592 ? -6.489 15.513 -58.565 1.00 29.55 592 PRO A CA 1
ATOM 4757 C C . PRO A 1 592 ? -6.680 14.194 -57.786 1.00 29.55 592 PRO A C 1
ATOM 4759 O O . PRO A 1 592 ? -5.732 13.519 -57.396 1.00 29.55 592 PRO A O 1
ATOM 4762 N N . ALA A 1 593 ? -7.953 13.926 -57.487 1.00 25.64 593 ALA A N 1
ATOM 4763 C CA . ALA A 1 593 ? -8.515 13.232 -56.327 1.00 25.64 593 ALA A CA 1
ATOM 4764 C C . ALA A 1 593 ? -8.803 11.710 -56.453 1.00 25.64 593 ALA A C 1
ATOM 4766 O O . ALA A 1 593 ? -8.689 11.142 -57.533 1.00 25.64 593 ALA A O 1
ATOM 4767 N N . ILE A 1 594 ? -9.321 11.161 -55.326 1.00 23.27 594 ILE A N 1
ATOM 4768 C CA . ILE A 1 594 ? -10.219 9.986 -55.077 1.00 23.27 594 ILE A CA 1
ATOM 4769 C C . ILE A 1 594 ? -9.517 8.906 -54.207 1.00 23.27 594 ILE A C 1
ATOM 4771 O O . ILE A 1 594 ? -8.533 8.318 -54.636 1.00 23.27 594 ILE A O 1
ATOM 4775 N N . ALA A 1 595 ? -9.744 8.838 -52.876 1.00 26.56 595 ALA A N 1
ATOM 4776 C CA . ALA A 1 595 ? -10.830 8.164 -52.108 1.00 26.56 595 ALA A CA 1
ATOM 4777 C C . ALA A 1 595 ? -10.811 6.617 -52.309 1.00 26.56 595 ALA A C 1
ATOM 4779 O O . ALA A 1 595 ? -10.597 6.172 -53.420 1.00 26.56 595 ALA A O 1
ATOM 4780 N N . GLU A 1 596 ? -10.926 5.697 -51.340 1.00 30.92 596 GLU A N 1
ATOM 4781 C CA . GLU A 1 596 ? -11.755 5.603 -50.130 1.00 30.92 596 GLU A CA 1
ATOM 4782 C C . GLU A 1 596 ? -11.199 4.513 -49.171 1.00 30.92 596 GLU A C 1
ATOM 4784 O O . GLU A 1 596 ? -10.896 3.408 -49.605 1.00 30.92 596 GLU A O 1
ATOM 4789 N N . SER A 1 597 ? -11.092 4.789 -47.862 1.00 29.16 597 SER A N 1
ATOM 4790 C CA . SER A 1 597 ? -11.474 3.868 -46.764 1.00 29.16 597 SER A CA 1
ATOM 4791 C C . SER A 1 597 ? -11.403 4.632 -45.428 1.00 29.16 597 SER A C 1
ATOM 4793 O O . SER A 1 597 ? -10.485 5.419 -45.184 1.00 29.16 597 SER A O 1
ATOM 4795 N N . GLY A 1 598 ? -12.453 4.514 -44.614 1.00 36.19 598 GLY A N 1
ATOM 4796 C CA . GLY A 1 598 ? -12.874 5.511 -43.624 1.00 36.19 598 GLY A CA 1
ATOM 4797 C C . GLY A 1 598 ? -12.227 5.464 -42.240 1.00 36.19 598 GLY A C 1
ATOM 4798 O O . GLY A 1 598 ? -12.956 5.543 -41.256 1.00 36.19 598 GLY A O 1
ATOM 4799 N N . ASP A 1 599 ? -10.898 5.434 -42.131 1.00 36.09 599 ASP A N 1
ATOM 4800 C CA . ASP A 1 599 ? -10.233 5.697 -40.845 1.00 36.09 599 ASP A CA 1
ATOM 4801 C C . ASP A 1 599 ? -9.268 6.892 -40.940 1.00 36.09 599 ASP A C 1
ATOM 4803 O O . ASP A 1 599 ? -8.175 6.821 -41.510 1.00 36.09 599 ASP A O 1
ATOM 4807 N N . ARG A 1 600 ? -9.701 8.046 -40.409 1.00 40.34 600 ARG A N 1
ATOM 4808 C CA . ARG A 1 600 ? -8.970 9.327 -40.489 1.00 40.34 600 ARG A CA 1
ATOM 4809 C C . ARG A 1 600 ? -7.629 9.281 -39.751 1.00 40.34 600 ARG A C 1
ATOM 4811 O O . ARG A 1 600 ? -6.701 9.968 -40.171 1.00 40.34 600 ARG A O 1
ATOM 4818 N N . ARG A 1 601 ? -7.495 8.462 -38.699 1.00 34.88 601 ARG A N 1
ATOM 4819 C CA . ARG A 1 601 ? -6.246 8.329 -37.927 1.00 34.88 601 ARG A CA 1
ATOM 4820 C C . ARG A 1 601 ? -5.223 7.451 -38.645 1.00 34.88 601 ARG A C 1
ATOM 4822 O O . ARG A 1 601 ? -4.053 7.821 -38.704 1.00 34.88 601 ARG A O 1
ATOM 4829 N N . ILE A 1 602 ? -5.667 6.357 -39.264 1.00 35.66 602 ILE A N 1
ATOM 4830 C CA . ILE A 1 602 ? -4.804 5.486 -40.077 1.00 35.66 602 ILE A CA 1
ATOM 4831 C C . ILE A 1 602 ? -4.391 6.190 -41.373 1.00 35.66 602 ILE A C 1
ATOM 4833 O O . ILE A 1 602 ? -3.228 6.118 -41.755 1.00 35.66 602 ILE A O 1
ATOM 4837 N N . ASN A 1 603 ? -5.281 6.964 -42.001 1.00 33.91 603 ASN A N 1
ATOM 4838 C CA . ASN A 1 603 ? -4.942 7.744 -43.195 1.00 33.91 603 ASN A CA 1
ATOM 4839 C C . ASN A 1 603 ? -4.023 8.940 -42.907 1.00 33.91 603 ASN A C 1
ATOM 4841 O O . ASN A 1 603 ? -3.211 9.284 -43.764 1.00 33.91 603 ASN A O 1
ATOM 4845 N N . ALA A 1 604 ? -4.102 9.556 -41.721 1.00 36.78 604 ALA A N 1
ATOM 4846 C CA . ALA A 1 604 ? -3.152 10.584 -41.287 1.00 36.78 604 ALA A CA 1
ATOM 4847 C C . ALA A 1 604 ? -1.764 9.988 -40.989 1.00 36.78 604 ALA A C 1
ATOM 4849 O O . ALA A 1 604 ? -0.759 10.541 -41.427 1.00 36.78 604 ALA A O 1
ATOM 4850 N N . LEU A 1 605 ? -1.702 8.815 -40.344 1.00 36.00 605 LEU A N 1
ATOM 4851 C CA . LEU A 1 605 ? -0.459 8.063 -40.121 1.00 36.00 605 LEU A CA 1
ATOM 4852 C C . LEU A 1 605 ? 0.152 7.544 -41.432 1.00 36.00 605 LEU A C 1
ATOM 4854 O O . LEU A 1 605 ? 1.359 7.650 -41.631 1.00 36.00 605 LEU A O 1
ATOM 4858 N N . ALA A 1 606 ? -0.671 7.061 -42.363 1.00 30.73 606 ALA A N 1
ATOM 4859 C CA . ALA A 1 606 ? -0.238 6.643 -43.694 1.00 30.73 606 ALA A CA 1
ATOM 4860 C C . ALA A 1 606 ? 0.171 7.835 -44.582 1.00 30.73 606 ALA A C 1
ATOM 4862 O O . ALA A 1 606 ? 1.036 7.680 -45.439 1.00 30.73 606 ALA A O 1
ATOM 4863 N N . LYS A 1 607 ? -0.399 9.035 -44.374 1.00 34.88 607 LYS A N 1
ATOM 4864 C CA . LYS A 1 607 ? 0.081 10.291 -44.984 1.00 34.88 607 LYS A CA 1
ATOM 4865 C C . LYS A 1 607 ? 1.412 10.748 -44.383 1.00 34.88 607 LYS A C 1
ATOM 4867 O O . LYS A 1 607 ? 2.293 11.128 -45.144 1.00 34.88 607 LYS A O 1
ATOM 4872 N N . ALA A 1 608 ? 1.593 10.650 -43.065 1.00 38.69 608 ALA A N 1
ATOM 4873 C CA . ALA A 1 608 ? 2.871 10.926 -42.398 1.00 38.69 608 ALA A CA 1
ATOM 4874 C C . ALA A 1 608 ? 3.974 9.924 -42.795 1.00 38.69 608 ALA A C 1
ATOM 4876 O O . ALA A 1 608 ? 5.139 10.300 -42.903 1.00 38.69 608 ALA A O 1
ATOM 4877 N N . ALA A 1 609 ? 3.611 8.673 -43.092 1.00 33.31 609 ALA A N 1
ATOM 4878 C CA . ALA A 1 609 ? 4.514 7.660 -43.640 1.00 33.31 609 ALA A CA 1
ATOM 4879 C C . ALA A 1 609 ? 4.821 7.840 -45.144 1.00 33.31 609 ALA A C 1
ATOM 4881 O O . ALA A 1 609 ? 5.711 7.175 -45.664 1.00 33.31 609 ALA A O 1
ATOM 4882 N N . LYS A 1 610 ? 4.124 8.742 -45.854 1.00 31.66 610 LYS A N 1
ATOM 4883 C CA . LYS A 1 610 ? 4.329 9.042 -47.287 1.00 31.66 610 LYS A CA 1
ATOM 4884 C C . LYS A 1 610 ? 5.306 10.202 -47.541 1.00 31.66 610 LYS A C 1
ATOM 4886 O O . LYS A 1 610 ? 5.283 10.797 -48.617 1.00 31.66 610 LYS A O 1
ATOM 4891 N N . SER A 1 611 ? 6.202 10.496 -46.597 1.00 38.31 611 SER A N 1
ATOM 4892 C CA . SER A 1 611 ? 7.463 11.166 -46.933 1.00 38.31 611 SER A CA 1
ATOM 4893 C C . SER A 1 611 ? 8.285 10.198 -47.783 1.00 38.31 611 SER A C 1
ATOM 4895 O O . SER A 1 611 ? 8.683 9.133 -47.317 1.00 38.31 611 SER A O 1
ATOM 4897 N N . LYS A 1 612 ? 8.488 10.523 -49.059 1.00 40.97 612 LYS A N 1
ATOM 4898 C CA . LYS A 1 612 ? 9.025 9.606 -50.073 1.00 40.97 612 LYS A CA 1
ATOM 4899 C C . LYS A 1 612 ? 10.530 9.314 -49.959 1.00 40.97 612 LYS A C 1
ATOM 4901 O O . LYS A 1 612 ? 11.098 8.807 -50.915 1.00 40.97 612 LYS A O 1
ATOM 4906 N N . THR A 1 613 ? 11.158 9.558 -48.811 1.00 45.53 613 THR A N 1
ATOM 4907 C CA . THR A 1 613 ? 12.549 9.156 -48.546 1.00 45.53 613 THR A CA 1
ATOM 4908 C C . THR A 1 613 ? 12.763 9.016 -47.041 1.00 45.53 613 THR A C 1
ATOM 4910 O O . THR A 1 613 ? 13.132 9.964 -46.355 1.00 45.53 613 THR A O 1
ATOM 4913 N N . VAL A 1 614 ? 12.495 7.822 -46.507 1.00 45.78 614 VAL A N 1
ATOM 4914 C CA . VAL A 1 614 ? 13.079 7.391 -45.232 1.00 45.78 614 VAL A CA 1
ATOM 4915 C C . VAL A 1 614 ? 14.489 6.928 -45.573 1.00 45.78 614 VAL A C 1
ATOM 4917 O O . VAL A 1 614 ? 14.643 5.878 -46.190 1.00 45.78 614 VAL A O 1
ATOM 4920 N N . TYR A 1 615 ? 15.503 7.727 -45.252 1.00 55.16 615 TYR A N 1
ATOM 4921 C CA . TYR A 1 615 ? 16.884 7.289 -45.400 1.00 55.16 615 TYR A CA 1
ATOM 4922 C C . TYR A 1 615 ? 17.198 6.365 -44.225 1.00 55.16 615 TYR A C 1
ATOM 4924 O O . TYR A 1 615 ? 17.186 6.798 -43.076 1.00 55.16 615 TYR A O 1
ATOM 4932 N N . SER A 1 616 ? 17.459 5.083 -44.480 1.00 68.12 616 SER A N 1
ATOM 4933 C CA . SER A 1 616 ? 18.215 4.298 -43.501 1.00 68.12 616 SER A CA 1
ATOM 4934 C C . SER A 1 616 ? 19.590 4.955 -43.297 1.00 68.12 616 SER A C 1
ATOM 4936 O O . SER A 1 616 ? 20.052 5.699 -44.168 1.00 68.12 616 SER A O 1
ATOM 4938 N N . GLY A 1 617 ? 20.291 4.668 -42.194 1.00 73.31 617 GLY A N 1
ATOM 4939 C CA . GLY A 1 617 ? 21.664 5.170 -41.998 1.00 73.31 617 GLY A CA 1
ATOM 4940 C C . GLY A 1 617 ? 22.589 4.862 -43.190 1.00 73.31 617 GLY A C 1
ATOM 4941 O O . GLY A 1 617 ? 23.448 5.662 -43.559 1.00 73.31 617 GLY A O 1
ATOM 4942 N N . ILE A 1 618 ? 22.334 3.745 -43.881 1.00 79.94 618 ILE A N 1
ATOM 4943 C CA . ILE A 1 618 ? 23.007 3.361 -45.127 1.00 79.94 618 ILE A CA 1
ATOM 4944 C C . ILE A 1 618 ? 22.669 4.315 -46.277 1.00 79.94 618 ILE A C 1
ATOM 4946 O O . ILE A 1 618 ? 23.562 4.744 -47.009 1.00 79.94 618 ILE A O 1
ATOM 4950 N N . ASP A 1 619 ? 21.395 4.652 -46.465 1.00 75.81 619 ASP A N 1
ATOM 4951 C CA . ASP A 1 619 ? 20.977 5.541 -47.553 1.00 75.81 619 ASP A CA 1
ATOM 4952 C C . ASP A 1 619 ? 21.468 6.973 -47.325 1.00 75.81 619 ASP A C 1
ATOM 4954 O O . ASP A 1 619 ? 21.820 7.666 -48.279 1.00 75.81 619 ASP A O 1
ATOM 4958 N N . ALA A 1 620 ? 21.566 7.390 -46.064 1.00 73.06 620 ALA A N 1
ATOM 4959 C CA . ALA A 1 620 ? 22.142 8.665 -45.670 1.00 73.06 620 ALA A CA 1
ATOM 4960 C C . ALA A 1 620 ? 23.636 8.728 -46.003 1.00 73.06 620 ALA A C 1
ATOM 4962 O O . ALA A 1 620 ? 24.078 9.642 -46.700 1.00 73.06 620 ALA A O 1
ATOM 4963 N N . ALA A 1 621 ? 24.404 7.714 -45.596 1.00 77.19 621 ALA A N 1
ATOM 4964 C CA . ALA A 1 621 ? 25.825 7.622 -45.921 1.00 77.19 621 ALA A CA 1
ATOM 4965 C C . ALA A 1 621 ? 26.069 7.609 -47.441 1.00 77.19 621 ALA A C 1
ATOM 4967 O O . ALA A 1 621 ? 27.009 8.243 -47.919 1.00 77.19 621 ALA A O 1
ATOM 4968 N N . LYS A 1 622 ? 25.196 6.952 -48.221 1.00 78.75 622 LYS A N 1
ATOM 4969 C CA . LYS A 1 622 ? 25.237 6.979 -49.695 1.00 78.75 622 LYS A CA 1
ATOM 4970 C C . LYS A 1 622 ? 24.925 8.361 -50.267 1.00 78.75 622 LYS A C 1
ATOM 4972 O O . LYS A 1 622 ? 25.645 8.818 -51.148 1.00 78.75 622 LYS A O 1
ATOM 4977 N N . LYS A 1 623 ? 23.867 9.019 -49.782 1.00 76.00 623 LYS A N 1
ATOM 4978 C CA . LYS A 1 623 ? 23.423 10.342 -50.251 1.00 76.00 623 LYS A CA 1
ATOM 4979 C C . LYS A 1 623 ? 24.479 11.413 -49.999 1.00 76.00 623 LYS A C 1
ATOM 4981 O O . LYS A 1 623 ? 24.761 12.208 -50.888 1.00 76.00 623 LYS A O 1
ATOM 4986 N N . TYR A 1 624 ? 25.039 11.438 -48.793 1.00 75.12 624 TYR A N 1
ATOM 4987 C CA . TYR A 1 624 ? 25.982 12.474 -48.377 1.00 75.12 624 TYR A CA 1
ATOM 4988 C C . TYR A 1 624 ? 27.439 12.125 -48.685 1.00 75.12 624 TYR A C 1
ATOM 4990 O O . TYR A 1 624 ? 28.296 12.999 -48.594 1.00 75.12 624 TYR A O 1
ATOM 4998 N N . MET A 1 625 ? 27.730 10.864 -49.036 1.00 78.25 625 MET A N 1
ATOM 4999 C CA . MET A 1 625 ? 29.096 10.339 -49.170 1.00 78.25 625 MET A CA 1
ATOM 5000 C C . MET A 1 625 ? 29.978 10.705 -47.964 1.00 78.25 625 MET A C 1
ATOM 5002 O O . MET A 1 625 ? 31.171 10.987 -48.100 1.00 78.25 625 MET A O 1
ATOM 5006 N N . ALA A 1 626 ? 29.373 10.731 -46.778 1.00 81.31 626 ALA A N 1
ATOM 5007 C CA . ALA A 1 626 ? 29.981 11.181 -45.539 1.00 81.31 626 ALA A CA 1
ATOM 5008 C C . ALA A 1 626 ? 29.357 10.457 -44.344 1.00 81.31 626 ALA A C 1
ATOM 5010 O O . ALA A 1 626 ? 28.217 9.991 -44.405 1.00 81.31 626 ALA A O 1
ATOM 5011 N N . ILE A 1 627 ? 30.120 10.384 -43.260 1.00 83.44 627 ILE A N 1
ATOM 5012 C CA . ILE A 1 627 ? 29.694 9.852 -41.967 1.00 83.44 627 ILE A CA 1
ATOM 5013 C C . ILE A 1 627 ? 30.142 10.789 -40.852 1.00 83.44 627 ILE A C 1
ATOM 5015 O O . ILE A 1 627 ? 30.985 11.662 -41.052 1.00 83.44 627 ILE A O 1
ATOM 5019 N N . VAL A 1 628 ? 29.588 10.588 -39.666 1.00 84.75 628 VAL A N 1
ATOM 5020 C CA . VAL A 1 628 ? 29.936 11.354 -38.473 1.00 84.75 628 VAL A CA 1
ATOM 5021 C C . VAL A 1 628 ? 30.857 10.508 -37.610 1.00 84.75 628 VAL A C 1
ATOM 5023 O O . VAL A 1 628 ? 30.480 9.419 -37.182 1.00 84.75 628 VAL A O 1
ATOM 5026 N N . VAL A 1 629 ? 32.068 10.992 -37.371 1.00 84.62 629 VAL A N 1
ATOM 5027 C CA . VAL A 1 629 ? 33.117 10.270 -36.657 1.00 84.62 629 VAL A CA 1
ATOM 5028 C C . VAL A 1 629 ? 33.218 10.798 -35.233 1.00 84.62 629 VAL A C 1
ATOM 5030 O O . VAL A 1 629 ? 33.437 11.988 -35.002 1.00 84.62 629 VAL A O 1
ATOM 5033 N N . ASP A 1 630 ? 33.057 9.891 -34.274 1.00 86.12 630 ASP A N 1
ATOM 5034 C CA . ASP A 1 630 ? 33.429 10.107 -32.882 1.00 86.12 630 ASP A CA 1
ATOM 5035 C C . ASP A 1 630 ? 34.878 9.625 -32.691 1.00 86.12 630 ASP A C 1
ATOM 5037 O O . ASP A 1 630 ? 35.150 8.433 -32.894 1.00 86.12 630 ASP A O 1
ATOM 5041 N N . PRO A 1 631 ? 35.820 10.509 -32.313 1.00 81.62 631 PRO A N 1
ATOM 5042 C CA . PRO A 1 631 ? 37.231 10.149 -32.175 1.00 81.62 631 PRO A CA 1
ATOM 5043 C C . PRO A 1 631 ? 37.487 9.143 -31.043 1.00 81.62 631 PRO A C 1
ATOM 5045 O O . PRO A 1 631 ? 38.544 8.515 -31.012 1.00 81.62 631 PRO A O 1
ATOM 5048 N N . ASN A 1 632 ? 36.535 8.962 -30.120 1.00 83.69 632 ASN A N 1
ATOM 5049 C CA . ASN A 1 632 ? 36.650 7.993 -29.029 1.00 83.69 632 ASN A CA 1
ATOM 5050 C C . ASN A 1 632 ? 36.221 6.575 -29.434 1.00 83.69 632 ASN A C 1
ATOM 5052 O O . ASN A 1 632 ? 36.396 5.639 -28.653 1.00 83.69 632 ASN A O 1
ATOM 5056 N N . LEU A 1 633 ? 35.638 6.406 -30.625 1.00 84.25 633 LEU A N 1
ATOM 5057 C CA . LEU A 1 633 ? 35.164 5.122 -31.132 1.00 84.25 633 LEU A CA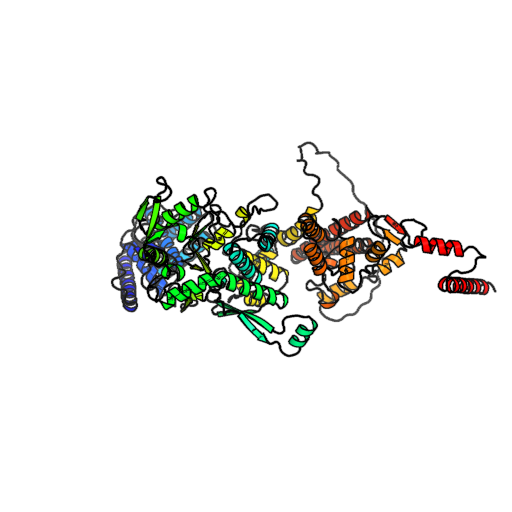 1
ATOM 5058 C C . LEU A 1 633 ? 36.109 4.555 -32.191 1.00 84.25 633 LEU A C 1
ATOM 5060 O O . LEU A 1 633 ? 36.777 5.277 -32.930 1.00 84.25 633 LEU A O 1
ATOM 5064 N N . SER A 1 634 ? 36.137 3.225 -32.297 1.00 85.31 634 SER A N 1
ATOM 5065 C CA . SER A 1 634 ? 36.894 2.560 -33.355 1.00 85.31 634 SER A CA 1
ATOM 5066 C C . SER A 1 634 ? 36.298 2.863 -34.745 1.00 85.31 634 SER A C 1
ATOM 5068 O O . SER A 1 634 ? 35.111 3.189 -34.851 1.00 85.31 634 SER A O 1
ATOM 5070 N N . PRO A 1 635 ? 37.075 2.720 -35.837 1.00 82.50 635 PRO A N 1
ATOM 5071 C CA . PRO A 1 635 ? 36.558 2.845 -37.204 1.00 82.50 635 PRO A CA 1
ATOM 5072 C C . PRO A 1 635 ? 35.343 1.944 -37.480 1.00 82.50 635 PRO A C 1
ATOM 5074 O O . PRO A 1 635 ? 34.397 2.356 -38.149 1.00 82.50 635 PRO A O 1
ATOM 5077 N N . GLU A 1 636 ? 35.348 0.727 -36.930 1.00 84.50 636 GLU A N 1
ATOM 5078 C CA . GLU A 1 636 ? 34.248 -0.231 -37.064 1.00 84.50 636 GLU A CA 1
ATOM 5079 C C . GLU A 1 636 ? 32.999 0.229 -36.301 1.00 84.50 636 GLU A C 1
ATOM 5081 O O . GLU A 1 636 ? 31.898 0.206 -36.849 1.00 84.50 636 GLU A O 1
ATOM 5086 N N . ASP A 1 637 ? 33.153 0.691 -35.058 1.00 85.25 637 ASP A N 1
ATOM 5087 C CA . ASP A 1 637 ? 32.022 1.147 -34.244 1.00 85.25 637 ASP A CA 1
ATOM 5088 C C . ASP A 1 637 ? 31.404 2.431 -34.816 1.00 85.25 637 ASP A C 1
ATOM 5090 O O . ASP A 1 637 ? 30.180 2.555 -34.857 1.00 85.25 637 ASP A O 1
ATOM 5094 N N . ASN A 1 638 ? 32.224 3.339 -35.359 1.00 85.94 638 ASN A N 1
ATOM 5095 C CA . ASN A 1 638 ? 31.748 4.511 -36.097 1.00 85.94 638 ASN A CA 1
ATOM 5096 C C . ASN A 1 638 ? 30.905 4.112 -37.322 1.00 85.94 638 ASN A C 1
ATOM 5098 O O . ASN A 1 638 ? 29.833 4.682 -37.541 1.00 85.94 638 ASN A O 1
ATOM 5102 N N . LEU A 1 639 ? 31.327 3.104 -38.094 1.00 85.88 639 LEU A N 1
ATOM 5103 C CA . LEU A 1 639 ? 30.523 2.573 -39.203 1.00 85.88 639 LEU A CA 1
ATOM 5104 C C . LEU A 1 639 ? 29.209 1.952 -38.708 1.00 85.88 639 LEU A C 1
ATOM 5106 O O . LEU A 1 639 ? 28.156 2.229 -39.284 1.00 85.88 639 LEU A O 1
ATOM 5110 N N . LYS A 1 640 ? 29.240 1.172 -37.620 1.00 86.94 640 LYS A N 1
ATOM 5111 C CA . LYS A 1 640 ? 28.038 0.544 -37.045 1.00 86.94 640 LYS A CA 1
ATOM 5112 C C . LYS A 1 640 ? 27.011 1.568 -36.575 1.00 86.94 640 LYS A C 1
ATOM 5114 O O . LYS A 1 640 ? 25.831 1.384 -36.867 1.00 86.94 640 LYS A O 1
ATOM 5119 N N . VAL A 1 641 ? 27.443 2.647 -35.914 1.00 85.81 641 VAL A N 1
ATOM 5120 C CA . VAL A 1 641 ? 26.554 3.744 -35.496 1.00 85.81 641 VAL A CA 1
ATOM 5121 C C . VAL A 1 641 ? 25.941 4.427 -36.717 1.00 85.81 641 VAL A C 1
ATOM 5123 O O . VAL A 1 641 ? 24.721 4.493 -36.821 1.00 85.81 641 VAL A O 1
ATOM 5126 N N . ASN A 1 642 ? 26.761 4.887 -37.670 1.00 85.06 642 ASN A N 1
ATOM 5127 C CA . ASN A 1 642 ? 26.280 5.660 -38.822 1.00 85.06 642 ASN A CA 1
ATOM 5128 C C . ASN A 1 642 ? 25.341 4.863 -39.730 1.00 85.06 642 ASN A C 1
ATOM 5130 O O . ASN A 1 642 ? 24.338 5.391 -40.204 1.00 85.06 642 ASN A O 1
ATOM 5134 N N . LEU A 1 643 ? 25.650 3.587 -39.959 1.00 85.81 643 LEU A N 1
ATOM 5135 C CA . LEU A 1 643 ? 24.862 2.711 -40.824 1.00 85.81 643 LEU A CA 1
ATOM 5136 C C . LEU A 1 643 ? 23.717 2.012 -40.074 1.00 85.81 643 LEU A C 1
ATOM 5138 O O . LEU A 1 643 ? 22.880 1.380 -40.713 1.00 85.81 643 LEU A O 1
ATOM 5142 N N . HIS A 1 644 ? 23.674 2.121 -38.742 1.00 83.31 644 HIS A N 1
ATOM 5143 C CA . HIS A 1 644 ? 22.784 1.369 -37.850 1.00 83.31 644 HIS A CA 1
ATOM 5144 C C . HIS A 1 644 ? 22.879 -0.158 -38.049 1.00 83.31 644 HIS A C 1
ATOM 5146 O O . HIS A 1 644 ? 21.876 -0.863 -38.120 1.00 83.31 644 HIS A O 1
ATOM 5152 N N . THR A 1 645 ? 24.105 -0.682 -38.162 1.00 81.00 645 THR A N 1
ATOM 5153 C CA . THR A 1 645 ? 24.405 -2.103 -38.459 1.00 81.00 645 THR A CA 1
ATOM 5154 C C . THR A 1 645 ? 25.002 -2.828 -37.250 1.00 81.00 645 THR A C 1
ATOM 5156 O O . THR A 1 645 ? 26.070 -3.429 -37.305 1.00 81.00 645 THR A O 1
ATOM 5159 N N . VAL A 1 646 ? 24.312 -2.747 -36.113 1.00 74.19 646 VAL A N 1
ATOM 5160 C CA . VAL A 1 646 ? 24.815 -3.204 -34.802 1.00 74.19 646 VAL A CA 1
ATOM 5161 C C . VAL A 1 646 ? 24.771 -4.729 -34.579 1.00 74.19 646 VAL A C 1
ATOM 5163 O O . VAL A 1 646 ? 25.224 -5.184 -33.534 1.00 74.19 646 VAL A O 1
ATOM 5166 N N . GLY A 1 647 ? 24.297 -5.505 -35.564 1.00 66.88 647 GLY A N 1
ATOM 5167 C CA . GLY A 1 647 ? 24.165 -6.970 -35.508 1.00 66.88 647 GLY A CA 1
ATOM 5168 C C . GLY A 1 647 ? 22.724 -7.445 -35.279 1.00 66.88 647 GLY A C 1
ATOM 5169 O O . GLY A 1 647 ? 21.867 -6.663 -34.865 1.00 66.88 647 GLY A O 1
ATOM 5170 N N . GLU A 1 648 ? 22.443 -8.716 -35.584 1.00 63.09 648 GLU A N 1
ATOM 5171 C CA . GLU A 1 648 ? 21.123 -9.344 -35.358 1.00 63.09 648 GLU A CA 1
ATOM 5172 C C . GLU A 1 648 ? 21.057 -10.080 -34.011 1.00 63.09 648 GLU A C 1
ATOM 5174 O O . GLU A 1 648 ? 19.973 -10.276 -33.455 1.00 63.09 648 GLU A O 1
ATOM 5179 N N . SER A 1 649 ? 22.211 -10.477 -33.464 1.00 76.50 649 SER A N 1
ATOM 5180 C CA . SER A 1 649 ? 22.285 -11.200 -32.195 1.00 76.50 649 SER A CA 1
ATOM 5181 C C . SER A 1 649 ? 22.341 -10.253 -30.994 1.00 76.50 649 SER A C 1
ATOM 5183 O O . SER A 1 649 ? 22.909 -9.161 -31.050 1.00 76.50 649 SER A O 1
ATOM 5185 N N . ARG A 1 650 ? 21.786 -10.692 -29.858 1.00 74.81 650 ARG A N 1
ATOM 5186 C CA . ARG A 1 650 ? 21.850 -9.922 -28.603 1.00 74.81 650 ARG A CA 1
ATOM 5187 C C . ARG A 1 650 ? 23.287 -9.680 -28.146 1.00 74.81 650 ARG A C 1
ATOM 5189 O O . ARG A 1 650 ? 23.564 -8.613 -27.614 1.00 74.81 650 ARG A O 1
ATOM 5196 N N . ASP A 1 651 ? 24.189 -10.626 -28.384 1.00 80.25 651 ASP A N 1
ATOM 5197 C CA . ASP A 1 651 ? 25.589 -10.520 -27.966 1.00 80.25 651 ASP A CA 1
ATOM 5198 C C . ASP A 1 651 ? 26.339 -9.420 -28.732 1.00 80.25 651 ASP A C 1
ATOM 5200 O O . ASP A 1 651 ? 27.096 -8.652 -28.136 1.00 80.25 651 ASP A O 1
ATOM 5204 N N . GLU A 1 652 ? 26.080 -9.278 -30.036 1.00 82.31 652 GLU A N 1
ATOM 5205 C CA . GLU A 1 652 ? 26.640 -8.193 -30.851 1.00 82.31 652 GLU A CA 1
ATOM 5206 C C . GLU A 1 652 ? 26.139 -6.822 -30.385 1.00 82.31 652 GLU A C 1
ATOM 5208 O O . GLU A 1 652 ? 26.931 -5.884 -30.253 1.00 82.31 652 GLU A O 1
ATOM 5213 N N . VAL A 1 653 ? 24.843 -6.717 -30.063 1.00 83.06 653 VAL A N 1
ATOM 5214 C CA . VAL A 1 653 ? 24.251 -5.477 -29.543 1.00 83.06 653 VAL A CA 1
ATOM 5215 C C . VAL A 1 653 ? 24.790 -5.153 -28.147 1.00 83.06 653 VAL A C 1
ATOM 5217 O O . VAL A 1 653 ? 25.103 -3.993 -27.885 1.00 83.06 653 VAL A O 1
ATOM 5220 N N . THR A 1 654 ? 24.969 -6.143 -27.265 1.00 82.44 654 THR A N 1
ATOM 5221 C CA . THR A 1 654 ? 25.622 -5.959 -25.956 1.00 82.44 654 THR A CA 1
ATOM 5222 C C . THR A 1 654 ? 27.015 -5.368 -26.131 1.00 82.44 654 THR A C 1
ATOM 5224 O O . THR A 1 654 ? 27.318 -4.332 -25.541 1.00 82.44 654 THR A O 1
ATOM 5227 N N . LEU A 1 655 ? 27.841 -5.984 -26.982 1.00 85.50 655 LEU A N 1
ATOM 5228 C CA . LEU A 1 655 ? 29.215 -5.544 -27.221 1.00 85.50 655 LEU A CA 1
ATOM 5229 C C . LEU A 1 655 ? 29.261 -4.128 -27.808 1.00 85.50 655 LEU A C 1
ATOM 5231 O O . LEU A 1 655 ? 30.131 -3.328 -27.462 1.00 85.50 655 LEU A O 1
ATOM 5235 N N . HIS A 1 656 ? 28.321 -3.804 -28.694 1.00 86.25 656 HIS A N 1
ATOM 5236 C CA . HIS A 1 656 ? 28.190 -2.462 -29.241 1.00 86.25 656 HIS A CA 1
ATOM 5237 C C . HIS A 1 656 ? 27.815 -1.437 -28.160 1.00 86.25 656 HIS A C 1
ATOM 5239 O O . HIS A 1 656 ? 28.429 -0.371 -28.084 1.00 86.25 656 HIS A O 1
ATOM 5245 N N . LEU A 1 657 ? 26.841 -1.750 -27.299 1.00 84.75 657 LEU A N 1
ATOM 5246 C CA . LEU A 1 657 ? 26.413 -0.870 -26.209 1.00 84.75 657 LEU A CA 1
ATOM 5247 C C . LEU A 1 657 ? 27.523 -0.649 -25.175 1.00 84.75 657 LEU A C 1
ATOM 5249 O O . LEU A 1 657 ? 27.738 0.489 -24.769 1.00 84.75 657 LEU A O 1
ATOM 5253 N N . GLU A 1 658 ? 28.278 -1.684 -24.801 1.00 83.94 658 GLU A N 1
ATOM 5254 C CA . GLU A 1 658 ? 29.424 -1.564 -23.882 1.00 83.94 658 GLU A CA 1
ATOM 5255 C C . GLU A 1 658 ? 30.439 -0.508 -24.342 1.00 83.94 658 GLU A C 1
ATOM 5257 O O . GLU A 1 658 ? 30.972 0.241 -23.522 1.00 83.94 658 GLU A O 1
ATOM 5262 N N . LYS A 1 659 ? 30.677 -0.412 -25.655 1.00 85.25 659 LYS A N 1
ATOM 5263 C CA . LYS A 1 659 ? 31.638 0.532 -26.241 1.00 85.25 659 LYS A CA 1
ATOM 5264 C C . LYS A 1 659 ? 31.067 1.929 -26.476 1.00 85.25 659 LYS A C 1
ATOM 5266 O O . LYS A 1 659 ? 31.809 2.904 -26.429 1.00 85.25 659 LYS A O 1
ATOM 5271 N N . THR A 1 660 ? 29.770 2.035 -26.762 1.00 84.31 660 THR A N 1
ATOM 5272 C CA . THR A 1 660 ? 29.140 3.289 -27.217 1.00 84.31 660 THR A CA 1
ATOM 5273 C C . THR A 1 660 ? 28.375 4.042 -26.129 1.00 84.31 660 THR A C 1
ATOM 5275 O O . THR A 1 660 ? 28.079 5.228 -26.301 1.00 84.31 660 THR A O 1
ATOM 5278 N N . LEU A 1 661 ? 28.075 3.396 -24.994 1.00 82.19 661 LEU A N 1
ATOM 5279 C CA . LEU A 1 661 ? 27.388 4.010 -23.855 1.00 82.19 661 LEU A CA 1
ATOM 5280 C C . LEU A 1 661 ? 28.097 5.289 -23.395 1.00 82.19 661 LEU A C 1
ATOM 5282 O O . LEU A 1 661 ? 29.211 5.272 -22.859 1.00 82.19 661 LEU A O 1
ATOM 5286 N N . SER A 1 662 ? 27.406 6.418 -23.520 1.00 81.00 662 SER A N 1
ATOM 5287 C CA . SER A 1 662 ? 27.941 7.738 -23.181 1.00 81.00 662 SER A CA 1
ATOM 5288 C C . SER A 1 662 ? 26.924 8.566 -22.396 1.00 81.00 662 SER A C 1
ATOM 5290 O O . SER A 1 662 ? 25.768 8.189 -22.228 1.00 81.00 662 SER A O 1
ATOM 5292 N N . SER A 1 663 ? 27.348 9.721 -21.887 1.00 70.88 663 SER A N 1
ATOM 5293 C CA . SER A 1 663 ? 26.425 10.695 -21.292 1.00 70.88 663 SER A CA 1
ATOM 5294 C C . SER A 1 663 ? 25.429 11.267 -22.311 1.00 70.88 663 SER A C 1
ATOM 5296 O O . SER A 1 663 ? 24.442 11.876 -21.913 1.00 70.88 663 SER A O 1
ATOM 5298 N N . LYS A 1 664 ? 25.670 11.065 -23.613 1.00 72.50 664 LYS A N 1
ATOM 5299 C CA . LYS A 1 664 ? 24.815 11.526 -24.714 1.00 72.50 664 LYS A CA 1
ATOM 5300 C C . LYS A 1 664 ? 23.983 10.402 -25.343 1.00 72.50 664 LYS A C 1
ATOM 5302 O O . LYS A 1 664 ? 22.937 10.679 -25.918 1.00 72.50 664 LYS A O 1
ATOM 5307 N N . PHE A 1 665 ? 24.422 9.150 -25.214 1.00 76.81 665 PHE A N 1
ATOM 5308 C CA . PHE A 1 665 ? 23.769 7.965 -25.769 1.00 76.81 665 PHE A CA 1
ATOM 5309 C C . PHE A 1 665 ? 23.451 6.960 -24.655 1.00 76.81 665 PHE A C 1
ATOM 5311 O O . PHE A 1 665 ? 24.360 6.399 -24.044 1.00 76.81 665 PHE A O 1
ATOM 5318 N N . LEU A 1 666 ? 22.153 6.753 -24.397 1.00 73.88 666 LEU A N 1
ATOM 5319 C CA . LEU A 1 666 ? 21.614 5.943 -23.290 1.00 73.88 666 LEU A CA 1
ATOM 5320 C C . LEU A 1 666 ? 22.205 6.308 -21.900 1.00 73.88 666 LEU A C 1
ATOM 5322 O O . LEU A 1 666 ? 22.716 5.439 -21.184 1.00 73.88 666 LEU A O 1
ATOM 5326 N N . PRO A 1 667 ? 22.096 7.582 -21.470 1.00 65.19 667 PRO A N 1
ATOM 5327 C CA . PRO A 1 667 ? 22.753 8.091 -20.260 1.00 65.19 667 PRO A CA 1
ATOM 5328 C C . PRO A 1 667 ? 22.315 7.395 -18.965 1.00 65.19 667 PRO A C 1
ATOM 5330 O O . PRO A 1 667 ? 23.123 7.220 -18.050 1.00 65.19 667 PRO A O 1
ATOM 5333 N N . ASP A 1 668 ? 21.053 6.973 -18.879 1.00 59.50 668 ASP A N 1
ATOM 5334 C CA . ASP A 1 668 ? 20.521 6.280 -17.702 1.00 59.50 668 ASP A CA 1
ATOM 5335 C C . ASP A 1 668 ? 21.121 4.879 -17.554 1.00 59.50 668 ASP A C 1
ATOM 5337 O O . ASP A 1 668 ? 21.526 4.481 -16.457 1.00 59.50 668 ASP A O 1
ATOM 5341 N N . LEU A 1 669 ? 21.238 4.157 -18.674 1.00 65.31 669 LEU A N 1
ATOM 5342 C CA . LEU A 1 669 ? 21.859 2.837 -18.710 1.00 65.31 669 LEU A CA 1
ATOM 5343 C C . LEU A 1 669 ? 23.346 2.940 -18.354 1.00 65.31 669 LEU A C 1
ATOM 5345 O O . LEU A 1 669 ? 23.825 2.159 -17.533 1.00 65.31 669 LEU A O 1
ATOM 5349 N N . LYS A 1 670 ? 24.045 3.963 -18.869 1.00 76.06 670 LYS A N 1
ATOM 5350 C CA . LYS A 1 670 ? 25.442 4.244 -18.514 1.00 76.06 670 LYS A CA 1
ATOM 5351 C C . LYS A 1 670 ? 25.611 4.525 -17.023 1.00 76.06 670 LYS A C 1
ATOM 5353 O O . LYS A 1 670 ? 26.469 3.933 -16.380 1.00 76.06 670 LYS A O 1
ATOM 5358 N N . ARG A 1 671 ? 24.776 5.387 -16.439 1.00 68.88 671 ARG A N 1
ATOM 5359 C CA . ARG A 1 671 ? 24.865 5.740 -15.012 1.00 68.88 671 ARG A CA 1
ATOM 5360 C C . ARG A 1 671 ? 24.651 4.528 -14.107 1.00 68.88 671 ARG A C 1
ATOM 5362 O O . ARG A 1 671 ? 25.328 4.391 -13.089 1.00 68.88 671 ARG A O 1
ATOM 5369 N N . ALA A 1 672 ? 23.694 3.669 -14.453 1.00 63.97 672 ALA A N 1
ATOM 5370 C CA . ALA A 1 672 ? 23.443 2.430 -13.727 1.00 63.97 672 ALA A CA 1
ATOM 5371 C C . ALA A 1 672 ? 24.618 1.447 -13.868 1.00 63.97 672 ALA A C 1
ATOM 5373 O O . ALA A 1 672 ? 25.047 0.867 -12.872 1.00 63.97 672 ALA A O 1
ATOM 5374 N N . HIS A 1 673 ? 25.176 1.324 -15.072 1.00 74.06 673 HIS A N 1
ATOM 5375 C CA . HIS A 1 673 ? 26.359 0.517 -15.350 1.00 74.06 673 HIS A CA 1
ATOM 5376 C C . HIS A 1 673 ? 27.593 0.993 -14.557 1.00 74.06 673 HIS A C 1
ATOM 5378 O O . HIS A 1 673 ? 28.186 0.213 -13.812 1.00 74.06 673 HIS A O 1
ATOM 5384 N N . ASP A 1 674 ? 27.922 2.285 -14.607 1.00 78.88 674 ASP A N 1
ATOM 5385 C CA . ASP A 1 674 ? 29.096 2.861 -13.936 1.00 78.88 674 ASP A CA 1
ATOM 5386 C C . ASP A 1 674 ? 28.999 2.747 -12.399 1.00 78.88 674 ASP A C 1
ATOM 5388 O O . ASP A 1 674 ? 29.998 2.509 -11.715 1.00 78.88 674 ASP A O 1
ATOM 5392 N N . LYS A 1 675 ? 27.783 2.829 -11.836 1.00 72.88 675 LYS A N 1
ATOM 5393 C CA . LYS A 1 675 ? 27.531 2.562 -10.407 1.00 72.88 675 LYS A CA 1
ATOM 5394 C C . LYS A 1 675 ? 27.784 1.104 -10.016 1.00 72.88 675 LYS A C 1
ATOM 5396 O O . LYS A 1 675 ? 28.238 0.845 -8.906 1.00 72.88 675 LYS A O 1
ATOM 5401 N N . LEU A 1 676 ? 27.482 0.142 -10.885 1.00 68.25 676 LEU A N 1
ATOM 5402 C CA . LEU A 1 676 ? 27.756 -1.270 -10.603 1.00 68.25 676 LEU A CA 1
ATOM 5403 C C . LEU A 1 676 ? 29.262 -1.559 -10.643 1.00 68.25 676 LEU A C 1
ATOM 5405 O O . LEU A 1 676 ? 29.768 -2.291 -9.786 1.00 68.25 676 LEU A O 1
ATOM 5409 N N . LEU A 1 677 ? 29.987 -0.915 -11.561 1.00 78.00 677 LEU A N 1
ATOM 5410 C CA . LEU A 1 677 ? 31.447 -0.988 -11.626 1.00 78.00 677 LEU A CA 1
ATOM 5411 C C . LEU A 1 677 ? 32.126 -0.350 -10.404 1.00 78.00 677 LEU A C 1
ATOM 5413 O O . LEU A 1 677 ? 33.070 -0.928 -9.864 1.00 78.00 677 LEU A O 1
ATOM 5417 N N . SER A 1 678 ? 31.629 0.786 -9.898 1.00 78.62 678 SER A N 1
ATOM 5418 C CA . SER A 1 678 ? 32.219 1.453 -8.722 1.00 78.62 678 SER A CA 1
ATOM 5419 C C . SER A 1 678 ? 32.111 0.628 -7.432 1.00 78.62 678 SER A C 1
ATOM 5421 O O . SER A 1 678 ? 32.974 0.717 -6.559 1.00 78.62 678 SER A O 1
ATOM 5423 N N . VAL A 1 679 ? 31.104 -0.247 -7.340 1.00 80.50 679 VAL A N 1
ATOM 5424 C CA . VAL A 1 679 ? 30.907 -1.205 -6.235 1.00 80.50 679 VAL A CA 1
ATOM 5425 C C . VAL A 1 679 ? 31.583 -2.565 -6.528 1.00 80.50 679 VAL A C 1
ATOM 5427 O O . VAL A 1 679 ? 31.376 -3.537 -5.803 1.00 80.50 679 VAL A O 1
ATOM 5430 N N . LYS A 1 680 ? 32.432 -2.650 -7.567 1.00 80.50 680 LYS A N 1
ATOM 5431 C CA . LYS A 1 680 ? 33.169 -3.853 -8.010 1.00 80.50 680 LYS A CA 1
ATOM 5432 C C . LYS A 1 680 ? 32.275 -5.053 -8.372 1.00 80.50 680 LYS A C 1
ATOM 5434 O O . LYS A 1 680 ? 32.670 -6.202 -8.183 1.00 80.50 680 LYS A O 1
ATOM 5439 N N . ARG A 1 681 ? 31.066 -4.810 -8.889 1.00 76.50 681 ARG A N 1
ATOM 5440 C CA . ARG A 1 681 ? 30.106 -5.847 -9.318 1.00 76.50 681 ARG A CA 1
ATOM 5441 C C . ARG A 1 681 ? 30.081 -5.983 -10.844 1.00 76.50 681 ARG A C 1
ATOM 5443 O O . ARG A 1 681 ? 29.073 -5.691 -11.482 1.00 76.50 681 ARG A O 1
ATOM 5450 N N . ASN A 1 682 ? 31.196 -6.433 -11.417 1.00 79.00 682 ASN A N 1
ATOM 5451 C CA . ASN A 1 682 ? 31.407 -6.467 -12.871 1.00 79.00 682 ASN A CA 1
ATOM 5452 C C . ASN A 1 682 ? 30.434 -7.406 -13.608 1.00 79.00 682 ASN A C 1
ATOM 5454 O O . ASN A 1 682 ? 29.932 -7.049 -14.667 1.00 79.00 682 ASN A O 1
ATOM 5458 N N . GLU A 1 683 ? 30.112 -8.568 -13.031 1.00 75.50 683 GLU A N 1
ATOM 5459 C CA . GLU A 1 683 ? 29.170 -9.529 -13.635 1.00 75.50 683 GLU A CA 1
ATOM 5460 C C . GLU A 1 683 ? 27.756 -8.942 -13.767 1.00 75.50 683 GLU A C 1
ATOM 5462 O O . GLU A 1 683 ? 27.153 -8.992 -14.833 1.00 75.50 683 GLU A O 1
ATOM 5467 N N . LEU A 1 684 ? 27.259 -8.272 -12.722 1.00 65.44 684 LEU A N 1
ATOM 5468 C CA . LEU A 1 684 ? 25.939 -7.629 -12.741 1.00 65.44 684 LEU A CA 1
ATOM 5469 C C . LEU A 1 684 ? 25.882 -6.412 -13.675 1.00 65.44 684 LEU A C 1
ATOM 5471 O O . LEU A 1 684 ? 24.813 -6.091 -14.199 1.00 65.44 684 LEU A O 1
ATOM 5475 N N . ALA A 1 685 ? 27.009 -5.717 -13.867 1.00 68.06 685 ALA A N 1
ATOM 5476 C CA . ALA A 1 685 ? 27.120 -4.633 -14.842 1.00 68.06 685 ALA A CA 1
ATOM 5477 C C . ALA A 1 685 ? 26.962 -5.171 -16.273 1.00 68.06 685 ALA A C 1
ATOM 5479 O O . ALA A 1 685 ? 26.212 -4.595 -17.062 1.00 68.06 685 ALA A O 1
ATOM 5480 N N . LYS A 1 686 ? 27.572 -6.325 -16.560 1.00 74.94 686 LYS A N 1
ATOM 5481 C CA . LYS A 1 686 ? 27.430 -7.029 -17.837 1.00 74.94 686 LYS A CA 1
ATOM 5482 C C . LYS A 1 686 ? 25.994 -7.517 -18.067 1.00 74.94 686 LYS A C 1
ATOM 5484 O O . LYS A 1 686 ? 25.374 -7.166 -19.069 1.00 74.94 686 LYS A O 1
ATOM 5489 N N . GLU A 1 687 ? 25.401 -8.197 -17.082 1.00 70.75 687 GLU A N 1
ATOM 5490 C CA . GLU A 1 687 ? 24.001 -8.656 -17.142 1.00 70.75 687 GLU A CA 1
ATOM 5491 C C . GLU A 1 687 ? 22.993 -7.501 -17.306 1.00 70.75 687 GLU A C 1
ATOM 5493 O O . GLU A 1 687 ? 21.883 -7.675 -17.821 1.00 70.75 687 GLU A O 1
ATOM 5498 N N . LEU A 1 688 ? 23.316 -6.299 -16.815 1.00 66.25 688 LEU A N 1
ATOM 5499 C CA . LEU A 1 688 ? 22.482 -5.115 -17.013 1.00 66.25 688 LEU A CA 1
ATOM 5500 C C . LEU A 1 688 ? 22.429 -4.715 -18.491 1.00 66.25 688 LEU A C 1
ATOM 5502 O O . LEU A 1 688 ? 21.334 -4.435 -18.981 1.00 66.25 688 LEU A O 1
ATOM 5506 N N . ILE A 1 689 ? 23.566 -4.702 -19.189 1.00 72.62 689 ILE A N 1
ATOM 5507 C CA . ILE A 1 689 ? 23.619 -4.361 -20.616 1.00 72.62 689 ILE A CA 1
ATOM 5508 C C . ILE A 1 689 ? 22.962 -5.470 -21.440 1.00 72.62 689 ILE A C 1
ATOM 5510 O O . ILE A 1 689 ? 22.099 -5.167 -22.260 1.00 72.62 689 ILE A O 1
ATOM 5514 N N . GLU A 1 690 ? 23.248 -6.741 -21.147 1.00 70.62 690 GLU A N 1
ATOM 5515 C CA . GLU A 1 690 ? 22.664 -7.896 -21.850 1.00 70.62 690 GLU A CA 1
ATOM 5516 C C . GLU A 1 690 ? 21.127 -7.902 -21.815 1.00 70.62 690 GLU A C 1
ATOM 5518 O O . GLU A 1 690 ? 20.465 -8.275 -22.789 1.00 70.62 690 GLU A O 1
ATOM 5523 N N . ARG A 1 691 ? 20.517 -7.439 -20.716 1.00 67.31 691 ARG A N 1
ATOM 5524 C CA . ARG A 1 691 ? 19.053 -7.297 -20.598 1.00 67.31 691 ARG A CA 1
ATOM 5525 C C . ARG A 1 691 ? 18.464 -6.188 -21.470 1.00 67.31 691 ARG A C 1
ATOM 5527 O O . ARG A 1 691 ? 17.292 -6.282 -21.826 1.00 67.31 691 ARG A O 1
ATOM 5534 N N . HIS A 1 692 ? 19.252 -5.170 -21.800 1.00 67.19 692 HIS A N 1
ATOM 5535 C CA . HIS A 1 692 ? 18.843 -4.005 -22.590 1.00 67.19 692 HIS A CA 1
ATOM 5536 C C . HIS A 1 692 ? 19.472 -3.991 -23.991 1.00 67.19 692 HIS A C 1
ATOM 5538 O O . HIS A 1 692 ? 19.374 -2.982 -24.688 1.00 67.19 692 HIS A O 1
ATOM 5544 N N . ALA A 1 693 ? 20.087 -5.102 -24.406 1.00 74.31 693 ALA A N 1
ATOM 5545 C CA . ALA A 1 693 ? 20.768 -5.284 -25.682 1.00 74.31 693 ALA A CA 1
ATOM 5546 C C . ALA A 1 693 ? 19.786 -5.421 -26.855 1.00 74.31 693 ALA A C 1
ATOM 5548 O O . ALA A 1 693 ? 19.700 -6.449 -27.521 1.00 74.31 693 ALA A O 1
ATOM 5549 N N . GLN A 1 694 ? 19.012 -4.364 -27.084 1.00 79.62 694 GLN A N 1
ATOM 5550 C CA . GLN A 1 694 ? 18.092 -4.234 -28.198 1.00 79.62 694 GLN A CA 1
ATOM 5551 C C . GLN A 1 694 ? 18.172 -2.806 -28.729 1.00 79.62 694 GLN A C 1
ATOM 5553 O O . GLN A 1 694 ? 18.051 -1.853 -27.961 1.00 79.62 694 GLN A O 1
ATOM 5558 N N . LEU A 1 695 ? 18.347 -2.651 -30.041 1.00 80.50 695 LEU A N 1
ATOM 5559 C CA . LEU A 1 695 ? 18.420 -1.332 -30.667 1.00 80.50 695 LEU A CA 1
ATOM 5560 C C . LEU A 1 695 ? 17.794 -1.344 -32.067 1.00 80.50 695 LEU A C 1
ATOM 5562 O O . LEU A 1 695 ? 18.466 -1.463 -33.089 1.00 80.50 695 LEU A O 1
ATOM 5566 N N . HIS A 1 696 ? 16.472 -1.220 -32.119 1.00 83.38 696 HIS A N 1
ATOM 5567 C CA . HIS A 1 696 ? 15.719 -1.186 -33.367 1.00 83.38 696 HIS A CA 1
ATOM 5568 C C . HIS A 1 696 ? 15.835 0.181 -34.057 1.00 83.38 696 HIS A C 1
ATOM 5570 O O . HIS A 1 696 ? 15.580 1.210 -33.430 1.00 83.38 696 HIS A O 1
ATOM 5576 N N . ALA A 1 697 ? 16.184 0.195 -35.344 1.00 81.81 697 ALA A N 1
ATOM 5577 C CA . ALA A 1 697 ? 16.294 1.421 -36.135 1.00 81.81 697 ALA A CA 1
ATOM 5578 C C . ALA A 1 697 ? 14.932 2.111 -36.286 1.00 81.81 697 ALA A C 1
ATOM 5580 O O . ALA A 1 697 ? 13.937 1.455 -36.589 1.00 81.81 697 ALA A O 1
ATOM 5581 N N . LEU A 1 698 ? 14.878 3.433 -36.131 1.00 81.88 698 LEU A N 1
ATOM 5582 C CA . LEU A 1 698 ? 13.699 4.235 -36.461 1.00 81.88 698 LEU A CA 1
ATOM 5583 C C . LEU A 1 698 ? 14.067 5.337 -37.473 1.00 81.88 698 LEU A C 1
ATOM 5585 O O . LEU A 1 698 ? 15.239 5.698 -37.580 1.00 81.88 698 LEU A O 1
ATOM 5589 N N . PRO A 1 699 ? 13.086 5.910 -38.202 1.00 79.56 699 PRO A N 1
ATOM 5590 C CA . PRO A 1 699 ? 13.340 7.022 -39.129 1.00 79.56 699 PRO A CA 1
ATOM 5591 C C . PRO A 1 699 ? 14.001 8.247 -38.481 1.00 79.56 699 PRO A C 1
ATOM 5593 O O . PRO A 1 699 ? 14.730 8.982 -39.126 1.00 79.56 699 PRO A O 1
ATOM 5596 N N . LEU A 1 700 ? 13.728 8.477 -37.201 1.00 83.62 700 LEU A N 1
ATOM 5597 C CA . LEU A 1 700 ? 14.450 9.401 -36.336 1.00 83.62 700 LEU A CA 1
ATOM 5598 C C . LEU A 1 700 ? 14.839 8.589 -35.104 1.00 83.62 700 LEU A C 1
ATOM 5600 O O . LEU A 1 700 ? 13.919 8.095 -34.459 1.00 83.62 700 LEU A O 1
ATOM 5604 N N . GLY A 1 701 ? 16.125 8.448 -34.769 1.00 86.25 701 GLY A N 1
ATOM 5605 C CA . GLY A 1 701 ? 16.574 7.721 -33.573 1.00 86.25 701 GLY A CA 1
ATOM 5606 C C . GLY A 1 701 ? 16.546 6.195 -33.672 1.00 86.25 701 GLY A C 1
ATOM 5607 O O . GLY A 1 701 ? 16.530 5.603 -34.753 1.00 86.25 701 GLY A O 1
ATOM 5608 N N . ALA A 1 702 ? 16.526 5.559 -32.505 1.00 84.50 702 ALA A N 1
ATOM 5609 C CA . ALA A 1 702 ? 16.384 4.123 -32.321 1.00 84.50 702 ALA A CA 1
ATOM 5610 C C . ALA A 1 702 ? 15.508 3.795 -31.105 1.00 84.50 702 ALA A C 1
ATOM 5612 O O . ALA A 1 702 ? 15.272 4.632 -30.226 1.00 84.50 702 ALA A O 1
ATOM 5613 N N . CYS A 1 703 ? 15.010 2.560 -31.061 1.00 81.62 703 CYS A N 1
ATOM 5614 C CA . CYS A 1 703 ? 14.198 2.041 -29.973 1.00 81.62 703 CYS A CA 1
ATOM 5615 C C . CYS A 1 703 ? 14.892 0.901 -29.231 1.00 81.62 703 CYS A C 1
ATOM 5617 O O . CYS A 1 703 ? 15.354 -0.054 -29.847 1.00 81.62 703 CYS A O 1
ATOM 5619 N N . THR A 1 704 ? 14.858 0.934 -27.902 1.00 77.81 704 THR A N 1
ATOM 5620 C CA . THR A 1 704 ? 15.371 -0.145 -27.044 1.00 77.81 704 THR A CA 1
ATOM 5621 C C . THR A 1 704 ? 14.409 -1.329 -26.895 1.00 77.81 704 THR A C 1
ATOM 5623 O O . THR A 1 704 ? 14.617 -2.219 -26.076 1.00 77.81 704 THR A O 1
ATOM 5626 N N . ARG A 1 705 ? 13.322 -1.358 -27.679 1.00 72.19 705 ARG A N 1
ATOM 5627 C CA . ARG A 1 705 ? 12.395 -2.493 -27.780 1.00 72.19 705 ARG A CA 1
ATOM 5628 C C . ARG A 1 705 ? 12.533 -3.178 -29.126 1.00 72.19 705 ARG A C 1
ATOM 5630 O O . ARG A 1 705 ? 12.837 -2.547 -30.134 1.00 72.19 705 ARG A O 1
ATOM 5637 N N . ASP A 1 706 ? 12.195 -4.459 -29.143 1.00 68.62 706 ASP A N 1
ATOM 5638 C CA . ASP A 1 706 ? 12.051 -5.232 -30.371 1.00 68.62 706 ASP A CA 1
ATOM 5639 C C . ASP A 1 706 ? 10.713 -4.888 -31.050 1.00 68.62 706 ASP A C 1
ATOM 5641 O O . ASP A 1 706 ? 9.699 -5.576 -30.910 1.00 68.62 706 ASP A O 1
ATOM 5645 N N . VAL A 1 707 ? 10.684 -3.726 -31.707 1.00 66.88 707 VAL A N 1
ATOM 5646 C CA . VAL A 1 707 ? 9.486 -3.209 -32.385 1.00 66.88 707 VAL A CA 1
ATOM 5647 C C . VAL A 1 707 ? 9.151 -4.038 -33.624 1.00 66.88 707 VAL A C 1
ATOM 5649 O O . VAL A 1 707 ? 7.970 -4.184 -33.932 1.00 66.88 707 VAL A O 1
ATOM 5652 N N . ALA A 1 708 ? 10.155 -4.618 -34.292 1.00 62.94 708 ALA A N 1
ATOM 5653 C CA . ALA A 1 708 ? 9.955 -5.486 -35.451 1.00 62.94 708 ALA A CA 1
ATOM 5654 C C . ALA A 1 708 ? 9.085 -6.702 -35.105 1.00 62.94 708 ALA A C 1
ATOM 5656 O O . ALA A 1 708 ? 8.202 -7.064 -35.879 1.00 62.94 708 ALA A O 1
ATOM 5657 N N . ARG A 1 709 ? 9.296 -7.297 -33.923 1.00 57.03 709 ARG A N 1
ATOM 5658 C CA . ARG A 1 709 ? 8.588 -8.511 -33.500 1.00 57.03 709 ARG A CA 1
ATOM 5659 C C . ARG A 1 709 ? 7.250 -8.248 -32.810 1.00 57.03 709 ARG A C 1
ATOM 5661 O O . ARG A 1 709 ? 6.298 -8.989 -33.027 1.00 57.03 709 ARG A O 1
ATOM 5668 N N . TRP A 1 710 ? 7.162 -7.206 -31.979 1.00 55.97 710 TRP A N 1
ATOM 5669 C CA . TRP A 1 710 ? 5.992 -6.961 -31.114 1.00 55.97 710 TRP A CA 1
ATOM 5670 C C . TRP A 1 710 ? 5.106 -5.798 -31.557 1.00 55.97 710 TRP A C 1
ATOM 5672 O O . TRP A 1 710 ? 4.057 -5.553 -30.955 1.00 55.97 710 TRP A O 1
ATOM 5682 N N . GLY A 1 711 ? 5.540 -5.047 -32.567 1.00 56.19 711 GLY A N 1
ATOM 5683 C CA . GLY A 1 711 ? 4.968 -3.749 -32.888 1.00 56.19 711 GLY A CA 1
ATOM 5684 C C . GLY A 1 711 ? 5.204 -2.717 -31.779 1.00 56.19 711 GLY A C 1
ATOM 5685 O O . GLY A 1 711 ? 5.671 -3.004 -30.671 1.00 56.19 711 GLY A O 1
ATOM 5686 N N . CYS A 1 712 ? 4.881 -1.456 -32.071 1.00 65.81 712 CYS A N 1
ATOM 5687 C CA . CYS A 1 712 ? 4.941 -0.398 -31.069 1.00 65.81 712 CYS A CA 1
ATOM 5688 C C . CYS A 1 712 ? 3.586 -0.290 -30.347 1.00 65.81 712 CYS A C 1
ATOM 5690 O O . CYS A 1 712 ? 2.617 0.137 -30.978 1.00 65.81 712 CYS A O 1
ATOM 5692 N N . PRO A 1 713 ? 3.496 -0.548 -29.026 1.00 55.22 713 PRO A N 1
ATOM 5693 C CA . PRO A 1 713 ? 2.236 -0.401 -28.284 1.00 55.22 713 PRO A CA 1
ATOM 5694 C C . PRO A 1 713 ? 1.769 1.060 -28.184 1.00 55.22 713 PRO A C 1
ATOM 5696 O O . PRO A 1 713 ? 0.639 1.330 -27.796 1.00 55.22 713 PRO A O 1
ATOM 5699 N N . PHE A 1 714 ? 2.642 2.010 -28.533 1.00 59.62 714 PHE A N 1
ATOM 5700 C CA . PHE A 1 714 ? 2.367 3.445 -28.520 1.00 59.62 714 PHE A CA 1
ATOM 5701 C C . PHE A 1 714 ? 2.191 4.040 -29.923 1.00 59.62 714 PHE A C 1
ATOM 5703 O O . PHE A 1 714 ? 2.253 5.262 -30.067 1.00 59.62 714 PHE A O 1
ATOM 5710 N N . GLY A 1 715 ? 2.070 3.204 -30.961 1.00 71.12 715 GLY A N 1
ATOM 5711 C CA . GLY A 1 715 ? 1.878 3.662 -32.340 1.00 71.12 715 GLY A CA 1
ATOM 5712 C C . GLY A 1 715 ? 3.001 4.562 -32.866 1.00 71.12 715 GLY A C 1
ATOM 5713 O O . GLY A 1 715 ? 2.740 5.465 -33.648 1.00 71.12 715 GLY A O 1
ATOM 5714 N N . MET A 1 716 ? 4.240 4.363 -32.397 1.00 75.19 716 MET A N 1
ATOM 5715 C CA . MET A 1 716 ? 5.417 5.166 -32.764 1.00 75.19 716 MET A CA 1
ATOM 5716 C C . MET A 1 716 ? 5.274 6.674 -32.504 1.00 75.19 716 MET A C 1
ATOM 5718 O O . MET A 1 716 ? 5.890 7.481 -33.194 1.00 75.19 716 MET A O 1
ATOM 5722 N N . LYS A 1 717 ? 4.532 7.074 -31.460 1.00 73.00 717 LYS A N 1
ATOM 5723 C CA . LYS A 1 717 ? 4.350 8.493 -31.098 1.00 73.00 717 LYS A CA 1
ATOM 5724 C C . LYS A 1 717 ? 5.653 9.304 -30.978 1.00 73.00 717 LYS A C 1
ATOM 5726 O O . LYS A 1 717 ? 5.624 10.499 -31.254 1.00 73.00 717 LYS A O 1
ATOM 5731 N N . CYS A 1 718 ? 6.786 8.670 -30.645 1.00 76.44 718 CYS A N 1
ATOM 5732 C CA . CYS A 1 718 ? 8.122 9.294 -30.642 1.00 76.44 718 CYS A CA 1
ATOM 5733 C C . CYS A 1 718 ? 8.518 9.920 -31.978 1.00 76.44 718 CYS A C 1
ATOM 5735 O O . CYS A 1 718 ? 9.174 10.955 -31.999 1.00 76.44 718 CYS A O 1
ATOM 5737 N N . GLN A 1 719 ? 8.058 9.353 -33.090 1.00 83.19 719 GLN A N 1
ATOM 5738 C CA . GLN A 1 719 ? 8.340 9.858 -34.430 1.00 83.19 719 GLN A CA 1
ATOM 5739 C C . GLN A 1 719 ? 7.562 11.134 -34.771 1.00 83.19 719 GLN A C 1
ATOM 5741 O O . GLN A 1 719 ? 7.867 11.782 -35.771 1.00 83.19 719 GLN A O 1
ATOM 5746 N N . SER A 1 720 ? 6.567 11.493 -33.965 1.00 78.19 720 SER A N 1
ATOM 5747 C CA . SER A 1 720 ? 5.676 12.640 -34.162 1.00 78.19 720 SER A CA 1
ATOM 5748 C C . SER A 1 720 ? 5.775 13.676 -33.034 1.00 78.19 720 SER A C 1
ATOM 5750 O O . SER A 1 720 ? 4.903 14.531 -32.931 1.00 78.19 720 SER A O 1
ATOM 5752 N N . GLY A 1 721 ? 6.816 13.601 -32.194 1.00 71.50 721 GLY A N 1
ATOM 5753 C CA . GLY A 1 721 ? 7.009 14.511 -31.054 1.00 71.50 721 GLY A CA 1
ATOM 5754 C C . GLY A 1 721 ? 6.327 14.055 -29.765 1.00 71.50 721 GLY A C 1
ATOM 5755 O O . GLY A 1 721 ? 6.241 14.799 -28.799 1.00 71.50 721 GLY A O 1
ATOM 5756 N N . GLY A 1 722 ? 5.839 12.817 -29.726 1.00 69.00 722 GLY A N 1
ATOM 5757 C CA . GLY A 1 722 ? 5.259 12.218 -28.535 1.00 69.00 722 GLY A CA 1
ATOM 5758 C C . GLY A 1 722 ? 6.324 11.586 -27.629 1.00 69.00 722 GLY A C 1
ATOM 5759 O O . GLY A 1 722 ? 7.228 10.903 -28.101 1.00 69.00 722 GLY A O 1
ATOM 5760 N N . PRO A 1 723 ? 6.204 11.696 -26.307 1.00 60.62 723 PRO A N 1
ATOM 5761 C CA . PRO A 1 723 ? 7.218 11.185 -25.393 1.00 60.62 723 PRO A CA 1
ATOM 5762 C C . PRO A 1 723 ? 7.299 9.659 -25.299 1.00 60.62 723 PRO A C 1
ATOM 5764 O O . PRO A 1 723 ? 6.269 8.992 -25.156 1.00 60.62 723 PRO A O 1
ATOM 5767 N N . CYS A 1 724 ? 8.513 9.093 -25.309 1.00 66.88 724 CYS A N 1
ATOM 5768 C CA . CYS A 1 724 ? 8.742 7.648 -25.206 1.00 66.88 724 CYS A CA 1
ATOM 5769 C C . CYS A 1 724 ? 10.053 7.311 -24.473 1.00 66.88 724 CYS A C 1
ATOM 5771 O O . CYS A 1 724 ? 11.124 7.659 -24.949 1.00 66.88 724 CYS A O 1
ATOM 5773 N N . GLY A 1 725 ? 9.976 6.561 -23.367 1.00 59.84 725 GLY A N 1
ATOM 5774 C CA . GLY A 1 725 ? 11.156 6.145 -22.587 1.00 59.84 725 GLY A CA 1
ATOM 5775 C C . GLY A 1 725 ? 11.984 5.011 -23.205 1.00 59.84 725 GLY A C 1
ATOM 5776 O O . GLY A 1 725 ? 13.022 4.648 -22.671 1.00 59.84 725 GLY A O 1
ATOM 5777 N N . TYR A 1 726 ? 11.531 4.439 -24.322 1.00 68.69 726 TYR A N 1
ATOM 5778 C CA . TYR A 1 726 ? 12.293 3.447 -25.089 1.00 68.69 726 TYR A CA 1
ATOM 5779 C C . TYR A 1 726 ? 12.983 4.066 -26.303 1.00 68.69 726 TYR A C 1
ATOM 5781 O O . TYR A 1 726 ? 13.518 3.336 -27.127 1.00 68.69 726 TYR A O 1
ATOM 5789 N N . PHE A 1 727 ? 12.887 5.384 -26.472 1.00 81.50 727 PHE A N 1
ATOM 5790 C CA . PHE A 1 727 ? 13.402 6.102 -27.625 1.00 81.50 727 PHE A CA 1
ATOM 5791 C C . PHE A 1 727 ? 14.719 6.794 -27.281 1.00 81.50 727 PHE A C 1
ATOM 5793 O O . PHE A 1 727 ? 14.836 7.405 -26.222 1.00 81.50 727 PHE A O 1
ATOM 5800 N N . THR A 1 728 ? 15.694 6.736 -28.182 1.00 82.50 728 THR A N 1
ATOM 5801 C CA . THR A 1 728 ? 16.952 7.472 -28.042 1.00 82.50 728 THR A CA 1
ATOM 5802 C C . THR A 1 728 ? 17.450 7.956 -29.401 1.00 82.50 728 THR A C 1
ATOM 5804 O O . THR A 1 728 ? 17.183 7.323 -30.422 1.00 82.50 728 THR A O 1
ATOM 5807 N N . LEU A 1 729 ? 18.153 9.087 -29.417 1.00 85.25 729 LEU A N 1
ATOM 5808 C CA . LEU A 1 729 ? 18.870 9.564 -30.598 1.00 85.25 729 LEU A CA 1
ATOM 5809 C C . LEU A 1 729 ? 20.202 8.827 -30.694 1.00 85.25 729 LEU A C 1
ATOM 5811 O O . LEU A 1 729 ? 20.878 8.627 -29.687 1.00 85.25 729 LEU A O 1
ATOM 5815 N N . THR A 1 730 ? 20.563 8.413 -31.900 1.00 81.81 730 THR A N 1
ATOM 5816 C CA . THR A 1 730 ? 21.777 7.624 -32.147 1.00 81.81 730 THR A CA 1
ATOM 5817 C C . THR A 1 730 ? 22.963 8.499 -32.557 1.00 81.81 730 THR A C 1
ATOM 5819 O O . THR A 1 730 ? 24.116 8.082 -32.448 1.00 81.81 730 THR A O 1
ATOM 5822 N N . GLY A 1 731 ? 22.701 9.743 -32.973 1.00 80.12 731 GLY A N 1
ATOM 5823 C CA . GLY A 1 731 ? 23.705 10.662 -33.501 1.00 80.12 731 GLY A CA 1
ATOM 5824 C C . GLY A 1 731 ? 24.116 10.322 -34.934 1.00 80.12 731 GLY A C 1
ATOM 5825 O O . GLY A 1 731 ? 25.237 10.636 -35.334 1.00 80.12 731 GLY A O 1
ATOM 5826 N N . ARG A 1 732 ? 23.233 9.649 -35.685 1.00 82.81 732 ARG A N 1
ATOM 5827 C CA . ARG A 1 732 ? 23.396 9.398 -37.123 1.00 82.81 732 ARG A CA 1
ATOM 5828 C C . ARG A 1 732 ? 23.179 10.678 -37.921 1.00 82.81 732 ARG A C 1
ATOM 5830 O O . ARG A 1 732 ? 22.371 11.525 -37.544 1.00 82.81 732 ARG A O 1
ATOM 5837 N N . LEU A 1 733 ? 23.861 10.789 -39.060 1.00 77.69 733 LEU A N 1
ATOM 5838 C CA . LEU A 1 733 ? 23.812 11.978 -39.916 1.00 77.69 733 LEU A CA 1
ATOM 5839 C C . LEU A 1 733 ? 22.391 12.307 -40.421 1.00 77.69 733 LEU A C 1
ATOM 5841 O O . LEU A 1 733 ? 22.024 13.478 -40.494 1.00 77.69 733 LEU A O 1
ATOM 5845 N N . ASP A 1 734 ? 21.563 11.297 -40.715 1.00 79.50 734 ASP A N 1
ATOM 5846 C CA . ASP A 1 734 ? 20.179 11.485 -41.180 1.00 79.50 734 ASP A CA 1
ATOM 5847 C C . ASP A 1 734 ? 19.237 12.068 -40.128 1.00 79.50 734 ASP A C 1
ATOM 5849 O O . ASP A 1 734 ? 18.232 12.684 -40.487 1.00 79.50 734 ASP A O 1
ATOM 5853 N N . GLU A 1 735 ? 19.558 11.931 -38.838 1.00 84.62 735 GLU A N 1
ATOM 5854 C CA . GLU A 1 735 ? 18.706 12.448 -37.766 1.00 84.62 735 GLU A CA 1
ATOM 5855 C C . GLU A 1 735 ? 18.569 13.971 -37.836 1.00 84.62 735 GLU A C 1
ATOM 5857 O O . GLU A 1 735 ? 17.513 14.492 -37.479 1.00 84.62 735 GLU A O 1
ATOM 5862 N N . TYR A 1 736 ? 19.587 14.675 -38.351 1.00 81.94 736 TYR A N 1
ATOM 5863 C CA . TYR A 1 736 ? 19.554 16.125 -38.562 1.00 81.94 736 TYR A CA 1
ATOM 5864 C C . TYR A 1 736 ? 18.504 16.546 -39.594 1.00 81.94 736 TYR A C 1
ATOM 5866 O O . TYR A 1 736 ? 17.664 17.408 -39.330 1.00 81.94 736 TYR A O 1
ATOM 5874 N N . GLU A 1 737 ? 18.517 15.925 -40.774 1.00 78.44 737 GLU A N 1
ATOM 5875 C CA . GLU A 1 737 ? 17.539 16.223 -41.824 1.00 78.44 737 GLU A CA 1
ATOM 5876 C C . GLU A 1 737 ? 16.135 15.783 -41.379 1.00 78.44 737 GLU A C 1
ATOM 5878 O O . GLU A 1 737 ? 15.169 16.544 -41.494 1.00 78.44 737 GLU A O 1
ATOM 5883 N N . ALA A 1 738 ? 16.026 14.589 -40.786 1.00 82.50 738 ALA A N 1
ATOM 5884 C CA . ALA A 1 738 ? 14.764 14.030 -40.321 1.00 82.50 738 ALA A CA 1
ATOM 5885 C C . ALA A 1 738 ? 14.092 14.901 -39.249 1.00 82.50 738 ALA A C 1
ATOM 5887 O O . ALA A 1 738 ? 12.875 15.107 -39.309 1.00 82.50 738 ALA A O 1
ATOM 5888 N N . ILE A 1 739 ? 14.851 15.426 -38.277 1.00 85.00 739 ILE A N 1
ATOM 5889 C CA . ILE A 1 739 ? 14.280 16.277 -37.229 1.00 85.00 739 ILE A CA 1
ATOM 5890 C C . ILE A 1 739 ? 13.872 17.649 -37.766 1.00 85.00 739 ILE A C 1
ATOM 5892 O O . ILE A 1 739 ? 12.785 18.115 -37.433 1.00 85.00 739 ILE A O 1
ATOM 5896 N N . ASN A 1 740 ? 14.665 18.250 -38.660 1.00 82.62 740 ASN A N 1
ATOM 5897 C CA . ASN A 1 740 ? 14.340 19.543 -39.270 1.00 82.62 740 ASN A CA 1
ATOM 5898 C C . ASN A 1 740 ? 13.024 19.477 -40.054 1.00 82.62 740 ASN A C 1
ATOM 5900 O O . ASN A 1 740 ? 12.151 20.322 -39.867 1.00 82.62 740 ASN A O 1
ATOM 5904 N N . ILE A 1 741 ? 12.835 18.433 -40.869 1.00 82.94 741 ILE A N 1
ATOM 5905 C CA . ILE A 1 741 ? 11.583 18.218 -41.609 1.00 82.94 741 ILE A CA 1
ATOM 5906 C C . ILE A 1 741 ? 10.402 18.065 -40.642 1.00 82.94 741 ILE A C 1
ATOM 5908 O O . ILE A 1 741 ? 9.345 18.665 -40.842 1.00 82.94 741 ILE A O 1
ATOM 5912 N N . LYS A 1 742 ? 10.569 17.272 -39.576 1.00 86.00 742 LYS A N 1
ATOM 5913 C CA . LYS A 1 742 ? 9.508 17.037 -38.585 1.00 86.00 742 LYS A CA 1
ATOM 5914 C C . LYS A 1 742 ? 9.130 18.308 -37.825 1.00 86.00 742 LYS A C 1
ATOM 5916 O O . LYS A 1 742 ? 7.938 18.546 -37.658 1.00 86.00 742 LYS A O 1
ATOM 5921 N N . VAL A 1 743 ? 10.102 19.119 -37.403 1.00 85.06 743 VAL A N 1
ATOM 5922 C CA . VAL A 1 743 ? 9.860 20.408 -36.731 1.00 85.06 743 VAL A CA 1
ATOM 5923 C C . VAL A 1 743 ? 9.121 21.363 -37.664 1.00 85.06 743 VAL A C 1
ATOM 5925 O O . VAL A 1 743 ? 8.086 21.896 -37.277 1.00 85.06 743 VAL A O 1
ATOM 5928 N N . THR A 1 744 ? 9.577 21.526 -38.909 1.00 86.69 744 THR A N 1
ATOM 5929 C CA . THR A 1 744 ? 8.924 22.412 -39.890 1.00 86.69 744 THR A CA 1
ATOM 5930 C C . THR A 1 744 ? 7.479 21.999 -40.158 1.00 86.69 744 THR A C 1
ATOM 5932 O O . THR A 1 744 ? 6.574 22.829 -40.073 1.00 86.69 744 THR A O 1
ATOM 5935 N N . ASN A 1 745 ? 7.235 20.708 -40.403 1.00 86.25 745 ASN A N 1
ATOM 5936 C CA . ASN A 1 745 ? 5.880 20.196 -40.610 1.00 86.25 745 ASN A CA 1
ATOM 5937 C C . ASN A 1 745 ? 5.008 20.398 -39.365 1.00 86.25 745 ASN A C 1
ATOM 5939 O O . ASN A 1 745 ? 3.858 20.816 -39.480 1.00 86.25 745 ASN A O 1
ATOM 5943 N N . LYS A 1 746 ? 5.557 20.153 -38.169 1.00 87.62 746 LYS A N 1
ATOM 5944 C CA . LYS A 1 746 ? 4.819 20.325 -36.915 1.00 87.62 746 LYS A CA 1
ATOM 5945 C C . LYS A 1 746 ? 4.479 21.793 -36.644 1.00 87.62 746 LYS A C 1
ATOM 5947 O O . LYS A 1 746 ? 3.363 22.066 -36.220 1.00 87.62 746 LYS A O 1
ATOM 5952 N N . ARG A 1 747 ? 5.381 22.738 -36.942 1.00 89.69 747 ARG A N 1
ATOM 5953 C CA . ARG A 1 747 ? 5.098 24.184 -36.861 1.00 89.69 747 ARG A CA 1
ATOM 5954 C C . ARG A 1 747 ? 3.941 24.579 -37.773 1.00 89.69 747 ARG A C 1
ATOM 5956 O O . ARG A 1 747 ? 3.043 25.290 -37.334 1.00 89.69 747 ARG A O 1
ATOM 5963 N N . ALA A 1 748 ? 3.924 24.075 -39.007 1.00 87.50 748 ALA A N 1
ATOM 5964 C CA . ALA A 1 748 ? 2.829 24.326 -39.940 1.00 87.50 748 ALA A CA 1
ATOM 5965 C C . ALA A 1 748 ? 1.490 23.740 -39.447 1.00 87.50 748 ALA A C 1
ATOM 5967 O O . ALA A 1 748 ? 0.458 24.398 -39.554 1.00 87.50 748 ALA A O 1
ATOM 5968 N N . GLU A 1 749 ? 1.499 22.532 -38.873 1.00 87.00 749 GLU A N 1
ATOM 5969 C CA . GLU A 1 749 ? 0.306 21.908 -38.278 1.00 87.00 749 GLU A CA 1
ATOM 5970 C C . GLU A 1 749 ? -0.226 22.692 -37.070 1.00 87.00 749 GLU A C 1
ATOM 5972 O O . GLU A 1 749 ? -1.433 22.913 -36.971 1.00 87.00 749 GLU A O 1
ATOM 5977 N N . VAL A 1 750 ? 0.661 23.137 -36.172 1.00 88.00 750 VAL A N 1
ATOM 5978 C CA . VAL A 1 750 ? 0.297 23.979 -35.021 1.00 88.00 750 VAL A CA 1
ATOM 5979 C C . VAL A 1 750 ? -0.331 25.281 -35.505 1.00 88.00 750 VAL A C 1
ATOM 5981 O O . VAL A 1 750 ? -1.430 25.606 -35.074 1.00 88.00 750 VAL A O 1
ATOM 5984 N N . TYR A 1 751 ? 0.295 25.963 -36.465 1.00 89.00 751 TYR A N 1
ATOM 5985 C CA . TYR A 1 751 ? -0.230 27.207 -37.029 1.00 89.00 751 TYR A CA 1
ATOM 5986 C C . TYR A 1 751 ? -1.632 27.040 -37.641 1.00 89.00 751 TYR A C 1
ATOM 5988 O O . TYR A 1 751 ? -2.521 27.864 -37.432 1.00 89.00 751 TYR A O 1
ATOM 5996 N N . GLN A 1 752 ? -1.878 25.940 -38.361 1.00 89.94 752 GLN A N 1
ATOM 5997 C CA . GLN A 1 752 ? -3.213 25.640 -38.892 1.00 89.94 752 GLN A CA 1
ATOM 5998 C C . GLN A 1 752 ? -4.243 25.391 -37.782 1.00 89.94 752 GLN A C 1
ATOM 6000 O O . GLN A 1 752 ? -5.386 25.834 -37.893 1.00 89.94 752 GLN A O 1
ATOM 6005 N N . LEU A 1 753 ? -3.856 24.690 -36.713 1.00 84.88 753 LEU A N 1
ATOM 6006 C CA . LEU A 1 753 ? -4.725 24.450 -35.561 1.00 84.88 753 LEU A CA 1
ATOM 6007 C C . LEU A 1 753 ? -5.004 25.724 -34.762 1.00 84.88 753 LEU A C 1
ATOM 6009 O O . LEU A 1 753 ? -6.110 25.859 -34.250 1.00 84.88 753 LEU A O 1
ATOM 6013 N N . GLU A 1 754 ? -4.064 26.666 -34.696 1.00 89.44 754 GLU A N 1
ATOM 6014 C CA . GLU A 1 754 ? -4.279 27.986 -34.089 1.00 89.44 754 GLU A CA 1
ATOM 6015 C C . GLU A 1 754 ? -5.398 28.735 -34.816 1.00 89.44 754 GLU A C 1
ATOM 6017 O O . GLU A 1 754 ? -6.374 29.137 -34.183 1.00 89.44 754 GLU A O 1
ATOM 6022 N N . GLN A 1 755 ? -5.339 28.800 -36.151 1.00 91.69 755 GLN A N 1
ATOM 6023 C CA . GLN A 1 755 ? -6.389 29.426 -36.966 1.00 91.69 755 GLN A CA 1
ATOM 6024 C C . GLN A 1 755 ? -7.760 28.742 -36.833 1.00 91.69 755 GLN A C 1
ATOM 6026 O O . GLN A 1 755 ? -8.801 29.386 -36.984 1.00 91.69 755 GLN A O 1
ATOM 6031 N N . LEU A 1 756 ? -7.785 27.422 -36.615 1.00 86.38 756 LEU A N 1
ATOM 6032 C CA . LEU A 1 756 ? -9.025 26.675 -36.392 1.00 86.38 756 LEU A CA 1
ATOM 6033 C C . LEU A 1 756 ? -9.574 26.907 -34.983 1.00 86.38 756 LEU A C 1
ATOM 6035 O O . LEU A 1 756 ? -10.781 27.087 -34.837 1.00 86.38 756 LEU A O 1
ATOM 6039 N N . ASN A 1 757 ? -8.704 26.960 -33.975 1.00 86.12 757 ASN A N 1
ATOM 6040 C CA . ASN A 1 757 ? -9.088 27.213 -32.591 1.00 86.12 757 ASN A CA 1
ATOM 6041 C C . ASN A 1 757 ? -9.649 28.627 -32.388 1.00 86.12 757 ASN A C 1
ATOM 6043 O O . ASN A 1 757 ? -10.594 28.808 -31.628 1.00 86.12 757 ASN A O 1
ATOM 6047 N N . GLU A 1 758 ? -9.130 29.619 -33.120 1.00 87.00 758 GLU A N 1
ATOM 6048 C CA . GLU A 1 758 ? -9.691 30.980 -33.148 1.00 87.00 758 GLU A CA 1
ATOM 6049 C C . GLU A 1 758 ? -11.153 31.015 -33.627 1.00 87.00 758 GLU A C 1
ATOM 6051 O O . GLU A 1 758 ? -11.918 31.893 -33.229 1.00 87.00 758 GLU A O 1
ATOM 6056 N N . LYS A 1 759 ? -11.554 30.066 -34.483 1.00 86.75 759 LYS A N 1
ATOM 6057 C CA . LYS A 1 759 ? -12.917 29.966 -35.032 1.00 86.75 759 LYS A CA 1
ATOM 6058 C C . LYS A 1 759 ? -13.821 29.047 -34.214 1.00 86.75 759 LYS A C 1
ATOM 6060 O O . LYS A 1 759 ? -15.029 29.266 -34.176 1.00 86.75 759 LYS A O 1
ATOM 6065 N N . ASP A 1 760 ? -13.253 28.014 -33.601 1.00 81.69 760 ASP A N 1
ATOM 6066 C CA . ASP A 1 760 ? -13.963 27.011 -32.816 1.00 81.69 760 ASP A CA 1
ATOM 6067 C C . ASP A 1 760 ? -13.081 26.527 -31.657 1.00 81.69 760 ASP A C 1
ATOM 6069 O O . ASP A 1 760 ? -12.117 25.784 -31.846 1.00 81.69 760 ASP A O 1
ATOM 6073 N N . ASN A 1 761 ? -13.458 26.904 -30.433 1.00 84.50 761 ASN A N 1
ATOM 6074 C CA . ASN A 1 761 ? -12.692 26.578 -29.230 1.00 84.50 761 ASN A CA 1
ATOM 6075 C C . ASN A 1 761 ? -12.678 25.071 -28.894 1.00 84.50 761 ASN A C 1
ATOM 6077 O O . ASN A 1 761 ? -12.004 24.642 -27.960 1.00 84.50 761 ASN A O 1
ATOM 6081 N N . SER A 1 762 ? -13.412 24.227 -29.629 1.00 72.69 762 SER A N 1
ATOM 6082 C CA . SER A 1 762 ? -13.338 22.770 -29.463 1.00 72.69 762 SER A CA 1
ATOM 6083 C C . SER A 1 762 ? -11.991 22.170 -29.896 1.00 72.69 762 SER A C 1
ATOM 6085 O O . SER A 1 762 ? -11.687 21.034 -29.519 1.00 72.69 762 SER A O 1
ATOM 6087 N N . PHE A 1 763 ? -11.162 22.924 -30.630 1.00 72.19 763 PHE A N 1
ATOM 6088 C CA . PHE A 1 763 ? -9.814 22.514 -31.036 1.00 72.19 763 PHE A CA 1
ATOM 6089 C C . PHE A 1 763 ? -8.724 22.807 -29.994 1.00 72.19 763 PHE A C 1
ATOM 6091 O O . PHE A 1 763 ? -7.588 22.380 -30.198 1.00 72.19 763 PHE A O 1
ATOM 6098 N N . GLU A 1 764 ? -9.043 23.451 -28.869 1.00 74.56 764 GLU A N 1
ATOM 6099 C CA . GLU A 1 764 ? -8.061 23.918 -27.877 1.00 74.56 764 GLU A CA 1
ATOM 6100 C C . GLU A 1 764 ? -7.203 22.771 -27.329 1.00 74.56 764 GLU A C 1
ATOM 6102 O O . GLU A 1 764 ? -5.978 22.870 -27.273 1.00 74.56 764 GLU A O 1
ATOM 6107 N N . LEU A 1 765 ? -7.838 21.632 -27.033 1.00 63.75 765 LEU A N 1
ATOM 6108 C CA . LEU A 1 765 ? -7.152 20.423 -26.574 1.00 63.75 765 LEU A CA 1
ATOM 6109 C C . LEU A 1 765 ? -6.227 19.824 -27.647 1.00 63.75 765 LEU A C 1
ATOM 6111 O O . LEU A 1 765 ? -5.155 19.319 -27.339 1.00 63.75 765 LEU A O 1
ATOM 6115 N N . ALA A 1 766 ? -6.632 19.857 -28.917 1.00 67.94 766 ALA A N 1
ATOM 6116 C CA . ALA A 1 766 ? -5.787 19.358 -30.000 1.00 67.94 766 ALA A CA 1
ATOM 6117 C C . ALA A 1 766 ? -4.598 20.298 -30.248 1.00 67.94 766 ALA A C 1
ATOM 6119 O O . ALA A 1 766 ? -3.496 19.838 -30.550 1.00 67.94 766 ALA A O 1
ATOM 6120 N N . LEU A 1 767 ? -4.816 21.608 -30.107 1.00 71.69 767 LEU A N 1
ATOM 6121 C CA . LEU A 1 767 ? -3.789 22.630 -30.245 1.00 71.69 767 LEU A CA 1
ATOM 6122 C C . LEU A 1 767 ? -2.731 22.527 -29.137 1.00 71.69 767 LEU A C 1
ATOM 6124 O O . LEU A 1 767 ? -1.539 22.580 -29.450 1.00 71.69 767 LEU A O 1
ATOM 6128 N N . SER A 1 768 ? -3.134 22.336 -27.876 1.00 72.69 768 SER A N 1
ATOM 6129 C CA . SER A 1 768 ? -2.185 22.128 -26.773 1.00 72.69 768 SER A CA 1
ATOM 6130 C C . SER A 1 768 ? -1.318 20.888 -27.012 1.00 72.69 768 SER A C 1
ATOM 6132 O O . SER A 1 768 ? -0.092 21.004 -27.043 1.00 72.69 768 SER A O 1
ATOM 6134 N N . GLU A 1 769 ? -1.937 19.750 -27.352 1.00 71.62 769 GLU A N 1
ATOM 6135 C CA . GLU A 1 769 ? -1.222 18.503 -27.660 1.00 71.62 769 GLU A CA 1
ATOM 6136 C C . GLU A 1 769 ? -0.192 18.667 -28.795 1.00 71.62 769 GLU A C 1
ATOM 6138 O O . GLU A 1 769 ? 0.904 18.099 -28.736 1.00 71.62 769 GLU A O 1
ATOM 6143 N N . GLN A 1 770 ? -0.510 19.435 -29.846 1.00 78.62 770 GLN A N 1
ATOM 6144 C CA . GLN A 1 770 ? 0.433 19.662 -30.949 1.00 78.62 770 GLN A CA 1
ATOM 6145 C C . GLN A 1 770 ? 1.552 20.651 -30.598 1.00 78.62 770 GLN A C 1
ATOM 6147 O O . GLN A 1 770 ? 2.685 20.443 -31.041 1.00 78.62 770 GLN A O 1
ATOM 6152 N N . ARG A 1 771 ? 1.283 21.689 -29.794 1.00 79.12 771 ARG A N 1
ATOM 6153 C CA . ARG A 1 771 ? 2.315 22.625 -29.306 1.00 79.12 771 ARG A CA 1
ATOM 6154 C C . ARG A 1 771 ? 3.348 21.919 -28.432 1.00 79.12 771 ARG A C 1
ATOM 6156 O O . ARG A 1 771 ? 4.542 22.165 -28.552 1.00 79.12 771 ARG A O 1
ATOM 6163 N N . GLU A 1 772 ? 2.914 20.982 -27.603 1.00 70.50 772 GLU A N 1
ATOM 6164 C CA . GLU A 1 772 ? 3.816 20.193 -26.758 1.00 70.50 772 GLU A CA 1
ATOM 6165 C C . GLU A 1 772 ? 4.659 19.220 -27.578 1.00 70.50 772 GLU A C 1
ATOM 6167 O O . GLU A 1 772 ? 5.858 19.064 -27.336 1.00 70.50 772 GLU A O 1
ATOM 6172 N N . ALA A 1 773 ? 4.047 18.590 -28.585 1.00 74.19 773 ALA A N 1
ATOM 6173 C CA . ALA A 1 773 ? 4.776 17.751 -29.523 1.00 74.19 773 ALA A CA 1
ATOM 6174 C C . ALA A 1 773 ? 5.842 18.553 -30.288 1.00 74.19 773 ALA A C 1
ATOM 6176 O O . ALA A 1 773 ? 6.934 18.037 -30.535 1.00 74.19 773 ALA A O 1
ATOM 6177 N N . LEU A 1 774 ? 5.548 19.813 -30.630 1.00 81.00 774 LEU A N 1
ATOM 6178 C CA . LEU A 1 774 ? 6.509 20.729 -31.238 1.00 81.00 774 LEU A CA 1
ATOM 6179 C C . LEU A 1 774 ? 7.687 21.015 -30.301 1.00 81.00 774 LEU A C 1
ATOM 6181 O O . LEU A 1 774 ? 8.827 20.811 -30.711 1.00 81.00 774 LEU A O 1
ATOM 6185 N N . LEU A 1 775 ? 7.423 21.394 -29.047 1.00 78.31 775 LEU A N 1
ATOM 6186 C CA . LEU A 1 775 ? 8.472 21.661 -28.053 1.00 78.31 775 LEU A CA 1
ATOM 6187 C C . LEU A 1 775 ? 9.420 20.467 -27.881 1.00 78.31 775 LEU A C 1
ATOM 6189 O O . LEU A 1 775 ? 10.637 20.636 -27.805 1.00 78.31 775 LEU A O 1
ATOM 6193 N N . LEU A 1 776 ? 8.884 19.241 -27.856 1.00 76.31 776 LEU A N 1
ATOM 6194 C CA . LEU A 1 776 ? 9.718 18.045 -27.744 1.00 76.31 776 LEU A CA 1
ATOM 6195 C C . LEU A 1 776 ? 10.580 17.818 -28.996 1.00 76.31 776 LEU A C 1
ATOM 6197 O O . LEU A 1 776 ? 11.745 17.442 -28.875 1.00 76.31 776 LEU A O 1
ATOM 6201 N N . LEU A 1 777 ? 10.034 18.046 -30.194 1.00 81.06 777 LEU A N 1
ATOM 6202 C CA . LEU A 1 777 ? 10.804 17.947 -31.438 1.00 81.06 777 LEU A CA 1
ATOM 6203 C C . LEU A 1 777 ? 11.897 19.019 -31.519 1.00 81.06 777 LEU A C 1
ATOM 6205 O O . LEU A 1 777 ? 12.998 18.718 -31.970 1.00 81.06 777 LEU A O 1
ATOM 6209 N N . GLU A 1 778 ? 11.635 20.234 -31.043 1.00 82.88 778 GLU A N 1
ATOM 6210 C CA . GLU A 1 778 ? 12.637 21.303 -30.948 1.00 82.88 778 GLU A CA 1
ATOM 6211 C C . GLU A 1 778 ? 13.740 20.953 -29.936 1.00 82.88 778 GLU A C 1
ATOM 6213 O O . GLU A 1 778 ? 14.924 21.165 -30.200 1.00 82.88 778 GLU A O 1
ATOM 6218 N N . ALA A 1 779 ? 13.391 20.309 -28.819 1.00 79.06 779 ALA A N 1
ATOM 6219 C CA . ALA A 1 779 ? 14.378 19.777 -27.882 1.00 79.06 779 ALA A CA 1
ATOM 6220 C C . ALA A 1 779 ? 15.226 18.655 -28.510 1.00 79.06 779 ALA A C 1
ATOM 6222 O O . ALA A 1 779 ? 16.444 18.614 -28.325 1.00 79.06 779 ALA A O 1
ATOM 6223 N N . PHE A 1 780 ? 14.616 17.754 -29.289 1.00 82.94 780 PHE A N 1
ATOM 6224 C CA . PHE A 1 780 ? 15.366 16.761 -30.062 1.00 82.94 780 PHE A CA 1
ATOM 6225 C C . PHE A 1 780 ? 16.282 17.426 -31.085 1.00 82.94 780 PHE A C 1
ATOM 6227 O O . PHE A 1 780 ? 17.435 17.027 -31.186 1.00 82.94 780 PHE A O 1
ATOM 6234 N N . GLN A 1 781 ? 15.822 18.466 -31.779 1.00 84.50 781 GLN A N 1
ATOM 6235 C CA . GLN A 1 781 ? 16.632 19.228 -32.728 1.00 84.50 781 GLN A CA 1
ATOM 6236 C C . GLN A 1 781 ? 17.867 19.828 -32.046 1.00 84.50 781 GLN A C 1
ATOM 6238 O O . GLN A 1 781 ? 18.983 19.652 -32.534 1.00 84.50 781 GLN A O 1
ATOM 6243 N N . ALA A 1 782 ? 17.694 20.455 -30.880 1.00 82.00 782 ALA A N 1
ATOM 6244 C CA . ALA A 1 782 ? 18.801 20.989 -30.091 1.00 82.00 782 ALA A CA 1
ATOM 6245 C C . ALA A 1 782 ? 19.793 19.892 -29.659 1.00 82.00 782 ALA A C 1
ATOM 6247 O O . ALA A 1 782 ? 21.006 20.072 -29.771 1.00 82.00 782 ALA A O 1
ATOM 6248 N N . ASN A 1 783 ? 19.294 18.732 -29.219 1.00 78.31 783 ASN A N 1
ATOM 6249 C CA . ASN A 1 783 ? 20.134 17.596 -28.831 1.00 78.31 783 ASN A CA 1
ATOM 6250 C C . ASN A 1 783 ? 20.899 17.001 -30.016 1.00 78.31 783 ASN A C 1
ATOM 6252 O O . ASN A 1 783 ? 22.070 16.660 -29.870 1.00 78.31 783 ASN A O 1
ATOM 6256 N N . VAL A 1 784 ? 20.264 16.908 -31.185 1.00 80.81 784 VAL A N 1
ATOM 6257 C CA . VAL A 1 784 ? 20.904 16.467 -32.426 1.00 80.81 784 VAL A CA 1
ATOM 6258 C C . VAL A 1 784 ? 22.043 17.428 -32.788 1.00 80.81 784 VAL A C 1
ATOM 6260 O O . VAL A 1 784 ? 23.172 16.978 -32.965 1.00 80.81 784 VAL A O 1
ATOM 6263 N N . ILE A 1 785 ? 21.810 18.745 -32.776 1.00 80.81 785 ILE A N 1
ATOM 6264 C CA . ILE A 1 785 ? 22.851 19.761 -33.029 1.00 80.81 785 ILE A CA 1
ATOM 6265 C C . ILE A 1 785 ? 24.012 19.632 -32.029 1.00 80.81 785 ILE A C 1
ATOM 6267 O O . ILE A 1 785 ? 25.175 19.583 -32.426 1.00 80.81 785 ILE A O 1
ATOM 6271 N N . LYS A 1 786 ? 23.708 19.495 -30.733 1.00 76.56 786 LYS A N 1
ATOM 6272 C CA . LYS A 1 786 ? 24.708 19.295 -29.667 1.00 76.56 786 LYS A CA 1
ATOM 6273 C C . LYS A 1 786 ? 25.442 17.949 -29.768 1.00 76.56 786 LYS A C 1
ATOM 6275 O O . LYS A 1 786 ? 26.537 17.788 -29.233 1.00 76.56 786 LYS A O 1
ATOM 6280 N N . SER A 1 787 ? 24.851 16.947 -30.416 1.00 74.31 787 SER A N 1
ATOM 6281 C CA . SER A 1 787 ? 25.525 15.670 -30.671 1.00 74.31 787 SER A CA 1
ATOM 6282 C C . SER A 1 787 ? 26.571 15.784 -31.783 1.00 74.31 787 SER A C 1
ATOM 6284 O O . SER A 1 787 ? 27.579 15.084 -31.724 1.00 74.31 787 SER A O 1
ATOM 6286 N N . PHE A 1 788 ? 26.380 16.708 -32.734 1.00 73.00 788 PHE A N 1
ATOM 6287 C CA . PHE A 1 788 ? 27.332 16.984 -33.812 1.00 73.00 788 PHE A CA 1
ATOM 6288 C C . PHE A 1 788 ? 28.461 17.938 -33.420 1.00 73.00 788 PHE A C 1
ATOM 6290 O O . PHE A 1 788 ? 29.503 17.894 -34.056 1.00 73.00 788 PHE A O 1
ATOM 6297 N N . SER A 1 789 ? 28.303 18.772 -32.385 1.00 71.50 789 SER A N 1
ATOM 6298 C CA . SER A 1 789 ? 29.335 19.757 -32.004 1.00 71.50 789 SER A CA 1
ATOM 6299 C C . SER A 1 789 ? 30.683 19.142 -31.621 1.00 71.50 789 SER A C 1
ATOM 6301 O O . SER A 1 789 ? 31.712 19.788 -31.778 1.00 71.50 789 SER A O 1
ATOM 6303 N N . ASP A 1 790 ? 30.669 17.901 -31.130 1.00 70.62 790 ASP A N 1
ATOM 6304 C CA . ASP A 1 790 ? 31.855 17.208 -30.612 1.00 70.62 790 ASP A CA 1
ATOM 6305 C C . ASP A 1 790 ? 32.309 16.076 -31.555 1.00 70.62 790 ASP A C 1
ATOM 6307 O O . ASP A 1 790 ? 33.090 15.210 -31.159 1.00 70.62 790 ASP A O 1
ATOM 6311 N N . ARG A 1 791 ? 31.769 16.031 -32.780 1.00 79.31 791 ARG A N 1
ATOM 6312 C CA . ARG A 1 791 ? 32.020 14.985 -33.777 1.00 79.31 791 ARG A CA 1
ATOM 6313 C C . ARG A 1 791 ? 32.391 15.605 -35.116 1.00 79.31 791 ARG A C 1
ATOM 6315 O O . ARG A 1 791 ? 31.923 16.684 -35.464 1.00 79.31 791 ARG A O 1
ATOM 6322 N N . GLU A 1 792 ? 33.199 14.897 -35.893 1.00 80.81 792 GLU A N 1
ATOM 6323 C CA . GLU A 1 792 ? 33.649 15.380 -37.199 1.00 80.81 792 GLU A CA 1
ATOM 6324 C C . GLU A 1 792 ? 32.821 14.748 -38.317 1.00 80.81 792 GLU A C 1
ATOM 6326 O O . GLU A 1 792 ? 32.626 13.534 -38.355 1.00 80.81 792 GLU A O 1
ATOM 6331 N N . ILE A 1 793 ? 32.327 15.564 -39.250 1.00 81.25 793 ILE A N 1
ATOM 6332 C CA . ILE A 1 793 ? 31.722 15.050 -40.481 1.00 81.25 793 ILE A CA 1
ATOM 6333 C C . ILE A 1 793 ? 32.858 14.759 -41.454 1.00 81.25 793 ILE A C 1
ATOM 6335 O O . ILE A 1 793 ? 33.516 15.674 -41.946 1.00 81.25 793 ILE A O 1
ATOM 6339 N N . VAL A 1 794 ? 33.072 13.480 -41.744 1.00 80.88 794 VAL A N 1
ATOM 6340 C CA . VAL A 1 794 ? 34.172 13.011 -42.584 1.00 80.88 794 VAL A CA 1
ATOM 6341 C C . VAL A 1 794 ? 33.615 12.440 -43.878 1.00 80.88 794 VAL A C 1
ATOM 6343 O O . VAL A 1 794 ? 32.729 11.583 -43.878 1.00 80.88 794 VAL A O 1
ATOM 6346 N N . SER A 1 795 ? 34.153 12.906 -45.003 1.00 81.12 795 SER A N 1
ATOM 6347 C CA . SER A 1 795 ? 33.815 12.357 -46.314 1.00 81.12 795 SER A CA 1
ATOM 6348 C C . SER A 1 795 ? 34.398 10.952 -46.482 1.00 81.12 795 SER A C 1
ATOM 6350 O O . SER A 1 795 ? 35.579 10.722 -46.239 1.00 81.12 795 SER A O 1
ATOM 6352 N N . LEU A 1 796 ? 33.589 10.010 -46.966 1.00 77.12 796 LEU A N 1
ATOM 6353 C CA . LEU A 1 796 ? 34.008 8.625 -47.204 1.00 77.12 796 LEU A CA 1
ATOM 6354 C C . LEU A 1 796 ? 34.995 8.484 -48.373 1.00 77.12 796 LEU A C 1
ATOM 6356 O O . LEU A 1 796 ? 35.656 7.452 -48.491 1.00 77.12 796 LEU A O 1
ATOM 6360 N N . ILE A 1 797 ? 35.111 9.512 -49.217 1.00 76.00 797 ILE A N 1
ATOM 6361 C CA . ILE A 1 797 ? 36.029 9.562 -50.362 1.00 76.00 797 ILE A CA 1
ATOM 6362 C C . ILE A 1 797 ? 37.274 10.417 -50.094 1.00 76.00 797 ILE A C 1
ATOM 6364 O O . ILE A 1 797 ? 38.085 10.590 -50.999 1.00 76.00 797 ILE A O 1
ATOM 6368 N N . SER A 1 798 ? 37.444 10.965 -48.885 1.00 77.12 798 SER A N 1
ATOM 6369 C CA . SER A 1 798 ? 38.646 11.729 -48.537 1.00 77.12 798 SER A CA 1
ATOM 6370 C C . SER A 1 798 ? 39.779 10.818 -48.054 1.00 77.12 798 SER A C 1
ATOM 6372 O O . SER A 1 798 ? 39.556 9.711 -47.561 1.00 77.12 798 SER A O 1
ATOM 6374 N N . GLN A 1 799 ? 41.014 11.313 -48.140 1.00 71.94 799 GLN A N 1
ATOM 6375 C CA . GLN A 1 799 ? 42.185 10.681 -47.521 1.00 71.94 799 GLN A CA 1
ATOM 6376 C C . GLN A 1 799 ? 42.336 11.023 -46.027 1.00 71.94 799 GLN A C 1
ATOM 6378 O O . GLN A 1 799 ? 43.409 10.826 -45.452 1.00 71.94 799 GLN A O 1
ATOM 6383 N N . ASP A 1 800 ? 41.299 11.591 -45.408 1.00 77.31 800 ASP A N 1
ATOM 6384 C CA . ASP A 1 800 ? 41.340 11.990 -44.007 1.00 77.31 800 ASP A CA 1
ATOM 6385 C C . ASP A 1 800 ? 41.707 10.789 -43.126 1.00 77.31 800 ASP A C 1
ATOM 6387 O O . ASP A 1 800 ? 41.189 9.691 -43.312 1.00 77.31 800 ASP A O 1
ATOM 6391 N N . LYS A 1 801 ? 42.597 10.981 -42.150 1.00 74.19 801 LYS A N 1
ATOM 6392 C CA . LYS A 1 801 ? 42.975 9.919 -41.207 1.00 74.19 801 LYS A CA 1
ATOM 6393 C C . LYS A 1 801 ? 41.779 9.432 -40.390 1.00 74.19 801 LYS A C 1
ATOM 6395 O O . LYS A 1 801 ? 41.765 8.268 -39.997 1.00 74.19 801 LYS A O 1
ATOM 6400 N N . SER A 1 802 ? 40.795 10.300 -40.166 1.00 74.75 802 SER A N 1
ATOM 6401 C CA . SER A 1 802 ? 39.541 9.978 -39.489 1.00 74.75 802 SER A CA 1
ATOM 6402 C C . SER A 1 802 ? 38.567 9.196 -40.386 1.00 74.75 802 SER A C 1
ATOM 6404 O O . SER A 1 802 ? 37.598 8.633 -39.879 1.00 74.75 802 SER A O 1
ATOM 6406 N N . ASN A 1 803 ? 38.806 9.106 -41.706 1.00 77.12 803 ASN A N 1
ATOM 6407 C CA . ASN A 1 803 ? 37.974 8.308 -42.610 1.00 77.12 803 ASN A CA 1
ATOM 6408 C C . ASN A 1 803 ? 38.293 6.808 -42.427 1.00 77.12 803 ASN A C 1
ATOM 6410 O O . ASN A 1 803 ? 39.400 6.370 -42.758 1.00 77.12 803 ASN A O 1
ATOM 6414 N N . PRO A 1 804 ? 37.329 5.969 -41.998 1.00 72.94 804 PRO A N 1
ATOM 6415 C CA . PRO A 1 804 ? 37.546 4.528 -41.840 1.00 72.94 804 PRO A CA 1
ATOM 6416 C C . PRO A 1 804 ? 37.916 3.825 -43.158 1.00 72.94 804 PRO A C 1
ATOM 6418 O O . PRO A 1 804 ? 38.498 2.741 -43.139 1.00 72.94 804 PRO A O 1
ATOM 6421 N N . LEU A 1 805 ? 37.612 4.437 -44.308 1.00 76.12 805 LEU A N 1
ATOM 6422 C CA . LEU A 1 805 ? 37.926 3.926 -45.643 1.00 76.12 805 LEU A CA 1
ATOM 6423 C C . LEU A 1 805 ? 39.178 4.566 -46.266 1.00 76.12 805 LEU A C 1
ATOM 6425 O O . LEU A 1 805 ? 39.515 4.232 -47.403 1.00 76.12 805 LEU A O 1
ATOM 6429 N N . ALA A 1 806 ? 39.908 5.428 -45.549 1.00 75.19 806 ALA A N 1
ATOM 6430 C CA . ALA A 1 806 ? 41.054 6.169 -46.088 1.00 75.19 806 ALA A CA 1
ATOM 6431 C C . ALA A 1 806 ? 42.115 5.262 -46.724 1.00 75.19 806 ALA A C 1
ATOM 6433 O O . ALA A 1 806 ? 42.675 5.585 -47.766 1.00 75.19 806 ALA A O 1
ATOM 6434 N N . SER A 1 807 ? 42.379 4.092 -46.134 1.00 71.12 807 SER A N 1
ATOM 6435 C CA . SER A 1 807 ? 43.340 3.121 -46.675 1.00 71.12 807 SER A CA 1
ATOM 6436 C C . SER A 1 807 ? 42.907 2.559 -48.035 1.00 71.12 807 SER A C 1
ATOM 6438 O O . SER A 1 807 ? 43.746 2.349 -48.913 1.00 71.12 807 SER A O 1
ATOM 6440 N N . ILE A 1 808 ? 41.601 2.360 -48.230 1.00 68.88 808 ILE A N 1
ATOM 6441 C CA . ILE A 1 808 ? 41.003 1.899 -49.484 1.00 68.88 808 ILE A CA 1
ATOM 6442 C C . ILE A 1 808 ? 41.022 3.033 -50.507 1.00 68.88 808 ILE A C 1
ATOM 6444 O O . ILE A 1 808 ? 41.435 2.799 -51.639 1.00 68.88 808 ILE A O 1
ATOM 6448 N N . VAL A 1 809 ? 40.661 4.258 -50.112 1.00 68.38 809 VAL A N 1
ATOM 6449 C CA . VAL A 1 809 ? 40.719 5.451 -50.976 1.00 68.38 809 VAL A CA 1
ATOM 6450 C C . VAL A 1 809 ? 42.150 5.699 -51.457 1.00 68.38 809 VAL A C 1
ATOM 6452 O O . VAL A 1 809 ? 42.388 5.762 -52.661 1.00 68.38 809 VAL A O 1
ATOM 6455 N N . ASN A 1 810 ? 43.124 5.703 -50.544 1.00 70.44 810 ASN A N 1
ATOM 6456 C CA . ASN A 1 810 ? 44.548 5.829 -50.863 1.00 70.44 810 ASN A CA 1
ATOM 6457 C C . ASN A 1 810 ? 45.015 4.723 -51.815 1.00 70.44 810 ASN A C 1
ATOM 6459 O O . ASN A 1 810 ? 45.780 4.977 -52.747 1.00 70.44 810 ASN A O 1
ATOM 6463 N N . ARG A 1 811 ? 44.543 3.485 -51.614 1.00 65.88 811 ARG A N 1
ATOM 6464 C CA . ARG A 1 811 ? 44.845 2.370 -52.516 1.00 65.88 811 ARG A CA 1
ATOM 6465 C C . ARG A 1 811 ? 44.256 2.610 -53.906 1.00 65.88 811 ARG A C 1
ATOM 6467 O O . ARG A 1 811 ? 45.005 2.503 -54.874 1.00 65.88 811 ARG A O 1
ATOM 6474 N N . ILE A 1 812 ? 42.979 2.978 -54.001 1.00 64.31 812 ILE A N 1
ATOM 6475 C CA . ILE A 1 812 ? 42.287 3.283 -55.263 1.00 64.31 812 ILE A CA 1
ATOM 6476 C C . ILE A 1 812 ? 43.016 4.402 -56.012 1.00 64.31 812 ILE A C 1
ATOM 6478 O O . ILE A 1 812 ? 43.311 4.263 -57.196 1.00 64.31 812 ILE A O 1
ATOM 6482 N N . GLU A 1 813 ? 43.371 5.492 -55.337 1.00 64.69 813 GLU A N 1
ATOM 6483 C CA . GLU A 1 813 ? 44.076 6.617 -55.957 1.00 64.69 813 GLU A CA 1
ATOM 6484 C C . GLU A 1 813 ? 45.500 6.252 -56.382 1.00 64.69 813 GLU A C 1
ATOM 6486 O O . GLU A 1 813 ? 45.916 6.586 -57.492 1.00 64.69 813 GLU A O 1
ATOM 6491 N N . SER A 1 814 ? 46.217 5.464 -55.575 1.00 62.59 814 SER A N 1
ATOM 6492 C CA . SER A 1 814 ? 47.535 4.938 -55.952 1.00 62.59 814 SER A CA 1
ATOM 6493 C C . SER A 1 814 ? 47.492 3.998 -57.168 1.00 62.59 814 SER A C 1
ATOM 6495 O O . SER A 1 814 ? 48.505 3.835 -57.852 1.00 62.59 814 SER A O 1
ATOM 6497 N N . GLN A 1 815 ? 46.333 3.383 -57.433 1.00 57.25 815 GLN A N 1
ATOM 6498 C CA . GLN A 1 815 ? 46.076 2.448 -58.534 1.00 57.25 815 GLN A CA 1
ATOM 6499 C C . GLN A 1 815 ? 45.465 3.124 -59.775 1.00 57.25 815 GLN A C 1
ATOM 6501 O O . GLN A 1 815 ? 45.561 2.567 -60.866 1.00 57.25 815 GLN A O 1
ATOM 6506 N N . LYS A 1 816 ? 44.899 4.336 -59.650 1.00 55.41 816 LYS A N 1
ATOM 6507 C CA . LYS A 1 816 ? 44.496 5.187 -60.791 1.00 55.41 816 LYS A CA 1
ATOM 6508 C C . LYS A 1 816 ? 45.696 5.683 -61.614 1.00 55.41 816 LYS A C 1
ATOM 6510 O O . LYS A 1 816 ? 45.528 6.051 -62.775 1.00 55.41 816 LYS A O 1
ATOM 6515 N N . LEU A 1 817 ? 46.900 5.680 -61.035 1.00 55.16 817 LEU A N 1
ATOM 6516 C CA . LEU A 1 817 ? 48.156 5.963 -61.735 1.00 55.16 817 LEU A CA 1
ATOM 6517 C C . LEU A 1 817 ? 48.454 4.845 -62.750 1.00 55.16 817 LEU A C 1
ATOM 6519 O O . LEU A 1 817 ? 48.747 3.707 -62.382 1.00 55.16 817 LEU A O 1
ATOM 6523 N N . VAL A 1 818 ? 48.364 5.179 -64.040 1.00 45.72 818 VAL A N 1
ATOM 6524 C CA . VAL A 1 818 ? 48.569 4.262 -65.173 1.00 45.72 818 VAL A CA 1
ATOM 6525 C C . VAL A 1 818 ? 49.935 3.563 -65.067 1.00 45.72 818 VAL A C 1
ATOM 6527 O O . VAL A 1 818 ? 50.962 4.232 -64.996 1.00 45.72 818 VAL A O 1
ATOM 6530 N N . GLY A 1 819 ? 49.949 2.220 -65.081 1.00 51.75 819 GLY A N 1
ATOM 6531 C CA . GLY A 1 819 ? 51.176 1.412 -65.210 1.00 51.75 819 GLY A CA 1
ATOM 6532 C C . GLY A 1 819 ? 51.526 0.453 -64.061 1.00 51.75 819 GLY A C 1
ATOM 6533 O O . GLY A 1 819 ? 52.603 -0.137 -64.098 1.00 51.75 819 GLY A O 1
ATOM 6534 N N . LYS A 1 820 ? 50.667 0.253 -63.049 1.00 52.53 820 LYS A N 1
ATOM 6535 C CA . LYS A 1 820 ? 50.924 -0.710 -61.953 1.00 52.53 820 LYS A CA 1
ATOM 6536 C C . LYS A 1 820 ? 50.050 -1.966 -62.028 1.00 52.53 820 LYS A C 1
ATOM 6538 O O . LYS A 1 820 ? 48.895 -1.910 -62.439 1.00 52.53 820 LYS A O 1
ATOM 6543 N N . THR A 1 821 ? 50.612 -3.100 -61.608 1.00 50.31 821 THR A N 1
ATOM 6544 C CA . THR A 1 821 ? 49.949 -4.412 -61.566 1.00 50.31 821 THR A CA 1
ATOM 6545 C C . THR A 1 821 ? 48.896 -4.486 -60.443 1.00 50.31 821 THR A C 1
ATOM 6547 O O . THR A 1 821 ? 49.190 -4.085 -59.311 1.00 50.31 821 THR A O 1
ATOM 6550 N N . PRO A 1 822 ? 47.669 -4.982 -60.717 1.00 57.03 822 PRO A N 1
ATOM 6551 C CA . PRO A 1 822 ? 46.629 -5.139 -59.696 1.00 57.03 822 PRO A CA 1
ATOM 6552 C C . PRO A 1 822 ? 47.054 -6.152 -58.627 1.00 57.03 822 PRO A C 1
ATOM 6554 O O . PRO A 1 822 ? 47.641 -7.186 -58.944 1.00 57.03 822 PRO A O 1
ATOM 6557 N N . LYS A 1 823 ? 46.766 -5.851 -57.353 1.00 49.16 823 LYS A N 1
ATOM 6558 C CA . LYS A 1 823 ? 47.163 -6.694 -56.209 1.00 49.16 823 LYS A CA 1
ATOM 6559 C C . LYS A 1 823 ? 46.051 -7.627 -55.732 1.00 49.16 823 LYS A C 1
ATOM 6561 O O . LYS A 1 823 ? 46.345 -8.612 -55.064 1.00 49.16 823 LYS A O 1
ATOM 6566 N N . THR A 1 824 ? 44.791 -7.330 -56.051 1.00 52.28 824 THR A N 1
ATOM 6567 C CA . THR A 1 824 ? 43.633 -8.150 -55.672 1.00 52.28 824 THR A CA 1
ATOM 6568 C C . THR A 1 824 ? 42.681 -8.378 -56.847 1.00 52.28 824 THR A C 1
ATOM 6570 O O . THR A 1 824 ? 42.702 -7.650 -57.838 1.00 52.28 824 THR A O 1
ATOM 6573 N N . LEU A 1 825 ? 41.817 -9.389 -56.727 1.00 46.91 825 LEU A N 1
ATOM 6574 C CA . LEU A 1 825 ? 40.812 -9.736 -57.739 1.00 46.91 825 LEU A CA 1
ATOM 6575 C C . LEU A 1 825 ? 39.779 -8.609 -57.943 1.00 46.91 825 LEU A C 1
ATOM 6577 O O . LEU A 1 825 ? 39.380 -8.335 -59.071 1.00 46.91 825 LEU A O 1
ATOM 6581 N N . ALA A 1 826 ? 39.414 -7.899 -56.869 1.00 50.84 826 ALA A N 1
ATOM 6582 C CA . ALA A 1 826 ? 38.559 -6.713 -56.937 1.00 50.84 826 ALA A CA 1
ATOM 6583 C C . ALA A 1 826 ? 39.223 -5.561 -57.718 1.00 50.84 826 ALA A C 1
ATOM 6585 O O . ALA A 1 826 ? 38.550 -4.880 -58.490 1.00 50.84 826 ALA A O 1
ATOM 6586 N N . ASP A 1 827 ? 40.545 -5.387 -57.580 1.00 51.34 827 ASP A N 1
ATOM 6587 C CA . ASP A 1 827 ? 41.294 -4.375 -58.336 1.00 51.34 827 ASP A CA 1
ATOM 6588 C C . ASP A 1 827 ? 41.285 -4.692 -59.845 1.00 51.34 827 ASP A C 1
ATOM 6590 O O . ASP A 1 827 ? 41.173 -3.785 -60.667 1.00 51.34 827 ASP A O 1
ATOM 6594 N N . ALA A 1 828 ? 41.349 -5.975 -60.223 1.00 54.16 828 ALA A N 1
ATOM 6595 C CA . ALA A 1 828 ? 41.247 -6.398 -61.621 1.00 54.16 828 ALA A CA 1
ATOM 6596 C C . ALA A 1 828 ? 39.859 -6.094 -62.218 1.00 54.16 828 ALA A C 1
ATOM 6598 O O . ALA A 1 828 ? 39.781 -5.548 -63.318 1.00 54.16 828 ALA A O 1
ATOM 6599 N N . PHE A 1 829 ? 38.776 -6.367 -61.476 1.00 55.38 829 PHE A N 1
ATOM 6600 C CA . PHE A 1 829 ? 37.410 -6.023 -61.897 1.00 55.38 829 PHE A CA 1
ATOM 6601 C C . PHE A 1 829 ? 37.197 -4.510 -62.032 1.00 55.38 829 PHE A C 1
ATOM 6603 O O . PHE A 1 829 ? 36.595 -4.070 -63.007 1.00 55.38 829 PHE A O 1
ATOM 6610 N N . TYR A 1 830 ? 37.717 -3.704 -61.101 1.00 58.66 830 TYR A N 1
ATOM 6611 C CA . TYR A 1 830 ? 37.626 -2.241 -61.173 1.00 58.66 830 TYR A CA 1
ATOM 6612 C C . TYR A 1 830 ? 38.375 -1.667 -62.387 1.00 58.66 830 TYR A C 1
ATOM 6614 O O . TYR A 1 830 ? 37.847 -0.808 -63.092 1.00 58.66 830 TYR A O 1
ATOM 6622 N N . ILE A 1 831 ? 39.583 -2.171 -62.675 1.00 58.84 831 ILE A N 1
ATOM 6623 C CA . ILE A 1 831 ? 40.358 -1.767 -63.858 1.00 58.84 831 ILE A CA 1
ATOM 6624 C C . ILE A 1 831 ? 39.624 -2.143 -65.153 1.00 58.84 831 ILE A C 1
ATOM 6626 O O . ILE A 1 831 ? 39.589 -1.331 -66.077 1.00 58.84 831 ILE A O 1
ATOM 6630 N N . GLU A 1 832 ? 39.022 -3.333 -65.233 1.00 59.72 832 GLU A N 1
ATOM 6631 C CA . GLU A 1 832 ? 38.219 -3.727 -66.399 1.00 59.72 832 GLU A CA 1
ATOM 6632 C C . GLU A 1 832 ? 36.936 -2.901 -66.540 1.00 59.72 832 GLU A C 1
ATOM 6634 O O . GLU A 1 832 ? 36.621 -2.460 -67.644 1.00 59.72 832 GLU A O 1
ATOM 6639 N N . GLN A 1 833 ? 36.245 -2.582 -65.444 1.00 65.12 833 GLN A N 1
ATOM 6640 C CA . GLN A 1 833 ? 35.078 -1.696 -65.472 1.00 65.12 833 GLN A CA 1
ATOM 6641 C C . GLN A 1 833 ? 35.442 -0.293 -65.992 1.00 65.12 833 GLN A C 1
ATOM 6643 O O . GLN A 1 833 ? 34.762 0.236 -66.870 1.00 65.12 833 GLN A O 1
ATOM 6648 N N . LEU A 1 834 ? 36.570 0.275 -65.548 1.00 59.81 834 LEU A N 1
ATOM 6649 C CA . LEU A 1 834 ? 37.084 1.548 -66.067 1.00 59.81 834 LEU A CA 1
ATOM 6650 C C . LEU A 1 834 ? 37.488 1.473 -67.548 1.00 59.81 834 LEU A C 1
ATOM 6652 O O . LEU A 1 834 ? 37.328 2.450 -68.283 1.00 59.81 834 LEU A O 1
ATOM 6656 N N . ARG A 1 835 ? 38.019 0.333 -68.012 1.00 63.50 835 ARG A N 1
ATOM 6657 C CA . ARG A 1 835 ? 38.303 0.101 -69.440 1.00 63.50 835 ARG A CA 1
ATOM 6658 C C . ARG A 1 835 ? 37.015 0.048 -70.257 1.00 63.50 835 ARG A C 1
ATOM 6660 O O . ARG A 1 835 ? 36.987 0.618 -71.344 1.00 63.50 835 ARG A O 1
ATOM 6667 N N . ILE A 1 836 ? 35.964 -0.589 -69.742 1.00 68.12 836 ILE A N 1
ATOM 6668 C CA . ILE A 1 836 ? 34.635 -0.632 -70.368 1.00 68.12 836 ILE A CA 1
ATOM 6669 C C . ILE A 1 836 ? 34.042 0.779 -70.463 1.00 68.12 836 ILE A C 1
ATOM 6671 O O . ILE A 1 836 ? 33.575 1.167 -71.529 1.00 68.12 836 ILE A O 1
ATOM 6675 N N . GLU A 1 837 ? 34.103 1.573 -69.394 1.00 68.81 837 GLU A N 1
ATOM 6676 C CA . GLU A 1 837 ? 33.593 2.953 -69.377 1.00 68.81 837 GLU A CA 1
ATOM 6677 C C . GLU A 1 837 ? 34.376 3.881 -70.318 1.00 68.81 837 GLU A C 1
ATOM 6679 O O . GLU A 1 837 ? 33.771 4.641 -71.071 1.00 68.81 837 GLU A O 1
ATOM 6684 N N . LYS A 1 838 ? 35.711 3.763 -70.379 1.00 64.00 838 LYS A N 1
ATOM 6685 C CA . LYS A 1 838 ? 36.529 4.493 -71.367 1.00 64.00 838 LYS A CA 1
ATOM 6686 C C . LYS A 1 838 ? 36.256 4.069 -72.810 1.00 64.00 838 LYS A C 1
ATOM 6688 O O . LYS A 1 838 ? 36.287 4.917 -73.696 1.00 64.00 838 LYS A O 1
ATOM 6693 N N . ARG A 1 839 ? 35.989 2.781 -73.055 1.00 63.41 839 ARG A N 1
ATOM 6694 C CA . ARG A 1 839 ? 35.579 2.287 -74.381 1.00 63.41 839 ARG A CA 1
ATOM 6695 C C . ARG A 1 839 ? 34.217 2.845 -74.794 1.00 63.41 839 ARG A C 1
ATOM 6697 O O . ARG A 1 839 ? 34.060 3.188 -75.951 1.00 63.41 839 ARG A O 1
ATOM 6704 N N . LYS A 1 840 ? 33.275 3.008 -73.857 1.00 61.25 840 LYS A N 1
ATOM 6705 C CA . LYS A 1 840 ? 31.979 3.655 -74.132 1.00 61.25 840 LYS A CA 1
ATOM 6706 C C . LYS A 1 840 ? 32.123 5.135 -74.499 1.00 61.25 840 LYS A C 1
ATOM 6708 O O . LYS A 1 840 ? 31.493 5.580 -75.446 1.00 61.25 840 LYS A O 1
ATOM 6713 N N . LEU A 1 841 ? 32.999 5.862 -73.802 1.00 54.59 841 LEU A N 1
ATOM 6714 C CA . LEU A 1 841 ?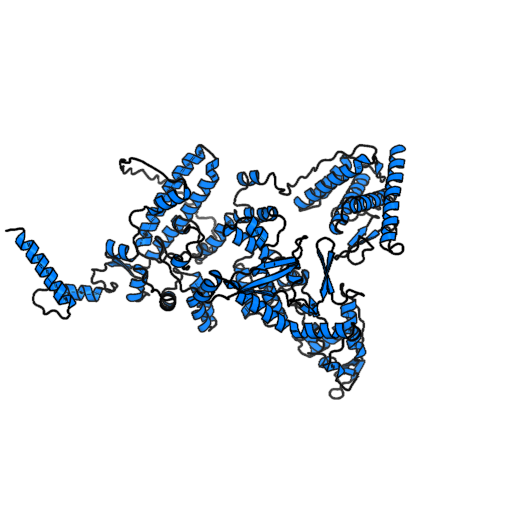 33.295 7.274 -74.087 1.00 54.59 841 LEU A CA 1
ATOM 6715 C C . LEU A 1 841 ? 34.042 7.498 -75.412 1.00 54.59 841 LEU A C 1
ATOM 6717 O O . LEU A 1 841 ? 34.035 8.605 -75.923 1.00 54.59 841 LEU A O 1
ATOM 6721 N N . THR A 1 842 ? 34.702 6.474 -75.960 1.00 53.28 842 THR A N 1
ATOM 6722 C CA . THR A 1 842 ? 35.390 6.563 -77.264 1.00 53.28 842 THR A CA 1
ATOM 6723 C C . THR A 1 842 ? 34.508 6.141 -78.439 1.00 53.28 842 THR A C 1
ATOM 6725 O O . THR A 1 842 ? 34.863 6.424 -79.572 1.00 53.28 842 THR A O 1
ATOM 6728 N N . THR A 1 843 ? 33.353 5.520 -78.183 1.00 51.62 843 THR A N 1
ATOM 6729 C CA . THR A 1 843 ? 32.359 5.142 -79.206 1.00 51.62 843 THR A CA 1
ATOM 6730 C C . THR A 1 843 ? 31.220 6.153 -79.382 1.00 51.62 843 THR A C 1
ATOM 6732 O O . THR A 1 843 ? 30.343 5.911 -80.197 1.00 51.62 843 THR A O 1
ATOM 6735 N N . GLU A 1 844 ? 31.184 7.243 -78.607 1.00 49.62 844 GLU A N 1
ATOM 6736 C CA . GLU A 1 844 ? 30.203 8.335 -78.785 1.00 49.62 844 GLU A CA 1
ATOM 6737 C C . GLU A 1 844 ? 30.748 9.506 -79.634 1.00 49.62 844 GLU A C 1
ATOM 6739 O O . GLU A 1 844 ? 29.974 10.389 -79.995 1.00 49.62 844 GLU A O 1
ATOM 6744 N N . ASP A 1 845 ? 32.040 9.480 -79.993 1.00 47.34 845 ASP A N 1
ATOM 6745 C CA . ASP A 1 845 ? 32.714 10.461 -80.869 1.00 47.34 845 ASP A CA 1
ATOM 6746 C C . ASP A 1 845 ? 33.172 9.859 -82.230 1.00 47.34 845 ASP A C 1
ATOM 6748 O O . ASP A 1 845 ? 33.909 10.504 -82.980 1.00 47.34 845 ASP A O 1
ATOM 6752 N N . GLU A 1 846 ? 32.718 8.645 -82.571 1.00 37.91 846 GLU A N 1
ATOM 6753 C CA . GLU A 1 846 ? 32.683 8.091 -83.945 1.00 37.91 846 GLU A CA 1
ATOM 6754 C C . GLU A 1 846 ? 31.224 7.936 -84.387 1.00 37.91 846 GLU A C 1
ATOM 6756 O O . GLU A 1 846 ? 30.930 8.246 -85.567 1.00 37.91 846 GLU A O 1
#